Protein 1JJR (pdb70)

Organism: Homo sapiens (NCBI:txid9606)

Sequence (54 aa):
KVEYSEEELKTHISKGTLGKFTVPMLKEACRAYGLKSGLKKQELLEALTKHFQDKVEYSEEELKTHISKGTLGKFTVPMLKEACRAYGLKSGLKKQELLEALTKHFQDKVEYSEEELKTHISKGTLGKFTVPMLKEACRAYGLKSGLKKQELLEALTKHFQDKVEYSEEELKTHISKGTLGKFTVPMLKEACRAYGLKSGLKKQELLEALTKHFQDKVEYSEEELKTHISKGTLGKFTVPMLKEACRAYGLKSGLKKQELLEALTKHFQDKVEYSEEELKTHISKGTLGKFTVPMLKEACRAYGLKSGLKKQELLEALTKHFQDKVEYSEEELKTHISKGTLGKFTVPMLKEACRAYGLKSGLKKQELLEALTKHFQDKVEYSEEELKTHISKGTLGKFTVPMLKEACRAYGLKSGLKKQELLEALTKHFQDKVEYSEEELKTHISKGTLGKFTVPMLKEACRAYGLKSGLKKQELLEALTKHFQDKVEYSEEELKTHISKGTLGKFTVPMLKEACRAYGLKSGLKKQELLEALTKHFQDKVEYSEEELKTHISKGTLGKFTVPMLKEACRAYGLKSGLKKQELLEALTKHFQDKVEYSEEELKTHISKGTLGKFTVPMLKEACRAYGLKSGLKKQELLEALTKHFQDKVEYSEEELKTHISKGTLGKFTVPMLKEACRAYGLKSGLKKQELLEALTKHFQDKVEYSEEELKTHISKGTLGKFTVPMLKEACRAYGLKSGLKKQELLEALTKHFQDKVEYSEEELKTHISKGTLGKFTVPMLKEACRAYGLKSGLKKQELLEALTKHFQDKVEYSEEELKTHISKGTLGKFTVPMLKEACRAYGLKSGLKKQELLEALTKHFQDKVEYSEEELKTHISKGTLGKFTVPMLKEACRAYGLKSGLKKQELLEALTKHFQDKVEYSEEELKTHISKGTLGKFTVPMLKEACRAYGLKSGLKKQELLEALTKHFQDKVEYSEEELKTHISKGTLGKFTVPMLKEACRAYGLKSGLKKQELLEALTKHFQDKVEYSEEELKTHISKGTLGKFTVPMLKEACRAYGLKSGLKKQELLEALTKHFQD

Foldseek 3Di:
DPQQPQVVLVVCLVPPCLQVDFAVNLVSNCVVVVHDADPPGCSSNCSNCVVVVD

Structure (mmCIF, N/CA/C/O backbone):
data_1JJR
#
_entry.id   1JJR
#
_cell.length_a   ?
_cell.length_b   ?
_cell.length_c   ?
_cell.angle_alpha   ?
_cell.angle_beta   ?
_cell.angle_gamma   ?
#
loop_
_atom_site.group_PDB
_atom_site.id
_atom_site.type_symbol
_atom_site.label_atom_id
_atom_site.label_alt_id
_atom_site.label_comp_id
_atom_site.label_asym_id
_atom_site.label_entity_id
_atom_site.label_seq_id
_atom_site.pdbx_PDB_ins_code
_atom_site.Cartn_x
_atom_site.Cartn_y
_atom_site.Cartn_z
_atom_site.occupancy
_atom_site.B_iso_or_equiv
_atom_site.auth_seq_id
_atom_site.auth_comp_id
_atom_site.auth_asym_id
_atom_site.auth_atom_id
_atom_site.pdbx_PDB_model_num
ATOM 1 N N . LYS A 1 98 ? -11.189 8.010 7.703 1.00 0.00 44 LYS A N 1
ATOM 2 C CA . LYS A 1 98 ? -9.817 8.498 8.003 1.00 0.00 44 LYS A CA 1
ATOM 3 C C . LYS A 1 98 ? -8.844 8.127 6.889 1.00 0.00 44 LYS A C 1
ATOM 4 O O . LYS A 1 98 ? -7.878 8.846 6.633 1.00 0.00 44 LYS A O 1
ATOM 23 N N . VAL A 1 99 ? -9.108 7.000 6.229 1.00 0.00 45 VAL A N 1
ATOM 24 C CA . VAL A 1 99 ? -8.261 6.521 5.137 1.00 0.00 45 VAL A CA 1
ATOM 25 C C . VAL A 1 99 ? -6.775 6.699 5.454 1.00 0.00 45 VAL A C 1
ATOM 26 O O . VAL A 1 99 ? -5.977 7.037 4.580 1.00 0.00 45 VAL A O 1
ATOM 39 N N . GLU A 1 100 ? -6.415 6.467 6.713 1.00 0.00 46 GLU A N 1
ATOM 40 C CA . GLU A 1 100 ? -5.029 6.599 7.152 1.00 0.00 46 GLU A CA 1
ATOM 41 C C . GLU A 1 100 ? -4.183 5.394 6.735 1.00 0.00 46 GLU A C 1
ATOM 42 O O . GLU A 1 100 ? -3.005 5.308 7.082 1.00 0.00 46 GLU A O 1
ATOM 54 N N . TYR A 1 101 ? -4.783 4.462 5.994 1.00 0.00 47 TYR A N 1
ATOM 55 C CA . TYR A 1 101 ? -4.077 3.267 5.540 1.00 0.00 47 TYR A CA 1
ATOM 56 C C . TYR A 1 101 ? -3.803 2.325 6.705 1.00 0.00 47 TYR A C 1
ATOM 57 O O . TYR A 1 101 ? -2.706 1.781 6.836 1.00 0.00 47 TYR A O 1
ATOM 75 N N . SER A 1 102 ? -4.812 2.131 7.544 1.00 0.00 48 SER A N 1
ATOM 76 C CA . SER A 1 102 ? -4.688 1.246 8.694 1.00 0.00 48 SER A CA 1
ATOM 77 C C . SER A 1 102 ? -4.650 -0.206 8.242 1.00 0.00 48 SER A C 1
ATOM 78 O O . SER A 1 102 ? -3.863 -1.006 8.746 1.00 0.00 48 SER A O 1
ATOM 86 N N . GLU A 1 103 ? -5.511 -0.531 7.280 1.00 0.00 49 GLU A N 1
ATOM 87 C CA . GLU A 1 103 ? -5.600 -1.883 6.731 1.00 0.00 49 GLU A CA 1
ATOM 88 C C . GLU A 1 103 ? -6.910 -2.063 5.975 1.00 0.00 49 GLU A C 1
ATOM 89 O O . GLU A 1 103 ? -6.938 -2.645 4.892 1.00 0.00 49 GLU A O 1
ATOM 101 N N . GLU A 1 104 ? -7.993 -1.561 6.556 1.00 0.00 50 GLU A N 1
ATOM 102 C CA . GLU A 1 104 ? -9.313 -1.665 5.942 1.00 0.00 50 GLU A CA 1
ATOM 103 C C . GLU A 1 104 ? -9.315 -1.088 4.534 1.00 0.00 50 GLU A C 1
ATOM 104 O O . GLU A 1 104 ? -9.622 -1.790 3.570 1.00 0.00 50 GLU A O 1
ATOM 116 N N . GLU A 1 105 ? -8.963 0.187 4.410 1.00 0.00 51 GLU A N 1
ATOM 117 C CA . GLU A 1 105 ? -8.923 0.827 3.105 1.00 0.00 51 GLU A CA 1
ATOM 118 C C . GLU A 1 105 ? -7.953 0.079 2.207 1.00 0.00 51 GLU A C 1
ATOM 119 O O . GLU A 1 105 ? -8.213 -0.124 1.022 1.00 0.00 51 GLU A O 1
ATOM 131 N N . LEU A 1 106 ? -6.842 -0.353 2.793 1.00 0.00 52 LEU A N 1
ATOM 132 C CA . LEU A 1 106 ? -5.839 -1.104 2.058 1.00 0.00 52 LEU A CA 1
ATOM 133 C C . LEU A 1 106 ? -6.442 -2.387 1.507 1.00 0.00 52 LEU A C 1
ATOM 134 O O . LEU A 1 106 ? -6.360 -2.659 0.309 1.00 0.00 52 LEU A O 1
ATOM 150 N N . LYS A 1 107 ? -7.068 -3.170 2.387 1.00 0.00 53 LYS A N 1
ATOM 151 C CA . LYS A 1 107 ? -7.701 -4.416 1.976 1.00 0.00 53 LYS A CA 1
ATOM 152 C C . LYS A 1 107 ? -8.668 -4.154 0.830 1.00 0.00 53 LYS A C 1
ATOM 153 O O . LYS A 1 107 ? -8.643 -4.841 -0.191 1.00 0.00 53 LYS A O 1
ATOM 172 N N . THR A 1 108 ? -9.507 -3.138 1.005 1.00 0.00 54 THR A N 1
ATOM 173 C CA . THR A 1 108 ? -10.471 -2.764 -0.020 1.00 0.00 54 THR A CA 1
ATOM 174 C C . THR A 1 108 ? -9.746 -2.402 -1.307 1.00 0.00 54 THR A C 1
ATOM 175 O O . THR A 1 108 ? -10.122 -2.840 -2.394 1.00 0.00 54 THR A O 1
ATOM 186 N N . HIS A 1 109 ? -8.691 -1.606 -1.169 1.00 0.00 55 HIS A N 1
ATOM 187 C CA . HIS A 1 109 ? -7.892 -1.190 -2.311 1.00 0.00 55 HIS A CA 1
ATOM 188 C C . HIS A 1 109 ? -7.307 -2.407 -3.017 1.00 0.00 55 HIS A C 1
ATOM 189 O O . HIS A 1 109 ? -7.410 -2.540 -4.236 1.00 0.00 55 HIS A O 1
ATOM 204 N N . ILE A 1 110 ? -6.699 -3.298 -2.237 1.00 0.00 56 ILE A N 1
ATOM 205 C CA . ILE A 1 110 ? -6.105 -4.512 -2.785 1.00 0.00 56 ILE A CA 1
ATOM 206 C C . ILE A 1 110 ? -7.132 -5.308 -3.588 1.00 0.00 56 ILE A C 1
ATOM 207 O O . ILE A 1 110 ? -6.821 -5.849 -4.649 1.00 0.00 56 ILE A O 1
ATOM 223 N N . SER A 1 111 ? -8.358 -5.375 -3.073 1.00 0.00 57 SER A N 1
ATOM 224 C CA . SER A 1 111 ? -9.433 -6.104 -3.739 1.00 0.00 57 SER A CA 1
ATOM 225 C C . SER A 1 111 ? -9.599 -5.649 -5.188 1.00 0.00 57 SER A C 1
ATOM 226 O O . SER A 1 111 ? -9.178 -6.338 -6.117 1.00 0.00 57 SER A O 1
ATOM 234 N N . LYS A 1 112 ? -10.223 -4.489 -5.372 1.00 0.00 58 LYS A N 1
ATOM 235 C CA . LYS A 1 112 ? -10.452 -3.947 -6.709 1.00 0.00 58 LYS A CA 1
ATOM 236 C C . LYS A 1 112 ? -9.135 -3.693 -7.437 1.00 0.00 58 LYS A C 1
ATOM 237 O O . LYS A 1 112 ? -8.963 -4.104 -8.584 1.00 0.00 58 LYS A O 1
ATOM 256 N N . GLY A 1 113 ? -8.208 -3.016 -6.766 1.00 0.00 59 GLY A N 1
ATOM 257 C CA . GLY A 1 113 ? -6.921 -2.725 -7.373 1.00 0.00 59 GLY A CA 1
ATOM 258 C C . GLY A 1 113 ? -6.657 -1.237 -7.503 1.00 0.00 59 GLY A C 1
ATOM 259 O O . GLY A 1 113 ? -5.983 -0.800 -8.435 1.00 0.00 59 GLY A O 1
ATOM 263 N N . THR A 1 114 ? -7.184 -0.457 -6.564 1.00 0.00 60 THR A N 1
ATOM 264 C CA . THR A 1 114 ? -6.996 0.990 -6.577 1.00 0.00 60 THR A CA 1
ATOM 265 C C . THR A 1 114 ? -5.869 1.406 -5.636 1.00 0.00 60 THR A C 1
ATOM 266 O O . THR A 1 114 ? -5.479 2.571 -5.604 1.00 0.00 60 THR A O 1
ATOM 277 N N . LEU A 1 115 ? -5.336 0.453 -4.877 1.00 0.00 61 LEU A N 1
ATOM 278 C CA . LEU A 1 115 ? -4.246 0.747 -3.957 1.00 0.00 61 LEU A CA 1
ATOM 279 C C . LEU A 1 115 ? -3.041 1.291 -4.719 1.00 0.00 61 LEU A C 1
ATOM 280 O O . LEU A 1 115 ? -2.192 1.978 -4.151 1.00 0.00 61 LEU A O 1
ATOM 296 N N . GLY A 1 116 ? -2.979 0.982 -6.014 1.00 0.00 62 GLY A N 1
ATOM 297 C CA . GLY A 1 116 ? -1.881 1.446 -6.839 1.00 0.00 62 GLY A CA 1
ATOM 298 C C . GLY A 1 116 ? -2.164 2.781 -7.499 1.00 0.00 62 GLY A C 1
ATOM 299 O O . GLY A 1 116 ? -1.550 3.121 -8.511 1.00 0.00 62 GLY A O 1
ATOM 303 N N . LYS A 1 117 ? -3.087 3.548 -6.924 1.00 0.00 63 LYS A N 1
ATOM 304 C CA . LYS A 1 117 ? -3.430 4.855 -7.467 1.00 0.00 63 LYS A CA 1
ATOM 305 C C . LYS A 1 117 ? -2.549 5.928 -6.838 1.00 0.00 63 LYS A C 1
ATOM 306 O O . LYS A 1 117 ? -1.878 6.689 -7.535 1.00 0.00 63 LYS A O 1
ATOM 325 N N . PHE A 1 118 ? -2.559 5.974 -5.508 1.00 0.00 64 PHE A N 1
ATOM 326 C CA . PHE A 1 118 ? -1.764 6.942 -4.759 1.00 0.00 64 PHE A CA 1
ATOM 327 C C . PHE A 1 118 ? -0.313 6.963 -5.233 1.00 0.00 64 PHE A C 1
ATOM 328 O O . PHE A 1 118 ? 0.175 5.999 -5.822 1.00 0.00 64 PHE A O 1
ATOM 345 N N . THR A 1 119 ? 0.371 8.069 -4.961 1.00 0.00 65 THR A N 1
ATOM 346 C CA . THR A 1 119 ? 1.769 8.225 -5.344 1.00 0.00 65 THR A CA 1
ATOM 347 C C . THR A 1 119 ? 2.670 7.384 -4.444 1.00 0.00 65 THR A C 1
ATOM 348 O O . THR A 1 119 ? 2.192 6.538 -3.688 1.00 0.00 65 THR A O 1
ATOM 359 N N . VAL A 1 120 ? 3.974 7.624 -4.525 1.00 0.00 66 VAL A N 1
ATOM 360 C CA . VAL A 1 120 ? 4.937 6.892 -3.713 1.00 0.00 66 VAL A CA 1
ATOM 361 C C . VAL A 1 120 ? 4.945 7.421 -2.277 1.00 0.00 66 VAL A C 1
ATOM 362 O O . VAL A 1 120 ? 4.888 6.642 -1.326 1.00 0.00 66 VAL A O 1
ATOM 375 N N . PRO A 1 121 ? 5.005 8.756 -2.094 1.00 0.00 67 PRO A N 1
ATOM 376 C CA . PRO A 1 121 ? 5.006 9.362 -0.759 1.00 0.00 67 PRO A CA 1
ATOM 377 C C . PRO A 1 121 ? 3.846 8.861 0.093 1.00 0.00 67 PRO A C 1
ATOM 378 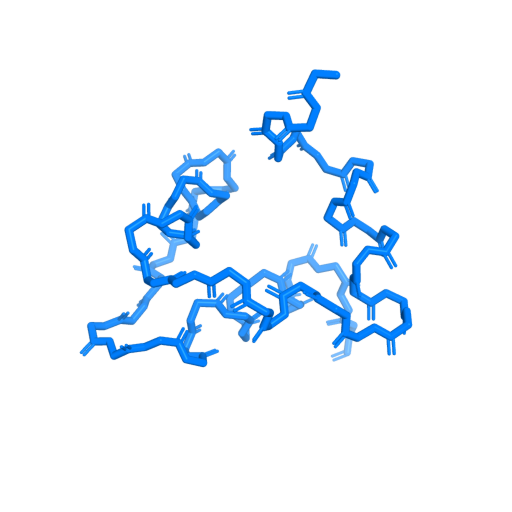O O . PRO A 1 121 ? 3.971 8.710 1.309 1.00 0.00 67 PRO A O 1
ATOM 389 N N . MET A 1 122 ? 2.717 8.600 -0.558 1.00 0.00 68 MET A N 1
ATOM 390 C CA . MET A 1 122 ? 1.529 8.109 0.131 1.00 0.00 68 MET A CA 1
ATOM 391 C C . MET A 1 122 ? 1.643 6.611 0.390 1.00 0.00 68 MET A C 1
ATOM 392 O O . MET A 1 122 ? 1.276 6.124 1.460 1.00 0.00 68 MET A O 1
ATOM 406 N N . LEU A 1 123 ? 2.165 5.888 -0.595 1.00 0.00 69 LEU A N 1
ATOM 407 C CA . LEU A 1 123 ? 2.342 4.446 -0.479 1.00 0.00 69 LEU A CA 1
ATOM 408 C C . LEU A 1 123 ? 3.267 4.114 0.686 1.00 0.00 69 LEU A C 1
ATOM 409 O O . LEU A 1 123 ? 3.013 3.181 1.447 1.00 0.00 69 LEU A O 1
ATOM 425 N N . LYS A 1 124 ? 4.334 4.896 0.828 1.00 0.00 70 LYS A N 1
ATOM 426 C CA . LYS A 1 124 ? 5.288 4.697 1.913 1.00 0.00 70 LYS A CA 1
ATOM 427 C C . LYS A 1 124 ? 4.572 4.662 3.261 1.00 0.00 70 LYS A C 1
ATOM 428 O O . LYS A 1 124 ? 4.965 3.929 4.168 1.00 0.00 70 LYS A O 1
ATOM 447 N N . GLU A 1 125 ? 3.515 5.462 3.378 1.00 0.00 71 GLU A N 1
ATOM 448 C CA . GLU A 1 125 ? 2.734 5.531 4.609 1.00 0.00 71 GLU A CA 1
ATOM 449 C C . GLU A 1 125 ? 2.221 4.151 5.008 1.00 0.00 71 GLU A C 1
ATOM 450 O O . GLU A 1 125 ? 2.462 3.687 6.122 1.00 0.00 71 GLU A O 1
ATOM 462 N N . ALA A 1 126 ? 1.518 3.496 4.088 1.00 0.00 72 ALA A N 1
ATOM 463 C CA . ALA A 1 126 ? 0.980 2.166 4.346 1.00 0.00 72 ALA A CA 1
ATOM 464 C C . ALA A 1 126 ? 2.093 1.202 4.735 1.00 0.00 72 ALA A C 1
ATOM 465 O O . ALA A 1 126 ? 1.952 0.419 5.674 1.00 0.00 72 ALA A O 1
ATOM 472 N N . CYS A 1 127 ? 3.206 1.273 4.012 1.00 0.00 73 CYS A N 1
ATOM 473 C CA . CYS A 1 127 ? 4.351 0.415 4.287 1.00 0.00 73 CYS A CA 1
ATOM 474 C C . CYS A 1 127 ? 4.867 0.653 5.701 1.00 0.00 73 CYS A C 1
ATOM 475 O O . CYS A 1 127 ? 5.213 -0.289 6.413 1.00 0.00 73 CYS A O 1
ATOM 483 N N . ARG A 1 128 ? 4.910 1.919 6.104 1.00 0.00 74 ARG A N 1
ATOM 484 C CA . ARG A 1 128 ? 5.376 2.282 7.436 1.00 0.00 74 ARG A CA 1
ATOM 485 C C . ARG A 1 128 ? 4.478 1.665 8.504 1.00 0.00 74 ARG A C 1
ATOM 486 O O . ARG A 1 128 ? 4.948 1.258 9.566 1.00 0.00 74 ARG A O 1
ATOM 507 N N . ALA A 1 129 ? 3.184 1.596 8.209 1.00 0.00 75 ALA A N 1
ATOM 508 C CA . ALA A 1 129 ? 2.217 1.025 9.138 1.00 0.00 75 ALA A CA 1
ATOM 509 C C . ALA A 1 129 ? 2.272 -0.498 9.109 1.00 0.00 75 ALA A C 1
ATOM 510 O O . ALA A 1 129 ? 2.002 -1.159 10.111 1.00 0.00 75 ALA A O 1
ATOM 517 N N . TYR A 1 130 ? 2.624 -1.048 7.951 1.00 0.00 76 TYR A N 1
ATOM 518 C CA . TYR A 1 130 ? 2.717 -2.495 7.788 1.00 0.00 76 TYR A CA 1
ATOM 519 C C . TYR A 1 130 ? 4.074 -3.012 8.256 1.00 0.00 76 TYR A C 1
ATOM 520 O O . TYR A 1 130 ? 4.193 -4.154 8.702 1.00 0.00 76 TYR A O 1
ATOM 538 N N . GLY A 1 131 ? 5.095 -2.168 8.150 1.00 0.00 77 GLY A N 1
ATOM 539 C CA . GLY A 1 131 ? 6.429 -2.560 8.564 1.00 0.00 77 GLY A CA 1
ATOM 540 C C . GLY A 1 131 ? 7.179 -3.307 7.479 1.00 0.00 77 GLY A C 1
ATOM 541 O O . GLY A 1 131 ? 8.098 -4.074 7.766 1.00 0.00 77 GLY A O 1
ATOM 545 N N . LEU A 1 132 ? 6.787 -3.083 6.228 1.00 0.00 78 LEU A N 1
ATOM 546 C CA . LEU A 1 132 ? 7.428 -3.741 5.095 1.00 0.00 78 LEU A CA 1
ATOM 547 C C . LEU A 1 132 ? 8.721 -3.026 4.712 1.00 0.00 78 LEU A C 1
ATOM 548 O O . LEU A 1 132 ? 9.188 -2.141 5.429 1.00 0.00 78 LEU A O 1
ATOM 564 N N . LYS A 1 133 ? 9.295 -3.417 3.579 1.00 0.00 79 LYS A N 1
ATOM 565 C CA . LYS A 1 133 ? 10.534 -2.813 3.102 1.00 0.00 79 LYS A CA 1
ATOM 566 C C . LYS A 1 133 ? 10.247 -1.722 2.076 1.00 0.00 79 LYS A C 1
ATOM 567 O O . LYS A 1 133 ? 10.919 -0.692 2.046 1.00 0.00 79 LYS A O 1
ATOM 586 N N . SER A 1 134 ? 9.244 -1.958 1.237 1.00 0.00 80 SER A N 1
ATOM 587 C CA . SER A 1 134 ? 8.862 -0.998 0.207 1.00 0.00 80 SER A CA 1
ATOM 588 C C . SER A 1 134 ? 9.946 -0.887 -0.861 1.00 0.00 80 SER A C 1
ATOM 589 O O . SER A 1 134 ? 11.002 -1.510 -0.754 1.00 0.00 80 SER A O 1
ATOM 597 N N . GLY A 1 135 ? 9.676 -0.091 -1.891 1.00 0.00 81 GLY A N 1
ATOM 598 C CA . GLY A 1 135 ? 10.639 0.087 -2.962 1.00 0.00 81 GLY A CA 1
ATOM 599 C C . GLY A 1 135 ? 10.757 1.533 -3.401 1.00 0.00 81 GLY A C 1
ATOM 600 O O . GLY A 1 135 ? 9.776 2.276 -3.382 1.00 0.00 81 GLY A O 1
ATOM 604 N N . LEU A 1 136 ? 11.961 1.933 -3.797 1.00 0.00 82 LEU A N 1
ATOM 605 C CA . LEU A 1 136 ? 12.204 3.300 -4.241 1.00 0.00 82 LEU A CA 1
ATOM 606 C C . LEU A 1 136 ? 11.765 3.491 -5.691 1.00 0.00 82 LEU A C 1
ATOM 607 O O . LEU A 1 136 ? 12.589 3.733 -6.573 1.00 0.00 82 LEU A O 1
ATOM 623 N N . LYS A 1 137 ? 10.462 3.380 -5.931 1.00 0.00 83 LYS A N 1
ATOM 624 C CA . LYS A 1 137 ? 9.917 3.542 -7.273 1.00 0.00 83 LYS A CA 1
ATOM 625 C C . LYS A 1 137 ? 8.439 3.921 -7.222 1.00 0.00 83 LYS A C 1
ATOM 626 O O . LYS A 1 137 ? 8.077 5.067 -7.485 1.00 0.00 83 LYS A O 1
ATOM 645 N N . LYS A 1 138 ? 7.590 2.952 -6.879 1.00 0.00 84 LYS A N 1
ATOM 646 C CA . LYS A 1 138 ? 6.147 3.177 -6.788 1.00 0.00 84 LYS A CA 1
ATOM 647 C C . LYS A 1 138 ? 5.404 1.849 -6.648 1.00 0.00 84 LYS A C 1
ATOM 648 O O . LYS A 1 138 ? 5.078 1.425 -5.539 1.00 0.00 84 LYS A O 1
ATOM 667 N N . GLN A 1 139 ? 5.142 1.194 -7.778 1.00 0.00 85 GLN A N 1
ATOM 668 C CA . GLN A 1 139 ? 4.440 -0.087 -7.781 1.00 0.00 85 GLN A CA 1
ATOM 669 C C . GLN A 1 139 ? 5.029 -1.040 -6.746 1.00 0.00 85 GLN A C 1
ATOM 670 O O . GLN A 1 139 ? 4.319 -1.867 -6.174 1.00 0.00 85 GLN A O 1
ATOM 684 N N . GLU A 1 140 ? 6.331 -0.918 -6.509 1.00 0.00 86 GLU A N 1
ATOM 685 C CA . GLU A 1 140 ? 7.015 -1.768 -5.540 1.00 0.00 86 GLU A CA 1
ATOM 686 C C . GLU A 1 140 ? 6.298 -1.736 -4.194 1.00 0.00 86 GLU A C 1
ATOM 687 O O . GLU A 1 140 ? 6.204 -2.752 -3.505 1.00 0.00 86 GLU A O 1
ATOM 699 N N . LEU A 1 141 ? 5.779 -0.567 -3.835 1.00 0.00 87 LEU A N 1
ATOM 700 C CA . LEU A 1 141 ? 5.054 -0.408 -2.582 1.00 0.00 87 LEU A CA 1
ATOM 701 C C . LEU A 1 141 ? 3.817 -1.292 -2.588 1.00 0.00 87 LEU A C 1
ATOM 702 O O . LEU A 1 141 ? 3.556 -2.022 -1.632 1.00 0.00 87 LEU A O 1
ATOM 718 N N . LEU A 1 142 ? 3.070 -1.236 -3.685 1.00 0.00 88 LEU A N 1
ATOM 719 C CA . LEU A 1 142 ? 1.871 -2.048 -3.832 1.00 0.00 88 LEU A CA 1
ATOM 720 C C . LEU A 1 142 ? 2.180 -3.507 -3.529 1.00 0.00 88 LEU A C 1
ATOM 721 O O . LEU A 1 142 ? 1.501 -4.143 -2.725 1.00 0.00 88 LEU A O 1
ATOM 737 N N . GLU A 1 143 ? 3.219 -4.030 -4.175 1.00 0.00 89 GLU A N 1
ATOM 738 C CA . GLU A 1 143 ? 3.629 -5.414 -3.970 1.00 0.00 89 GLU A CA 1
ATOM 739 C C . GLU A 1 143 ? 3.796 -5.715 -2.486 1.00 0.00 89 GLU A C 1
ATOM 740 O O . GLU A 1 143 ? 3.205 -6.663 -1.967 1.00 0.00 89 GLU A O 1
ATOM 752 N N . ALA A 1 144 ? 4.592 -4.897 -1.799 1.00 0.00 90 ALA A N 1
ATOM 753 C CA . ALA A 1 144 ? 4.813 -5.083 -0.371 1.00 0.00 90 ALA A CA 1
ATOM 754 C C . ALA A 1 144 ? 3.479 -5.159 0.360 1.00 0.00 90 ALA A C 1
ATOM 755 O O . ALA A 1 144 ? 3.272 -6.017 1.219 1.00 0.00 90 ALA A O 1
ATOM 762 N N . LEU A 1 145 ? 2.574 -4.260 -0.006 1.00 0.00 91 LEU A N 1
ATOM 763 C CA . LEU A 1 145 ? 1.247 -4.218 0.592 1.00 0.00 91 LEU A CA 1
ATOM 764 C C . LEU A 1 145 ? 0.457 -5.467 0.235 1.00 0.00 91 LEU A C 1
ATOM 765 O O . LEU A 1 145 ? 0.000 -6.200 1.111 1.00 0.00 91 LEU A O 1
ATOM 781 N N . THR A 1 146 ? 0.304 -5.702 -1.064 1.00 0.00 92 THR A N 1
ATOM 782 C CA . THR A 1 146 ? -0.427 -6.861 -1.552 1.00 0.00 92 THR A CA 1
ATOM 783 C C . THR A 1 146 ? 0.068 -8.130 -0.863 1.00 0.00 92 THR A C 1
ATOM 784 O O . THR A 1 146 ? -0.710 -8.861 -0.253 1.00 0.00 92 THR A O 1
ATOM 795 N N . LYS A 1 147 ? 1.370 -8.379 -0.960 1.00 0.00 93 LYS A N 1
ATOM 796 C CA . LYS A 1 147 ? 1.976 -9.551 -0.337 1.00 0.00 93 LYS A CA 1
ATOM 797 C C . LYS A 1 147 ? 1.537 -9.692 1.120 1.00 0.00 93 LYS A C 1
ATOM 798 O O . LYS A 1 147 ? 1.373 -10.804 1.622 1.00 0.00 93 LYS A O 1
ATOM 817 N N . HIS A 1 148 ? 1.360 -8.559 1.797 1.00 0.00 94 HIS A N 1
ATOM 818 C CA . HIS A 1 148 ? 0.952 -8.564 3.199 1.00 0.00 94 HIS A CA 1
ATOM 819 C C . HIS A 1 148 ? -0.549 -8.809 3.353 1.00 0.00 94 HIS A C 1
ATOM 820 O O . HIS A 1 148 ? -1.053 -8.908 4.472 1.00 0.00 94 HIS A O 1
ATOM 835 N N . PHE A 1 149 ? -1.262 -8.909 2.234 1.00 0.00 95 PHE A N 1
ATOM 836 C CA . PHE A 1 149 ? -2.702 -9.144 2.271 1.00 0.00 95 PHE A CA 1
ATOM 837 C C . PHE A 1 149 ? -3.154 -9.955 1.059 1.00 0.00 95 PHE A C 1
ATOM 838 O O . PHE A 1 149 ? -4.299 -9.843 0.620 1.00 0.00 95 PHE A O 1
ATOM 855 N N . GLN A 1 150 ? -2.251 -10.770 0.522 1.00 0.00 96 GLN A N 1
ATOM 856 C CA . GLN A 1 150 ? -2.564 -11.594 -0.639 1.00 0.00 96 GLN A CA 1
ATOM 857 C C . GLN A 1 150 ? -1.490 -12.654 -0.862 1.00 0.00 96 GLN A C 1
ATOM 858 O O . GLN A 1 150 ? -0.305 -12.338 -0.966 1.00 0.00 96 GLN A O 1
ATOM 872 N N . ASP A 1 151 ? -1.913 -13.912 -0.933 1.00 0.00 97 ASP A N 1
ATOM 873 C CA . ASP A 1 151 ? -0.988 -15.019 -1.142 1.00 0.00 97 ASP A CA 1
ATOM 874 C C . ASP A 1 151 ? -0.625 -15.154 -2.618 1.00 0.00 97 ASP A C 1
ATOM 875 O O . ASP A 1 151 ? 0.521 -14.813 -2.978 1.00 0.00 97 ASP A O 1
ATOM 885 N N . LYS A 1 98 ? -11.062 5.763 8.824 1.00 0.00 44 LYS A N 2
ATOM 886 C CA . LYS A 1 98 ? -9.744 6.451 8.817 1.00 0.00 44 LYS A CA 2
ATOM 887 C C . LYS A 1 98 ? -8.891 5.996 7.638 1.00 0.00 44 LYS A C 2
ATOM 888 O O . LYS A 1 98 ? -8.388 4.872 7.620 1.00 0.00 44 LYS A O 2
ATOM 907 N N . VAL A 1 99 ? -8.730 6.876 6.653 1.00 0.00 45 VAL A N 2
ATOM 908 C CA . VAL A 1 99 ? -7.936 6.569 5.467 1.00 0.00 45 VAL A CA 2
ATOM 909 C C . VAL A 1 99 ? -6.432 6.688 5.737 1.00 0.00 45 VAL A C 2
ATOM 910 O O . VAL A 1 99 ? -5.668 7.092 4.861 1.00 0.00 45 VAL A O 2
ATOM 923 N N . GLU A 1 100 ? -6.010 6.335 6.950 1.00 0.00 46 GLU A N 2
ATOM 924 C CA . GLU A 1 100 ? -4.599 6.405 7.319 1.00 0.00 46 GLU A CA 2
ATOM 925 C C . GLU A 1 100 ? -3.809 5.219 6.761 1.00 0.00 46 GLU A C 2
ATOM 926 O O . GLU A 1 100 ? -2.614 5.087 7.025 1.00 0.00 46 GLU A O 2
ATOM 938 N N . TYR A 1 101 ? -4.477 4.356 5.996 1.00 0.00 47 TYR A N 2
ATOM 939 C CA . TYR A 1 101 ? -3.828 3.184 5.414 1.00 0.00 47 TYR A CA 2
ATOM 940 C C . TYR A 1 101 ? -3.496 2.161 6.493 1.00 0.00 47 TYR A C 2
ATOM 941 O O . TYR A 1 101 ? -2.366 1.681 6.586 1.00 0.00 47 TYR A O 2
ATOM 959 N N . SER A 1 102 ? -4.494 1.827 7.303 1.00 0.00 48 SER A N 2
ATOM 960 C CA . SER A 1 102 ? -4.317 0.855 8.373 1.00 0.00 48 SER A CA 2
ATOM 961 C C . SER A 1 102 ? -4.173 -0.545 7.796 1.00 0.00 48 SER A C 2
ATOM 962 O O . SER A 1 102 ? -3.267 -1.289 8.165 1.00 0.00 48 SER A O 2
ATOM 970 N N . GLU A 1 103 ? -5.077 -0.885 6.881 1.00 0.00 49 GLU A N 2
ATOM 971 C CA . GLU A 1 103 ? -5.081 -2.184 6.225 1.00 0.00 49 GLU A CA 2
ATOM 972 C C . GLU A 1 103 ? -6.390 -2.398 5.473 1.00 0.00 49 GLU A C 2
ATOM 973 O O . GLU A 1 103 ? -6.397 -2.901 4.352 1.00 0.00 49 GLU A O 2
ATOM 985 N N . GLU A 1 104 ? -7.498 -2.014 6.100 1.00 0.00 50 GLU A N 2
ATOM 986 C CA . GLU A 1 104 ? -8.818 -2.164 5.490 1.00 0.00 50 GLU A CA 2
ATOM 987 C C . GLU A 1 104 ? -8.880 -1.477 4.133 1.00 0.00 50 GLU A C 2
ATOM 988 O O . GLU A 1 104 ? -9.194 -2.110 3.125 1.00 0.00 50 GLU A O 2
ATOM 1000 N N . GLU A 1 105 ? -8.569 -0.186 4.104 1.00 0.00 51 GLU A N 2
ATOM 1001 C CA . GLU A 1 105 ? -8.585 0.558 2.855 1.00 0.00 51 GLU A CA 2
ATOM 1002 C C . GLU A 1 105 ? -7.598 -0.066 1.883 1.00 0.00 51 GLU A C 2
ATOM 1003 O O . GLU A 1 105 ? -7.881 -0.210 0.695 1.00 0.00 51 GLU A O 2
ATOM 1015 N N . LEU A 1 106 ? -6.443 -0.457 2.411 1.00 0.00 52 LEU A N 2
ATOM 1016 C CA . LEU A 1 106 ? -5.413 -1.092 1.605 1.00 0.00 52 LEU A CA 2
ATOM 1017 C C . LEU A 1 106 ? -5.947 -2.377 0.986 1.00 0.00 52 LEU A C 2
ATOM 1018 O O . LEU A 1 106 ? -5.852 -2.579 -0.224 1.00 0.00 52 LEU A O 2
ATOM 1034 N N . LYS A 1 107 ? -6.533 -3.238 1.820 1.00 0.00 53 LYS A N 2
ATOM 1035 C CA . LYS A 1 107 ? -7.104 -4.489 1.338 1.00 0.00 53 LYS A CA 2
ATOM 1036 C C . LYS A 1 107 ? -8.070 -4.204 0.201 1.00 0.00 53 LYS A C 2
ATOM 1037 O O . LYS A 1 107 ? -7.996 -4.816 -0.864 1.00 0.00 53 LYS A O 2
ATOM 1056 N N . THR A 1 108 ? -8.964 -3.244 0.430 1.00 0.00 54 THR A N 2
ATOM 1057 C CA . THR A 1 108 ? -9.929 -2.852 -0.588 1.00 0.00 54 THR A CA 2
ATOM 1058 C C . THR A 1 108 ? -9.190 -2.470 -1.861 1.00 0.00 54 THR A C 2
ATOM 1059 O O . THR A 1 108 ? -9.574 -2.863 -2.963 1.00 0.00 54 THR A O 2
ATOM 1070 N N . HIS A 1 109 ? -8.105 -1.722 -1.689 1.00 0.00 55 HIS A N 2
ATOM 1071 C CA . HIS A 1 109 ? -7.276 -1.305 -2.807 1.00 0.00 55 HIS A CA 2
ATOM 1072 C C . HIS A 1 109 ? -6.715 -2.531 -3.515 1.00 0.00 55 HIS A C 2
ATOM 1073 O O . HIS A 1 109 ? -6.813 -2.661 -4.735 1.00 0.00 55 HIS A O 2
ATOM 1088 N N . ILE A 1 110 ? -6.136 -3.438 -2.729 1.00 0.00 56 ILE A N 2
ATOM 1089 C CA . ILE A 1 110 ? -5.569 -4.669 -3.267 1.00 0.00 56 ILE A CA 2
ATOM 1090 C C . ILE A 1 110 ? -6.613 -5.447 -4.063 1.00 0.00 56 ILE A C 2
ATOM 1091 O O . ILE A 1 110 ? -6.348 -5.905 -5.175 1.00 0.00 56 ILE A O 2
ATOM 1107 N N . SER A 1 111 ? -7.804 -5.589 -3.485 1.00 0.00 57 SER A N 2
ATOM 1108 C CA . SER A 1 111 ? -8.895 -6.308 -4.137 1.00 0.00 57 SER A CA 2
ATOM 1109 C C . SER A 1 111 ? -9.165 -5.756 -5.534 1.00 0.00 57 SER A C 2
ATOM 1110 O O . SER A 1 111 ? -8.823 -6.382 -6.538 1.00 0.00 57 SER A O 2
ATOM 1118 N N . LYS A 1 112 ? -9.788 -4.583 -5.589 1.00 0.00 58 LYS A N 2
ATOM 1119 C CA . LYS A 1 112 ? -10.113 -3.945 -6.861 1.00 0.00 58 LYS A CA 2
ATOM 1120 C C . LYS A 1 112 ? -8.850 -3.632 -7.658 1.00 0.00 58 LYS A C 2
ATOM 1121 O O . LYS A 1 112 ? -8.539 -4.310 -8.637 1.00 0.00 58 LYS A O 2
ATOM 1140 N N . GLY A 1 113 ? -8.127 -2.601 -7.234 1.00 0.00 59 GLY A N 2
ATOM 1141 C CA . GLY A 1 113 ? -6.907 -2.219 -7.922 1.00 0.00 59 GLY A CA 2
ATOM 1142 C C . GLY A 1 113 ? -6.671 -0.720 -7.915 1.00 0.00 59 GLY A C 2
ATOM 1143 O O . GLY A 1 113 ? -6.182 -0.158 -8.895 1.00 0.00 59 GLY A O 2
ATOM 1147 N N . THR A 1 114 ? -7.011 -0.071 -6.805 1.00 0.00 60 THR A N 2
ATOM 1148 C CA . THR A 1 114 ? -6.825 1.370 -6.672 1.00 0.00 60 THR A CA 2
ATOM 1149 C C . THR A 1 114 ? -5.569 1.688 -5.866 1.00 0.00 60 THR A C 2
ATOM 1150 O O . THR A 1 114 ? -5.142 2.840 -5.797 1.00 0.00 60 THR A O 2
ATOM 1161 N N . LEU A 1 115 ? -4.973 0.661 -5.262 1.00 0.00 61 LEU A N 2
ATOM 1162 C CA . LEU A 1 115 ? -3.762 0.844 -4.472 1.00 0.00 61 LEU A CA 2
ATOM 1163 C C . LEU A 1 115 ? -2.654 1.447 -5.330 1.00 0.00 61 LEU A C 2
ATOM 1164 O O . LEU A 1 115 ? -1.746 2.102 -4.819 1.00 0.00 61 LEU A O 2
ATOM 1180 N N . GLY A 1 116 ? -2.747 1.230 -6.640 1.00 0.00 62 GLY A N 2
ATOM 1181 C CA . GLY A 1 116 ? -1.757 1.765 -7.555 1.00 0.00 62 GLY A CA 2
ATOM 1182 C C . GLY A 1 116 ? -2.095 3.166 -8.024 1.00 0.00 62 GLY A C 2
ATOM 1183 O O . GLY A 1 116 ? -1.533 3.650 -9.007 1.00 0.00 62 GLY A O 2
ATOM 1187 N N . LYS A 1 117 ? -3.010 3.825 -7.318 1.00 0.00 63 LYS A N 2
ATOM 1188 C CA . LYS A 1 117 ? -3.409 5.178 -7.666 1.00 0.00 63 LYS A CA 2
ATOM 1189 C C . LYS A 1 117 ? -2.547 6.187 -6.919 1.00 0.00 63 LYS A C 2
ATOM 1190 O O . LYS A 1 117 ? -1.877 7.022 -7.525 1.00 0.00 63 LYS A O 2
ATOM 1209 N N . PHE A 1 118 ? -2.568 6.093 -5.592 1.00 0.00 64 PHE A N 2
ATOM 1210 C CA . PHE A 1 118 ? -1.788 6.985 -4.742 1.00 0.00 64 PHE A CA 2
ATOM 1211 C C . PHE A 1 118 ? -0.333 7.055 -5.197 1.00 0.00 64 PHE A C 2
ATOM 1212 O O . PHE A 1 118 ? 0.176 6.133 -5.835 1.00 0.00 64 PHE A O 2
ATOM 1229 N N . THR A 1 119 ? 0.332 8.153 -4.856 1.00 0.00 65 THR A N 2
ATOM 1230 C CA . THR A 1 119 ? 1.731 8.348 -5.216 1.00 0.00 65 THR A CA 2
ATOM 1231 C C . THR A 1 119 ? 2.637 7.480 -4.349 1.00 0.00 65 THR A C 2
ATOM 1232 O O . THR A 1 119 ? 2.163 6.610 -3.618 1.00 0.00 65 THR A O 2
ATOM 1243 N N . VAL A 1 120 ? 3.939 7.724 -4.430 1.00 0.00 66 VAL A N 2
ATOM 1244 C CA . VAL A 1 120 ? 4.907 6.968 -3.647 1.00 0.00 66 VAL A CA 2
ATOM 1245 C C . VAL A 1 120 ? 4.936 7.461 -2.198 1.00 0.00 66 VAL A C 2
ATOM 1246 O O . VAL A 1 120 ? 4.900 6.657 -1.267 1.00 0.00 66 VAL A O 2
ATOM 1259 N N . PRO A 1 121 ? 4.989 8.791 -1.982 1.00 0.00 67 PRO A N 2
ATOM 1260 C CA . PRO A 1 121 ? 5.009 9.363 -0.632 1.00 0.00 67 PRO A CA 2
ATOM 1261 C C . PRO A 1 121 ? 3.870 8.827 0.228 1.00 0.00 67 PRO A C 2
ATOM 1262 O O . PRO A 1 121 ? 4.023 8.636 1.434 1.00 0.00 67 PRO A O 2
ATOM 1273 N N . MET A 1 122 ? 2.731 8.582 -0.409 1.00 0.00 68 MET A N 2
ATOM 1274 C CA . MET A 1 122 ? 1.560 8.060 0.287 1.00 0.00 68 MET A CA 2
ATOM 1275 C C . MET A 1 122 ? 1.687 6.554 0.485 1.00 0.00 68 MET A C 2
ATOM 1276 O O . MET A 1 122 ? 1.325 6.021 1.534 1.00 0.00 68 MET A O 2
ATOM 1290 N N . LEU A 1 123 ? 2.214 5.875 -0.530 1.00 0.00 69 LEU A N 2
ATOM 1291 C CA . LEU A 1 123 ? 2.403 4.431 -0.472 1.00 0.00 69 LEU A CA 2
ATOM 1292 C C . LEU A 1 123 ? 3.342 4.064 0.670 1.00 0.00 69 LEU A C 2
ATOM 1293 O O . LEU A 1 123 ? 3.056 3.160 1.456 1.00 0.00 69 LEU A O 2
ATOM 1309 N N . LYS A 1 124 ? 4.459 4.779 0.764 1.00 0.00 70 LYS A N 2
ATOM 1310 C CA . LYS A 1 124 ? 5.434 4.539 1.822 1.00 0.00 70 LYS A CA 2
ATOM 1311 C C . LYS A 1 124 ? 4.757 4.551 3.190 1.00 0.00 70 LYS A C 2
ATOM 1312 O O . LYS A 1 124 ? 5.160 3.829 4.102 1.00 0.00 70 LYS A O 2
ATOM 1331 N N . GLU A 1 125 ? 3.723 5.378 3.321 1.00 0.00 71 GLU A N 2
ATOM 1332 C CA . GLU A 1 125 ? 2.982 5.487 4.574 1.00 0.00 71 GLU A CA 2
ATOM 1333 C C . GLU A 1 125 ? 2.437 4.130 5.002 1.00 0.00 71 GLU A C 2
ATOM 1334 O O . GLU A 1 125 ? 2.680 3.679 6.120 1.00 0.00 71 GLU A O 2
ATOM 1346 N N . ALA A 1 126 ? 1.705 3.477 4.106 1.00 0.00 72 ALA A N 2
ATOM 1347 C CA . ALA A 1 126 ? 1.140 2.167 4.402 1.00 0.00 72 ALA A CA 2
ATOM 1348 C C . ALA A 1 126 ? 2.244 1.185 4.776 1.00 0.00 72 ALA A C 2
ATOM 1349 O O . ALA A 1 126 ? 2.050 0.299 5.608 1.00 0.00 72 ALA A O 2
ATOM 1356 N N . CYS A 1 127 ? 3.406 1.357 4.154 1.00 0.00 73 CYS A N 2
ATOM 1357 C CA . CYS A 1 127 ? 4.550 0.496 4.417 1.00 0.00 73 CYS A CA 2
ATOM 1358 C C . CYS A 1 127 ? 4.984 0.593 5.877 1.00 0.00 73 CYS A C 2
ATOM 1359 O O . CYS A 1 127 ? 5.206 -0.423 6.535 1.00 0.00 73 CYS A O 2
ATOM 1367 N N . ARG A 1 128 ? 5.106 1.820 6.380 1.00 0.00 74 ARG A N 2
ATOM 1368 C CA . ARG A 1 128 ? 5.518 2.035 7.764 1.00 0.00 74 ARG A CA 2
ATOM 1369 C C . ARG A 1 128 ? 4.510 1.424 8.734 1.00 0.00 74 ARG A C 2
ATOM 1370 O O . ARG A 1 128 ? 4.866 1.023 9.842 1.00 0.00 74 ARG A O 2
ATOM 1391 N N . ALA A 1 129 ? 3.252 1.352 8.309 1.00 0.00 75 ALA A N 2
ATOM 1392 C CA . ALA A 1 129 ? 2.198 0.783 9.139 1.00 0.00 75 ALA A CA 2
ATOM 1393 C C . ALA A 1 129 ? 2.227 -0.738 9.079 1.00 0.00 75 ALA A C 2
ATOM 1394 O O . ALA A 1 129 ? 1.932 -1.417 10.063 1.00 0.00 75 ALA A O 2
ATOM 1401 N N . TYR A 1 130 ? 2.588 -1.267 7.915 1.00 0.00 76 TYR A N 2
ATOM 1402 C CA . TYR A 1 130 ? 2.662 -2.711 7.718 1.00 0.00 76 TYR A CA 2
ATOM 1403 C C . TYR A 1 130 ? 4.009 -3.259 8.181 1.00 0.00 76 TYR A C 2
ATOM 1404 O O . TYR A 1 130 ? 4.122 -4.430 8.542 1.00 0.00 76 TYR A O 2
ATOM 1422 N N . GLY A 1 131 ? 5.029 -2.407 8.166 1.00 0.00 77 GLY A N 2
ATOM 1423 C CA . GLY A 1 131 ? 6.353 -2.828 8.585 1.00 0.00 77 GLY A CA 2
ATOM 1424 C C . GLY A 1 131 ? 7.170 -3.395 7.440 1.00 0.00 77 GLY A C 2
ATOM 1425 O O . GLY A 1 131 ? 8.090 -4.184 7.656 1.00 0.00 77 GLY A O 2
ATOM 1429 N N . LEU A 1 132 ? 6.834 -2.991 6.219 1.00 0.00 78 LEU A N 2
ATOM 1430 C CA . LEU A 1 132 ? 7.541 -3.463 5.035 1.00 0.00 78 LEU A CA 2
ATOM 1431 C C . LEU A 1 132 ? 8.837 -2.683 4.830 1.00 0.00 78 LEU A C 2
ATOM 1432 O O . LEU A 1 132 ? 9.309 -1.996 5.737 1.00 0.00 78 LEU A O 2
ATOM 1448 N N . LYS A 1 133 ? 9.410 -2.793 3.635 1.00 0.00 79 LYS A N 2
ATOM 1449 C CA . LYS A 1 133 ? 10.651 -2.097 3.316 1.00 0.00 79 LYS A CA 2
ATOM 1450 C C . LYS A 1 133 ? 10.633 -1.576 1.881 1.00 0.00 79 LYS A C 2
ATOM 1451 O O . LYS A 1 133 ? 11.684 -1.368 1.274 1.00 0.00 79 LYS A O 2
ATOM 1470 N N . SER A 1 134 ? 9.435 -1.364 1.345 1.00 0.00 80 SER A N 2
ATOM 1471 C CA . SER A 1 134 ? 9.284 -0.865 -0.016 1.00 0.00 80 SER A CA 2
ATOM 1472 C C . SER A 1 134 ? 9.545 0.638 -0.074 1.00 0.00 80 SER A C 2
ATOM 1473 O O . SER A 1 134 ? 10.063 1.224 0.876 1.00 0.00 80 SER A O 2
ATOM 1481 N N . GLY A 1 135 ? 9.181 1.255 -1.194 1.00 0.00 81 GLY A N 2
ATOM 1482 C CA . GLY A 1 135 ? 9.382 2.684 -1.350 1.00 0.00 81 GLY A CA 2
ATOM 1483 C C . GLY A 1 135 ? 10.483 3.014 -2.340 1.00 0.00 81 GLY A C 2
ATOM 1484 O O . GLY A 1 135 ? 11.642 3.175 -1.958 1.00 0.00 81 GLY A O 2
ATOM 1488 N N . LEU A 1 136 ? 10.118 3.118 -3.613 1.00 0.00 82 LEU A N 2
ATOM 1489 C CA . LEU A 1 136 ? 11.079 3.436 -4.663 1.00 0.00 82 LEU A CA 2
ATOM 1490 C C . LEU A 1 136 ? 10.368 3.999 -5.892 1.00 0.00 82 LEU A C 2
ATOM 1491 O O . LEU A 1 136 ? 10.235 5.214 -6.039 1.00 0.00 82 LEU A O 2
ATOM 1507 N N . LYS A 1 137 ? 9.908 3.112 -6.769 1.00 0.00 83 LYS A N 2
ATOM 1508 C CA . LYS A 1 137 ? 9.205 3.527 -7.977 1.00 0.00 83 LYS A CA 2
ATOM 1509 C C . LYS A 1 137 ? 7.740 3.818 -7.673 1.00 0.00 83 LYS A C 2
ATOM 1510 O O . LYS A 1 137 ? 7.290 4.959 -7.771 1.00 0.00 83 LYS A O 2
ATOM 1529 N N . LYS A 1 138 ? 7.007 2.771 -7.302 1.00 0.00 84 LYS A N 2
ATOM 1530 C CA . LYS A 1 138 ? 5.588 2.884 -6.975 1.00 0.00 84 LYS A CA 2
ATOM 1531 C C . LYS A 1 138 ? 4.968 1.495 -6.852 1.00 0.00 84 LYS A C 2
ATOM 1532 O O . LYS A 1 138 ? 4.543 1.085 -5.771 1.00 0.00 84 LYS A O 2
ATOM 1551 N N . GLN A 1 139 ? 4.925 0.775 -7.970 1.00 0.00 85 GLN A N 2
ATOM 1552 C CA . GLN A 1 139 ? 4.364 -0.573 -7.999 1.00 0.00 85 GLN A CA 2
ATOM 1553 C C . GLN A 1 139 ? 4.944 -1.438 -6.882 1.00 0.00 85 GLN A C 2
ATOM 1554 O O . GLN A 1 139 ? 4.241 -2.256 -6.289 1.00 0.00 85 GLN A O 2
ATOM 1568 N N . GLU A 1 140 ? 6.232 -1.255 -6.605 1.00 0.00 86 GLU A N 2
ATOM 1569 C CA . GLU A 1 140 ? 6.909 -2.021 -5.564 1.00 0.00 86 GLU A CA 2
ATOM 1570 C C . GLU A 1 140 ? 6.183 -1.894 -4.231 1.00 0.00 86 GLU A C 2
ATOM 1571 O O . GLU A 1 140 ? 6.044 -2.870 -3.494 1.00 0.00 86 GLU A O 2
ATOM 1583 N N . LEU A 1 141 ? 5.708 -0.690 -3.929 1.00 0.00 87 LEU A N 2
ATOM 1584 C CA . LEU A 1 141 ? 4.985 -0.453 -2.688 1.00 0.00 87 LEU A CA 2
ATOM 1585 C C . LEU A 1 141 ? 3.728 -1.307 -2.656 1.00 0.00 87 LEU A C 2
ATOM 1586 O O . LEU A 1 141 ? 3.448 -1.984 -1.667 1.00 0.00 87 LEU A O 2
ATOM 1602 N N . LEU A 1 142 ? 2.987 -1.291 -3.758 1.00 0.00 88 LEU A N 2
ATOM 1603 C CA . LEU A 1 142 ? 1.773 -2.086 -3.872 1.00 0.00 88 LEU A CA 2
ATOM 1604 C C . LEU A 1 142 ? 2.056 -3.535 -3.501 1.00 0.00 88 LEU A C 2
ATOM 1605 O O . LEU A 1 142 ? 1.384 -4.113 -2.649 1.00 0.00 88 LEU A O 2
ATOM 1621 N N . GLU A 1 143 ? 3.066 -4.114 -4.148 1.00 0.00 89 GLU A N 2
ATOM 1622 C CA . GLU A 1 143 ? 3.450 -5.495 -3.887 1.00 0.00 89 GLU A CA 2
ATOM 1623 C C . GLU A 1 143 ? 3.643 -5.732 -2.395 1.00 0.00 89 GLU A C 2
ATOM 1624 O O . GLU A 1 143 ? 3.050 -6.648 -1.823 1.00 0.00 89 GLU A O 2
ATOM 1636 N N . ALA A 1 144 ? 4.464 -4.897 -1.761 1.00 0.00 90 ALA A N 2
ATOM 1637 C CA . ALA A 1 144 ? 4.710 -5.024 -0.331 1.00 0.00 90 ALA A CA 2
ATOM 1638 C C . ALA A 1 144 ? 3.390 -5.048 0.427 1.00 0.00 90 ALA A C 2
ATOM 1639 O O . ALA A 1 144 ? 3.194 -5.853 1.337 1.00 0.00 90 ALA A O 2
ATOM 1646 N N . LEU A 1 145 ? 2.485 -4.164 0.027 1.00 0.00 91 LEU A N 2
ATOM 1647 C CA . LEU A 1 145 ? 1.170 -4.079 0.644 1.00 0.00 91 LEU A CA 2
ATOM 1648 C C . LEU A 1 145 ? 0.359 -5.329 0.353 1.00 0.00 91 LEU A C 2
ATOM 1649 O O . LEU A 1 145 ? -0.076 -6.031 1.265 1.00 0.00 91 LEU A O 2
ATOM 1665 N N . THR A 1 146 ? 0.160 -5.601 -0.932 1.00 0.00 92 THR A N 2
ATOM 1666 C CA . THR A 1 146 ? -0.596 -6.766 -1.356 1.00 0.00 92 THR A CA 2
ATOM 1667 C C . THR A 1 146 ? -0.092 -8.014 -0.636 1.00 0.00 92 THR A C 2
ATOM 1668 O O . THR A 1 146 ? -0.859 -8.712 0.023 1.00 0.00 92 THR A O 2
ATOM 1679 N N . LYS A 1 147 ? 1.207 -8.277 -0.757 1.00 0.00 93 LYS A N 2
ATOM 1680 C CA . LYS A 1 147 ? 1.820 -9.431 -0.107 1.00 0.00 93 LYS A CA 2
ATOM 1681 C C . LYS A 1 147 ? 1.370 -9.544 1.348 1.00 0.00 93 LYS A C 2
ATOM 1682 O O . LYS A 1 147 ? 1.221 -10.646 1.876 1.00 0.00 93 LYS A O 2
ATOM 1701 N N . HIS A 1 148 ? 1.158 -8.399 1.991 1.00 0.00 94 HIS A N 2
ATOM 1702 C CA . HIS A 1 148 ? 0.729 -8.379 3.383 1.00 0.00 94 HIS A CA 2
ATOM 1703 C C . HIS A 1 148 ? -0.673 -8.960 3.535 1.00 0.00 94 HIS A C 2
ATOM 1704 O O . HIS A 1 148 ? -0.888 -9.891 4.312 1.00 0.00 94 HIS A O 2
ATOM 1719 N N . PHE A 1 149 ? -1.628 -8.402 2.796 1.00 0.00 95 PHE A N 2
ATOM 1720 C CA . PHE A 1 149 ? -3.009 -8.866 2.861 1.00 0.00 95 PHE A CA 2
ATOM 1721 C C . PHE A 1 149 ? -3.292 -9.934 1.803 1.00 0.00 95 PHE A C 2
ATOM 1722 O O . PHE A 1 149 ? -4.448 -10.256 1.533 1.00 0.00 95 PHE A O 2
ATOM 1739 N N . GLN A 1 150 ? -2.233 -10.483 1.210 1.00 0.00 96 GLN A N 2
ATOM 1740 C CA . GLN A 1 150 ? -2.381 -11.516 0.191 1.00 0.00 96 GLN A CA 2
ATOM 1741 C C . GLN A 1 150 ? -2.794 -12.844 0.819 1.00 0.00 96 GLN A C 2
ATOM 1742 O O . GLN A 1 150 ? -1.983 -13.519 1.454 1.00 0.00 96 GLN A O 2
ATOM 1756 N N . ASP A 1 151 ? -4.057 -13.213 0.639 1.00 0.00 97 ASP A N 2
ATOM 1757 C CA . ASP A 1 151 ? -4.573 -14.461 1.190 1.00 0.00 97 ASP A CA 2
ATOM 1758 C C . ASP A 1 151 ? -4.195 -15.645 0.305 1.00 0.00 97 ASP A C 2
ATOM 1759 O O . ASP A 1 151 ? -3.671 -16.642 0.844 1.00 0.00 97 ASP A O 2
ATOM 1769 N N . LYS A 1 98 ? -11.112 5.710 6.405 1.00 0.00 44 LYS A N 3
ATOM 1770 C CA . LYS A 1 98 ? -9.873 6.037 7.158 1.00 0.00 44 LYS A CA 3
ATOM 1771 C C . LYS A 1 98 ? -8.677 6.174 6.221 1.00 0.00 44 LYS A C 3
ATOM 1772 O O . LYS A 1 98 ? -8.136 5.179 5.739 1.00 0.00 44 LYS A O 3
ATOM 1791 N N . VAL A 1 99 ? -8.271 7.414 5.967 1.00 0.00 45 VAL A N 3
ATOM 1792 C CA . VAL A 1 99 ? -7.139 7.688 5.087 1.00 0.00 45 VAL A CA 3
ATOM 1793 C C . VAL A 1 99 ? -5.799 7.404 5.771 1.00 0.00 45 VAL A C 3
ATOM 1794 O O . VAL A 1 99 ? -4.740 7.628 5.185 1.00 0.00 45 VAL A O 3
ATOM 1807 N N . GLU A 1 100 ? -5.845 6.916 7.009 1.00 0.00 46 GLU A N 3
ATOM 1808 C CA . GLU A 1 100 ? -4.627 6.615 7.754 1.00 0.00 46 GLU A CA 3
ATOM 1809 C C . GLU A 1 100 ? -3.946 5.355 7.221 1.00 0.00 46 GLU A C 3
ATOM 1810 O O . GLU A 1 100 ? -2.774 5.109 7.504 1.00 0.00 46 GLU A O 3
ATOM 1822 N N . TYR A 1 101 ? -4.683 4.559 6.449 1.00 0.00 47 TYR A N 3
ATOM 1823 C CA . TYR A 1 101 ? -4.139 3.330 5.881 1.00 0.00 47 TYR A CA 3
ATOM 1824 C C . TYR A 1 101 ? -3.798 2.328 6.978 1.00 0.00 47 TYR A C 3
ATOM 1825 O O . TYR A 1 101 ? -2.670 1.843 7.065 1.00 0.00 47 TYR A O 3
ATOM 1843 N N . SER A 1 102 ? -4.785 2.019 7.811 1.00 0.00 48 SER A N 3
ATOM 1844 C CA . SER A 1 102 ? -4.595 1.070 8.900 1.00 0.00 48 SER A CA 3
ATOM 1845 C C . SER A 1 102 ? -4.476 -0.347 8.358 1.00 0.00 48 SER A C 3
ATOM 1846 O O . SER A 1 102 ? -3.579 -1.098 8.741 1.00 0.00 48 SER A O 3
ATOM 1854 N N . GLU A 1 103 ? -5.389 -0.697 7.456 1.00 0.00 49 GLU A N 3
ATOM 1855 C CA . GLU A 1 103 ? -5.411 -2.021 6.837 1.00 0.00 49 GLU A CA 3
ATOM 1856 C C . GLU A 1 103 ? -6.716 -2.235 6.078 1.00 0.00 49 GLU A C 3
ATOM 1857 O O . GLU A 1 103 ? -6.719 -2.754 4.964 1.00 0.00 49 GLU A O 3
ATOM 1869 N N . GLU A 1 104 ? -7.824 -1.836 6.693 1.00 0.00 50 GLU A N 3
ATOM 1870 C CA . GLU A 1 104 ? -9.139 -1.987 6.078 1.00 0.00 50 GLU A CA 3
ATOM 1871 C C . GLU A 1 104 ? -9.182 -1.349 4.697 1.00 0.00 50 GLU A C 3
ATOM 1872 O O . GLU A 1 104 ? -9.457 -2.023 3.705 1.00 0.00 50 GLU A O 3
ATOM 1884 N N . GLU A 1 105 ? -8.901 -0.053 4.629 1.00 0.00 51 GLU A N 3
ATOM 1885 C CA . GLU A 1 105 ? -8.904 0.646 3.354 1.00 0.00 51 GLU A CA 3
ATOM 1886 C C . GLU A 1 105 ? -7.896 -0.004 2.419 1.00 0.00 51 GLU A C 3
ATOM 1887 O O . GLU A 1 105 ? -8.150 -0.166 1.225 1.00 0.00 51 GLU A O 3
ATOM 1899 N N . LEU A 1 106 ? -6.758 -0.394 2.981 1.00 0.00 52 LEU A N 3
ATOM 1900 C CA . LEU A 1 106 ? -5.715 -1.050 2.211 1.00 0.00 52 LEU A CA 3
ATOM 1901 C C . LEU A 1 106 ? -6.240 -2.345 1.606 1.00 0.00 52 LEU A C 3
ATOM 1902 O O . LEU A 1 106 ? -6.135 -2.565 0.400 1.00 0.00 52 LEU A O 3
ATOM 1918 N N . LYS A 1 107 ? -6.823 -3.197 2.451 1.00 0.00 53 LYS A N 3
ATOM 1919 C CA . LYS A 1 107 ? -7.381 -4.461 1.990 1.00 0.00 53 LYS A CA 3
ATOM 1920 C C . LYS A 1 107 ? -8.382 -4.211 0.871 1.00 0.00 53 LYS A C 3
ATOM 1921 O O . LYS A 1 107 ? -8.341 -4.858 -0.175 1.00 0.00 53 LYS A O 3
ATOM 1940 N N . THR A 1 108 ? -9.272 -3.249 1.097 1.00 0.00 54 THR A N 3
ATOM 1941 C CA . THR A 1 108 ? -10.277 -2.887 0.106 1.00 0.00 54 THR A CA 3
ATOM 1942 C C . THR A 1 108 ? -9.599 -2.445 -1.181 1.00 0.00 54 THR A C 3
ATOM 1943 O O . THR A 1 108 ? -9.991 -2.844 -2.277 1.00 0.00 54 THR A O 3
ATOM 1954 N N . HIS A 1 109 ? -8.561 -1.629 -1.030 1.00 0.00 55 HIS A N 3
ATOM 1955 C CA . HIS A 1 109 ? -7.800 -1.138 -2.168 1.00 0.00 55 HIS A CA 3
ATOM 1956 C C . HIS A 1 109 ? -7.225 -2.310 -2.951 1.00 0.00 55 HIS A C 3
ATOM 1957 O O . HIS A 1 109 ? -7.374 -2.394 -4.170 1.00 0.00 55 HIS A O 3
ATOM 1972 N N . ILE A 1 110 ? -6.578 -3.222 -2.232 1.00 0.00 56 ILE A N 3
ATOM 1973 C CA . ILE A 1 110 ? -5.989 -4.406 -2.845 1.00 0.00 56 ILE A CA 3
ATOM 1974 C C . ILE A 1 110 ? -7.044 -5.218 -3.592 1.00 0.00 56 ILE A C 3
ATOM 1975 O O . ILE A 1 110 ? -6.841 -5.616 -4.739 1.00 0.00 56 ILE A O 3
ATOM 1991 N N . SER A 1 111 ? -8.170 -5.464 -2.926 1.00 0.00 57 SER A N 3
ATOM 1992 C CA . SER A 1 111 ? -9.263 -6.234 -3.513 1.00 0.00 57 SER A CA 3
ATOM 1993 C C . SER A 1 111 ? -9.682 -5.673 -4.869 1.00 0.00 57 SER A C 3
ATOM 1994 O O . SER A 1 111 ? -9.526 -6.330 -5.899 1.00 0.00 57 SER A O 3
ATOM 2002 N N . LYS A 1 112 ? -10.223 -4.459 -4.861 1.00 0.00 58 LYS A N 3
ATOM 2003 C CA . LYS A 1 112 ? -10.675 -3.814 -6.090 1.00 0.00 58 LYS A CA 3
ATOM 2004 C C . LYS A 1 112 ? -9.521 -3.626 -7.070 1.00 0.00 58 LYS A C 3
ATOM 2005 O O . LYS A 1 112 ? -9.687 -3.794 -8.278 1.00 0.00 58 LYS A O 3
ATOM 2024 N N . GLY A 1 113 ? -8.353 -3.276 -6.543 1.00 0.00 59 GLY A N 3
ATOM 2025 C CA . GLY A 1 113 ? -7.192 -3.070 -7.389 1.00 0.00 59 GLY A CA 3
ATOM 2026 C C . GLY A 1 113 ? -6.767 -1.616 -7.448 1.00 0.00 59 GLY A C 3
ATOM 2027 O O . GLY A 1 113 ? -6.118 -1.190 -8.404 1.00 0.00 59 GLY A O 3
ATOM 2031 N N . THR A 1 114 ? -7.133 -0.853 -6.424 1.00 0.00 60 THR A N 3
ATOM 2032 C CA . THR A 1 114 ? -6.784 0.562 -6.360 1.00 0.00 60 THR A CA 3
ATOM 2033 C C . THR A 1 114 ? -5.544 0.781 -5.498 1.00 0.00 60 THR A C 3
ATOM 2034 O O . THR A 1 114 ? -4.945 1.856 -5.524 1.00 0.00 60 THR A O 3
ATOM 2045 N N . LEU A 1 115 ? -5.157 -0.241 -4.738 1.00 0.00 61 LEU A N 3
ATOM 2046 C CA . LEU A 1 115 ? -3.983 -0.145 -3.881 1.00 0.00 61 LEU A CA 3
ATOM 2047 C C . LEU A 1 115 ? -2.742 0.164 -4.710 1.00 0.00 61 LEU A C 3
ATOM 2048 O O . LEU A 1 115 ? -1.801 0.787 -4.224 1.00 0.00 61 LEU A O 3
ATOM 2064 N N . GLY A 1 116 ? -2.755 -0.271 -5.969 1.00 0.00 62 GLY A N 3
ATOM 2065 C CA . GLY A 1 116 ? -1.630 -0.027 -6.853 1.00 0.00 62 GLY A CA 3
ATOM 2066 C C . GLY A 1 116 ? -1.723 1.316 -7.560 1.00 0.00 62 GLY A C 3
ATOM 2067 O O . GLY A 1 116 ? -0.995 1.569 -8.520 1.00 0.00 62 GLY A O 3
ATOM 2071 N N . LYS A 1 117 ? -2.626 2.176 -7.093 1.00 0.00 63 LYS A N 3
ATOM 2072 C CA . LYS A 1 117 ? -2.809 3.492 -7.693 1.00 0.00 63 LYS A CA 3
ATOM 2073 C C . LYS A 1 117 ? -2.016 4.560 -6.940 1.00 0.00 63 LYS A C 3
ATOM 2074 O O . LYS A 1 117 ? -1.352 5.399 -7.549 1.00 0.00 63 LYS A O 3
ATOM 2093 N N . PHE A 1 118 ? -2.102 4.528 -5.612 1.00 0.00 64 PHE A N 3
ATOM 2094 C CA . PHE A 1 118 ? -1.407 5.497 -4.763 1.00 0.00 64 PHE A CA 3
ATOM 2095 C C . PHE A 1 118 ? 0.038 5.711 -5.206 1.00 0.00 64 PHE A C 3
ATOM 2096 O O . PHE A 1 118 ? 0.709 4.781 -5.654 1.00 0.00 64 PHE A O 3
ATOM 2113 N N . THR A 1 119 ? 0.509 6.946 -5.065 1.00 0.00 65 THR A N 3
ATOM 2114 C CA . THR A 1 119 ? 1.874 7.298 -5.436 1.00 0.00 65 THR A CA 3
ATOM 2115 C C . THR A 1 119 ? 2.869 6.755 -4.418 1.00 0.00 65 THR A C 3
ATOM 2116 O O . THR A 1 119 ? 2.520 5.938 -3.567 1.00 0.00 65 THR A O 3
ATOM 2127 N N . VAL A 1 120 ? 4.109 7.215 -4.517 1.00 0.00 66 VAL A N 3
ATOM 2128 C CA . VAL A 1 120 ? 5.166 6.780 -3.615 1.00 0.00 66 VAL A CA 3
ATOM 2129 C C . VAL A 1 120 ? 5.040 7.440 -2.237 1.00 0.00 66 VAL A C 3
ATOM 2130 O O . VAL A 1 120 ? 4.952 6.745 -1.224 1.00 0.00 66 VAL A O 3
ATOM 2143 N N . PRO A 1 121 ? 5.031 8.787 -2.167 1.00 0.00 67 PRO A N 3
ATOM 2144 C CA . PRO A 1 121 ? 4.917 9.506 -0.894 1.00 0.00 67 PRO A CA 3
ATOM 2145 C C . PRO A 1 121 ? 3.755 9.004 -0.045 1.00 0.00 67 PRO A C 3
ATOM 2146 O O . PRO A 1 121 ? 3.841 8.963 1.182 1.00 0.00 67 PRO A O 3
ATOM 2157 N N . MET A 1 122 ? 2.671 8.616 -0.706 1.00 0.00 68 MET A N 3
ATOM 2158 C CA . MET A 1 122 ? 1.493 8.108 -0.010 1.00 0.00 68 MET A CA 3
ATOM 2159 C C . MET A 1 122 ? 1.692 6.648 0.380 1.00 0.00 68 MET A C 3
ATOM 2160 O O . MET A 1 122 ? 1.212 6.198 1.420 1.00 0.00 68 MET A O 3
ATOM 2174 N N . LEU A 1 123 ? 2.409 5.916 -0.465 1.00 0.00 69 LEU A N 3
ATOM 2175 C CA . LEU A 1 123 ? 2.689 4.506 -0.222 1.00 0.00 69 LEU A CA 3
ATOM 2176 C C . LEU A 1 123 ? 3.485 4.323 1.065 1.00 0.00 69 LEU A C 3
ATOM 2177 O O . LEU A 1 123 ? 3.217 3.411 1.847 1.00 0.00 69 LEU A O 3
ATOM 2193 N N . LYS A 1 124 ? 4.461 5.198 1.283 1.00 0.00 70 LYS A N 3
ATOM 2194 C CA . LYS A 1 124 ? 5.293 5.136 2.481 1.00 0.00 70 LYS A CA 3
ATOM 2195 C C . LYS A 1 124 ? 4.430 5.052 3.738 1.00 0.00 70 LYS A C 3
ATOM 2196 O O . LYS A 1 124 ? 4.769 4.353 4.692 1.00 0.00 70 LYS A O 3
ATOM 2215 N N . GLU A 1 125 ? 3.311 5.772 3.729 1.00 0.00 71 GLU A N 3
ATOM 2216 C CA . GLU A 1 125 ? 2.395 5.781 4.865 1.00 0.00 71 GLU A CA 3
ATOM 2217 C C . GLU A 1 125 ? 1.934 4.368 5.206 1.00 0.00 71 GLU A C 3
ATOM 2218 O O . GLU A 1 125 ? 2.128 3.896 6.326 1.00 0.00 71 GLU A O 3
ATOM 2230 N N . ALA A 1 126 ? 1.328 3.692 4.233 1.00 0.00 72 ALA A N 3
ATOM 2231 C CA . ALA A 1 126 ? 0.849 2.330 4.439 1.00 0.00 72 ALA A CA 3
ATOM 2232 C C . ALA A 1 126 ? 1.992 1.421 4.870 1.00 0.00 72 ALA A C 3
ATOM 2233 O O . ALA A 1 126 ? 1.849 0.622 5.795 1.00 0.00 72 ALA A O 3
ATOM 2240 N N . CYS A 1 127 ? 3.130 1.557 4.198 1.00 0.00 73 CYS A N 3
ATOM 2241 C CA . CYS A 1 127 ? 4.303 0.756 4.518 1.00 0.00 73 CYS A CA 3
ATOM 2242 C C . CYS A 1 127 ? 4.742 1.006 5.956 1.00 0.00 73 CYS A C 3
ATOM 2243 O O . CYS A 1 127 ? 5.174 0.089 6.652 1.00 0.00 73 CYS A O 3
ATOM 2251 N N . ARG A 1 128 ? 4.624 2.256 6.396 1.00 0.00 74 ARG A N 3
ATOM 2252 C CA . ARG A 1 128 ? 5.002 2.625 7.754 1.00 0.00 74 ARG A CA 3
ATOM 2253 C C . ARG A 1 128 ? 4.140 1.887 8.771 1.00 0.00 74 ARG A C 3
ATOM 2254 O O . ARG A 1 128 ? 4.617 1.487 9.833 1.00 0.00 74 ARG A O 3
ATOM 2275 N N . ALA A 1 129 ? 2.866 1.708 8.436 1.00 0.00 75 ALA A N 3
ATOM 2276 C CA . ALA A 1 129 ? 1.932 1.016 9.315 1.00 0.00 75 ALA A CA 3
ATOM 2277 C C . ALA A 1 129 ? 2.113 -0.494 9.224 1.00 0.00 75 ALA A C 3
ATOM 2278 O O . ALA A 1 129 ? 1.911 -1.214 10.202 1.00 0.00 75 ALA A O 3
ATOM 2285 N N . TYR A 1 130 ? 2.496 -0.968 8.043 1.00 0.00 76 TYR A N 3
ATOM 2286 C CA . TYR A 1 130 ? 2.706 -2.396 7.825 1.00 0.00 76 TYR A CA 3
ATOM 2287 C C . TYR A 1 130 ? 4.102 -2.823 8.272 1.00 0.00 76 TYR A C 3
ATOM 2288 O O . TYR A 1 130 ? 4.323 -3.983 8.620 1.00 0.00 76 TYR A O 3
ATOM 2306 N N . GLY A 1 131 ? 5.040 -1.882 8.260 1.00 0.00 77 GLY A N 3
ATOM 2307 C CA . GLY A 1 131 ? 6.399 -2.185 8.668 1.00 0.00 77 GLY A CA 3
ATOM 2308 C C . GLY A 1 131 ? 7.210 -2.832 7.561 1.00 0.00 77 GLY A C 3
ATOM 2309 O O . GLY A 1 131 ? 8.181 -3.540 7.829 1.00 0.00 77 GLY A O 3
ATOM 2313 N N . LEU A 1 132 ? 6.815 -2.588 6.316 1.00 0.00 78 LEU A N 3
ATOM 2314 C CA . LEU A 1 132 ? 7.515 -3.152 5.168 1.00 0.00 78 LEU A CA 3
ATOM 2315 C C . LEU A 1 132 ? 8.756 -2.331 4.832 1.00 0.00 78 LEU A C 3
ATOM 2316 O O . LEU A 1 132 ? 9.010 -1.293 5.443 1.00 0.00 78 LEU A O 3
ATOM 2332 N N . LYS A 1 133 ? 9.526 -2.803 3.857 1.00 0.00 79 LYS A N 3
ATOM 2333 C CA . LYS A 1 133 ? 10.740 -2.111 3.441 1.00 0.00 79 LYS A CA 3
ATOM 2334 C C . LYS A 1 133 ? 10.475 -1.238 2.221 1.00 0.00 79 LYS A C 3
ATOM 2335 O O . LYS A 1 133 ? 10.762 -0.041 2.224 1.00 0.00 79 LYS A O 3
ATOM 2354 N N . SER A 1 134 ? 9.922 -1.851 1.180 1.00 0.00 80 SER A N 3
ATOM 2355 C CA . SER A 1 134 ? 9.607 -1.143 -0.059 1.00 0.00 80 SER A CA 3
ATOM 2356 C C . SER A 1 134 ? 10.764 -0.244 -0.496 1.00 0.00 80 SER A C 3
ATOM 2357 O O . SER A 1 134 ? 11.877 -0.356 0.020 1.00 0.00 80 SER A O 3
ATOM 2365 N N . GLY A 1 135 ? 10.495 0.644 -1.448 1.00 0.00 81 GLY A N 3
ATOM 2366 C CA . GLY A 1 135 ? 11.526 1.544 -1.934 1.00 0.00 81 GLY A CA 3
ATOM 2367 C C . GLY A 1 135 ? 10.967 2.885 -2.369 1.00 0.00 81 GLY A C 3
ATOM 2368 O O . GLY A 1 135 ? 10.489 3.662 -1.543 1.00 0.00 81 GLY A O 3
ATOM 2372 N N . LEU A 1 136 ? 11.024 3.153 -3.671 1.00 0.00 82 LEU A N 3
ATOM 2373 C CA . LEU A 1 136 ? 10.520 4.411 -4.216 1.00 0.00 82 LEU A CA 3
ATOM 2374 C C . LEU A 1 136 ? 10.085 4.253 -5.674 1.00 0.00 82 LEU A C 3
ATOM 2375 O O . LEU A 1 136 ? 9.852 5.242 -6.369 1.00 0.00 82 LEU A O 3
ATOM 2391 N N . LYS A 1 137 ? 9.966 3.008 -6.133 1.00 0.00 83 LYS A N 3
ATOM 2392 C CA . LYS A 1 137 ? 9.547 2.733 -7.504 1.00 0.00 83 LYS A CA 3
ATOM 2393 C C . LYS A 1 137 ? 8.023 2.726 -7.628 1.00 0.00 83 LYS A C 3
ATOM 2394 O O . LYS A 1 137 ? 7.483 2.358 -8.671 1.00 0.00 83 LYS A O 3
ATOM 2413 N N . LYS A 1 138 ? 7.336 3.123 -6.558 1.00 0.00 84 LYS A N 3
ATOM 2414 C CA . LYS A 1 138 ? 5.876 3.153 -6.542 1.00 0.00 84 LYS A CA 3
ATOM 2415 C C . LYS A 1 138 ? 5.311 1.736 -6.506 1.00 0.00 84 LYS A C 3
ATOM 2416 O O . LYS A 1 138 ? 4.916 1.246 -5.449 1.00 0.00 84 LYS A O 3
ATOM 2435 N N . GLN A 1 139 ? 5.281 1.076 -7.662 1.00 0.00 85 GLN A N 3
ATOM 2436 C CA . GLN A 1 139 ? 4.771 -0.290 -7.753 1.00 0.00 85 GLN A CA 3
ATOM 2437 C C . GLN A 1 139 ? 5.356 -1.168 -6.654 1.00 0.00 85 GLN A C 3
ATOM 2438 O O . GLN A 1 139 ? 4.657 -1.989 -6.063 1.00 0.00 85 GLN A O 3
ATOM 2452 N N . GLU A 1 140 ? 6.643 -0.985 -6.385 1.00 0.00 86 GLU A N 3
ATOM 2453 C CA . GLU A 1 140 ? 7.325 -1.759 -5.352 1.00 0.00 86 GLU A CA 3
ATOM 2454 C C . GLU A 1 140 ? 6.575 -1.668 -4.027 1.00 0.00 86 GLU A C 3
ATOM 2455 O O . GLU A 1 140 ? 6.283 -2.686 -3.400 1.00 0.00 86 GLU A O 3
ATOM 2467 N N . LEU A 1 141 ? 6.246 -0.448 -3.616 1.00 0.00 87 LEU A N 3
ATOM 2468 C CA . LEU A 1 141 ? 5.507 -0.244 -2.377 1.00 0.00 87 LEU A CA 3
ATOM 2469 C C . LEU A 1 141 ? 4.159 -0.936 -2.482 1.00 0.00 87 LEU A C 3
ATOM 2470 O O . LEU A 1 141 ? 3.768 -1.704 -1.604 1.00 0.00 87 LEU A O 3
ATOM 2486 N N . LEU A 1 142 ? 3.464 -0.672 -3.583 1.00 0.00 88 LEU A N 3
ATOM 2487 C CA . LEU A 1 142 ? 2.168 -1.283 -3.835 1.00 0.00 88 LEU A CA 3
ATOM 2488 C C . LEU A 1 142 ? 2.273 -2.798 -3.703 1.00 0.00 88 LEU A C 3
ATOM 2489 O O . LEU A 1 142 ? 1.493 -3.426 -2.987 1.00 0.00 88 LEU A O 3
ATOM 2505 N N . GLU A 1 143 ? 3.259 -3.377 -4.388 1.00 0.00 89 GLU A N 3
ATOM 2506 C CA . GLU A 1 143 ? 3.484 -4.816 -4.336 1.00 0.00 89 GLU A CA 3
ATOM 2507 C C . GLU A 1 143 ? 3.639 -5.282 -2.895 1.00 0.00 89 GLU A C 3
ATOM 2508 O O . GLU A 1 143 ? 2.952 -6.203 -2.453 1.00 0.00 89 GLU A O 3
ATOM 2520 N N . ALA A 1 144 ? 4.541 -4.633 -2.159 1.00 0.00 90 ALA A N 3
ATOM 2521 C CA . ALA A 1 144 ? 4.771 -4.980 -0.763 1.00 0.00 90 ALA A CA 3
ATOM 2522 C C . ALA A 1 144 ? 3.451 -5.010 -0.007 1.00 0.00 90 ALA A C 3
ATOM 2523 O O . ALA A 1 144 ? 3.203 -5.902 0.804 1.00 0.00 90 ALA A O 3
ATOM 2530 N N . LEU A 1 145 ? 2.601 -4.033 -0.298 1.00 0.00 91 LEU A N 3
ATOM 2531 C CA . LEU A 1 145 ? 1.292 -3.946 0.333 1.00 0.00 91 LEU A CA 3
ATOM 2532 C C . LEU A 1 145 ? 0.429 -5.123 -0.081 1.00 0.00 91 LEU A C 3
ATOM 2533 O O . LEU A 1 145 ? 0.012 -5.929 0.751 1.00 0.00 91 LEU A O 3
ATOM 2549 N N . THR A 1 146 ? 0.170 -5.217 -1.379 1.00 0.00 92 THR A N 3
ATOM 2550 C CA . THR A 1 146 ? -0.637 -6.298 -1.919 1.00 0.00 92 THR A CA 3
ATOM 2551 C C . THR A 1 146 ? -0.125 -7.641 -1.406 1.00 0.00 92 THR A C 3
ATOM 2552 O O . THR A 1 146 ? -0.864 -8.405 -0.789 1.00 0.00 92 THR A O 3
ATOM 2563 N N . LYS A 1 147 ? 1.153 -7.910 -1.655 1.00 0.00 93 LYS A N 3
ATOM 2564 C CA . LYS A 1 147 ? 1.780 -9.148 -1.205 1.00 0.00 93 LYS A CA 3
ATOM 2565 C C . LYS A 1 147 ? 1.475 -9.415 0.268 1.00 0.00 93 LYS A C 3
ATOM 2566 O O . LYS A 1 147 ? 1.354 -10.566 0.689 1.00 0.00 93 LYS A O 3
ATOM 2585 N N . HIS A 1 148 ? 1.360 -8.342 1.050 1.00 0.00 94 HIS A N 3
ATOM 2586 C CA . HIS A 1 148 ? 1.080 -8.461 2.478 1.00 0.00 94 HIS A CA 3
ATOM 2587 C C . HIS A 1 148 ? -0.358 -8.909 2.736 1.00 0.00 94 HIS A C 3
ATOM 2588 O O . HIS A 1 148 ? -0.693 -9.332 3.842 1.00 0.00 94 HIS A O 3
ATOM 2603 N N . PHE A 1 149 ? -1.207 -8.815 1.716 1.00 0.00 95 PHE A N 3
ATOM 2604 C CA . PHE A 1 149 ? -2.605 -9.212 1.851 1.00 0.00 95 PHE A CA 3
ATOM 2605 C C . PHE A 1 149 ? -3.139 -9.780 0.539 1.00 0.00 95 PHE A C 3
ATOM 2606 O O . PHE A 1 149 ? -4.307 -9.592 0.199 1.00 0.00 95 PHE A O 3
ATOM 2623 N N . GLN A 1 150 ? -2.276 -10.477 -0.194 1.00 0.00 96 GLN A N 3
ATOM 2624 C CA . GLN A 1 150 ? -2.660 -11.072 -1.468 1.00 0.00 96 GLN A CA 3
ATOM 2625 C C . GLN A 1 150 ? -3.573 -12.275 -1.253 1.00 0.00 96 GLN A C 3
ATOM 2626 O O . GLN A 1 150 ? -3.924 -12.606 -0.121 1.00 0.00 96 GLN A O 3
ATOM 2640 N N . ASP A 1 151 ? -3.952 -12.927 -2.348 1.00 0.00 97 ASP A N 3
ATOM 2641 C CA . ASP A 1 151 ? -4.824 -14.094 -2.280 1.00 0.00 97 ASP A CA 3
ATOM 2642 C C . ASP A 1 151 ? -4.700 -14.940 -3.543 1.00 0.00 97 ASP A C 3
ATOM 2643 O O . ASP A 1 151 ? -4.912 -14.390 -4.644 1.00 0.00 97 ASP A O 3
ATOM 2653 N N . LYS A 1 98 ? -10.402 5.671 7.527 1.00 0.00 44 LYS A N 4
ATOM 2654 C CA . LYS A 1 98 ? -10.443 5.708 9.013 1.00 0.00 44 LYS A CA 4
ATOM 2655 C C . LYS A 1 98 ? -9.408 6.681 9.567 1.00 0.00 44 LYS A C 4
ATOM 2656 O O . LYS A 1 98 ? -9.630 7.315 10.598 1.00 0.00 44 LYS A O 4
ATOM 2675 N N . VAL A 1 99 ? -8.279 6.793 8.872 1.00 0.00 45 VAL A N 4
ATOM 2676 C CA . VAL A 1 99 ? -7.200 7.684 9.287 1.00 0.00 45 VAL A CA 4
ATOM 2677 C C . VAL A 1 99 ? -6.269 7.986 8.118 1.00 0.00 45 VAL A C 4
ATOM 2678 O O . VAL A 1 99 ? -6.015 9.146 7.795 1.00 0.00 45 VAL A O 4
ATOM 2691 N N . GLU A 1 100 ? -5.764 6.931 7.493 1.00 0.00 46 GLU A N 4
ATOM 2692 C CA . GLU A 1 100 ? -4.856 7.071 6.359 1.00 0.00 46 GLU A CA 4
ATOM 2693 C C . GLU A 1 100 ? -4.735 5.757 5.596 1.00 0.00 46 GLU A C 4
ATOM 2694 O O . GLU A 1 100 ? -5.225 5.627 4.475 1.00 0.00 46 GLU A O 4
ATOM 2706 N N . TYR A 1 101 ? -4.078 4.788 6.219 1.00 0.00 47 TYR A N 4
ATOM 2707 C CA . TYR A 1 101 ? -3.880 3.475 5.615 1.00 0.00 47 TYR A CA 4
ATOM 2708 C C . TYR A 1 101 ? -3.649 2.422 6.692 1.00 0.00 47 TYR A C 4
ATOM 2709 O O . TYR A 1 101 ? -2.524 1.972 6.908 1.00 0.00 47 TYR A O 4
ATOM 2727 N N . SER A 1 102 ? -4.726 2.037 7.364 1.00 0.00 48 SER A N 4
ATOM 2728 C CA . SER A 1 102 ? -4.655 1.037 8.423 1.00 0.00 48 SER A CA 4
ATOM 2729 C C . SER A 1 102 ? -4.454 -0.351 7.836 1.00 0.00 48 SER A C 4
ATOM 2730 O O . SER A 1 102 ? -3.506 -1.053 8.183 1.00 0.00 48 SER A O 4
ATOM 2738 N N . GLU A 1 103 ? -5.358 -0.726 6.939 1.00 0.00 49 GLU A N 4
ATOM 2739 C CA . GLU A 1 103 ? -5.321 -2.018 6.272 1.00 0.00 49 GLU A CA 4
ATOM 2740 C C . GLU A 1 103 ? -6.626 -2.260 5.524 1.00 0.00 49 GLU A C 4
ATOM 2741 O O . GLU A 1 103 ? -6.629 -2.827 4.436 1.00 0.00 49 GLU A O 4
ATOM 2753 N N . GLU A 1 104 ? -7.734 -1.822 6.115 1.00 0.00 50 GLU A N 4
ATOM 2754 C CA . GLU A 1 104 ? -9.045 -1.988 5.496 1.00 0.00 50 GLU A CA 4
ATOM 2755 C C . GLU A 1 104 ? -9.075 -1.348 4.117 1.00 0.00 50 GLU A C 4
ATOM 2756 O O . GLU A 1 104 ? -9.392 -2.006 3.126 1.00 0.00 50 GLU A O 4
ATOM 2768 N N . GLU A 1 105 ? -8.726 -0.068 4.049 1.00 0.00 51 GLU A N 4
ATOM 2769 C CA . GLU A 1 105 ? -8.700 0.634 2.777 1.00 0.00 51 GLU A CA 4
ATOM 2770 C C . GLU A 1 105 ? -7.697 -0.039 1.857 1.00 0.00 51 GLU A C 4
ATOM 2771 O O . GLU A 1 105 ? -7.966 -0.260 0.677 1.00 0.00 51 GLU A O 4
ATOM 2783 N N . LEU A 1 106 ? -6.545 -0.387 2.421 1.00 0.00 52 LEU A N 4
ATOM 2784 C CA . LEU A 1 106 ? -5.500 -1.063 1.671 1.00 0.00 52 LEU A CA 4
ATOM 2785 C C . LEU A 1 106 ? -6.029 -2.374 1.102 1.00 0.00 52 LEU A C 4
ATOM 2786 O O . LEU A 1 106 ? -5.907 -2.639 -0.093 1.00 0.00 52 LEU A O 4
ATOM 2802 N N . LYS A 1 107 ? -6.637 -3.184 1.969 1.00 0.00 53 LYS A N 4
ATOM 2803 C CA . LYS A 1 107 ? -7.207 -4.459 1.555 1.00 0.00 53 LYS A CA 4
ATOM 2804 C C . LYS A 1 107 ? -8.141 -4.248 0.373 1.00 0.00 53 LYS A C 4
ATOM 2805 O O . LYS A 1 107 ? -8.044 -4.935 -0.644 1.00 0.00 53 LYS A O 4
ATOM 2824 N N . THR A 1 108 ? -9.032 -3.272 0.511 1.00 0.00 54 THR A N 4
ATOM 2825 C CA . THR A 1 108 ? -9.972 -2.944 -0.553 1.00 0.00 54 THR A CA 4
ATOM 2826 C C . THR A 1 108 ? -9.208 -2.597 -1.821 1.00 0.00 54 THR A C 4
ATOM 2827 O O . THR A 1 108 ? -9.566 -3.028 -2.918 1.00 0.00 54 THR A O 4
ATOM 2838 N N . HIS A 1 109 ? -8.136 -1.830 -1.653 1.00 0.00 55 HIS A N 4
ATOM 2839 C CA . HIS A 1 109 ? -7.294 -1.437 -2.771 1.00 0.00 55 HIS A CA 4
ATOM 2840 C C . HIS A 1 109 ? -6.718 -2.675 -3.445 1.00 0.00 55 HIS A C 4
ATOM 2841 O O . HIS A 1 109 ? -6.785 -2.821 -4.666 1.00 0.00 55 HIS A O 4
ATOM 2856 N N . ILE A 1 110 ? -6.161 -3.571 -2.634 1.00 0.00 56 ILE A N 4
ATOM 2857 C CA . ILE A 1 110 ? -5.583 -4.809 -3.145 1.00 0.00 56 ILE A CA 4
ATOM 2858 C C . ILE A 1 110 ? -6.614 -5.600 -3.947 1.00 0.00 56 ILE A C 4
ATOM 2859 O O . ILE A 1 110 ? -6.335 -6.059 -5.055 1.00 0.00 56 ILE A O 4
ATOM 2875 N N . SER A 1 111 ? -7.805 -5.756 -3.375 1.00 0.00 57 SER A N 4
ATOM 2876 C CA . SER A 1 111 ? -8.883 -6.493 -4.030 1.00 0.00 57 SER A CA 4
ATOM 2877 C C . SER A 1 111 ? -9.171 -5.942 -5.425 1.00 0.00 57 SER A C 4
ATOM 2878 O O . SER A 1 111 ? -8.849 -6.573 -6.431 1.00 0.00 57 SER A O 4
ATOM 2886 N N . LYS A 1 112 ? -9.790 -4.766 -5.474 1.00 0.00 58 LYS A N 4
ATOM 2887 C CA . LYS A 1 112 ? -10.135 -4.133 -6.744 1.00 0.00 58 LYS A CA 4
ATOM 2888 C C . LYS A 1 112 ? -8.888 -3.834 -7.571 1.00 0.00 58 LYS A C 4
ATOM 2889 O O . LYS A 1 112 ? -8.609 -4.518 -8.556 1.00 0.00 58 LYS A O 4
ATOM 2908 N N . GLY A 1 113 ? -8.141 -2.812 -7.168 1.00 0.00 59 GLY A N 4
ATOM 2909 C CA . GLY A 1 113 ? -6.935 -2.448 -7.890 1.00 0.00 59 GLY A CA 4
ATOM 2910 C C . GLY A 1 113 ? -6.678 -0.951 -7.897 1.00 0.00 59 GLY A C 4
ATOM 2911 O O . GLY A 1 113 ? -6.170 -0.408 -8.878 1.00 0.00 59 GLY A O 4
ATOM 2915 N N . THR A 1 114 ? -7.020 -0.285 -6.798 1.00 0.00 60 THR A N 4
ATOM 2916 C CA . THR A 1 114 ? -6.815 1.155 -6.680 1.00 0.00 60 THR A CA 4
ATOM 2917 C C . THR A 1 114 ? -5.554 1.460 -5.877 1.00 0.00 60 THR A C 4
ATOM 2918 O O . THR A 1 114 ? -5.108 2.605 -5.821 1.00 0.00 60 THR A O 4
ATOM 2929 N N . LEU A 1 115 ? -4.975 0.433 -5.262 1.00 0.00 61 LEU A N 4
ATOM 2930 C CA . LEU A 1 115 ? -3.762 0.609 -4.477 1.00 0.00 61 LEU A CA 4
ATOM 2931 C C . LEU A 1 115 ? -2.641 1.170 -5.349 1.00 0.00 61 LEU A C 4
ATOM 2932 O O . LEU A 1 115 ? -1.686 1.763 -4.847 1.00 0.00 61 LEU A O 4
ATOM 2948 N N . GLY A 1 116 ? -2.774 0.985 -6.662 1.00 0.00 62 GLY A N 4
ATOM 2949 C CA . GLY A 1 116 ? -1.778 1.483 -7.589 1.00 0.00 62 GLY A CA 4
ATOM 2950 C C . GLY A 1 116 ? -2.085 2.887 -8.073 1.00 0.00 62 GLY A C 4
ATOM 2951 O O . GLY A 1 116 ? -1.503 3.351 -9.053 1.00 0.00 62 GLY A O 4
ATOM 2955 N N . LYS A 1 117 ? -2.995 3.571 -7.383 1.00 0.00 63 LYS A N 4
ATOM 2956 C CA . LYS A 1 117 ? -3.362 4.930 -7.753 1.00 0.00 63 LYS A CA 4
ATOM 2957 C C . LYS A 1 117 ? -2.478 5.927 -7.015 1.00 0.00 63 LYS A C 4
ATOM 2958 O O . LYS A 1 117 ? -1.814 6.762 -7.629 1.00 0.00 63 LYS A O 4
ATOM 2977 N N . PHE A 1 118 ? -2.475 5.825 -5.689 1.00 0.00 64 PHE A N 4
ATOM 2978 C CA . PHE A 1 118 ? -1.672 6.707 -4.848 1.00 0.00 64 PHE A CA 4
ATOM 2979 C C . PHE A 1 118 ? -0.226 6.769 -5.334 1.00 0.00 64 PHE A C 4
ATOM 2980 O O . PHE A 1 118 ? 0.282 5.818 -5.926 1.00 0.00 64 PHE A O 4
ATOM 2997 N N . THR A 1 119 ? 0.430 7.893 -5.073 1.00 0.00 65 THR A N 4
ATOM 2998 C CA . THR A 1 119 ? 1.819 8.080 -5.475 1.00 0.00 65 THR A CA 4
ATOM 2999 C C . THR A 1 119 ? 2.754 7.265 -4.586 1.00 0.00 65 THR A C 4
ATOM 3000 O O . THR A 1 119 ? 2.317 6.374 -3.857 1.00 0.00 65 THR A O 4
ATOM 3011 N N . VAL A 1 120 ? 4.042 7.577 -4.654 1.00 0.00 66 VAL A N 4
ATOM 3012 C CA . VAL A 1 120 ? 5.046 6.880 -3.861 1.00 0.00 66 VAL A CA 4
ATOM 3013 C C . VAL A 1 120 ? 5.022 7.347 -2.402 1.00 0.00 66 VAL A C 4
ATOM 3014 O O . VAL A 1 120 ? 4.838 6.535 -1.494 1.00 0.00 66 VAL A O 4
ATOM 3027 N N . PRO A 1 121 ? 5.205 8.658 -2.146 1.00 0.00 67 PRO A N 4
ATOM 3028 C CA . PRO A 1 121 ? 5.197 9.198 -0.783 1.00 0.00 67 PRO A CA 4
ATOM 3029 C C . PRO A 1 121 ? 3.966 8.758 0.001 1.00 0.00 67 PRO A C 4
ATOM 3030 O O . PRO A 1 121 ? 4.010 8.627 1.224 1.00 0.00 67 PRO A O 4
ATOM 3041 N N . MET A 1 122 ? 2.871 8.518 -0.713 1.00 0.00 68 MET A N 4
ATOM 3042 C CA . MET A 1 122 ? 1.631 8.078 -0.084 1.00 0.00 68 MET A CA 4
ATOM 3043 C C . MET A 1 122 ? 1.692 6.584 0.208 1.00 0.00 68 MET A C 4
ATOM 3044 O O . MET A 1 122 ? 1.237 6.123 1.255 1.00 0.00 68 MET A O 4
ATOM 3058 N N . LEU A 1 123 ? 2.272 5.837 -0.725 1.00 0.00 69 LEU A N 4
ATOM 3059 C CA . LEU A 1 123 ? 2.417 4.394 -0.578 1.00 0.00 69 LEU A CA 4
ATOM 3060 C C . LEU A 1 123 ? 3.267 4.064 0.644 1.00 0.00 69 LEU A C 4
ATOM 3061 O O . LEU A 1 123 ? 2.942 3.161 1.413 1.00 0.00 69 LEU A O 4
ATOM 3077 N N . LYS A 1 124 ? 4.354 4.810 0.819 1.00 0.00 70 LYS A N 4
ATOM 3078 C CA . LYS A 1 124 ? 5.250 4.606 1.953 1.00 0.00 70 LYS A CA 4
ATOM 3079 C C . LYS A 1 124 ? 4.473 4.606 3.266 1.00 0.00 70 LYS A C 4
ATOM 3080 O O . LYS A 1 124 ? 4.826 3.899 4.210 1.00 0.00 70 LYS A O 4
ATOM 3099 N N . GLU A 1 125 ? 3.411 5.406 3.316 1.00 0.00 71 GLU A N 4
ATOM 3100 C CA . GLU A 1 125 ? 2.578 5.503 4.509 1.00 0.00 71 GLU A CA 4
ATOM 3101 C C . GLU A 1 125 ? 2.051 4.133 4.922 1.00 0.00 71 GLU A C 4
ATOM 3102 O O . GLU A 1 125 ? 2.208 3.719 6.071 1.00 0.00 71 GLU A O 4
ATOM 3114 N N . ALA A 1 126 ? 1.431 3.429 3.979 1.00 0.00 72 ALA A N 4
ATOM 3115 C CA . ALA A 1 126 ? 0.890 2.103 4.255 1.00 0.00 72 ALA A CA 4
ATOM 3116 C C . ALA A 1 126 ? 1.983 1.170 4.756 1.00 0.00 72 ALA A C 4
ATOM 3117 O O . ALA A 1 126 ? 1.851 0.553 5.812 1.00 0.00 72 ALA A O 4
ATOM 3124 N N . CYS A 1 127 ? 3.069 1.080 3.996 1.00 0.00 73 CYS A N 4
ATOM 3125 C CA . CYS A 1 127 ? 4.189 0.230 4.373 1.00 0.00 73 CYS A CA 4
ATOM 3126 C C . CYS A 1 127 ? 4.757 0.667 5.718 1.00 0.00 73 CYS A C 4
ATOM 3127 O O . CYS A 1 127 ? 5.212 -0.158 6.508 1.00 0.00 73 CYS A O 4
ATOM 3135 N N . ARG A 1 128 ? 4.713 1.970 5.978 1.00 0.00 74 ARG A N 4
ATOM 3136 C CA . ARG A 1 128 ? 5.208 2.511 7.237 1.00 0.00 74 ARG A CA 4
ATOM 3137 C C . ARG A 1 128 ? 4.393 1.959 8.400 1.00 0.00 74 ARG A C 4
ATOM 3138 O O . ARG A 1 128 ? 4.930 1.667 9.469 1.00 0.00 74 ARG A O 4
ATOM 3159 N N . ALA A 1 129 ? 3.090 1.812 8.176 1.00 0.00 75 ALA A N 4
ATOM 3160 C CA . ALA A 1 129 ? 2.190 1.285 9.194 1.00 0.00 75 ALA A CA 4
ATOM 3161 C C . ALA A 1 129 ? 2.225 -0.239 9.208 1.00 0.00 75 ALA A C 4
ATOM 3162 O O . ALA A 1 129 ? 1.963 -0.867 10.234 1.00 0.00 75 ALA A O 4
ATOM 3169 N N . TYR A 1 130 ? 2.551 -0.828 8.060 1.00 0.00 76 TYR A N 4
ATOM 3170 C CA . TYR A 1 130 ? 2.623 -2.280 7.939 1.00 0.00 76 TYR A CA 4
ATOM 3171 C C . TYR A 1 130 ? 3.971 -2.799 8.431 1.00 0.00 76 TYR A C 4
ATOM 3172 O O . TYR A 1 130 ? 4.069 -3.914 8.945 1.00 0.00 76 TYR A O 4
ATOM 3190 N N . GLY A 1 131 ? 5.008 -1.983 8.271 1.00 0.00 77 GLY A N 4
ATOM 3191 C CA . GLY A 1 131 ? 6.338 -2.374 8.705 1.00 0.00 77 GLY A CA 4
ATOM 3192 C C . GLY A 1 131 ? 7.123 -3.093 7.622 1.00 0.00 77 GLY A C 4
ATOM 3193 O O . GLY A 1 131 ? 8.144 -3.719 7.903 1.00 0.00 77 GLY A O 4
ATOM 3197 N N . LEU A 1 132 ? 6.647 -3.006 6.383 1.00 0.00 78 LEU A N 4
ATOM 3198 C CA . LEU A 1 132 ? 7.315 -3.657 5.261 1.00 0.00 78 LEU A CA 4
ATOM 3199 C C . LEU A 1 132 ? 8.476 -2.810 4.746 1.00 0.00 78 LEU A C 4
ATOM 3200 O O . LEU A 1 132 ? 8.607 -1.637 5.095 1.00 0.00 78 LEU A O 4
ATOM 3216 N N . LYS A 1 133 ? 9.313 -3.416 3.909 1.00 0.00 79 LYS A N 4
ATOM 3217 C CA . LYS A 1 133 ? 10.462 -2.725 3.337 1.00 0.00 79 LYS A CA 4
ATOM 3218 C C . LYS A 1 133 ? 10.162 -2.270 1.913 1.00 0.00 79 LYS A C 4
ATOM 3219 O O . LYS A 1 133 ? 10.630 -2.870 0.945 1.00 0.00 79 LYS A O 4
ATOM 3238 N N . SER A 1 134 ? 9.373 -1.209 1.794 1.00 0.00 80 SER A N 4
ATOM 3239 C CA . SER A 1 134 ? 9.001 -0.673 0.489 1.00 0.00 80 SER A CA 4
ATOM 3240 C C . SER A 1 134 ? 10.155 0.106 -0.134 1.00 0.00 80 SER A C 4
ATOM 3241 O O . SER A 1 134 ? 11.286 0.054 0.351 1.00 0.00 80 SER A O 4
ATOM 3249 N N . GLY A 1 135 ? 9.862 0.826 -1.214 1.00 0.00 81 GLY A N 4
ATOM 3250 C CA . GLY A 1 135 ? 10.888 1.604 -1.884 1.00 0.00 81 GLY A CA 4
ATOM 3251 C C . GLY A 1 135 ? 10.375 2.946 -2.366 1.00 0.00 81 GLY A C 4
ATOM 3252 O O . GLY A 1 135 ? 9.916 3.765 -1.570 1.00 0.00 81 GLY A O 4
ATOM 3256 N N . LEU A 1 136 ? 10.455 3.174 -3.673 1.00 0.00 82 LEU A N 4
ATOM 3257 C CA . LEU A 1 136 ? 9.996 4.432 -4.255 1.00 0.00 82 LEU A CA 4
ATOM 3258 C C . LEU A 1 136 ? 9.616 4.274 -5.729 1.00 0.00 82 LEU A C 4
ATOM 3259 O O . LEU A 1 136 ? 9.394 5.264 -6.426 1.00 0.00 82 LEU A O 4
ATOM 3275 N N . LYS A 1 137 ? 9.527 3.030 -6.201 1.00 0.00 83 LYS A N 4
ATOM 3276 C CA . LYS A 1 137 ? 9.157 2.766 -7.587 1.00 0.00 83 LYS A CA 4
ATOM 3277 C C . LYS A 1 137 ? 7.638 2.732 -7.754 1.00 0.00 83 LYS A C 4
ATOM 3278 O O . LYS A 1 137 ? 7.132 2.385 -8.822 1.00 0.00 83 LYS A O 4
ATOM 3297 N N . LYS A 1 138 ? 6.914 3.082 -6.691 1.00 0.00 84 LYS A N 4
ATOM 3298 C CA . LYS A 1 138 ? 5.455 3.081 -6.716 1.00 0.00 84 LYS A CA 4
ATOM 3299 C C . LYS A 1 138 ? 4.922 1.653 -6.788 1.00 0.00 84 LYS A C 4
ATOM 3300 O O . LYS A 1 138 ? 4.466 1.101 -5.787 1.00 0.00 84 LYS A O 4
ATOM 3319 N N . GLN A 1 139 ? 4.989 1.054 -7.974 1.00 0.00 85 GLN A N 4
ATOM 3320 C CA . GLN A 1 139 ? 4.521 -0.314 -8.170 1.00 0.00 85 GLN A CA 4
ATOM 3321 C C . GLN A 1 139 ? 5.114 -1.255 -7.123 1.00 0.00 85 GLN A C 4
ATOM 3322 O O . GLN A 1 139 ? 4.453 -2.186 -6.664 1.00 0.00 85 GLN A O 4
ATOM 3336 N N . GLU A 1 140 ? 6.367 -1.006 -6.754 1.00 0.00 86 GLU A N 4
ATOM 3337 C CA . GLU A 1 140 ? 7.052 -1.833 -5.766 1.00 0.00 86 GLU A CA 4
ATOM 3338 C C . GLU A 1 140 ? 6.346 -1.773 -4.418 1.00 0.00 86 GLU A C 4
ATOM 3339 O O . GLU A 1 140 ? 6.242 -2.780 -3.718 1.00 0.00 86 GLU A O 4
ATOM 3351 N N . LEU A 1 141 ? 5.852 -0.592 -4.060 1.00 0.00 87 LEU A N 4
ATOM 3352 C CA . LEU A 1 141 ? 5.148 -0.420 -2.796 1.00 0.00 87 LEU A CA 4
ATOM 3353 C C . LEU A 1 141 ? 3.911 -1.304 -2.770 1.00 0.00 87 LEU A C 4
ATOM 3354 O O . LEU A 1 141 ? 3.622 -1.957 -1.767 1.00 0.00 87 LEU A O 4
ATOM 3370 N N . LEU A 1 142 ? 3.197 -1.341 -3.890 1.00 0.00 88 LEU A N 4
ATOM 3371 C CA . LEU A 1 142 ? 2.006 -2.171 -4.006 1.00 0.00 88 LEU A CA 4
ATOM 3372 C C . LEU A 1 142 ? 2.318 -3.605 -3.597 1.00 0.00 88 LEU A C 4
ATOM 3373 O O . LEU A 1 142 ? 1.660 -4.171 -2.725 1.00 0.00 88 LEU A O 4
ATOM 3389 N N . GLU A 1 143 ? 3.334 -4.186 -4.233 1.00 0.00 89 GLU A N 4
ATOM 3390 C CA . GLU A 1 143 ? 3.743 -5.554 -3.935 1.00 0.00 89 GLU A CA 4
ATOM 3391 C C . GLU A 1 143 ? 3.930 -5.749 -2.436 1.00 0.00 89 GLU A C 4
ATOM 3392 O O . GLU A 1 143 ? 3.353 -6.661 -1.846 1.00 0.00 89 GLU A O 4
ATOM 3404 N N . ALA A 1 144 ? 4.727 -4.879 -1.819 1.00 0.00 90 ALA A N 4
ATOM 3405 C CA . ALA A 1 144 ? 4.963 -4.962 -0.383 1.00 0.00 90 ALA A CA 4
ATOM 3406 C C . ALA A 1 144 ? 3.634 -5.031 0.355 1.00 0.00 90 ALA A C 4
ATOM 3407 O O . ALA A 1 144 ? 3.453 -5.836 1.269 1.00 0.00 90 ALA A O 4
ATOM 3414 N N . LEU A 1 145 ? 2.701 -4.186 -0.069 1.00 0.00 91 LEU A N 4
ATOM 3415 C CA . LEU A 1 145 ? 1.371 -4.147 0.523 1.00 0.00 91 LEU A CA 4
ATOM 3416 C C . LEU A 1 145 ? 0.617 -5.432 0.231 1.00 0.00 91 LEU A C 4
ATOM 3417 O O . LEU A 1 145 ? 0.233 -6.165 1.142 1.00 0.00 91 LEU A O 4
ATOM 3433 N N . THR A 1 146 ? 0.409 -5.696 -1.054 1.00 0.00 92 THR A N 4
ATOM 3434 C CA . THR A 1 146 ? -0.298 -6.890 -1.486 1.00 0.00 92 THR A CA 4
ATOM 3435 C C . THR A 1 146 ? 0.266 -8.123 -0.787 1.00 0.00 92 THR A C 4
ATOM 3436 O O . THR A 1 146 ? -0.472 -8.899 -0.184 1.00 0.00 92 THR A O 4
ATOM 3447 N N . LYS A 1 147 ? 1.582 -8.285 -0.864 1.00 0.00 93 LYS A N 4
ATOM 3448 C CA . LYS A 1 147 ? 2.257 -9.409 -0.227 1.00 0.00 93 LYS A CA 4
ATOM 3449 C C . LYS A 1 147 ? 1.805 -9.574 1.224 1.00 0.00 93 LYS A C 4
ATOM 3450 O O . LYS A 1 147 ? 1.720 -10.691 1.733 1.00 0.00 93 LYS A O 4
ATOM 3469 N N . HIS A 1 148 ? 1.528 -8.452 1.889 1.00 0.00 94 HIS A N 4
ATOM 3470 C CA . HIS A 1 148 ? 1.099 -8.480 3.284 1.00 0.00 94 HIS A CA 4
ATOM 3471 C C . HIS A 1 148 ? -0.376 -8.857 3.420 1.00 0.00 94 HIS A C 4
ATOM 3472 O O . HIS A 1 148 ? -0.876 -9.027 4.532 1.00 0.00 94 HIS A O 4
ATOM 3487 N N . PHE A 1 149 ? -1.072 -8.988 2.294 1.00 0.00 95 PHE A N 4
ATOM 3488 C CA . PHE A 1 149 ? -2.486 -9.345 2.318 1.00 0.00 95 PHE A CA 4
ATOM 3489 C C . PHE A 1 149 ? -2.860 -10.178 1.095 1.00 0.00 95 PHE A C 4
ATOM 3490 O O . PHE A 1 149 ? -4.006 -10.158 0.645 1.00 0.00 95 PHE A O 4
ATOM 3507 N N . GLN A 1 150 ? -1.887 -10.911 0.562 1.00 0.00 96 GLN A N 4
ATOM 3508 C CA . GLN A 1 150 ? -2.117 -11.751 -0.607 1.00 0.00 96 GLN A CA 4
ATOM 3509 C C . GLN A 1 150 ? -2.945 -12.979 -0.240 1.00 0.00 96 GLN A C 4
ATOM 3510 O O . GLN A 1 150 ? -2.415 -13.969 0.264 1.00 0.00 96 GLN A O 4
ATOM 3524 N N . ASP A 1 151 ? -4.247 -12.907 -0.494 1.00 0.00 97 ASP A N 4
ATOM 3525 C CA . ASP A 1 151 ? -5.147 -14.013 -0.190 1.00 0.00 97 ASP A CA 4
ATOM 3526 C C . ASP A 1 151 ? -5.156 -14.310 1.306 1.00 0.00 97 ASP A C 4
ATOM 3527 O O . ASP A 1 151 ? -4.275 -15.069 1.763 1.00 0.00 97 ASP A O 4
ATOM 3537 N N . LYS A 1 98 ? -9.582 4.934 6.838 1.00 0.00 44 LYS A N 5
ATOM 3538 C CA . LYS A 1 98 ? -8.272 5.246 7.468 1.00 0.00 44 LYS A CA 5
ATOM 3539 C C . LYS A 1 98 ? -7.328 5.915 6.475 1.00 0.00 44 LYS A C 5
ATOM 3540 O O . LYS A 1 98 ? -6.953 5.323 5.463 1.00 0.00 44 LYS A O 5
ATOM 3559 N N . VAL A 1 99 ? -6.946 7.153 6.773 1.00 0.00 45 VAL A N 5
ATOM 3560 C CA . VAL A 1 99 ? -6.044 7.903 5.907 1.00 0.00 45 VAL A CA 5
ATOM 3561 C C . VAL A 1 99 ? -4.616 7.376 6.015 1.00 0.00 45 VAL A C 5
ATOM 3562 O O . VAL A 1 99 ? -3.863 7.390 5.042 1.00 0.00 45 VAL A O 5
ATOM 3575 N N . GLU A 1 100 ? -4.253 6.911 7.207 1.00 0.00 46 GLU A N 5
ATOM 3576 C CA . GLU A 1 100 ? -2.917 6.376 7.447 1.00 0.00 46 GLU A CA 5
ATOM 3577 C C . GLU A 1 100 ? -2.761 4.967 6.872 1.00 0.00 46 GLU A C 5
ATOM 3578 O O . GLU A 1 100 ? -1.694 4.363 6.981 1.00 0.00 46 GLU A O 5
ATOM 3590 N N . TYR A 1 101 ? -3.826 4.443 6.265 1.00 0.00 47 TYR A N 5
ATOM 3591 C CA . TYR A 1 101 ? -3.792 3.104 5.684 1.00 0.00 47 TYR A CA 5
ATOM 3592 C C . TYR A 1 101 ? -3.588 2.052 6.765 1.00 0.00 47 TYR A C 5
ATOM 3593 O O . TYR A 1 101 ? -2.469 1.598 7.004 1.00 0.00 47 TYR A O 5
ATOM 3611 N N . SER A 1 102 ? -4.681 1.667 7.412 1.00 0.00 48 SER A N 5
ATOM 3612 C CA . SER A 1 102 ? -4.631 0.663 8.466 1.00 0.00 48 SER A CA 5
ATOM 3613 C C . SER A 1 102 ? -4.390 -0.715 7.872 1.00 0.00 48 SER A C 5
ATOM 3614 O O . SER A 1 102 ? -3.469 -1.424 8.273 1.00 0.00 48 SER A O 5
ATOM 3622 N N . GLU A 1 103 ? -5.230 -1.074 6.907 1.00 0.00 49 GLU A N 5
ATOM 3623 C CA . GLU A 1 103 ? -5.148 -2.355 6.221 1.00 0.00 49 GLU A CA 5
ATOM 3624 C C . GLU A 1 103 ? -6.441 -2.621 5.456 1.00 0.00 49 GLU A C 5
ATOM 3625 O O . GLU A 1 103 ? -6.421 -3.136 4.338 1.00 0.00 49 GLU A O 5
ATOM 3637 N N . GLU A 1 104 ? -7.564 -2.262 6.071 1.00 0.00 50 GLU A N 5
ATOM 3638 C CA . GLU A 1 104 ? -8.876 -2.453 5.461 1.00 0.00 50 GLU A CA 5
ATOM 3639 C C . GLU A 1 104 ? -8.962 -1.775 4.100 1.00 0.00 50 GLU A C 5
ATOM 3640 O O . GLU A 1 104 ? -9.223 -2.429 3.090 1.00 0.00 50 GLU A O 5
ATOM 3652 N N . GLU A 1 105 ? -8.735 -0.465 4.068 1.00 0.00 51 GLU A N 5
ATOM 3653 C CA . GLU A 1 105 ? -8.785 0.274 2.816 1.00 0.00 51 GLU A CA 5
ATOM 3654 C C . GLU A 1 105 ? -7.769 -0.305 1.847 1.00 0.00 51 GLU A C 5
ATOM 3655 O O . GLU A 1 105 ? -8.022 -0.410 0.647 1.00 0.00 51 GLU A O 5
ATOM 3667 N N . LEU A 1 106 ? -6.624 -0.700 2.389 1.00 0.00 52 LEU A N 5
ATOM 3668 C CA . LEU A 1 106 ? -5.569 -1.296 1.589 1.00 0.00 52 LEU A CA 5
ATOM 3669 C C . LEU A 1 106 ? -6.066 -2.578 0.933 1.00 0.00 52 LEU A C 5
ATOM 3670 O O . LEU A 1 106 ? -5.987 -2.732 -0.286 1.00 0.00 52 LEU A O 5
ATOM 3686 N N . LYS A 1 107 ? -6.600 -3.492 1.746 1.00 0.00 53 LYS A N 5
ATOM 3687 C CA . LYS A 1 107 ? -7.129 -4.748 1.226 1.00 0.00 53 LYS A CA 5
ATOM 3688 C C . LYS A 1 107 ? -8.161 -4.472 0.143 1.00 0.00 53 LYS A C 5
ATOM 3689 O O . LYS A 1 107 ? -8.123 -5.064 -0.935 1.00 0.00 53 LYS A O 5
ATOM 3708 N N . THR A 1 108 ? -9.073 -3.548 0.437 1.00 0.00 54 THR A N 5
ATOM 3709 C CA . THR A 1 108 ? -10.106 -3.168 -0.517 1.00 0.00 54 THR A CA 5
ATOM 3710 C C . THR A 1 108 ? -9.456 -2.694 -1.806 1.00 0.00 54 THR A C 5
ATOM 3711 O O . THR A 1 108 ? -9.854 -3.083 -2.904 1.00 0.00 54 THR A O 5
ATOM 3722 N N . HIS A 1 109 ? -8.428 -1.867 -1.651 1.00 0.00 55 HIS A N 5
ATOM 3723 C CA . HIS A 1 109 ? -7.684 -1.349 -2.785 1.00 0.00 55 HIS A CA 5
ATOM 3724 C C . HIS A 1 109 ? -7.064 -2.501 -3.566 1.00 0.00 55 HIS A C 5
ATOM 3725 O O . HIS A 1 109 ? -7.232 -2.607 -4.781 1.00 0.00 55 HIS A O 5
ATOM 3740 N N . ILE A 1 110 ? -6.355 -3.369 -2.849 1.00 0.00 56 ILE A N 5
ATOM 3741 C CA . ILE A 1 110 ? -5.716 -4.529 -3.460 1.00 0.00 56 ILE A CA 5
ATOM 3742 C C . ILE A 1 110 ? -6.739 -5.397 -4.190 1.00 0.00 56 ILE A C 5
ATOM 3743 O O . ILE A 1 110 ? -6.486 -5.882 -5.292 1.00 0.00 56 ILE A O 5
ATOM 3759 N N . SER A 1 111 ? -7.894 -5.592 -3.558 1.00 0.00 57 SER A N 5
ATOM 3760 C CA . SER A 1 111 ? -8.963 -6.406 -4.133 1.00 0.00 57 SER A CA 5
ATOM 3761 C C . SER A 1 111 ? -9.318 -5.952 -5.548 1.00 0.00 57 SER A C 5
ATOM 3762 O O . SER A 1 111 ? -8.951 -6.601 -6.528 1.00 0.00 57 SER A O 5
ATOM 3770 N N . LYS A 1 112 ? -10.044 -4.842 -5.646 1.00 0.00 58 LYS A N 5
ATOM 3771 C CA . LYS A 1 112 ? -10.461 -4.312 -6.940 1.00 0.00 58 LYS A CA 5
ATOM 3772 C C . LYS A 1 112 ? -9.258 -3.956 -7.809 1.00 0.00 58 LYS A C 5
ATOM 3773 O O . LYS A 1 112 ? -9.169 -4.381 -8.961 1.00 0.00 58 LYS A O 5
ATOM 3792 N N . GLY A 1 113 ? -8.333 -3.177 -7.256 1.00 0.00 59 GLY A N 5
ATOM 3793 C CA . GLY A 1 113 ? -7.152 -2.786 -8.006 1.00 0.00 59 GLY A CA 5
ATOM 3794 C C . GLY A 1 113 ? -6.976 -1.282 -8.083 1.00 0.00 59 GLY A C 5
ATOM 3795 O O . GLY A 1 113 ? -6.810 -0.725 -9.169 1.00 0.00 59 GLY A O 5
ATOM 3799 N N . THR A 1 114 ? -7.007 -0.623 -6.930 1.00 0.00 60 THR A N 5
ATOM 3800 C CA . THR A 1 114 ? -6.845 0.827 -6.870 1.00 0.00 60 THR A CA 5
ATOM 3801 C C . THR A 1 114 ? -5.694 1.214 -5.942 1.00 0.00 60 THR A C 5
ATOM 3802 O O . THR A 1 114 ? -5.351 2.391 -5.829 1.00 0.00 60 THR A O 5
ATOM 3813 N N . LEU A 1 115 ? -5.093 0.223 -5.286 1.00 0.00 61 LEU A N 5
ATOM 3814 C CA . LEU A 1 115 ? -3.977 0.477 -4.384 1.00 0.00 61 LEU A CA 5
ATOM 3815 C C . LEU A 1 115 ? -2.818 1.126 -5.135 1.00 0.00 61 LEU A C 5
ATOM 3816 O O . LEU A 1 115 ? -1.958 1.769 -4.534 1.00 0.00 61 LEU A O 5
ATOM 3832 N N . GLY A 1 116 ? -2.809 0.960 -6.456 1.00 0.00 62 GLY A N 5
ATOM 3833 C CA . GLY A 1 116 ? -1.760 1.542 -7.270 1.00 0.00 62 GLY A CA 5
ATOM 3834 C C . GLY A 1 116 ? -2.140 2.908 -7.805 1.00 0.00 62 GLY A C 5
ATOM 3835 O O . GLY A 1 116 ? -1.590 3.362 -8.809 1.00 0.00 62 GLY A O 5
ATOM 3839 N N . LYS A 1 117 ? -3.077 3.568 -7.132 1.00 0.00 63 LYS A N 5
ATOM 3840 C CA . LYS A 1 117 ? -3.520 4.889 -7.544 1.00 0.00 63 LYS A CA 5
ATOM 3841 C C . LYS A 1 117 ? -2.693 5.959 -6.845 1.00 0.00 63 LYS A C 5
ATOM 3842 O O . LYS A 1 117 ? -2.053 6.789 -7.491 1.00 0.00 63 LYS A O 5
ATOM 3861 N N . PHE A 1 118 ? -2.707 5.924 -5.515 1.00 0.00 64 PHE A N 5
ATOM 3862 C CA . PHE A 1 118 ? -1.955 6.880 -4.711 1.00 0.00 64 PHE A CA 5
ATOM 3863 C C . PHE A 1 118 ? -0.505 6.978 -5.180 1.00 0.00 64 PHE A C 5
ATOM 3864 O O . PHE A 1 118 ? 0.018 6.056 -5.807 1.00 0.00 64 PHE A O 5
ATOM 3881 N N . THR A 1 119 ? 0.137 8.098 -4.870 1.00 0.00 65 THR A N 5
ATOM 3882 C CA . THR A 1 119 ? 1.526 8.316 -5.255 1.00 0.00 65 THR A CA 5
ATOM 3883 C C . THR A 1 119 ? 2.470 7.479 -4.397 1.00 0.00 65 THR A C 5
ATOM 3884 O O . THR A 1 119 ? 2.037 6.600 -3.652 1.00 0.00 65 THR A O 5
ATOM 3895 N N . VAL A 1 120 ? 3.761 7.762 -4.513 1.00 0.00 66 VAL A N 5
ATOM 3896 C CA . VAL A 1 120 ? 4.779 7.046 -3.759 1.00 0.00 66 VAL A CA 5
ATOM 3897 C C . VAL A 1 120 ? 4.826 7.516 -2.301 1.00 0.00 66 VAL A C 5
ATOM 3898 O O . VAL A 1 120 ? 4.686 6.706 -1.385 1.00 0.00 66 VAL A O 5
ATOM 3911 N N . PRO A 1 121 ? 5.022 8.828 -2.056 1.00 0.00 67 PRO A N 5
ATOM 3912 C CA . PRO A 1 121 ? 5.080 9.367 -0.694 1.00 0.00 67 PRO A CA 5
ATOM 3913 C C . PRO A 1 121 ? 3.870 8.953 0.137 1.00 0.00 67 PRO A C 5
ATOM 3914 O O . PRO A 1 121 ? 3.961 8.809 1.356 1.00 0.00 67 PRO A O 5
ATOM 3925 N N . MET A 1 122 ? 2.740 8.751 -0.533 1.00 0.00 68 MET A N 5
ATOM 3926 C CA . MET A 1 122 ? 1.516 8.339 0.143 1.00 0.00 68 MET A CA 5
ATOM 3927 C C . MET A 1 122 ? 1.549 6.841 0.425 1.00 0.00 68 MET A C 5
ATOM 3928 O O . MET A 1 122 ? 1.160 6.390 1.502 1.00 0.00 68 MET A O 5
ATOM 3942 N N . LEU A 1 123 ? 2.029 6.079 -0.551 1.00 0.00 69 LEU A N 5
ATOM 3943 C CA . LEU A 1 123 ? 2.134 4.632 -0.417 1.00 0.00 69 LEU A CA 5
ATOM 3944 C C . LEU A 1 123 ? 3.068 4.268 0.732 1.00 0.00 69 LEU A C 5
ATOM 3945 O O . LEU A 1 123 ? 2.853 3.278 1.432 1.00 0.00 69 LEU A O 5
ATOM 3961 N N . LYS A 1 124 ? 4.103 5.081 0.924 1.00 0.00 70 LYS A N 5
ATOM 3962 C CA . LYS A 1 124 ? 5.072 4.856 1.993 1.00 0.00 70 LYS A CA 5
ATOM 3963 C C . LYS A 1 124 ? 4.376 4.711 3.344 1.00 0.00 70 LYS A C 5
ATOM 3964 O O . LYS A 1 124 ? 4.780 3.901 4.177 1.00 0.00 70 LYS A O 5
ATOM 3983 N N . GLU A 1 125 ? 3.329 5.505 3.553 1.00 0.00 71 GLU A N 5
ATOM 3984 C CA . GLU A 1 125 ? 2.577 5.469 4.804 1.00 0.00 71 GLU A CA 5
ATOM 3985 C C . GLU A 1 125 ? 2.086 4.057 5.105 1.00 0.00 71 GLU A C 5
ATOM 3986 O O . GLU A 1 125 ? 2.276 3.546 6.209 1.00 0.00 71 GLU A O 5
ATOM 3998 N N . ALA A 1 126 ? 1.460 3.429 4.115 1.00 0.00 72 ALA A N 5
ATOM 3999 C CA . ALA A 1 126 ? 0.949 2.073 4.274 1.00 0.00 72 ALA A CA 5
ATOM 4000 C C . ALA A 1 126 ? 2.068 1.118 4.674 1.00 0.00 72 ALA A C 5
ATOM 4001 O O . ALA A 1 126 ? 1.931 0.348 5.624 1.00 0.00 72 ALA A O 5
ATOM 4008 N N . CYS A 1 127 ? 3.179 1.182 3.947 1.00 0.00 73 CYS A N 5
ATOM 4009 C CA . CYS A 1 127 ? 4.327 0.330 4.231 1.00 0.00 73 CYS A CA 5
ATOM 4010 C C . CYS A 1 127 ? 4.838 0.580 5.646 1.00 0.00 73 CYS A C 5
ATOM 4011 O O . CYS A 1 127 ? 5.206 -0.354 6.358 1.00 0.00 73 CYS A O 5
ATOM 4019 N N . ARG A 1 128 ? 4.850 1.847 6.047 1.00 0.00 74 ARG A N 5
ATOM 4020 C CA . ARG A 1 128 ? 5.307 2.224 7.378 1.00 0.00 74 ARG A CA 5
ATOM 4021 C C . ARG A 1 128 ? 4.436 1.571 8.446 1.00 0.00 74 ARG A C 5
ATOM 4022 O O . ARG A 1 128 ? 4.927 1.160 9.497 1.00 0.00 74 ARG A O 5
ATOM 4043 N N . ALA A 1 129 ? 3.141 1.475 8.163 1.00 0.00 75 ALA A N 5
ATOM 4044 C CA . ALA A 1 129 ? 2.199 0.865 9.092 1.00 0.00 75 ALA A CA 5
ATOM 4045 C C . ALA A 1 129 ? 2.275 -0.655 9.017 1.00 0.00 75 ALA A C 5
ATOM 4046 O O . ALA A 1 129 ? 2.039 -1.350 10.004 1.00 0.00 75 ALA A O 5
ATOM 4053 N N . TYR A 1 130 ? 2.612 -1.163 7.835 1.00 0.00 76 TYR A N 5
ATOM 4054 C CA . TYR A 1 130 ? 2.727 -2.602 7.624 1.00 0.00 76 TYR A CA 5
ATOM 4055 C C . TYR A 1 130 ? 4.113 -3.115 8.017 1.00 0.00 76 TYR A C 5
ATOM 4056 O O . TYR A 1 130 ? 4.428 -4.287 7.813 1.00 0.00 76 TYR A O 5
ATOM 4074 N N . GLY A 1 131 ? 4.940 -2.235 8.578 1.00 0.00 77 GLY A N 5
ATOM 4075 C CA . GLY A 1 131 ? 6.276 -2.629 8.982 1.00 0.00 77 GLY A CA 5
ATOM 4076 C C . GLY A 1 131 ? 7.143 -3.048 7.809 1.00 0.00 77 GLY A C 5
ATOM 4077 O O . GLY A 1 131 ? 8.181 -3.683 7.993 1.00 0.00 77 GLY A O 5
ATOM 4081 N N . LEU A 1 132 ? 6.717 -2.694 6.600 1.00 0.00 78 LEU A N 5
ATOM 4082 C CA . LEU A 1 132 ? 7.464 -3.039 5.396 1.00 0.00 78 LEU A CA 5
ATOM 4083 C C . LEU A 1 132 ? 8.613 -2.062 5.171 1.00 0.00 78 LEU A C 5
ATOM 4084 O O . LEU A 1 132 ? 8.797 -1.116 5.937 1.00 0.00 78 LEU A O 5
ATOM 4100 N N . LYS A 1 133 ? 9.381 -2.296 4.112 1.00 0.00 79 LYS A N 5
ATOM 4101 C CA . LYS A 1 133 ? 10.511 -1.435 3.783 1.00 0.00 79 LYS A CA 5
ATOM 4102 C C . LYS A 1 133 ? 10.117 -0.409 2.726 1.00 0.00 79 LYS A C 5
ATOM 4103 O O . LYS A 1 133 ? 10.631 0.710 2.711 1.00 0.00 79 LYS A O 5
ATOM 4122 N N . SER A 1 134 ? 9.200 -0.798 1.845 1.00 0.00 80 SER A N 5
ATOM 4123 C CA . SER A 1 134 ? 8.732 0.086 0.782 1.00 0.00 80 SER A CA 5
ATOM 4124 C C . SER A 1 134 ? 9.854 0.397 -0.203 1.00 0.00 80 SER A C 5
ATOM 4125 O O . SER A 1 134 ? 11.019 0.089 0.049 1.00 0.00 80 SER A O 5
ATOM 4133 N N . GLY A 1 135 ? 9.495 1.009 -1.327 1.00 0.00 81 GLY A N 5
ATOM 4134 C CA . GLY A 1 135 ? 10.483 1.352 -2.333 1.00 0.00 81 GLY A CA 5
ATOM 4135 C C . GLY A 1 135 ? 10.092 2.575 -3.139 1.00 0.00 81 GLY A C 5
ATOM 4136 O O . GLY A 1 135 ? 8.907 2.852 -3.324 1.00 0.00 81 GLY A O 5
ATOM 4140 N N . LEU A 1 136 ? 11.091 3.307 -3.621 1.00 0.00 82 LEU A N 5
ATOM 4141 C CA . LEU A 1 136 ? 10.847 4.507 -4.413 1.00 0.00 82 LEU A CA 5
ATOM 4142 C C . LEU A 1 136 ? 10.527 4.147 -5.860 1.00 0.00 82 LEU A C 5
ATOM 4143 O O . LEU A 1 136 ? 11.303 4.438 -6.771 1.00 0.00 82 LEU A O 5
ATOM 4159 N N . LYS A 1 137 ? 9.383 3.503 -6.064 1.00 0.00 83 LYS A N 5
ATOM 4160 C CA . LYS A 1 137 ? 8.964 3.093 -7.400 1.00 0.00 83 LYS A CA 5
ATOM 4161 C C . LYS A 1 137 ? 7.446 2.926 -7.497 1.00 0.00 83 LYS A C 5
ATOM 4162 O O . LYS A 1 137 ? 6.935 2.437 -8.504 1.00 0.00 83 LYS A O 5
ATOM 4181 N N . LYS A 1 138 ? 6.731 3.330 -6.451 1.00 0.00 84 LYS A N 5
ATOM 4182 C CA . LYS A 1 138 ? 5.275 3.221 -6.425 1.00 0.00 84 LYS A CA 5
ATOM 4183 C C . LYS A 1 138 ? 4.835 1.759 -6.420 1.00 0.00 84 LYS A C 5
ATOM 4184 O O . LYS A 1 138 ? 4.436 1.226 -5.385 1.00 0.00 84 LYS A O 5
ATOM 4203 N N . GLN A 1 139 ? 4.911 1.116 -7.582 1.00 0.00 85 GLN A N 5
ATOM 4204 C CA . GLN A 1 139 ? 4.521 -0.286 -7.713 1.00 0.00 85 GLN A CA 5
ATOM 4205 C C . GLN A 1 139 ? 5.136 -1.139 -6.607 1.00 0.00 85 GLN A C 5
ATOM 4206 O O . GLN A 1 139 ? 4.529 -2.105 -6.144 1.00 0.00 85 GLN A O 5
ATOM 4220 N N . GLU A 1 140 ? 6.345 -0.779 -6.189 1.00 0.00 86 GLU A N 5
ATOM 4221 C CA . GLU A 1 140 ? 7.039 -1.516 -5.138 1.00 0.00 86 GLU A CA 5
ATOM 4222 C C . GLU A 1 140 ? 6.231 -1.512 -3.846 1.00 0.00 86 GLU A C 5
ATOM 4223 O O . GLU A 1 140 ? 6.114 -2.536 -3.174 1.00 0.00 86 GLU A O 5
ATOM 4235 N N . LEU A 1 141 ? 5.664 -0.358 -3.508 1.00 0.00 87 LEU A N 5
ATOM 4236 C CA . LEU A 1 141 ? 4.856 -0.238 -2.301 1.00 0.00 87 LEU A CA 5
ATOM 4237 C C . LEU A 1 141 ? 3.662 -1.174 -2.389 1.00 0.00 87 LEU A C 5
ATOM 4238 O O . LEU A 1 141 ? 3.338 -1.880 -1.434 1.00 0.00 87 LEU A O 5
ATOM 4254 N N . LEU A 1 142 ? 3.025 -1.196 -3.556 1.00 0.00 88 LEU A N 5
ATOM 4255 C CA . LEU A 1 142 ? 1.884 -2.071 -3.785 1.00 0.00 88 LEU A CA 5
ATOM 4256 C C . LEU A 1 142 ? 2.231 -3.502 -3.399 1.00 0.00 88 LEU A C 5
ATOM 4257 O O . LEU A 1 142 ? 1.532 -4.132 -2.607 1.00 0.00 88 LEU A O 5
ATOM 4273 N N . GLU A 1 143 ? 3.325 -4.008 -3.966 1.00 0.00 89 GLU A N 5
ATOM 4274 C CA . GLU A 1 143 ? 3.775 -5.365 -3.683 1.00 0.00 89 GLU A CA 5
ATOM 4275 C C . GLU A 1 143 ? 3.848 -5.613 -2.183 1.00 0.00 89 GLU A C 5
ATOM 4276 O O . GLU A 1 143 ? 3.261 -6.568 -1.676 1.00 0.00 89 GLU A O 5
ATOM 4288 N N . ALA A 1 144 ? 4.559 -4.743 -1.470 1.00 0.00 90 ALA A N 5
ATOM 4289 C CA . ALA A 1 144 ? 4.684 -4.879 -0.026 1.00 0.00 90 ALA A CA 5
ATOM 4290 C C . ALA A 1 144 ? 3.307 -5.008 0.609 1.00 0.00 90 ALA A C 5
ATOM 4291 O O . ALA A 1 144 ? 3.084 -5.853 1.476 1.00 0.00 90 ALA A O 5
ATOM 4298 N N . LEU A 1 145 ? 2.382 -4.172 0.153 1.00 0.00 91 LEU A N 5
ATOM 4299 C CA . LEU A 1 145 ? 1.017 -4.197 0.656 1.00 0.00 91 LEU A CA 5
ATOM 4300 C C . LEU A 1 145 ? 0.333 -5.496 0.268 1.00 0.00 91 LEU A C 5
ATOM 4301 O O . LEU A 1 145 ? -0.123 -6.255 1.123 1.00 0.00 91 LEU A O 5
ATOM 4317 N N . THR A 1 146 ? 0.269 -5.742 -1.034 1.00 0.00 92 THR A N 5
ATOM 4318 C CA . THR A 1 146 ? -0.353 -6.945 -1.555 1.00 0.00 92 THR A CA 5
ATOM 4319 C C . THR A 1 146 ? 0.194 -8.179 -0.842 1.00 0.00 92 THR A C 5
ATOM 4320 O O . THR A 1 146 ? -0.559 -8.949 -0.249 1.00 0.00 92 THR A O 5
ATOM 4331 N N . LYS A 1 147 ? 1.510 -8.353 -0.898 1.00 0.00 93 LYS A N 5
ATOM 4332 C CA . LYS A 1 147 ? 2.161 -9.485 -0.247 1.00 0.00 93 LYS A CA 5
ATOM 4333 C C . LYS A 1 147 ? 1.703 -9.629 1.203 1.00 0.00 93 LYS A C 5
ATOM 4334 O O . LYS A 1 147 ? 1.644 -10.737 1.736 1.00 0.00 93 LYS A O 5
ATOM 4353 N N . HIS A 1 148 ? 1.391 -8.502 1.842 1.00 0.00 94 HIS A N 5
ATOM 4354 C CA . HIS A 1 148 ? 0.955 -8.515 3.234 1.00 0.00 94 HIS A CA 5
ATOM 4355 C C . HIS A 1 148 ? -0.548 -8.765 3.360 1.00 0.00 94 HIS A C 5
ATOM 4356 O O . HIS A 1 148 ? -1.081 -8.803 4.469 1.00 0.00 94 HIS A O 5
ATOM 4371 N N . PHE A 1 149 ? -1.231 -8.941 2.231 1.00 0.00 95 PHE A N 5
ATOM 4372 C CA . PHE A 1 149 ? -2.669 -9.192 2.255 1.00 0.00 95 PHE A CA 5
ATOM 4373 C C . PHE A 1 149 ? -3.087 -10.099 1.098 1.00 0.00 95 PHE A C 5
ATOM 4374 O O . PHE A 1 149 ? -4.260 -10.140 0.725 1.00 0.00 95 PHE A O 5
ATOM 4391 N N . GLN A 1 150 ? -2.124 -10.826 0.532 1.00 0.00 96 GLN A N 5
ATOM 4392 C CA . GLN A 1 150 ? -2.403 -11.727 -0.579 1.00 0.00 96 GLN A CA 5
ATOM 4393 C C . GLN A 1 150 ? -3.164 -12.961 -0.102 1.00 0.00 96 GLN A C 5
ATOM 4394 O O . GLN A 1 150 ? -2.572 -14.013 0.137 1.00 0.00 96 GLN A O 5
ATOM 4408 N N . ASP A 1 151 ? -4.479 -12.823 0.033 1.00 0.00 97 ASP A N 5
ATOM 4409 C CA . ASP A 1 151 ? -5.320 -13.927 0.481 1.00 0.00 97 ASP A CA 5
ATOM 4410 C C . ASP A 1 151 ? -6.773 -13.703 0.076 1.00 0.00 97 ASP A C 5
ATOM 4411 O O . ASP A 1 151 ? -7.664 -14.301 0.717 1.00 0.00 97 ASP A O 5
ATOM 4421 N N . LYS A 1 98 ? -8.945 10.626 9.475 1.00 0.00 44 LYS A N 6
ATOM 4422 C CA . LYS A 1 98 ? -8.320 9.854 8.368 1.00 0.00 44 LYS A CA 6
ATOM 4423 C C . LYS A 1 98 ? -8.080 8.404 8.774 1.00 0.00 44 LYS A C 6
ATOM 4424 O O . LYS A 1 98 ? -7.881 8.103 9.951 1.00 0.00 44 LYS A O 6
ATOM 4443 N N . VAL A 1 99 ? -8.100 7.509 7.792 1.00 0.00 45 VAL A N 6
ATOM 4444 C CA . VAL A 1 99 ? -7.882 6.091 8.049 1.00 0.00 45 VAL A CA 6
ATOM 4445 C C . VAL A 1 99 ? -6.417 5.808 8.351 1.00 0.00 45 VAL A C 6
ATOM 4446 O O . VAL A 1 99 ? -6.093 5.082 9.290 1.00 0.00 45 VAL A O 6
ATOM 4459 N N . GLU A 1 100 ? -5.534 6.392 7.547 1.00 0.00 46 GLU A N 6
ATOM 4460 C CA . GLU A 1 100 ? -4.094 6.216 7.718 1.00 0.00 46 GLU A CA 6
ATOM 4461 C C . GLU A 1 100 ? -3.645 4.848 7.211 1.00 0.00 46 GLU A C 6
ATOM 4462 O O . GLU A 1 100 ? -2.665 4.286 7.700 1.00 0.00 46 GLU A O 6
ATOM 4474 N N . TYR A 1 101 ? -4.366 4.317 6.227 1.00 0.00 47 TYR A N 6
ATOM 4475 C CA . TYR A 1 101 ? -4.040 3.014 5.653 1.00 0.00 47 TYR A CA 6
ATOM 4476 C C . TYR A 1 101 ? -3.901 1.956 6.744 1.00 0.00 47 TYR A C 6
ATOM 4477 O O . TYR A 1 101 ? -2.808 1.455 7.006 1.00 0.00 47 TYR A O 6
ATOM 4495 N N . SER A 1 102 ? -5.022 1.619 7.371 1.00 0.00 48 SER A N 6
ATOM 4496 C CA . SER A 1 102 ? -5.033 0.617 8.429 1.00 0.00 48 SER A CA 6
ATOM 4497 C C . SER A 1 102 ? -4.859 -0.775 7.842 1.00 0.00 48 SER A C 6
ATOM 4498 O O . SER A 1 102 ? -3.976 -1.528 8.250 1.00 0.00 48 SER A O 6
ATOM 4506 N N . GLU A 1 103 ? -5.712 -1.097 6.876 1.00 0.00 49 GLU A N 6
ATOM 4507 C CA . GLU A 1 103 ? -5.687 -2.385 6.202 1.00 0.00 49 GLU A CA 6
ATOM 4508 C C . GLU A 1 103 ? -6.947 -2.565 5.363 1.00 0.00 49 GLU A C 6
ATOM 4509 O O . GLU A 1 103 ? -6.895 -3.092 4.255 1.00 0.00 49 GLU A O 6
ATOM 4521 N N . GLU A 1 104 ? -8.078 -2.122 5.902 1.00 0.00 50 GLU A N 6
ATOM 4522 C CA . GLU A 1 104 ? -9.355 -2.230 5.204 1.00 0.00 50 GLU A CA 6
ATOM 4523 C C . GLU A 1 104 ? -9.291 -1.557 3.841 1.00 0.00 50 GLU A C 6
ATOM 4524 O O . GLU A 1 104 ? -9.563 -2.185 2.818 1.00 0.00 50 GLU A O 6
ATOM 4536 N N . GLU A 1 105 ? -8.918 -0.282 3.823 1.00 0.00 51 GLU A N 6
ATOM 4537 C CA . GLU A 1 105 ? -8.811 0.449 2.572 1.00 0.00 51 GLU A CA 6
ATOM 4538 C C . GLU A 1 105 ? -7.790 -0.233 1.676 1.00 0.00 51 GLU A C 6
ATOM 4539 O O . GLU A 1 105 ? -8.017 -0.415 0.481 1.00 0.00 51 GLU A O 6
ATOM 4551 N N . LEU A 1 106 ? -6.675 -0.632 2.277 1.00 0.00 52 LEU A N 6
ATOM 4552 C CA . LEU A 1 106 ? -5.621 -1.321 1.551 1.00 0.00 52 LEU A CA 6
ATOM 4553 C C . LEU A 1 106 ? -6.166 -2.601 0.928 1.00 0.00 52 LEU A C 6
ATOM 4554 O O . LEU A 1 106 ? -6.000 -2.842 -0.267 1.00 0.00 52 LEU A O 6
ATOM 4570 N N . LYS A 1 107 ? -6.838 -3.411 1.748 1.00 0.00 53 LYS A N 6
ATOM 4571 C CA . LYS A 1 107 ? -7.430 -4.656 1.275 1.00 0.00 53 LYS A CA 6
ATOM 4572 C C . LYS A 1 107 ? -8.306 -4.384 0.063 1.00 0.00 53 LYS A C 6
ATOM 4573 O O . LYS A 1 107 ? -8.188 -5.046 -0.969 1.00 0.00 53 LYS A O 6
ATOM 4592 N N . THR A 1 108 ? -9.174 -3.385 0.192 1.00 0.00 54 THR A N 6
ATOM 4593 C CA . THR A 1 108 ? -10.058 -3.001 -0.899 1.00 0.00 54 THR A CA 6
ATOM 4594 C C . THR A 1 108 ? -9.233 -2.630 -2.122 1.00 0.00 54 THR A C 6
ATOM 4595 O O . THR A 1 108 ? -9.542 -3.033 -3.244 1.00 0.00 54 THR A O 6
ATOM 4606 N N . HIS A 1 109 ? -8.165 -1.874 -1.887 1.00 0.00 55 HIS A N 6
ATOM 4607 C CA . HIS A 1 109 ? -7.271 -1.461 -2.956 1.00 0.00 55 HIS A CA 6
ATOM 4608 C C . HIS A 1 109 ? -6.679 -2.688 -3.638 1.00 0.00 55 HIS A C 6
ATOM 4609 O O . HIS A 1 109 ? -6.701 -2.805 -4.863 1.00 0.00 55 HIS A O 6
ATOM 4624 N N . ILE A 1 110 ? -6.161 -3.605 -2.826 1.00 0.00 56 ILE A N 6
ATOM 4625 C CA . ILE A 1 110 ? -5.571 -4.837 -3.336 1.00 0.00 56 ILE A CA 6
ATOM 4626 C C . ILE A 1 110 ? -6.569 -5.605 -4.198 1.00 0.00 56 ILE A C 6
ATOM 4627 O O . ILE A 1 110 ? -6.243 -6.049 -5.299 1.00 0.00 56 ILE A O 6
ATOM 4643 N N . SER A 1 111 ? -7.788 -5.761 -3.686 1.00 0.00 57 SER A N 6
ATOM 4644 C CA . SER A 1 111 ? -8.838 -6.479 -4.403 1.00 0.00 57 SER A CA 6
ATOM 4645 C C . SER A 1 111 ? -9.036 -5.916 -5.809 1.00 0.00 57 SER A C 6
ATOM 4646 O O . SER A 1 111 ? -8.614 -6.519 -6.795 1.00 0.00 57 SER A O 6
ATOM 4654 N N . LYS A 1 112 ? -9.686 -4.759 -5.891 1.00 0.00 58 LYS A N 6
ATOM 4655 C CA . LYS A 1 112 ? -9.947 -4.118 -7.175 1.00 0.00 58 LYS A CA 6
ATOM 4656 C C . LYS A 1 112 ? -8.645 -3.765 -7.889 1.00 0.00 58 LYS A C 6
ATOM 4657 O O . LYS A 1 112 ? -8.278 -4.398 -8.879 1.00 0.00 58 LYS A O 6
ATOM 4676 N N . GLY A 1 113 ? -7.952 -2.752 -7.381 1.00 0.00 59 GLY A N 6
ATOM 4677 C CA . GLY A 1 113 ? -6.700 -2.334 -7.985 1.00 0.00 59 GLY A CA 6
ATOM 4678 C C . GLY A 1 113 ? -6.507 -0.830 -7.944 1.00 0.00 59 GLY A C 6
ATOM 4679 O O . GLY A 1 113 ? -6.009 -0.236 -8.901 1.00 0.00 59 GLY A O 6
ATOM 4683 N N . THR A 1 114 ? -6.897 -0.214 -6.833 1.00 0.00 60 THR A N 6
ATOM 4684 C CA . THR A 1 114 ? -6.759 1.229 -6.668 1.00 0.00 60 THR A CA 6
ATOM 4685 C C . THR A 1 114 ? -5.523 1.571 -5.839 1.00 0.00 60 THR A C 6
ATOM 4686 O O . THR A 1 114 ? -5.133 2.734 -5.743 1.00 0.00 60 THR A O 6
ATOM 4697 N N . LEU A 1 115 ? -4.909 0.553 -5.242 1.00 0.00 61 LEU A N 6
ATOM 4698 C CA . LEU A 1 115 ? -3.718 0.754 -4.426 1.00 0.00 61 LEU A CA 6
ATOM 4699 C C . LEU A 1 115 ? -2.597 1.380 -5.254 1.00 0.00 61 LEU A C 6
ATOM 4700 O O . LEU A 1 115 ? -1.676 1.990 -4.711 1.00 0.00 61 LEU A O 6
ATOM 4716 N N . GLY A 1 116 ? -2.687 1.230 -6.575 1.00 0.00 62 GLY A N 6
ATOM 4717 C CA . GLY A 1 116 ? -1.681 1.790 -7.458 1.00 0.00 62 GLY A CA 6
ATOM 4718 C C . GLY A 1 116 ? -2.070 3.155 -7.989 1.00 0.00 62 GLY A C 6
ATOM 4719 O O . GLY A 1 116 ? -1.499 3.632 -8.970 1.00 0.00 62 GLY A O 6
ATOM 4723 N N . LYS A 1 117 ? -3.041 3.790 -7.338 1.00 0.00 63 LYS A N 6
ATOM 4724 C CA . LYS A 1 117 ? -3.497 5.109 -7.749 1.00 0.00 63 LYS A CA 6
ATOM 4725 C C . LYS A 1 117 ? -2.741 6.190 -6.987 1.00 0.00 63 LYS A C 6
ATOM 4726 O O . LYS A 1 117 ? -2.096 7.052 -7.583 1.00 0.00 63 LYS A O 6
ATOM 4745 N N . PHE A 1 118 ? -2.823 6.130 -5.661 1.00 0.00 64 PHE A N 6
ATOM 4746 C CA . PHE A 1 118 ? -2.146 7.096 -4.803 1.00 0.00 64 PHE A CA 6
ATOM 4747 C C . PHE A 1 118 ? -0.687 7.271 -5.214 1.00 0.00 64 PHE A C 6
ATOM 4748 O O . PHE A 1 118 ? -0.123 6.432 -5.917 1.00 0.00 64 PHE A O 6
ATOM 4765 N N . THR A 1 119 ? -0.081 8.365 -4.768 1.00 0.00 65 THR A N 6
ATOM 4766 C CA . THR A 1 119 ? 1.312 8.651 -5.083 1.00 0.00 65 THR A CA 6
ATOM 4767 C C . THR A 1 119 ? 2.244 7.736 -4.297 1.00 0.00 65 THR A C 6
ATOM 4768 O O . THR A 1 119 ? 1.796 6.828 -3.597 1.00 0.00 65 THR A O 6
ATOM 4779 N N . VAL A 1 120 ? 3.542 7.981 -4.421 1.00 0.00 66 VAL A N 6
ATOM 4780 C CA . VAL A 1 120 ? 4.542 7.182 -3.727 1.00 0.00 66 VAL A CA 6
ATOM 4781 C C . VAL A 1 120 ? 4.610 7.547 -2.242 1.00 0.00 66 VAL A C 6
ATOM 4782 O O . VAL A 1 120 ? 4.444 6.681 -1.383 1.00 0.00 66 VAL A O 6
ATOM 4795 N N . PRO A 1 121 ? 4.849 8.832 -1.906 1.00 0.00 67 PRO A N 6
ATOM 4796 C CA . PRO A 1 121 ? 4.925 9.273 -0.511 1.00 0.00 67 PRO A CA 6
ATOM 4797 C C . PRO A 1 121 ? 3.727 8.794 0.303 1.00 0.00 67 PRO A C 6
ATOM 4798 O O . PRO A 1 121 ? 3.828 8.586 1.511 1.00 0.00 67 PRO A O 6
ATOM 4809 N N . MET A 1 122 ? 2.596 8.610 -0.373 1.00 0.00 68 MET A N 6
ATOM 4810 C CA . MET A 1 122 ? 1.382 8.142 0.284 1.00 0.00 68 MET A CA 6
ATOM 4811 C C . MET A 1 122 ? 1.447 6.633 0.487 1.00 0.00 68 MET A C 6
ATOM 4812 O O . MET A 1 122 ? 1.089 6.120 1.548 1.00 0.00 68 MET A O 6
ATOM 4826 N N . LEU A 1 123 ? 1.923 5.930 -0.536 1.00 0.00 69 LEU A N 6
ATOM 4827 C CA . LEU A 1 123 ? 2.058 4.481 -0.475 1.00 0.00 69 LEU A CA 6
ATOM 4828 C C . LEU A 1 123 ? 3.011 4.092 0.647 1.00 0.00 69 LEU A C 6
ATOM 4829 O O . LEU A 1 123 ? 2.744 3.164 1.410 1.00 0.00 69 LEU A O 6
ATOM 4845 N N . LYS A 1 124 ? 4.113 4.827 0.759 1.00 0.00 70 LYS A N 6
ATOM 4846 C CA . LYS A 1 124 ? 5.096 4.581 1.808 1.00 0.00 70 LYS A CA 6
ATOM 4847 C C . LYS A 1 124 ? 4.423 4.593 3.177 1.00 0.00 70 LYS A C 6
ATOM 4848 O O . LYS A 1 124 ? 4.818 3.862 4.086 1.00 0.00 70 LYS A O 6
ATOM 4867 N N . GLU A 1 125 ? 3.400 5.434 3.311 1.00 0.00 71 GLU A N 6
ATOM 4868 C CA . GLU A 1 125 ? 2.657 5.555 4.561 1.00 0.00 71 GLU A CA 6
ATOM 4869 C C . GLU A 1 125 ? 2.125 4.200 5.011 1.00 0.00 71 GLU A C 6
ATOM 4870 O O . GLU A 1 125 ? 2.399 3.754 6.126 1.00 0.00 71 GLU A O 6
ATOM 4882 N N . ALA A 1 126 ? 1.371 3.541 4.135 1.00 0.00 72 ALA A N 6
ATOM 4883 C CA . ALA A 1 126 ? 0.814 2.231 4.449 1.00 0.00 72 ALA A CA 6
ATOM 4884 C C . ALA A 1 126 ? 1.925 1.256 4.813 1.00 0.00 72 ALA A C 6
ATOM 4885 O O . ALA A 1 126 ? 1.823 0.514 5.790 1.00 0.00 72 ALA A O 6
ATOM 4892 N N . CYS A 1 127 ? 2.994 1.277 4.025 1.00 0.00 73 CYS A N 6
ATOM 4893 C CA . CYS A 1 127 ? 4.138 0.410 4.266 1.00 0.00 73 CYS A CA 6
ATOM 4894 C C . CYS A 1 127 ? 4.750 0.704 5.630 1.00 0.00 73 CYS A C 6
ATOM 4895 O O . CYS A 1 127 ? 5.090 -0.209 6.381 1.00 0.00 73 CYS A O 6
ATOM 4903 N N . ARG A 1 128 ? 4.878 1.990 5.946 1.00 0.00 74 ARG A N 6
ATOM 4904 C CA . ARG A 1 128 ? 5.439 2.411 7.224 1.00 0.00 74 ARG A CA 6
ATOM 4905 C C . ARG A 1 128 ? 4.582 1.901 8.376 1.00 0.00 74 ARG A C 6
ATOM 4906 O O . ARG A 1 128 ? 5.095 1.539 9.435 1.00 0.00 74 ARG A O 6
ATOM 4927 N N . ALA A 1 129 ? 3.270 1.870 8.157 1.00 0.00 75 ALA A N 6
ATOM 4928 C CA . ALA A 1 129 ? 2.337 1.398 9.172 1.00 0.00 75 ALA A CA 6
ATOM 4929 C C . ALA A 1 129 ? 2.376 -0.122 9.271 1.00 0.00 75 ALA A C 6
ATOM 4930 O O . ALA A 1 129 ? 2.170 -0.692 10.343 1.00 0.00 75 ALA A O 6
ATOM 4937 N N . TYR A 1 130 ? 2.648 -0.771 8.144 1.00 0.00 76 TYR A N 6
ATOM 4938 C CA . TYR A 1 130 ? 2.723 -2.227 8.096 1.00 0.00 76 TYR A CA 6
ATOM 4939 C C . TYR A 1 130 ? 4.106 -2.717 8.517 1.00 0.00 76 TYR A C 6
ATOM 4940 O O . TYR A 1 130 ? 4.265 -3.857 8.953 1.00 0.00 76 TYR A O 6
ATOM 4958 N N . GLY A 1 131 ? 5.105 -1.850 8.383 1.00 0.00 77 GLY A N 6
ATOM 4959 C CA . GLY A 1 131 ? 6.459 -2.216 8.751 1.00 0.00 77 GLY A CA 6
ATOM 4960 C C . GLY A 1 131 ? 7.250 -2.772 7.582 1.00 0.00 77 GLY A C 6
ATOM 4961 O O . GLY A 1 131 ? 8.301 -3.385 7.772 1.00 0.00 77 GLY A O 6
ATOM 4965 N N . LEU A 1 132 ? 6.746 -2.559 6.370 1.00 0.00 78 LEU A N 6
ATOM 4966 C CA . LEU A 1 132 ? 7.416 -3.044 5.170 1.00 0.00 78 LEU A CA 6
ATOM 4967 C C . LEU A 1 132 ? 8.543 -2.102 4.759 1.00 0.00 78 LEU A C 6
ATOM 4968 O O . LEU A 1 132 ? 8.702 -1.023 5.331 1.00 0.00 78 LEU A O 6
ATOM 4984 N N . LYS A 1 133 ? 9.320 -2.514 3.762 1.00 0.00 79 LYS A N 6
ATOM 4985 C CA . LYS A 1 133 ? 10.428 -1.702 3.272 1.00 0.00 79 LYS A CA 6
ATOM 4986 C C . LYS A 1 133 ? 10.013 -0.918 2.033 1.00 0.00 79 LYS A C 6
ATOM 4987 O O . LYS A 1 133 ? 10.212 0.294 1.954 1.00 0.00 79 LYS A O 6
ATOM 5006 N N . SER A 1 134 ? 9.428 -1.623 1.072 1.00 0.00 80 SER A N 6
ATOM 5007 C CA . SER A 1 134 ? 8.967 -1.010 -0.171 1.00 0.00 80 SER A CA 6
ATOM 5008 C C . SER A 1 134 ? 10.014 -0.061 -0.752 1.00 0.00 80 SER A C 6
ATOM 5009 O O . SER A 1 134 ? 11.174 -0.072 -0.339 1.00 0.00 80 SER A O 6
ATOM 5017 N N . GLY A 1 135 ? 9.595 0.758 -1.713 1.00 0.00 81 GLY A N 6
ATOM 5018 C CA . GLY A 1 135 ? 10.505 1.701 -2.337 1.00 0.00 81 GLY A CA 6
ATOM 5019 C C . GLY A 1 135 ? 10.795 1.352 -3.783 1.00 0.00 81 GLY A C 6
ATOM 5020 O O . GLY A 1 135 ? 10.518 0.238 -4.225 1.00 0.00 81 GLY A O 6
ATOM 5024 N N . LEU A 1 136 ? 11.356 2.306 -4.522 1.00 0.00 82 LEU A N 6
ATOM 5025 C CA . LEU A 1 136 ? 11.687 2.101 -5.929 1.00 0.00 82 LEU A CA 6
ATOM 5026 C C . LEU A 1 136 ? 10.438 2.172 -6.801 1.00 0.00 82 LEU A C 6
ATOM 5027 O O . LEU A 1 136 ? 9.515 1.371 -6.655 1.00 0.00 82 LEU A O 6
ATOM 5043 N N . LYS A 1 137 ? 10.427 3.137 -7.714 1.00 0.00 83 LYS A N 6
ATOM 5044 C CA . LYS A 1 137 ? 9.308 3.328 -8.627 1.00 0.00 83 LYS A CA 6
ATOM 5045 C C . LYS A 1 137 ? 8.021 3.672 -7.877 1.00 0.00 83 LYS A C 6
ATOM 5046 O O . LYS A 1 137 ? 7.631 4.837 -7.811 1.00 0.00 83 LYS A O 6
ATOM 5065 N N . LYS A 1 138 ? 7.367 2.654 -7.315 1.00 0.00 84 LYS A N 6
ATOM 5066 C CA . LYS A 1 138 ? 6.121 2.837 -6.569 1.00 0.00 84 LYS A CA 6
ATOM 5067 C C . LYS A 1 138 ? 5.410 1.501 -6.400 1.00 0.00 84 LYS A C 6
ATOM 5068 O O . LYS A 1 138 ? 4.962 1.156 -5.306 1.00 0.00 84 LYS A O 6
ATOM 5087 N N . GLN A 1 139 ? 5.314 0.750 -7.495 1.00 0.00 85 GLN A N 6
ATOM 5088 C CA . GLN A 1 139 ? 4.663 -0.556 -7.481 1.00 0.00 85 GLN A CA 6
ATOM 5089 C C . GLN A 1 139 ? 5.147 -1.392 -6.303 1.00 0.00 85 GLN A C 6
ATOM 5090 O O . GLN A 1 139 ? 4.363 -2.090 -5.660 1.00 0.00 85 GLN A O 6
ATOM 5104 N N . GLU A 1 140 ? 6.446 -1.311 -6.021 1.00 0.00 86 GLU A N 6
ATOM 5105 C CA . GLU A 1 140 ? 7.034 -2.057 -4.912 1.00 0.00 86 GLU A CA 6
ATOM 5106 C C . GLU A 1 140 ? 6.212 -1.866 -3.643 1.00 0.00 86 GLU A C 6
ATOM 5107 O O . GLU A 1 140 ? 6.043 -2.794 -2.853 1.00 0.00 86 GLU A O 6
ATOM 5119 N N . LEU A 1 141 ? 5.684 -0.658 -3.467 1.00 0.00 87 LEU A N 6
ATOM 5120 C CA . LEU A 1 141 ? 4.859 -0.351 -2.307 1.00 0.00 87 LEU A CA 6
ATOM 5121 C C . LEU A 1 141 ? 3.616 -1.225 -2.327 1.00 0.00 87 LEU A C 6
ATOM 5122 O O . LEU A 1 141 ? 3.312 -1.915 -1.353 1.00 0.00 87 LEU A O 6
ATOM 5138 N N . LEU A 1 142 ? 2.919 -1.221 -3.459 1.00 0.00 88 LEU A N 6
ATOM 5139 C CA . LEU A 1 142 ? 1.729 -2.044 -3.623 1.00 0.00 88 LEU A CA 6
ATOM 5140 C C . LEU A 1 142 ? 2.047 -3.490 -3.265 1.00 0.00 88 LEU A C 6
ATOM 5141 O O . LEU A 1 142 ? 1.385 -4.095 -2.422 1.00 0.00 88 LEU A O 6
ATOM 5157 N N . GLU A 1 143 ? 3.078 -4.033 -3.912 1.00 0.00 89 GLU A N 6
ATOM 5158 C CA . GLU A 1 143 ? 3.503 -5.404 -3.664 1.00 0.00 89 GLU A CA 6
ATOM 5159 C C . GLU A 1 143 ? 3.703 -5.643 -2.175 1.00 0.00 89 GLU A C 6
ATOM 5160 O O . GLU A 1 143 ? 3.188 -6.611 -1.620 1.00 0.00 89 GLU A O 6
ATOM 5172 N N . ALA A 1 144 ? 4.441 -4.747 -1.523 1.00 0.00 90 ALA A N 6
ATOM 5173 C CA . ALA A 1 144 ? 4.681 -4.869 -0.092 1.00 0.00 90 ALA A CA 6
ATOM 5174 C C . ALA A 1 144 ? 3.358 -5.028 0.643 1.00 0.00 90 ALA A C 6
ATOM 5175 O O . ALA A 1 144 ? 3.212 -5.886 1.513 1.00 0.00 90 ALA A O 6
ATOM 5182 N N . LEU A 1 145 ? 2.391 -4.199 0.266 1.00 0.00 91 LEU A N 6
ATOM 5183 C CA . LEU A 1 145 ? 1.065 -4.246 0.864 1.00 0.00 91 LEU A CA 6
ATOM 5184 C C . LEU A 1 145 ? 0.364 -5.546 0.506 1.00 0.00 91 LEU A C 6
ATOM 5185 O O . LEU A 1 145 ? 0.007 -6.336 1.380 1.00 0.00 91 LEU A O 6
ATOM 5201 N N . THR A 1 146 ? 0.172 -5.760 -0.791 1.00 0.00 92 THR A N 6
ATOM 5202 C CA . THR A 1 146 ? -0.483 -6.962 -1.279 1.00 0.00 92 THR A CA 6
ATOM 5203 C C . THR A 1 146 ? 0.152 -8.202 -0.658 1.00 0.00 92 THR A C 6
ATOM 5204 O O . THR A 1 146 ? -0.536 -9.038 -0.077 1.00 0.00 92 THR A O 6
ATOM 5215 N N . LYS A 1 147 ? 1.471 -8.306 -0.775 1.00 0.00 93 LYS A N 6
ATOM 5216 C CA . LYS A 1 147 ? 2.202 -9.432 -0.209 1.00 0.00 93 LYS A CA 6
ATOM 5217 C C . LYS A 1 147 ? 1.795 -9.670 1.243 1.00 0.00 93 LYS A C 6
ATOM 5218 O O . LYS A 1 147 ? 1.801 -10.805 1.722 1.00 0.00 93 LYS A O 6
ATOM 5237 N N . HIS A 1 148 ? 1.448 -8.590 1.942 1.00 0.00 94 HIS A N 6
ATOM 5238 C CA . HIS A 1 148 ? 1.046 -8.686 3.341 1.00 0.00 94 HIS A CA 6
ATOM 5239 C C . HIS A 1 148 ? -0.470 -8.822 3.481 1.00 0.00 94 HIS A C 6
ATOM 5240 O O . HIS A 1 148 ? -1.013 -8.661 4.574 1.00 0.00 94 HIS A O 6
ATOM 5255 N N . PHE A 1 149 ? -1.151 -9.117 2.377 1.00 0.00 95 PHE A N 6
ATOM 5256 C CA . PHE A 1 149 ? -2.603 -9.267 2.403 1.00 0.00 95 PHE A CA 6
ATOM 5257 C C . PHE A 1 149 ? -3.081 -10.344 1.422 1.00 0.00 95 PHE A C 6
ATOM 5258 O O . PHE A 1 149 ? -4.264 -10.681 1.396 1.00 0.00 95 PHE A O 6
ATOM 5275 N N . GLN A 1 150 ? -2.164 -10.884 0.619 1.00 0.00 96 GLN A N 6
ATOM 5276 C CA . GLN A 1 150 ? -2.515 -11.917 -0.348 1.00 0.00 96 GLN A CA 6
ATOM 5277 C C . GLN A 1 150 ? -2.784 -13.247 0.350 1.00 0.00 96 GLN A C 6
ATOM 5278 O O . GLN A 1 150 ? -1.927 -13.770 1.063 1.00 0.00 96 GLN A O 6
ATOM 5292 N N . ASP A 1 151 ? -3.980 -13.788 0.142 1.00 0.00 97 ASP A N 6
ATOM 5293 C CA . ASP A 1 151 ? -4.360 -15.056 0.753 1.00 0.00 97 ASP A CA 6
ATOM 5294 C C . ASP A 1 151 ? -3.789 -16.232 -0.034 1.00 0.00 97 ASP A C 6
ATOM 5295 O O . ASP A 1 151 ? -3.958 -17.384 0.419 1.00 0.00 97 ASP A O 6
ATOM 5305 N N . LYS A 1 98 ? -8.895 10.649 7.145 1.00 0.00 44 LYS A N 7
ATOM 5306 C CA . LYS A 1 98 ? -7.740 9.862 6.639 1.00 0.00 44 LYS A CA 7
ATOM 5307 C C . LYS A 1 98 ? -7.612 8.533 7.376 1.00 0.00 44 LYS A C 7
ATOM 5308 O O . LYS A 1 98 ? -7.457 8.502 8.597 1.00 0.00 44 LYS A O 7
ATOM 5327 N N . VAL A 1 99 ? -7.679 7.437 6.627 1.00 0.00 45 VAL A N 7
ATOM 5328 C CA . VAL A 1 99 ? -7.570 6.106 7.211 1.00 0.00 45 VAL A CA 7
ATOM 5329 C C . VAL A 1 99 ? -6.132 5.804 7.622 1.00 0.00 45 VAL A C 7
ATOM 5330 O O . VAL A 1 99 ? -5.891 5.062 8.574 1.00 0.00 45 VAL A O 7
ATOM 5343 N N . GLU A 1 100 ? -5.178 6.386 6.898 1.00 0.00 46 GLU A N 7
ATOM 5344 C CA . GLU A 1 100 ? -3.760 6.185 7.186 1.00 0.00 46 GLU A CA 7
ATOM 5345 C C . GLU A 1 100 ? -3.294 4.805 6.730 1.00 0.00 46 GLU A C 7
ATOM 5346 O O . GLU A 1 100 ? -2.284 4.292 7.210 1.00 0.00 46 GLU A O 7
ATOM 5358 N N . TYR A 1 101 ? -4.034 4.207 5.798 1.00 0.00 47 TYR A N 7
ATOM 5359 C CA . TYR A 1 101 ? -3.692 2.885 5.277 1.00 0.00 47 TYR A CA 7
ATOM 5360 C C . TYR A 1 101 ? -3.450 1.897 6.413 1.00 0.00 47 TYR A C 7
ATOM 5361 O O . TYR A 1 101 ? -2.374 1.309 6.525 1.00 0.00 47 TYR A O 7
ATOM 5379 N N . SER A 1 102 ? -4.463 1.720 7.252 1.00 0.00 48 SER A N 7
ATOM 5380 C CA . SER A 1 102 ? -4.372 0.804 8.381 1.00 0.00 48 SER A CA 7
ATOM 5381 C C . SER A 1 102 ? -4.413 -0.641 7.906 1.00 0.00 48 SER A C 7
ATOM 5382 O O . SER A 1 102 ? -3.638 -1.478 8.365 1.00 0.00 48 SER A O 7
ATOM 5390 N N . GLU A 1 103 ? -5.329 -0.917 6.981 1.00 0.00 49 GLU A N 7
ATOM 5391 C CA . GLU A 1 103 ? -5.502 -2.256 6.420 1.00 0.00 49 GLU A CA 7
ATOM 5392 C C . GLU A 1 103 ? -6.831 -2.349 5.678 1.00 0.00 49 GLU A C 7
ATOM 5393 O O . GLU A 1 103 ? -6.898 -2.868 4.565 1.00 0.00 49 GLU A O 7
ATOM 5405 N N . GLU A 1 104 ? -7.887 -1.845 6.308 1.00 0.00 50 GLU A N 7
ATOM 5406 C CA . GLU A 1 104 ? -9.220 -1.869 5.714 1.00 0.00 50 GLU A CA 7
ATOM 5407 C C . GLU A 1 104 ? -9.218 -1.235 4.330 1.00 0.00 50 GLU A C 7
ATOM 5408 O O . GLU A 1 104 ? -9.603 -1.871 3.349 1.00 0.00 50 GLU A O 7
ATOM 5420 N N . GLU A 1 105 ? -8.772 0.013 4.247 1.00 0.00 51 GLU A N 7
ATOM 5421 C CA . GLU A 1 105 ? -8.716 0.701 2.967 1.00 0.00 51 GLU A CA 7
ATOM 5422 C C . GLU A 1 105 ? -7.825 -0.079 2.015 1.00 0.00 51 GLU A C 7
ATOM 5423 O O . GLU A 1 105 ? -8.138 -0.233 0.836 1.00 0.00 51 GLU A O 7
ATOM 5435 N N . LEU A 1 106 ? -6.723 -0.593 2.551 1.00 0.00 52 LEU A N 7
ATOM 5436 C CA . LEU A 1 106 ? -5.791 -1.385 1.765 1.00 0.00 52 LEU A CA 7
ATOM 5437 C C . LEU A 1 106 ? -6.495 -2.602 1.180 1.00 0.00 52 LEU A C 7
ATOM 5438 O O . LEU A 1 106 ? -6.465 -2.825 -0.030 1.00 0.00 52 LEU A O 7
ATOM 5454 N N . LYS A 1 107 ? -7.145 -3.382 2.045 1.00 0.00 53 LYS A N 7
ATOM 5455 C CA . LYS A 1 107 ? -7.871 -4.564 1.598 1.00 0.00 53 LYS A CA 7
ATOM 5456 C C . LYS A 1 107 ? -8.854 -4.185 0.501 1.00 0.00 53 LYS A C 7
ATOM 5457 O O . LYS A 1 107 ? -8.917 -4.829 -0.545 1.00 0.00 53 LYS A O 7
ATOM 5476 N N . THR A 1 108 ? -9.607 -3.117 0.741 1.00 0.00 54 THR A N 7
ATOM 5477 C CA . THR A 1 108 ? -10.569 -2.634 -0.239 1.00 0.00 54 THR A CA 7
ATOM 5478 C C . THR A 1 108 ? -9.854 -2.308 -1.542 1.00 0.00 54 THR A C 7
ATOM 5479 O O . THR A 1 108 ? -10.331 -2.634 -2.628 1.00 0.00 54 THR A O 7
ATOM 5490 N N . HIS A 1 109 ? -8.692 -1.676 -1.415 1.00 0.00 55 HIS A N 7
ATOM 5491 C CA . HIS A 1 109 ? -7.886 -1.318 -2.571 1.00 0.00 55 HIS A CA 7
ATOM 5492 C C . HIS A 1 109 ? -7.489 -2.570 -3.343 1.00 0.00 55 HIS A C 7
ATOM 5493 O O . HIS A 1 109 ? -7.627 -2.629 -4.565 1.00 0.00 55 HIS A O 7
ATOM 5508 N N . ILE A 1 110 ? -7.000 -3.575 -2.618 1.00 0.00 56 ILE A N 7
ATOM 5509 C CA . ILE A 1 110 ? -6.590 -4.832 -3.234 1.00 0.00 56 ILE A CA 7
ATOM 5510 C C . ILE A 1 110 ? -7.732 -5.441 -4.047 1.00 0.00 56 ILE A C 7
ATOM 5511 O O . ILE A 1 110 ? -7.531 -5.906 -5.169 1.00 0.00 56 ILE A O 7
ATOM 5527 N N . SER A 1 111 ? -8.932 -5.435 -3.469 1.00 0.00 57 SER A N 7
ATOM 5528 C CA . SER A 1 111 ? -10.108 -5.988 -4.135 1.00 0.00 57 SER A CA 7
ATOM 5529 C C . SER A 1 111 ? -10.290 -5.389 -5.527 1.00 0.00 57 SER A C 7
ATOM 5530 O O . SER A 1 111 ? -10.049 -6.053 -6.535 1.00 0.00 57 SER A O 7
ATOM 5538 N N . LYS A 1 112 ? -10.719 -4.133 -5.573 1.00 0.00 58 LYS A N 7
ATOM 5539 C CA . LYS A 1 112 ? -10.938 -3.444 -6.839 1.00 0.00 58 LYS A CA 7
ATOM 5540 C C . LYS A 1 112 ? -9.638 -3.324 -7.628 1.00 0.00 58 LYS A C 7
ATOM 5541 O O . LYS A 1 112 ? -9.571 -3.708 -8.795 1.00 0.00 58 LYS A O 7
ATOM 5560 N N . GLY A 1 113 ? -8.608 -2.787 -6.982 1.00 0.00 59 GLY A N 7
ATOM 5561 C CA . GLY A 1 113 ? -7.324 -2.626 -7.639 1.00 0.00 59 GLY A CA 7
ATOM 5562 C C . GLY A 1 113 ? -6.907 -1.172 -7.750 1.00 0.00 59 GLY A C 7
ATOM 5563 O O . GLY A 1 113 ? -6.244 -0.781 -8.711 1.00 0.00 59 GLY A O 7
ATOM 5567 N N . THR A 1 114 ? -7.295 -0.370 -6.764 1.00 0.00 60 THR A N 7
ATOM 5568 C CA . THR A 1 114 ? -6.955 1.049 -6.753 1.00 0.00 60 THR A CA 7
ATOM 5569 C C . THR A 1 114 ? -5.755 1.325 -5.849 1.00 0.00 60 THR A C 7
ATOM 5570 O O . THR A 1 114 ? -5.286 2.459 -5.759 1.00 0.00 60 THR A O 7
ATOM 5581 N N . LEU A 1 115 ? -5.258 0.288 -5.180 1.00 0.00 61 LEU A N 7
ATOM 5582 C CA . LEU A 1 115 ? -4.113 0.435 -4.291 1.00 0.00 61 LEU A CA 7
ATOM 5583 C C . LEU A 1 115 ? -2.890 0.939 -5.057 1.00 0.00 61 LEU A C 7
ATOM 5584 O O . LEU A 1 115 ? -1.976 1.519 -4.471 1.00 0.00 61 LEU A O 7
ATOM 5600 N N . GLY A 1 116 ? -2.881 0.713 -6.369 1.00 0.00 62 GLY A N 7
ATOM 5601 C CA . GLY A 1 116 ? -1.766 1.150 -7.190 1.00 0.00 62 GLY A CA 7
ATOM 5602 C C . GLY A 1 116 ? -2.021 2.483 -7.867 1.00 0.00 62 GLY A C 7
ATOM 5603 O O . GLY A 1 116 ? -1.372 2.814 -8.859 1.00 0.00 62 GLY A O 7
ATOM 5607 N N . LYS A 1 117 ? -2.960 3.254 -7.329 1.00 0.00 63 LYS A N 7
ATOM 5608 C CA . LYS A 1 117 ? -3.284 4.558 -7.891 1.00 0.00 63 LYS A CA 7
ATOM 5609 C C . LYS A 1 117 ? -2.468 5.647 -7.206 1.00 0.00 63 LYS A C 7
ATOM 5610 O O . LYS A 1 117 ? -1.742 6.398 -7.857 1.00 0.00 63 LYS A O 7
ATOM 5629 N N . PHE A 1 118 ? -2.593 5.722 -5.885 1.00 0.00 64 PHE A N 7
ATOM 5630 C CA . PHE A 1 118 ? -1.868 6.713 -5.098 1.00 0.00 64 PHE A CA 7
ATOM 5631 C C . PHE A 1 118 ? -0.387 6.744 -5.471 1.00 0.00 64 PHE A C 7
ATOM 5632 O O . PHE A 1 118 ? 0.166 5.751 -5.943 1.00 0.00 64 PHE A O 7
ATOM 5649 N N . THR A 1 119 ? 0.246 7.890 -5.251 1.00 0.00 65 THR A N 7
ATOM 5650 C CA . THR A 1 119 ? 1.662 8.057 -5.556 1.00 0.00 65 THR 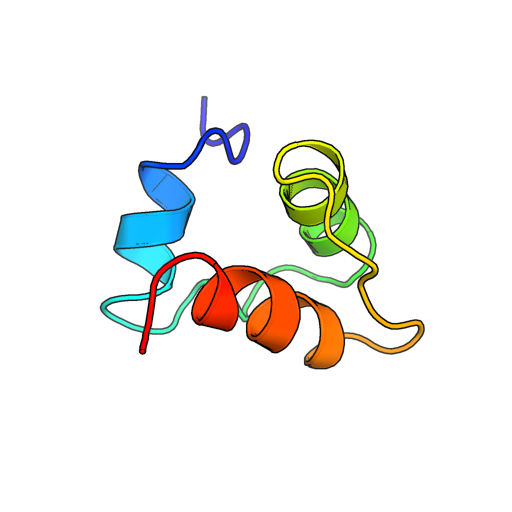A CA 7
ATOM 5651 C C . THR A 1 119 ? 2.523 7.306 -4.542 1.00 0.00 65 THR A C 7
ATOM 5652 O O . THR A 1 119 ? 2.030 6.437 -3.823 1.00 0.00 65 THR A O 7
ATOM 5663 N N . VAL A 1 120 ? 3.808 7.645 -4.484 1.00 0.00 66 VAL A N 7
ATOM 5664 C CA . VAL A 1 120 ? 4.724 6.999 -3.553 1.00 0.00 66 VAL A CA 7
ATOM 5665 C C . VAL A 1 120 ? 4.529 7.550 -2.140 1.00 0.00 66 VAL A C 7
ATOM 5666 O O . VAL A 1 120 ? 4.345 6.787 -1.194 1.00 0.00 66 VAL A O 7
ATOM 5679 N N . PRO A 1 121 ? 4.556 8.886 -1.973 1.00 0.00 67 PRO A N 7
ATOM 5680 C CA . PRO A 1 121 ? 4.368 9.515 -0.662 1.00 0.00 67 PRO A CA 7
ATOM 5681 C C . PRO A 1 121 ? 3.182 8.921 0.091 1.00 0.00 67 PRO A C 7
ATOM 5682 O O . PRO A 1 121 ? 3.195 8.823 1.318 1.00 0.00 67 PRO A O 7
ATOM 5693 N N . MET A 1 122 ? 2.162 8.521 -0.659 1.00 0.00 68 MET A N 7
ATOM 5694 C CA . MET A 1 122 ? 0.963 7.929 -0.077 1.00 0.00 68 MET A CA 7
ATOM 5695 C C . MET A 1 122 ? 1.198 6.458 0.253 1.00 0.00 68 MET A C 7
ATOM 5696 O O . MET A 1 122 ? 0.943 6.012 1.371 1.00 0.00 68 MET A O 7
ATOM 5710 N N . LEU A 1 123 ? 1.693 5.715 -0.730 1.00 0.00 69 LEU A N 7
ATOM 5711 C CA . LEU A 1 123 ? 1.975 4.295 -0.556 1.00 0.00 69 LEU A CA 7
ATOM 5712 C C . LEU A 1 123 ? 3.005 4.085 0.546 1.00 0.00 69 LEU A C 7
ATOM 5713 O O . LEU A 1 123 ? 2.897 3.153 1.343 1.00 0.00 69 LEU A O 7
ATOM 5729 N N . LYS A 1 124 ? 3.998 4.965 0.590 1.00 0.00 70 LYS A N 7
ATOM 5730 C CA . LYS A 1 124 ? 5.047 4.893 1.601 1.00 0.00 70 LYS A CA 7
ATOM 5731 C C . LYS A 1 124 ? 4.445 4.812 2.999 1.00 0.00 70 LYS A C 7
ATOM 5732 O O . LYS A 1 124 ? 4.912 4.051 3.845 1.00 0.00 70 LYS A O 7
ATOM 5751 N N . GLU A 1 125 ? 3.405 5.608 3.232 1.00 0.00 71 GLU A N 7
ATOM 5752 C CA . GLU A 1 125 ? 2.732 5.639 4.527 1.00 0.00 71 GLU A CA 7
ATOM 5753 C C . GLU A 1 125 ? 2.297 4.241 4.957 1.00 0.00 71 GLU A C 7
ATOM 5754 O O . GLU A 1 125 ? 2.655 3.778 6.040 1.00 0.00 71 GLU A O 7
ATOM 5766 N N . ALA A 1 126 ? 1.531 3.568 4.103 1.00 0.00 72 ALA A N 7
ATOM 5767 C CA . ALA A 1 126 ? 1.063 2.220 4.408 1.00 0.00 72 ALA A CA 7
ATOM 5768 C C . ALA A 1 126 ? 2.242 1.294 4.676 1.00 0.00 72 ALA A C 7
ATOM 5769 O O . ALA A 1 126 ? 2.260 0.562 5.665 1.00 0.00 72 ALA A O 7
ATOM 5776 N N . CYS A 1 127 ? 3.229 1.342 3.791 1.00 0.00 73 CYS A N 7
ATOM 5777 C CA . CYS A 1 127 ? 4.420 0.518 3.932 1.00 0.00 73 CYS A CA 7
ATOM 5778 C C . CYS A 1 127 ? 5.158 0.856 5.223 1.00 0.00 73 CYS A C 7
ATOM 5779 O O . CYS A 1 127 ? 5.652 -0.032 5.915 1.00 0.00 73 CYS A O 7
ATOM 5787 N N . ARG A 1 128 ? 5.224 2.145 5.546 1.00 0.00 74 ARG A N 7
ATOM 5788 C CA . ARG A 1 128 ? 5.896 2.593 6.761 1.00 0.00 74 ARG A CA 7
ATOM 5789 C C . ARG A 1 128 ? 5.187 2.048 7.996 1.00 0.00 74 ARG A C 7
ATOM 5790 O O . ARG A 1 128 ? 5.823 1.718 8.997 1.00 0.00 74 ARG A O 7
ATOM 5811 N N . ALA A 1 129 ? 3.863 1.955 7.914 1.00 0.00 75 ALA A N 7
ATOM 5812 C CA . ALA A 1 129 ? 3.061 1.450 9.021 1.00 0.00 75 ALA A CA 7
ATOM 5813 C C . ALA A 1 129 ? 3.276 -0.047 9.208 1.00 0.00 75 ALA A C 7
ATOM 5814 O O . ALA A 1 129 ? 3.416 -0.529 10.332 1.00 0.00 75 ALA A O 7
ATOM 5821 N N . TYR A 1 130 ? 3.301 -0.777 8.099 1.00 0.00 76 TYR A N 7
ATOM 5822 C CA . TYR A 1 130 ? 3.500 -2.222 8.140 1.00 0.00 76 TYR A CA 7
ATOM 5823 C C . TYR A 1 130 ? 4.985 -2.580 8.189 1.00 0.00 76 TYR A C 7
ATOM 5824 O O . TYR A 1 130 ? 5.348 -3.706 8.527 1.00 0.00 76 TYR A O 7
ATOM 5842 N N . GLY A 1 131 ? 5.839 -1.619 7.850 1.00 0.00 77 GLY A N 7
ATOM 5843 C CA . GLY A 1 131 ? 7.270 -1.859 7.864 1.00 0.00 77 GLY A CA 7
ATOM 5844 C C . GLY A 1 131 ? 7.680 -2.986 6.937 1.00 0.00 77 GLY A C 7
ATOM 5845 O O . GLY A 1 131 ? 8.460 -3.859 7.318 1.00 0.00 77 GLY A O 7
ATOM 5849 N N . LEU A 1 132 ? 7.154 -2.969 5.714 1.00 0.00 78 LEU A N 7
ATOM 5850 C CA . LEU A 1 132 ? 7.471 -4.000 4.729 1.00 0.00 78 LEU A CA 7
ATOM 5851 C C . LEU A 1 132 ? 8.763 -3.689 3.975 1.00 0.00 78 LEU A C 7
ATOM 5852 O O . LEU A 1 132 ? 9.051 -4.297 2.944 1.00 0.00 78 LEU A O 7
ATOM 5868 N N . LYS A 1 133 ? 9.536 -2.746 4.497 1.00 0.00 79 LYS A N 7
ATOM 5869 C CA . LYS A 1 133 ? 10.802 -2.354 3.880 1.00 0.00 79 LYS A CA 7
ATOM 5870 C C . LYS A 1 133 ? 10.602 -1.782 2.473 1.00 0.00 79 LYS A C 7
ATOM 5871 O O . LYS A 1 133 ? 11.572 -1.536 1.756 1.00 0.00 79 LYS A O 7
ATOM 5890 N N . SER A 1 134 ? 9.350 -1.565 2.081 1.00 0.00 80 SER A N 7
ATOM 5891 C CA . SER A 1 134 ? 9.052 -1.020 0.762 1.00 0.00 80 SER A CA 7
ATOM 5892 C C . SER A 1 134 ? 9.223 0.496 0.748 1.00 0.00 80 SER A C 7
ATOM 5893 O O . SER A 1 134 ? 9.759 1.079 1.689 1.00 0.00 80 SER A O 7
ATOM 5901 N N . GLY A 1 135 ? 8.759 1.128 -0.326 1.00 0.00 81 GLY A N 7
ATOM 5902 C CA . GLY A 1 135 ? 8.866 2.571 -0.439 1.00 0.00 81 GLY A CA 7
ATOM 5903 C C . GLY A 1 135 ? 10.113 3.007 -1.183 1.00 0.00 81 GLY A C 7
ATOM 5904 O O . GLY A 1 135 ? 11.155 3.247 -0.574 1.00 0.00 81 GLY A O 7
ATOM 5908 N N . LEU A 1 136 ? 10.006 3.111 -2.504 1.00 0.00 82 LEU A N 7
ATOM 5909 C CA . LEU A 1 136 ? 11.134 3.523 -3.331 1.00 0.00 82 LEU A CA 7
ATOM 5910 C C . LEU A 1 136 ? 10.657 4.039 -4.686 1.00 0.00 82 LEU A C 7
ATOM 5911 O O . LEU A 1 136 ? 10.564 5.247 -4.903 1.00 0.00 82 LEU A O 7
ATOM 5927 N N . LYS A 1 137 ? 10.356 3.117 -5.591 1.00 0.00 83 LYS A N 7
ATOM 5928 C CA . LYS A 1 137 ? 9.887 3.477 -6.924 1.00 0.00 83 LYS A CA 7
ATOM 5929 C C . LYS A 1 137 ? 8.401 3.818 -6.902 1.00 0.00 83 LYS A C 7
ATOM 5930 O O . LYS A 1 137 ? 8.018 4.973 -7.082 1.00 0.00 83 LYS A O 7
ATOM 5949 N N . LYS A 1 138 ? 7.569 2.803 -6.678 1.00 0.00 84 LYS A N 7
ATOM 5950 C CA . LYS A 1 138 ? 6.121 2.986 -6.627 1.00 0.00 84 LYS A CA 7
ATOM 5951 C C . LYS A 1 138 ? 5.416 1.636 -6.505 1.00 0.00 84 LYS A C 7
ATOM 5952 O O . LYS A 1 138 ? 5.031 1.223 -5.411 1.00 0.00 84 LYS A O 7
ATOM 5971 N N . GLN A 1 139 ? 5.253 0.951 -7.635 1.00 0.00 85 GLN A N 7
ATOM 5972 C CA . GLN A 1 139 ? 4.598 -0.355 -7.658 1.00 0.00 85 GLN A CA 7
ATOM 5973 C C . GLN A 1 139 ? 5.154 -1.270 -6.570 1.00 0.00 85 GLN A C 7
ATOM 5974 O O . GLN A 1 139 ? 4.450 -2.137 -6.056 1.00 0.00 85 GLN A O 7
ATOM 5988 N N . GLU A 1 140 ? 6.422 -1.071 -6.225 1.00 0.00 86 GLU A N 7
ATOM 5989 C CA . GLU A 1 140 ? 7.069 -1.880 -5.196 1.00 0.00 86 GLU A CA 7
ATOM 5990 C C . GLU A 1 140 ? 6.258 -1.863 -3.905 1.00 0.00 86 GLU A C 7
ATOM 5991 O O . GLU A 1 140 ? 6.169 -2.870 -3.203 1.00 0.00 86 GLU A O 7
ATOM 6003 N N . LEU A 1 141 ? 5.657 -0.717 -3.604 1.00 0.00 87 LEU A N 7
ATOM 6004 C CA . LEU A 1 141 ? 4.841 -0.579 -2.406 1.00 0.00 87 LEU A CA 7
ATOM 6005 C C . LEU A 1 141 ? 3.655 -1.529 -2.479 1.00 0.00 87 LEU A C 7
ATOM 6006 O O . LEU A 1 141 ? 3.343 -2.226 -1.513 1.00 0.00 87 LEU A O 7
ATOM 6022 N N . LEU A 1 142 ? 3.010 -1.569 -3.641 1.00 0.00 88 LEU A N 7
ATOM 6023 C CA . LEU A 1 142 ? 1.872 -2.455 -3.850 1.00 0.00 88 LEU A CA 7
ATOM 6024 C C . LEU A 1 142 ? 2.223 -3.876 -3.435 1.00 0.00 88 LEU A C 7
ATOM 6025 O O . LEU A 1 142 ? 1.515 -4.493 -2.643 1.00 0.00 88 LEU A O 7
ATOM 6041 N N . GLU A 1 143 ? 3.325 -4.390 -3.975 1.00 0.00 89 GLU A N 7
ATOM 6042 C CA . GLU A 1 143 ? 3.772 -5.741 -3.655 1.00 0.00 89 GLU A CA 7
ATOM 6043 C C . GLU A 1 143 ? 3.804 -5.959 -2.148 1.00 0.00 89 GLU A C 7
ATOM 6044 O O . GLU A 1 143 ? 3.227 -6.920 -1.639 1.00 0.00 89 GLU A O 7
ATOM 6056 N N . ALA A 1 144 ? 4.474 -5.057 -1.434 1.00 0.00 90 ALA A N 7
ATOM 6057 C CA . ALA A 1 144 ? 4.567 -5.155 0.016 1.00 0.00 90 ALA A CA 7
ATOM 6058 C C . ALA A 1 144 ? 3.181 -5.268 0.637 1.00 0.00 90 ALA A C 7
ATOM 6059 O O . ALA A 1 144 ? 2.931 -6.136 1.473 1.00 0.00 90 ALA A O 7
ATOM 6066 N N . LEU A 1 145 ? 2.278 -4.390 0.216 1.00 0.00 91 LEU A N 7
ATOM 6067 C CA . LEU A 1 145 ? 0.914 -4.403 0.726 1.00 0.00 91 LEU A CA 7
ATOM 6068 C C . LEU A 1 145 ? 0.188 -5.664 0.282 1.00 0.00 91 LEU A C 7
ATOM 6069 O O . LEU A 1 145 ? -0.428 -6.358 1.091 1.00 0.00 91 LEU A O 7
ATOM 6085 N N . THR A 1 146 ? 0.268 -5.957 -1.011 1.00 0.00 92 THR A N 7
ATOM 6086 C CA . THR A 1 146 ? -0.375 -7.135 -1.572 1.00 0.00 92 THR A CA 7
ATOM 6087 C C . THR A 1 146 ? 0.019 -8.386 -0.790 1.00 0.00 92 THR A C 7
ATOM 6088 O O . THR A 1 146 ? -0.836 -9.081 -0.245 1.00 0.00 92 THR A O 7
ATOM 6099 N N . LYS A 1 147 ? 1.319 -8.664 -0.734 1.00 0.00 93 LYS A N 7
ATOM 6100 C CA . LYS A 1 147 ? 1.821 -9.828 -0.010 1.00 0.00 93 LYS A CA 7
ATOM 6101 C C . LYS A 1 147 ? 1.205 -9.921 1.384 1.00 0.00 93 LYS A C 7
ATOM 6102 O O . LYS A 1 147 ? 1.033 -11.014 1.924 1.00 0.00 93 LYS A O 7
ATOM 6121 N N . HIS A 1 148 ? 0.878 -8.769 1.966 1.00 0.00 94 HIS A N 7
ATOM 6122 C CA . HIS A 1 148 ? 0.286 -8.731 3.299 1.00 0.00 94 HIS A CA 7
ATOM 6123 C C . HIS A 1 148 ? -1.168 -9.199 3.277 1.00 0.00 94 HIS A C 7
ATOM 6124 O O . HIS A 1 148 ? -1.711 -9.610 4.302 1.00 0.00 94 HIS A O 7
ATOM 6139 N N . PHE A 1 149 ? -1.795 -9.134 2.106 1.00 0.00 95 PHE A N 7
ATOM 6140 C CA . PHE A 1 149 ? -3.185 -9.551 1.962 1.00 0.00 95 PHE A CA 7
ATOM 6141 C C . PHE A 1 149 ? -3.440 -10.141 0.577 1.00 0.00 95 PHE A C 7
ATOM 6142 O O . PHE A 1 149 ? -4.456 -9.854 -0.056 1.00 0.00 95 PHE A O 7
ATOM 6159 N N . GLN A 1 150 ? -2.510 -10.973 0.116 1.00 0.00 96 GLN A N 7
ATOM 6160 C CA . GLN A 1 150 ? -2.632 -11.609 -1.191 1.00 0.00 96 GLN A CA 7
ATOM 6161 C C . GLN A 1 150 ? -1.604 -12.725 -1.349 1.00 0.00 96 GLN A C 7
ATOM 6162 O O . GLN A 1 150 ? -0.400 -12.491 -1.255 1.00 0.00 96 GLN A O 7
ATOM 6176 N N . ASP A 1 151 ? -2.089 -13.940 -1.589 1.00 0.00 97 ASP A N 7
ATOM 6177 C CA . ASP A 1 151 ? -1.212 -15.093 -1.759 1.00 0.00 97 ASP A CA 7
ATOM 6178 C C . ASP A 1 151 ? -0.426 -15.373 -0.482 1.00 0.00 97 ASP A C 7
ATOM 6179 O O . ASP A 1 151 ? -0.266 -14.438 0.330 1.00 0.00 97 ASP A O 7
ATOM 6189 N N . LYS A 1 98 ? -10.550 9.344 8.485 1.00 0.00 44 LYS A N 8
ATOM 6190 C CA . LYS A 1 98 ? -9.139 9.148 8.060 1.00 0.00 44 LYS A CA 8
ATOM 6191 C C . LYS A 1 98 ? -8.631 7.765 8.456 1.00 0.00 44 LYS A C 8
ATOM 6192 O O . LYS A 1 98 ? -8.306 7.521 9.618 1.00 0.00 44 LYS A O 8
ATOM 6211 N N . VAL A 1 99 ? -8.568 6.862 7.482 1.00 0.00 45 VAL A N 8
ATOM 6212 C CA . VAL A 1 99 ? -8.102 5.502 7.729 1.00 0.00 45 VAL A CA 8
ATOM 6213 C C . VAL A 1 99 ? -6.591 5.467 7.926 1.00 0.00 45 VAL A C 8
ATOM 6214 O O . VAL A 1 99 ? -6.080 4.727 8.766 1.00 0.00 45 VAL A O 8
ATOM 6227 N N . GLU A 1 100 ? -5.881 6.274 7.144 1.00 0.00 46 GLU A N 8
ATOM 6228 C CA . GLU A 1 100 ? -4.426 6.343 7.228 1.00 0.00 46 GLU A CA 8
ATOM 6229 C C . GLU A 1 100 ? -3.790 5.022 6.800 1.00 0.00 46 GLU A C 8
ATOM 6230 O O . GLU A 1 100 ? -2.722 4.651 7.287 1.00 0.00 46 GLU A O 8
ATOM 6242 N N . TYR A 1 101 ? -4.451 4.319 5.887 1.00 0.00 47 TYR A N 8
ATOM 6243 C CA . TYR A 1 101 ? -3.949 3.040 5.393 1.00 0.00 47 TYR A CA 8
ATOM 6244 C C . TYR A 1 101 ? -3.760 2.050 6.537 1.00 0.00 47 TYR A C 8
ATOM 6245 O O . TYR A 1 101 ? -2.665 1.528 6.750 1.00 0.00 47 TYR A O 8
ATOM 6263 N N . SER A 1 102 ? -4.839 1.791 7.264 1.00 0.00 48 SER A N 8
ATOM 6264 C CA . SER A 1 102 ? -4.802 0.856 8.381 1.00 0.00 48 SER A CA 8
ATOM 6265 C C . SER A 1 102 ? -4.709 -0.573 7.869 1.00 0.00 48 SER A C 8
ATOM 6266 O O . SER A 1 102 ? -3.886 -1.360 8.331 1.00 0.00 48 SER A O 8
ATOM 6274 N N . GLU A 1 103 ? -5.566 -0.887 6.903 1.00 0.00 49 GLU A N 8
ATOM 6275 C CA . GLU A 1 103 ? -5.620 -2.204 6.289 1.00 0.00 49 GLU A CA 8
ATOM 6276 C C . GLU A 1 103 ? -6.903 -2.347 5.481 1.00 0.00 49 GLU A C 8
ATOM 6277 O O . GLU A 1 103 ? -6.896 -2.885 4.376 1.00 0.00 49 GLU A O 8
ATOM 6289 N N . GLU A 1 104 ? -8.002 -1.857 6.044 1.00 0.00 50 GLU A N 8
ATOM 6290 C CA . GLU A 1 104 ? -9.300 -1.920 5.381 1.00 0.00 50 GLU A CA 8
ATOM 6291 C C . GLU A 1 104 ? -9.244 -1.262 4.010 1.00 0.00 50 GLU A C 8
ATOM 6292 O O . GLU A 1 104 ? -9.583 -1.881 3.002 1.00 0.00 50 GLU A O 8
ATOM 6304 N N . GLU A 1 105 ? -8.804 -0.009 3.972 1.00 0.00 51 GLU A N 8
ATOM 6305 C CA . GLU A 1 105 ? -8.695 0.710 2.714 1.00 0.00 51 GLU A CA 8
ATOM 6306 C C . GLU A 1 105 ? -7.746 -0.036 1.789 1.00 0.00 51 GLU A C 8
ATOM 6307 O O . GLU A 1 105 ? -8.021 -0.210 0.605 1.00 0.00 51 GLU A O 8
ATOM 6319 N N . LEU A 1 106 ? -6.637 -0.497 2.356 1.00 0.00 52 LEU A N 8
ATOM 6320 C CA . LEU A 1 106 ? -5.649 -1.252 1.600 1.00 0.00 52 LEU A CA 8
ATOM 6321 C C . LEU A 1 106 ? -6.285 -2.504 1.006 1.00 0.00 52 LEU A C 8
ATOM 6322 O O . LEU A 1 106 ? -6.183 -2.757 -0.194 1.00 0.00 52 LEU A O 8
ATOM 6338 N N . LYS A 1 107 ? -6.957 -3.279 1.859 1.00 0.00 53 LYS A N 8
ATOM 6339 C CA . LYS A 1 107 ? -7.628 -4.498 1.423 1.00 0.00 53 LYS A CA 8
ATOM 6340 C C . LYS A 1 107 ? -8.579 -4.193 0.272 1.00 0.00 53 LYS A C 8
ATOM 6341 O O . LYS A 1 107 ? -8.610 -4.899 -0.735 1.00 0.00 53 LYS A O 8
ATOM 6360 N N . THR A 1 108 ? -9.343 -3.121 0.423 1.00 0.00 54 THR A N 8
ATOM 6361 C CA . THR A 1 108 ? -10.277 -2.705 -0.613 1.00 0.00 54 THR A CA 8
ATOM 6362 C C . THR A 1 108 ? -9.505 -2.386 -1.886 1.00 0.00 54 THR A C 8
ATOM 6363 O O . THR A 1 108 ? -9.916 -2.745 -2.990 1.00 0.00 54 THR A O 8
ATOM 6374 N N . HIS A 1 109 ? -8.370 -1.718 -1.710 1.00 0.00 55 HIS A N 8
ATOM 6375 C CA . HIS A 1 109 ? -7.513 -1.354 -2.825 1.00 0.00 55 HIS A CA 8
ATOM 6376 C C . HIS A 1 109 ? -7.031 -2.601 -3.553 1.00 0.00 55 HIS A C 8
ATOM 6377 O O . HIS A 1 109 ? -7.147 -2.700 -4.775 1.00 0.00 55 HIS A O 8
ATOM 6392 N N . ILE A 1 110 ? -6.494 -3.557 -2.796 1.00 0.00 56 ILE A N 8
ATOM 6393 C CA . ILE A 1 110 ? -6.005 -4.798 -3.390 1.00 0.00 56 ILE A CA 8
ATOM 6394 C C . ILE A 1 110 ? -7.122 -5.510 -4.145 1.00 0.00 56 ILE A C 8
ATOM 6395 O O . ILE A 1 110 ? -6.918 -6.024 -5.245 1.00 0.00 56 ILE A O 8
ATOM 6411 N N . SER A 1 111 ? -8.305 -5.531 -3.539 1.00 0.00 57 SER A N 8
ATOM 6412 C CA . SER A 1 111 ? -9.469 -6.172 -4.142 1.00 0.00 57 SER A CA 8
ATOM 6413 C C . SER A 1 111 ? -9.732 -5.630 -5.545 1.00 0.00 57 SER A C 8
ATOM 6414 O O . SER A 1 111 ? -9.429 -6.286 -6.542 1.00 0.00 57 SER A O 8
ATOM 6422 N N . LYS A 1 112 ? -10.301 -4.430 -5.613 1.00 0.00 58 LYS A N 8
ATOM 6423 C CA . LYS A 1 112 ? -10.609 -3.798 -6.891 1.00 0.00 58 LYS A CA 8
ATOM 6424 C C . LYS A 1 112 ? -9.338 -3.543 -7.696 1.00 0.00 58 LYS A C 8
ATOM 6425 O O . LYS A 1 112 ? -9.109 -4.174 -8.728 1.00 0.00 58 LYS A O 8
ATOM 6444 N N . GLY A 1 113 ? -8.516 -2.615 -7.218 1.00 0.00 59 GLY A N 8
ATOM 6445 C CA . GLY A 1 113 ? -7.278 -2.295 -7.906 1.00 0.00 59 GLY A CA 8
ATOM 6446 C C . GLY A 1 113 ? -6.966 -0.811 -7.891 1.00 0.00 59 GLY A C 8
ATOM 6447 O O . GLY A 1 113 ? -6.490 -0.261 -8.885 1.00 0.00 59 GLY A O 8
ATOM 6451 N N . THR A 1 114 ? -7.229 -0.161 -6.762 1.00 0.00 60 THR A N 8
ATOM 6452 C CA . THR A 1 114 ? -6.968 1.267 -6.620 1.00 0.00 60 THR A CA 8
ATOM 6453 C C . THR A 1 114 ? -5.676 1.517 -5.845 1.00 0.00 60 THR A C 8
ATOM 6454 O O . THR A 1 114 ? -5.186 2.645 -5.788 1.00 0.00 60 THR A O 8
ATOM 6465 N N . LEU A 1 115 ? -5.125 0.461 -5.250 1.00 0.00 61 LEU A N 8
ATOM 6466 C CA . LEU A 1 115 ? -3.890 0.577 -4.483 1.00 0.00 61 LEU A CA 8
ATOM 6467 C C . LEU A 1 115 ? -2.760 1.107 -5.362 1.00 0.00 61 LEU A C 8
ATOM 6468 O O . LEU A 1 115 ? -1.796 1.691 -4.866 1.00 0.00 61 LEU A O 8
ATOM 6484 N N . GLY A 1 116 ? -2.892 0.908 -6.671 1.00 0.00 62 GLY A N 8
ATOM 6485 C CA . GLY A 1 116 ? -1.883 1.381 -7.599 1.00 0.00 62 GLY A CA 8
ATOM 6486 C C . GLY A 1 116 ? -2.168 2.785 -8.097 1.00 0.00 62 GLY A C 8
ATOM 6487 O O . GLY A 1 116 ? -1.539 3.254 -9.046 1.00 0.00 62 GLY A O 8
ATOM 6491 N N . LYS A 1 117 ? -3.117 3.461 -7.454 1.00 0.00 63 LYS A N 8
ATOM 6492 C CA . LYS A 1 117 ? -3.480 4.818 -7.835 1.00 0.00 63 LYS A CA 8
ATOM 6493 C C . LYS A 1 117 ? -2.672 5.831 -7.033 1.00 0.00 63 LYS A C 8
ATOM 6494 O O . LYS A 1 117 ? -2.009 6.702 -7.598 1.00 0.00 63 LYS A O 8
ATOM 6513 N N . PHE A 1 118 ? -2.730 5.706 -5.710 1.00 0.00 64 PHE A N 8
ATOM 6514 C CA . PHE A 1 118 ? -2.004 6.603 -4.817 1.00 0.00 64 PHE A CA 8
ATOM 6515 C C . PHE A 1 118 ? -0.551 6.765 -5.256 1.00 0.00 64 PHE A C 8
ATOM 6516 O O . PHE A 1 118 ? 0.027 5.867 -5.869 1.00 0.00 64 PHE A O 8
ATOM 6533 N N . THR A 1 119 ? 0.034 7.913 -4.932 1.00 0.00 65 THR A N 8
ATOM 6534 C CA . THR A 1 119 ? 1.420 8.193 -5.287 1.00 0.00 65 THR A CA 8
ATOM 6535 C C . THR A 1 119 ? 2.377 7.391 -4.412 1.00 0.00 65 THR A C 8
ATOM 6536 O O . THR A 1 119 ? 1.971 6.456 -3.721 1.00 0.00 65 THR A O 8
ATOM 6547 N N . VAL A 1 120 ? 3.649 7.763 -4.453 1.00 0.00 66 VAL A N 8
ATOM 6548 C CA . VAL A 1 120 ? 4.675 7.084 -3.674 1.00 0.00 66 VAL A CA 8
ATOM 6549 C C . VAL A 1 120 ? 4.625 7.499 -2.199 1.00 0.00 66 VAL A C 8
ATOM 6550 O O . VAL A 1 120 ? 4.464 6.649 -1.323 1.00 0.00 66 VAL A O 8
ATOM 6563 N N . PRO A 1 121 ? 4.758 8.806 -1.894 1.00 0.00 67 PRO A N 8
ATOM 6564 C CA . PRO A 1 121 ? 4.721 9.295 -0.513 1.00 0.00 67 PRO A CA 8
ATOM 6565 C C . PRO A 1 121 ? 3.536 8.731 0.264 1.00 0.00 67 PRO A C 8
ATOM 6566 O O . PRO A 1 121 ? 3.608 8.545 1.478 1.00 0.00 67 PRO A O 8
ATOM 6577 N N . MET A 1 122 ? 2.450 8.450 -0.449 1.00 0.00 68 MET A N 8
ATOM 6578 C CA . MET A 1 122 ? 1.253 7.893 0.170 1.00 0.00 68 MET A CA 8
ATOM 6579 C C . MET A 1 122 ? 1.417 6.392 0.380 1.00 0.00 68 MET A C 8
ATOM 6580 O O . MET A 1 122 ? 1.042 5.852 1.421 1.00 0.00 68 MET A O 8
ATOM 6594 N N . LEU A 1 123 ? 1.991 5.727 -0.617 1.00 0.00 69 LEU A N 8
ATOM 6595 C CA . LEU A 1 123 ? 2.225 4.289 -0.552 1.00 0.00 69 LEU A CA 8
ATOM 6596 C C . LEU A 1 123 ? 3.151 3.950 0.608 1.00 0.00 69 LEU A C 8
ATOM 6597 O O . LEU A 1 123 ? 2.850 3.074 1.419 1.00 0.00 69 LEU A O 8
ATOM 6613 N N . LYS A 1 124 ? 4.275 4.657 0.691 1.00 0.00 70 LYS A N 8
ATOM 6614 C CA . LYS A 1 124 ? 5.238 4.438 1.764 1.00 0.00 70 LYS A CA 8
ATOM 6615 C C . LYS A 1 124 ? 4.544 4.478 3.123 1.00 0.00 70 LYS A C 8
ATOM 6616 O O . LYS A 1 124 ? 4.954 3.797 4.064 1.00 0.00 70 LYS A O 8
ATOM 6635 N N . GLU A 1 125 ? 3.486 5.280 3.214 1.00 0.00 71 GLU A N 8
ATOM 6636 C CA . GLU A 1 125 ? 2.726 5.410 4.452 1.00 0.00 71 GLU A CA 8
ATOM 6637 C C . GLU A 1 125 ? 2.218 4.052 4.920 1.00 0.00 71 GLU A C 8
ATOM 6638 O O . GLU A 1 125 ? 2.457 3.648 6.058 1.00 0.00 71 GLU A O 8
ATOM 6650 N N . ALA A 1 126 ? 1.522 3.346 4.033 1.00 0.00 72 ALA A N 8
ATOM 6651 C CA . ALA A 1 126 ? 0.992 2.028 4.360 1.00 0.00 72 ALA A CA 8
ATOM 6652 C C . ALA A 1 126 ? 2.116 1.089 4.781 1.00 0.00 72 ALA A C 8
ATOM 6653 O O . ALA A 1 126 ? 2.011 0.387 5.787 1.00 0.00 72 ALA A O 8
ATOM 6660 N N . CYS A 1 127 ? 3.196 1.091 4.006 1.00 0.00 73 CYS A N 8
ATOM 6661 C CA . CYS A 1 127 ? 4.349 0.250 4.301 1.00 0.00 73 CYS A CA 8
ATOM 6662 C C . CYS A 1 127 ? 4.930 0.598 5.666 1.00 0.00 73 CYS A C 8
ATOM 6663 O O . CYS A 1 127 ? 5.313 -0.285 6.434 1.00 0.00 73 CYS A O 8
ATOM 6671 N N . ARG A 1 128 ? 4.985 1.893 5.965 1.00 0.00 74 ARG A N 8
ATOM 6672 C CA . ARG A 1 128 ? 5.512 2.360 7.241 1.00 0.00 74 ARG A CA 8
ATOM 6673 C C . ARG A 1 128 ? 4.678 1.815 8.395 1.00 0.00 74 ARG A C 8
ATOM 6674 O O . ARG A 1 128 ? 5.207 1.483 9.456 1.00 0.00 74 ARG A O 8
ATOM 6695 N N . ALA A 1 129 ? 3.370 1.721 8.176 1.00 0.00 75 ALA A N 8
ATOM 6696 C CA . ALA A 1 129 ? 2.460 1.210 9.193 1.00 0.00 75 ALA A CA 8
ATOM 6697 C C . ALA A 1 129 ? 2.576 -0.305 9.307 1.00 0.00 75 ALA A C 8
ATOM 6698 O O . ALA A 1 129 ? 2.483 -0.866 10.399 1.00 0.00 75 ALA A O 8
ATOM 6705 N N . TYR A 1 130 ? 2.785 -0.962 8.170 1.00 0.00 76 TYR A N 8
ATOM 6706 C CA . TYR A 1 130 ? 2.921 -2.415 8.139 1.00 0.00 76 TYR A CA 8
ATOM 6707 C C . TYR A 1 130 ? 4.360 -2.849 8.422 1.00 0.00 76 TYR A C 8
ATOM 6708 O O . TYR A 1 130 ? 4.686 -4.032 8.330 1.00 0.00 76 TYR A O 8
ATOM 6726 N N . GLY A 1 131 ? 5.218 -1.891 8.767 1.00 0.00 77 GLY A N 8
ATOM 6727 C CA . GLY A 1 131 ? 6.605 -2.207 9.056 1.00 0.00 77 GLY A CA 8
ATOM 6728 C C . GLY A 1 131 ? 7.294 -2.909 7.902 1.00 0.00 77 GLY A C 8
ATOM 6729 O O . GLY A 1 131 ? 8.161 -3.757 8.111 1.00 0.00 77 GLY A O 8
ATOM 6733 N N . LEU A 1 132 ? 6.906 -2.555 6.681 1.00 0.00 78 LEU A N 8
ATOM 6734 C CA . LEU A 1 132 ? 7.491 -3.156 5.489 1.00 0.00 78 LEU A CA 8
ATOM 6735 C C . LEU A 1 132 ? 8.831 -2.508 5.155 1.00 0.00 78 LEU A C 8
ATOM 6736 O O . LEU A 1 132 ? 9.371 -1.734 5.945 1.00 0.00 78 LEU A O 8
ATOM 6752 N N . LYS A 1 133 ? 9.363 -2.830 3.980 1.00 0.00 79 LYS A N 8
ATOM 6753 C CA . LYS A 1 133 ? 10.640 -2.279 3.543 1.00 0.00 79 LYS A CA 8
ATOM 6754 C C . LYS A 1 133 ? 10.616 -1.971 2.049 1.00 0.00 79 LYS A C 8
ATOM 6755 O O . LYS A 1 133 ? 11.620 -2.130 1.355 1.00 0.00 79 LYS A O 8
ATOM 6774 N N . SER A 1 134 ? 9.462 -1.528 1.561 1.00 0.00 80 SER A N 8
ATOM 6775 C CA . SER A 1 134 ? 9.306 -1.195 0.151 1.00 0.00 80 SER A CA 8
ATOM 6776 C C . SER A 1 134 ? 9.940 0.159 -0.158 1.00 0.00 80 SER A C 8
ATOM 6777 O O . SER A 1 134 ? 10.751 0.664 0.617 1.00 0.00 80 SER A O 8
ATOM 6785 N N . GLY A 1 135 ? 9.567 0.744 -1.294 1.00 0.00 81 GLY A N 8
ATOM 6786 C CA . GLY A 1 135 ? 10.115 2.032 -1.676 1.00 0.00 81 GLY A CA 8
ATOM 6787 C C . GLY A 1 135 ? 11.214 1.910 -2.714 1.00 0.00 81 GLY A C 8
ATOM 6788 O O . GLY A 1 135 ? 12.335 1.511 -2.397 1.00 0.00 81 GLY A O 8
ATOM 6792 N N . LEU A 1 136 ? 10.891 2.253 -3.956 1.00 0.00 82 LEU A N 8
ATOM 6793 C CA . LEU A 1 136 ? 11.858 2.181 -5.046 1.00 0.00 82 LEU A CA 8
ATOM 6794 C C . LEU A 1 136 ? 11.424 3.055 -6.220 1.00 0.00 82 LEU A C 8
ATOM 6795 O O . LEU A 1 136 ? 12.248 3.709 -6.859 1.00 0.00 82 LEU A O 8
ATOM 6811 N N . LYS A 1 137 ? 10.125 3.059 -6.497 1.00 0.00 83 LYS A N 8
ATOM 6812 C CA . LYS A 1 137 ? 9.579 3.849 -7.593 1.00 0.00 83 LYS A CA 8
ATOM 6813 C C . LYS A 1 137 ? 8.094 4.123 -7.375 1.00 0.00 83 LYS A C 8
ATOM 6814 O O . LYS A 1 137 ? 7.654 5.271 -7.411 1.00 0.00 83 LYS A O 8
ATOM 6833 N N . LYS A 1 138 ? 7.331 3.058 -7.143 1.00 0.00 84 LYS A N 8
ATOM 6834 C CA . LYS A 1 138 ? 5.893 3.170 -6.912 1.00 0.00 84 LYS A CA 8
ATOM 6835 C C . LYS A 1 138 ? 5.262 1.785 -6.792 1.00 0.00 84 LYS A C 8
ATOM 6836 O O . LYS A 1 138 ? 4.948 1.327 -5.694 1.00 0.00 84 LYS A O 8
ATOM 6855 N N . GLN A 1 139 ? 5.081 1.122 -7.932 1.00 0.00 85 GLN A N 8
ATOM 6856 C CA . GLN A 1 139 ? 4.490 -0.213 -7.963 1.00 0.00 85 GLN A CA 8
ATOM 6857 C C . GLN A 1 139 ? 5.137 -1.130 -6.928 1.00 0.00 85 GLN A C 8
ATOM 6858 O O . GLN A 1 139 ? 4.497 -2.043 -6.407 1.00 0.00 85 GLN A O 8
ATOM 6872 N N . GLU A 1 140 ? 6.411 -0.881 -6.635 1.00 0.00 86 GLU A N 8
ATOM 6873 C CA . GLU A 1 140 ? 7.143 -1.686 -5.663 1.00 0.00 86 GLU A CA 8
ATOM 6874 C C . GLU A 1 140 ? 6.444 -1.668 -4.309 1.00 0.00 86 GLU A C 8
ATOM 6875 O O . GLU A 1 140 ? 6.380 -2.686 -3.619 1.00 0.00 86 GLU A O 8
ATOM 6887 N N . LEU A 1 141 ? 5.910 -0.510 -3.939 1.00 0.00 87 LEU A N 8
ATOM 6888 C CA . LEU A 1 141 ? 5.205 -0.369 -2.672 1.00 0.00 87 LEU A CA 8
ATOM 6889 C C . LEU A 1 141 ? 3.989 -1.282 -2.654 1.00 0.00 87 LEU A C 8
ATOM 6890 O O . LEU A 1 141 ? 3.751 -1.998 -1.681 1.00 0.00 87 LEU A O 8
ATOM 6906 N N . LEU A 1 142 ? 3.233 -1.270 -3.747 1.00 0.00 88 LEU A N 8
ATOM 6907 C CA . LEU A 1 142 ? 2.055 -2.118 -3.867 1.00 0.00 88 LEU A CA 8
ATOM 6908 C C . LEU A 1 142 ? 2.406 -3.560 -3.520 1.00 0.00 88 LEU A C 8
ATOM 6909 O O . LEU A 1 142 ? 1.744 -4.192 -2.699 1.00 0.00 88 LEU A O 8
ATOM 6925 N N . GLU A 1 143 ? 3.463 -4.071 -4.151 1.00 0.00 89 GLU A N 8
ATOM 6926 C CA . GLU A 1 143 ? 3.913 -5.436 -3.907 1.00 0.00 89 GLU A CA 8
ATOM 6927 C C . GLU A 1 143 ? 4.083 -5.692 -2.414 1.00 0.00 89 GLU A C 8
ATOM 6928 O O . GLU A 1 143 ? 3.491 -6.621 -1.864 1.00 0.00 89 GLU A O 8
ATOM 6940 N N . ALA A 1 144 ? 4.884 -4.855 -1.756 1.00 0.00 90 ALA A N 8
ATOM 6941 C CA . ALA A 1 144 ? 5.108 -4.995 -0.322 1.00 0.00 90 ALA A CA 8
ATOM 6942 C C . ALA A 1 144 ? 3.774 -5.071 0.409 1.00 0.00 90 ALA A C 8
ATOM 6943 O O . ALA A 1 144 ? 3.590 -5.884 1.315 1.00 0.00 90 ALA A O 8
ATOM 6950 N N . LEU A 1 145 ? 2.843 -4.223 -0.012 1.00 0.00 91 LEU A N 8
ATOM 6951 C CA . LEU A 1 145 ? 1.511 -4.188 0.575 1.00 0.00 91 LEU A CA 8
ATOM 6952 C C . LEU A 1 145 ? 0.764 -5.478 0.285 1.00 0.00 91 LEU A C 8
ATOM 6953 O O . LEU A 1 145 ? 0.354 -6.196 1.197 1.00 0.00 91 LEU A O 8
ATOM 6969 N N . THR A 1 146 ? 0.590 -5.763 -1.000 1.00 0.00 92 THR A N 8
ATOM 6970 C CA . THR A 1 146 ? -0.107 -6.963 -1.433 1.00 0.00 92 THR A CA 8
ATOM 6971 C C . THR A 1 146 ? 0.427 -8.185 -0.692 1.00 0.00 92 THR A C 8
ATOM 6972 O O . THR A 1 146 ? -0.331 -8.917 -0.059 1.00 0.00 92 THR A O 8
ATOM 6983 N N . LYS A 1 147 ? 1.737 -8.392 -0.768 1.00 0.00 93 LYS A N 8
ATOM 6984 C CA . LYS A 1 147 ? 2.377 -9.516 -0.092 1.00 0.00 93 LYS A CA 8
ATOM 6985 C C . LYS A 1 147 ? 1.930 -9.610 1.365 1.00 0.00 93 LYS A C 8
ATOM 6986 O O . LYS A 1 147 ? 1.780 -10.704 1.908 1.00 0.00 93 LYS A O 8
ATOM 7005 N N . HIS A 1 148 ? 1.724 -8.454 1.997 1.00 0.00 94 HIS A N 8
ATOM 7006 C CA . HIS A 1 148 ? 1.301 -8.416 3.394 1.00 0.00 94 HIS A CA 8
ATOM 7007 C C . HIS A 1 148 ? -0.217 -8.545 3.526 1.00 0.00 94 HIS A C 8
ATOM 7008 O O . HIS A 1 148 ? -0.761 -8.429 4.624 1.00 0.00 94 HIS A O 8
ATOM 7023 N N . PHE A 1 149 ? -0.897 -8.785 2.408 1.00 0.00 95 PHE A N 8
ATOM 7024 C CA . PHE A 1 149 ? -2.349 -8.928 2.417 1.00 0.00 95 PHE A CA 8
ATOM 7025 C C . PHE A 1 149 ? -2.813 -9.919 1.348 1.00 0.00 95 PHE A C 8
ATOM 7026 O O . PHE A 1 149 ? -3.989 -9.943 0.985 1.00 0.00 95 PHE A O 8
ATOM 7043 N N . GLN A 1 150 ? -1.887 -10.737 0.848 1.00 0.00 96 GLN A N 8
ATOM 7044 C CA . GLN A 1 150 ? -2.215 -11.724 -0.174 1.00 0.00 96 GLN A CA 8
ATOM 7045 C C . GLN A 1 150 ? -3.023 -12.873 0.420 1.00 0.00 96 GLN A C 8
ATOM 7046 O O . GLN A 1 150 ? -3.209 -12.951 1.634 1.00 0.00 96 GLN A O 8
ATOM 7060 N N . ASP A 1 151 ? -3.500 -13.764 -0.443 1.00 0.00 97 ASP A N 8
ATOM 7061 C CA . ASP A 1 151 ? -4.287 -14.910 -0.003 1.00 0.00 97 ASP A CA 8
ATOM 7062 C C . ASP A 1 151 ? -5.549 -14.456 0.723 1.00 0.00 97 ASP A C 8
ATOM 7063 O O . ASP A 1 151 ? -5.964 -13.295 0.518 1.00 0.00 97 ASP A O 8
ATOM 7073 N N . LYS A 1 98 ? -4.800 7.872 12.395 1.00 0.00 44 LYS A N 9
ATOM 7074 C CA . LYS A 1 98 ? -4.143 7.742 11.068 1.00 0.00 44 LYS A CA 9
ATOM 7075 C C . LYS A 1 98 ? -4.810 6.658 10.226 1.00 0.00 44 LYS A C 9
ATOM 7076 O O . LYS A 1 98 ? -4.161 5.705 9.793 1.00 0.00 44 LYS A O 9
ATOM 7095 N N . VAL A 1 99 ? -6.111 6.811 9.995 1.00 0.00 45 VAL A N 9
ATOM 7096 C CA . VAL A 1 99 ? -6.872 5.848 9.202 1.00 0.00 45 VAL A CA 9
ATOM 7097 C C . VAL A 1 99 ? -6.649 6.040 7.700 1.00 0.00 45 VAL A C 9
ATOM 7098 O O . VAL A 1 99 ? -7.568 5.850 6.902 1.00 0.00 45 VAL A O 9
ATOM 7111 N N . GLU A 1 100 ? -5.432 6.415 7.315 1.00 0.00 46 GLU A N 9
ATOM 7112 C CA . GLU A 1 100 ? -5.109 6.626 5.909 1.00 0.00 46 GLU A CA 9
ATOM 7113 C C . GLU A 1 100 ? -4.935 5.295 5.185 1.00 0.00 46 GLU A C 9
ATOM 7114 O O . GLU A 1 100 ? -5.354 5.140 4.039 1.00 0.00 46 GLU A O 9
ATOM 7126 N N . TYR A 1 101 ? -4.316 4.339 5.868 1.00 0.00 47 TYR A N 9
ATOM 7127 C CA . TYR A 1 101 ? -4.080 3.015 5.302 1.00 0.00 47 TYR A CA 9
ATOM 7128 C C . TYR A 1 101 ? -3.900 1.984 6.411 1.00 0.00 47 TYR A C 9
ATOM 7129 O O . TYR A 1 101 ? -2.816 1.429 6.594 1.00 0.00 47 TYR A O 9
ATOM 7147 N N . SER A 1 102 ? -4.975 1.738 7.151 1.00 0.00 48 SER A N 9
ATOM 7148 C CA . SER A 1 102 ? -4.952 0.779 8.249 1.00 0.00 48 SER A CA 9
ATOM 7149 C C . SER A 1 102 ? -4.912 -0.650 7.725 1.00 0.00 48 SER A C 9
ATOM 7150 O O . SER A 1 102 ? -4.138 -1.478 8.204 1.00 0.00 48 SER A O 9
ATOM 7158 N N . GLU A 1 103 ? -5.761 -0.927 6.741 1.00 0.00 49 GLU A N 9
ATOM 7159 C CA . GLU A 1 103 ? -5.849 -2.251 6.137 1.00 0.00 49 GLU A CA 9
ATOM 7160 C C . GLU A 1 103 ? -7.114 -2.369 5.297 1.00 0.00 49 GLU A C 9
ATOM 7161 O O . GLU A 1 103 ? -7.076 -2.854 4.170 1.00 0.00 49 GLU A O 9
ATOM 7173 N N . GLU A 1 104 ? -8.235 -1.925 5.854 1.00 0.00 50 GLU A N 9
ATOM 7174 C CA . GLU A 1 104 ? -9.516 -1.986 5.154 1.00 0.00 50 GLU A CA 9
ATOM 7175 C C . GLU A 1 104 ? -9.422 -1.363 3.769 1.00 0.00 50 GLU A C 9
ATOM 7176 O O . GLU A 1 104 ? -9.675 -2.030 2.766 1.00 0.00 50 GLU A O 9
ATOM 7188 N N . GLU A 1 105 ? -9.047 -0.090 3.707 1.00 0.00 51 GLU A N 9
ATOM 7189 C CA . GLU A 1 105 ? -8.916 0.584 2.424 1.00 0.00 51 GLU A CA 9
ATOM 7190 C C . GLU A 1 105 ? -7.901 -0.156 1.570 1.00 0.00 51 GLU A C 9
ATOM 7191 O O . GLU A 1 105 ? -8.088 -0.330 0.367 1.00 0.00 51 GLU A O 9
ATOM 7203 N N . LEU A 1 106 ? -6.834 -0.610 2.216 1.00 0.00 52 LEU A N 9
ATOM 7204 C CA . LEU A 1 106 ? -5.791 -1.357 1.535 1.00 0.00 52 LEU A CA 9
ATOM 7205 C C . LEU A 1 106 ? -6.369 -2.614 0.902 1.00 0.00 52 LEU A C 9
ATOM 7206 O O . LEU A 1 106 ? -6.199 -2.853 -0.291 1.00 0.00 52 LEU A O 9
ATOM 7222 N N . LYS A 1 107 ? -7.058 -3.417 1.712 1.00 0.00 53 LYS A N 9
ATOM 7223 C CA . LYS A 1 107 ? -7.663 -4.649 1.227 1.00 0.00 53 LYS A CA 9
ATOM 7224 C C . LYS A 1 107 ? -8.576 -4.363 0.048 1.00 0.00 53 LYS A C 9
ATOM 7225 O O . LYS A 1 107 ? -8.516 -5.043 -0.975 1.00 0.00 53 LYS A O 9
ATOM 7244 N N . THR A 1 108 ? -9.407 -3.336 0.186 1.00 0.00 54 THR A N 9
ATOM 7245 C CA . THR A 1 108 ? -10.307 -2.951 -0.890 1.00 0.00 54 THR A CA 9
ATOM 7246 C C . THR A 1 108 ? -9.489 -2.624 -2.127 1.00 0.00 54 THR A C 9
ATOM 7247 O O . THR A 1 108 ? -9.799 -3.062 -3.235 1.00 0.00 54 THR A O 9
ATOM 7258 N N . HIS A 1 109 ? -8.419 -1.869 -1.910 1.00 0.00 55 HIS A N 9
ATOM 7259 C CA . HIS A 1 109 ? -7.514 -1.493 -2.980 1.00 0.00 55 HIS A CA 9
ATOM 7260 C C . HIS A 1 109 ? -6.887 -2.744 -3.588 1.00 0.00 55 HIS A C 9
ATOM 7261 O O . HIS A 1 109 ? -6.955 -2.962 -4.798 1.00 0.00 55 HIS A O 9
ATOM 7276 N N . ILE A 1 110 ? -6.289 -3.571 -2.731 1.00 0.00 56 ILE A N 9
ATOM 7277 C CA . ILE A 1 110 ? -5.665 -4.812 -3.174 1.00 0.00 56 ILE A CA 9
ATOM 7278 C C . ILE A 1 110 ? -6.675 -5.695 -3.902 1.00 0.00 56 ILE A C 9
ATOM 7279 O O . ILE A 1 110 ? -6.361 -6.303 -4.925 1.00 0.00 56 ILE A O 9
ATOM 7295 N N . SER A 1 111 ? -7.893 -5.756 -3.366 1.00 0.00 57 SER A N 9
ATOM 7296 C CA . SER A 1 111 ? -8.955 -6.558 -3.963 1.00 0.00 57 SER A CA 9
ATOM 7297 C C . SER A 1 111 ? -9.178 -6.180 -5.425 1.00 0.00 57 SER A C 9
ATOM 7298 O O . SER A 1 111 ? -8.784 -6.911 -6.334 1.00 0.00 57 SER A O 9
ATOM 7306 N N . LYS A 1 112 ? -9.815 -5.033 -5.641 1.00 0.00 58 LYS A N 9
ATOM 7307 C CA . LYS A 1 112 ? -10.098 -4.554 -6.990 1.00 0.00 58 LYS A CA 9
ATOM 7308 C C . LYS A 1 112 ? -8.807 -4.291 -7.759 1.00 0.00 58 LYS A C 9
ATOM 7309 O O . LYS A 1 112 ? -8.479 -5.010 -8.704 1.00 0.00 58 LYS A O 9
ATOM 7328 N N . GLY A 1 113 ? -8.078 -3.258 -7.350 1.00 0.00 59 GLY A N 9
ATOM 7329 C CA . GLY A 1 113 ? -6.831 -2.921 -8.013 1.00 0.00 59 GLY A CA 9
ATOM 7330 C C . GLY A 1 113 ? -6.574 -1.426 -8.052 1.00 0.00 59 GLY A C 9
ATOM 7331 O O . GLY A 1 113 ? -6.053 -0.906 -9.039 1.00 0.00 59 GLY A O 9
ATOM 7335 N N . THR A 1 114 ? -6.933 -0.734 -6.976 1.00 0.00 60 THR A N 9
ATOM 7336 C CA . THR A 1 114 ? -6.732 0.708 -6.889 1.00 0.00 60 THR A CA 9
ATOM 7337 C C . THR A 1 114 ? -5.497 1.040 -6.054 1.00 0.00 60 THR A C 9
ATOM 7338 O O . THR A 1 114 ? -5.051 2.187 -6.022 1.00 0.00 60 THR A O 9
ATOM 7349 N N . LEU A 1 115 ? -4.946 0.032 -5.382 1.00 0.00 61 LEU A N 9
ATOM 7350 C CA . LEU A 1 115 ? -3.762 0.223 -4.554 1.00 0.00 61 LEU A CA 9
ATOM 7351 C C . LEU A 1 115 ? -2.605 0.773 -5.387 1.00 0.00 61 LEU A C 9
ATOM 7352 O O . LEU A 1 115 ? -1.680 1.386 -4.855 1.00 0.00 61 LEU A O 9
ATOM 7368 N N . GLY A 1 116 ? -2.669 0.554 -6.699 1.00 0.00 62 GLY A N 9
ATOM 7369 C CA . GLY A 1 116 ? -1.627 1.038 -7.584 1.00 0.00 62 GLY A CA 9
ATOM 7370 C C . GLY A 1 116 ? -1.954 2.392 -8.184 1.00 0.00 62 GLY A C 9
ATOM 7371 O O . GLY A 1 116 ? -1.327 2.813 -9.156 1.00 0.00 62 GLY A O 9
ATOM 7375 N N . LYS A 1 117 ? -2.935 3.077 -7.604 1.00 0.00 63 LYS A N 9
ATOM 7376 C CA . LYS A 1 117 ? -3.335 4.390 -8.088 1.00 0.00 63 LYS A CA 9
ATOM 7377 C C . LYS A 1 117 ? -2.591 5.486 -7.335 1.00 0.00 63 LYS A C 9
ATOM 7378 O O . LYS A 1 117 ? -1.916 6.322 -7.937 1.00 0.00 63 LYS A O 9
ATOM 7397 N N . PHE A 1 118 ? -2.718 5.471 -6.011 1.00 0.00 64 PHE A N 9
ATOM 7398 C CA . PHE A 1 118 ? -2.059 6.458 -5.162 1.00 0.00 64 PHE A CA 9
ATOM 7399 C C . PHE A 1 118 ? -0.583 6.607 -5.524 1.00 0.00 64 PHE A C 9
ATOM 7400 O O . PHE A 1 118 ? 0.033 5.685 -6.059 1.00 0.00 64 PHE A O 9
ATOM 7417 N N . THR A 1 119 ? -0.023 7.773 -5.220 1.00 0.00 65 THR A N 9
ATOM 7418 C CA . THR A 1 119 ? 1.381 8.048 -5.503 1.00 0.00 65 THR A CA 9
ATOM 7419 C C . THR A 1 119 ? 2.282 7.288 -4.535 1.00 0.00 65 THR A C 9
ATOM 7420 O O . THR A 1 119 ? 1.816 6.437 -3.778 1.00 0.00 65 THR A O 9
ATOM 7431 N N . VAL A 1 120 ? 3.571 7.603 -4.561 1.00 0.00 66 VAL A N 9
ATOM 7432 C CA . VAL A 1 120 ? 4.533 6.952 -3.683 1.00 0.00 66 VAL A CA 9
ATOM 7433 C C . VAL A 1 120 ? 4.452 7.525 -2.267 1.00 0.00 66 VAL A C 9
ATOM 7434 O O . VAL A 1 120 ? 4.405 6.773 -1.293 1.00 0.00 66 VAL A O 9
ATOM 7447 N N . PRO A 1 121 ? 4.422 8.866 -2.125 1.00 0.00 67 PRO A N 9
ATOM 7448 C CA . PRO A 1 121 ? 4.333 9.510 -0.811 1.00 0.00 67 PRO A CA 9
ATOM 7449 C C . PRO A 1 121 ? 3.194 8.941 0.027 1.00 0.00 67 PRO A C 9
ATOM 7450 O O . PRO A 1 121 ? 3.304 8.819 1.247 1.00 0.00 67 PRO A O 9
ATOM 7461 N N . MET A 1 122 ? 2.102 8.589 -0.643 1.00 0.00 68 MET A N 9
ATOM 7462 C CA . MET A 1 122 ? 0.939 8.023 0.030 1.00 0.00 68 MET A CA 9
ATOM 7463 C C . MET A 1 122 ? 1.157 6.541 0.316 1.00 0.00 68 MET A C 9
ATOM 7464 O O . MET A 1 122 ? 0.801 6.044 1.384 1.00 0.00 68 MET A O 9
ATOM 7478 N N . LEU A 1 123 ? 1.754 5.846 -0.646 1.00 0.00 69 LEU A N 9
ATOM 7479 C CA . LEU A 1 123 ? 2.035 4.422 -0.504 1.00 0.00 69 LEU A CA 9
ATOM 7480 C C . LEU A 1 123 ? 2.956 4.176 0.684 1.00 0.00 69 LEU A C 9
ATOM 7481 O O . LEU A 1 123 ? 2.725 3.270 1.485 1.00 0.00 69 LEU A O 9
ATOM 7497 N N . LYS A 1 124 ? 3.998 4.995 0.798 1.00 0.00 70 LYS A N 9
ATOM 7498 C CA . LYS A 1 124 ? 4.951 4.875 1.895 1.00 0.00 70 LYS A CA 9
ATOM 7499 C C . LYS A 1 124 ? 4.226 4.849 3.238 1.00 0.00 70 LYS A C 9
ATOM 7500 O O . LYS A 1 124 ? 4.656 4.177 4.175 1.00 0.00 70 LYS A O 9
ATOM 7519 N N . GLU A 1 125 ? 3.123 5.587 3.320 1.00 0.00 71 GLU A N 9
ATOM 7520 C CA . GLU A 1 125 ? 2.332 5.653 4.545 1.00 0.00 71 GLU A CA 9
ATOM 7521 C C . GLU A 1 125 ? 1.883 4.262 4.978 1.00 0.00 71 GLU A C 9
ATOM 7522 O O . GLU A 1 125 ? 2.134 3.844 6.109 1.00 0.00 71 GLU A O 9
ATOM 7534 N N . ALA A 1 126 ? 1.223 3.545 4.072 1.00 0.00 72 ALA A N 9
ATOM 7535 C CA . ALA A 1 126 ? 0.750 2.199 4.368 1.00 0.00 72 ALA A CA 9
ATOM 7536 C C . ALA A 1 126 ? 1.908 1.310 4.800 1.00 0.00 72 ALA A C 9
ATOM 7537 O O . ALA A 1 126 ? 1.843 0.641 5.831 1.00 0.00 72 ALA A O 9
ATOM 7544 N N . CYS A 1 127 ? 2.974 1.318 4.006 1.00 0.00 73 CYS A N 9
ATOM 7545 C CA . CYS A 1 127 ? 4.156 0.523 4.309 1.00 0.00 73 CYS A CA 9
ATOM 7546 C C . CYS A 1 127 ? 4.758 0.948 5.645 1.00 0.00 73 CYS A C 9
ATOM 7547 O O . CYS A 1 127 ? 5.198 0.112 6.433 1.00 0.00 73 CYS A O 9
ATOM 7555 N N . ARG A 1 128 ? 4.771 2.255 5.893 1.00 0.00 74 ARG A N 9
ATOM 7556 C CA . ARG A 1 128 ? 5.315 2.792 7.135 1.00 0.00 74 ARG A CA 9
ATOM 7557 C C . ARG A 1 128 ? 4.522 2.286 8.335 1.00 0.00 74 ARG A C 9
ATOM 7558 O O . ARG A 1 128 ? 5.084 2.030 9.400 1.00 0.00 74 ARG A O 9
ATOM 7579 N N . ALA A 1 129 ? 3.214 2.142 8.152 1.00 0.00 75 ALA A N 9
ATOM 7580 C CA . ALA A 1 129 ? 2.342 1.664 9.217 1.00 0.00 75 ALA A CA 9
ATOM 7581 C C . ALA A 1 129 ? 2.420 0.147 9.344 1.00 0.00 75 ALA A C 9
ATOM 7582 O O . ALA A 1 129 ? 2.242 -0.406 10.429 1.00 0.00 75 ALA A O 9
ATOM 7589 N N . TYR A 1 130 ? 2.688 -0.520 8.226 1.00 0.00 76 TYR A N 9
ATOM 7590 C CA . TYR A 1 130 ? 2.790 -1.974 8.209 1.00 0.00 76 TYR A CA 9
ATOM 7591 C C . TYR A 1 130 ? 4.191 -2.430 8.610 1.00 0.00 76 TYR A C 9
ATOM 7592 O O . TYR A 1 130 ? 4.370 -3.532 9.129 1.00 0.00 76 TYR A O 9
ATOM 7610 N N . GLY A 1 131 ? 5.181 -1.576 8.368 1.00 0.00 77 GLY A N 9
ATOM 7611 C CA . GLY A 1 131 ? 6.550 -1.911 8.712 1.00 0.00 77 GLY A CA 9
ATOM 7612 C C . GLY A 1 131 ? 7.295 -2.572 7.568 1.00 0.00 77 GLY A C 9
ATOM 7613 O O . GLY A 1 131 ? 8.254 -3.312 7.789 1.00 0.00 77 GLY A O 9
ATOM 7617 N N . LEU A 1 132 ? 6.855 -2.304 6.343 1.00 0.00 78 LEU A N 9
ATOM 7618 C CA . LEU A 1 132 ? 7.488 -2.879 5.161 1.00 0.00 78 LEU A CA 9
ATOM 7619 C C . LEU A 1 132 ? 8.738 -2.093 4.776 1.00 0.00 78 LEU A C 9
ATOM 7620 O O . LEU A 1 132 ? 9.139 -1.163 5.476 1.00 0.00 78 LEU A O 9
ATOM 7636 N N . LYS A 1 133 ? 9.348 -2.474 3.658 1.00 0.00 79 LYS A N 9
ATOM 7637 C CA . LYS A 1 133 ? 10.553 -1.806 3.178 1.00 0.00 79 LYS A CA 9
ATOM 7638 C C . LYS A 1 133 ? 10.214 -0.760 2.119 1.00 0.00 79 LYS A C 9
ATOM 7639 O O . LYS A 1 133 ? 10.963 0.196 1.916 1.00 0.00 79 LYS A O 9
ATOM 7658 N N . SER A 1 134 ? 9.081 -0.946 1.446 1.00 0.00 80 SER A N 9
ATOM 7659 C CA . SER A 1 134 ? 8.640 -0.019 0.406 1.00 0.00 80 SER A CA 9
ATOM 7660 C C . SER A 1 134 ? 9.757 0.261 -0.596 1.00 0.00 80 SER A C 9
ATOM 7661 O O . SER A 1 134 ? 10.841 -0.314 -0.511 1.00 0.00 80 SER A O 9
ATOM 7669 N N . GLY A 1 135 ? 9.482 1.149 -1.547 1.00 0.00 81 GLY A N 9
ATOM 7670 C CA . GLY A 1 135 ? 10.471 1.490 -2.552 1.00 0.00 81 GLY A CA 9
ATOM 7671 C C . GLY A 1 135 ? 10.105 2.742 -3.326 1.00 0.00 81 GLY A C 9
ATOM 7672 O O . GLY A 1 135 ? 8.947 3.159 -3.333 1.00 0.00 81 GLY A O 9
ATOM 7676 N N . LEU A 1 136 ? 11.095 3.342 -3.978 1.00 0.00 82 LEU A N 9
ATOM 7677 C CA . LEU A 1 136 ? 10.873 4.555 -4.758 1.00 0.00 82 LEU A CA 9
ATOM 7678 C C . LEU A 1 136 ? 10.283 4.235 -6.132 1.00 0.00 82 LEU A C 9
ATOM 7679 O O . LEU A 1 136 ? 9.953 5.140 -6.898 1.00 0.00 82 LEU A O 9
ATOM 7695 N N . LYS A 1 137 ? 10.152 2.946 -6.441 1.00 0.00 83 LYS A N 9
ATOM 7696 C CA . LYS A 1 137 ? 9.601 2.521 -7.724 1.00 0.00 83 LYS A CA 9
ATOM 7697 C C . LYS A 1 137 ? 8.072 2.566 -7.722 1.00 0.00 83 LYS A C 9
ATOM 7698 O O . LYS A 1 137 ? 7.435 2.199 -8.709 1.00 0.00 83 LYS A O 9
ATOM 7717 N N . LYS A 1 138 ? 7.487 3.014 -6.611 1.00 0.00 84 LYS A N 9
ATOM 7718 C CA . LYS A 1 138 ? 6.035 3.101 -6.488 1.00 0.00 84 LYS A CA 9
ATOM 7719 C C . LYS A 1 138 ? 5.403 1.712 -6.487 1.00 0.00 84 LYS A C 9
ATOM 7720 O O . LYS A 1 138 ? 4.966 1.222 -5.446 1.00 0.00 84 LYS A O 9
ATOM 7739 N N . GLN A 1 139 ? 5.362 1.080 -7.657 1.00 0.00 85 GLN A N 9
ATOM 7740 C CA . GLN A 1 139 ? 4.787 -0.256 -7.789 1.00 0.00 85 GLN A CA 9
ATOM 7741 C C . GLN A 1 139 ? 5.315 -1.192 -6.706 1.00 0.00 85 GLN A C 9
ATOM 7742 O O . GLN A 1 139 ? 4.622 -2.113 -6.276 1.00 0.00 85 GLN A O 9
ATOM 7756 N N . GLU A 1 140 ? 6.546 -0.950 -6.270 1.00 0.00 86 GLU A N 9
ATOM 7757 C CA . GLU A 1 140 ? 7.164 -1.772 -5.236 1.00 0.00 86 GLU A CA 9
ATOM 7758 C C . GLU A 1 140 ? 6.352 -1.721 -3.947 1.00 0.00 86 GLU A C 9
ATOM 7759 O O . GLU A 1 140 ? 6.242 -2.716 -3.232 1.00 0.00 86 GLU A O 9
ATOM 7771 N N . LEU A 1 141 ? 5.774 -0.559 -3.661 1.00 0.00 87 LEU A N 9
ATOM 7772 C CA . LEU A 1 141 ? 4.961 -0.390 -2.464 1.00 0.00 87 LEU A CA 9
ATOM 7773 C C . LEU A 1 141 ? 3.763 -1.326 -2.518 1.00 0.00 87 LEU A C 9
ATOM 7774 O O . LEU A 1 141 ? 3.410 -1.963 -1.526 1.00 0.00 87 LEU A O 9
ATOM 7790 N N . LEU A 1 142 ? 3.153 -1.415 -3.695 1.00 0.00 88 LEU A N 9
ATOM 7791 C CA . LEU A 1 142 ? 2.004 -2.289 -3.897 1.00 0.00 88 LEU A CA 9
ATOM 7792 C C . LEU A 1 142 ? 2.322 -3.699 -3.421 1.00 0.00 88 LEU A C 9
ATOM 7793 O O . LEU A 1 142 ? 1.616 -4.257 -2.583 1.00 0.00 88 LEU A O 9
ATOM 7809 N N . GLU A 1 143 ? 3.397 -4.268 -3.962 1.00 0.00 89 GLU A N 9
ATOM 7810 C CA . GLU A 1 143 ? 3.816 -5.614 -3.591 1.00 0.00 89 GLU A CA 9
ATOM 7811 C C . GLU A 1 143 ? 3.899 -5.759 -2.077 1.00 0.00 89 GLU A C 9
ATOM 7812 O O . GLU A 1 143 ? 3.326 -6.683 -1.503 1.00 0.00 89 GLU A O 9
ATOM 7824 N N . ALA A 1 144 ? 4.605 -4.835 -1.430 1.00 0.00 90 ALA A N 9
ATOM 7825 C CA . ALA A 1 144 ? 4.739 -4.870 0.020 1.00 0.00 90 ALA A CA 9
ATOM 7826 C C . ALA A 1 144 ? 3.366 -4.956 0.672 1.00 0.00 90 ALA A C 9
ATOM 7827 O O . ALA A 1 144 ? 3.146 -5.752 1.585 1.00 0.00 90 ALA A O 9
ATOM 7834 N N . LEU A 1 145 ? 2.442 -4.139 0.181 1.00 0.00 91 LEU A N 9
ATOM 7835 C CA . LEU A 1 145 ? 1.082 -4.126 0.695 1.00 0.00 91 LEU A CA 9
ATOM 7836 C C . LEU A 1 145 ? 0.373 -5.427 0.363 1.00 0.00 91 LEU A C 9
ATOM 7837 O O . LEU A 1 145 ? -0.095 -6.139 1.251 1.00 0.00 91 LEU A O 9
ATOM 7853 N N . THR A 1 146 ? 0.303 -5.731 -0.927 1.00 0.00 92 THR A N 9
ATOM 7854 C CA . THR A 1 146 ? -0.341 -6.947 -1.391 1.00 0.00 92 THR A CA 9
ATOM 7855 C C . THR A 1 146 ? 0.193 -8.153 -0.623 1.00 0.00 92 THR A C 9
ATOM 7856 O O . THR A 1 146 ? -0.571 -8.905 -0.021 1.00 0.00 92 THR A O 9
ATOM 7867 N N . LYS A 1 147 ? 1.511 -8.322 -0.640 1.00 0.00 93 LYS A N 9
ATOM 7868 C CA . LYS A 1 147 ? 2.153 -9.425 0.066 1.00 0.00 93 LYS A CA 9
ATOM 7869 C C . LYS A 1 147 ? 1.632 -9.539 1.498 1.00 0.00 93 LYS A C 9
ATOM 7870 O O . LYS A 1 147 ? 1.595 -10.629 2.070 1.00 0.00 93 LYS A O 9
ATOM 7889 N N . HIS A 1 148 ? 1.245 -8.404 2.077 1.00 0.00 94 HIS A N 9
ATOM 7890 C CA . HIS A 1 148 ? 0.744 -8.381 3.448 1.00 0.00 94 HIS A CA 9
ATOM 7891 C C . HIS A 1 148 ? -0.696 -8.882 3.539 1.00 0.00 94 HIS A C 9
ATOM 7892 O O . HIS A 1 148 ? -1.176 -9.201 4.627 1.00 0.00 94 HIS A O 9
ATOM 7907 N N . PHE A 1 149 ? -1.389 -8.949 2.405 1.00 0.00 95 PHE A N 9
ATOM 7908 C CA . PHE A 1 149 ? -2.772 -9.412 2.398 1.00 0.00 95 PHE A CA 9
ATOM 7909 C C . PHE A 1 149 ? -3.102 -10.154 1.107 1.00 0.00 95 PHE A C 9
ATOM 7910 O O . PHE A 1 149 ? -4.231 -10.098 0.619 1.00 0.00 95 PHE A O 9
ATOM 7927 N N . GLN A 1 150 ? -2.111 -10.849 0.560 1.00 0.00 96 GLN A N 9
ATOM 7928 C CA . GLN A 1 150 ? -2.297 -11.604 -0.674 1.00 0.00 96 GLN A CA 9
ATOM 7929 C C . GLN A 1 150 ? -3.139 -12.851 -0.426 1.00 0.00 96 GLN A C 9
ATOM 7930 O O . GLN A 1 150 ? -2.750 -13.732 0.341 1.00 0.00 96 GLN A O 9
ATOM 7944 N N . ASP A 1 151 ? -4.293 -12.921 -1.080 1.00 0.00 97 ASP A N 9
ATOM 7945 C CA . ASP A 1 151 ? -5.190 -14.061 -0.930 1.00 0.00 97 ASP A CA 9
ATOM 7946 C C . ASP A 1 151 ? -5.666 -14.193 0.513 1.00 0.00 97 ASP A C 9
ATOM 7947 O O . ASP A 1 151 ? -6.375 -15.177 0.814 1.00 0.00 97 ASP A O 9
ATOM 7957 N N . LYS A 1 98 ? -7.833 11.913 8.688 1.00 0.00 44 LYS A N 10
ATOM 7958 C CA . LYS A 1 98 ? -6.725 11.075 8.158 1.00 0.00 44 LYS A CA 10
ATOM 7959 C C . LYS A 1 98 ? -7.264 9.873 7.388 1.00 0.00 44 LYS A C 10
ATOM 7960 O O . LYS A 1 98 ? -8.425 9.496 7.541 1.00 0.00 44 LYS A O 10
ATOM 7979 N N . VAL A 1 99 ? -6.412 9.276 6.561 1.00 0.00 45 VAL A N 10
ATOM 7980 C CA . VAL A 1 99 ? -6.803 8.117 5.767 1.00 0.00 45 VAL A CA 10
ATOM 7981 C C . VAL A 1 99 ? -6.916 6.871 6.636 1.00 0.00 45 VAL A C 10
ATOM 7982 O O . VAL A 1 99 ? -7.922 6.163 6.598 1.00 0.00 45 VAL A O 10
ATOM 7995 N N . GLU A 1 100 ? -5.875 6.614 7.419 1.00 0.00 46 GLU A N 10
ATOM 7996 C CA . GLU A 1 100 ? -5.840 5.455 8.309 1.00 0.00 46 GLU A CA 10
ATOM 7997 C C . GLU A 1 100 ? -5.554 4.174 7.531 1.00 0.00 46 GLU A C 10
ATOM 7998 O O . GLU A 1 100 ? -6.422 3.312 7.392 1.00 0.00 46 GLU A O 10
ATOM 8010 N N . TYR A 1 101 ? -4.329 4.055 7.027 1.00 0.00 47 TYR A N 10
ATOM 8011 C CA . TYR A 1 101 ? -3.928 2.877 6.267 1.00 0.00 47 TYR A CA 10
ATOM 8012 C C . TYR A 1 101 ? -3.537 1.738 7.203 1.00 0.00 47 TYR A C 10
ATOM 8013 O O . TYR A 1 101 ? -2.373 1.342 7.268 1.00 0.00 47 TYR A O 10
ATOM 8031 N N . SER A 1 102 ? -4.521 1.214 7.923 1.00 0.00 48 SER A N 10
ATOM 8032 C CA . SER A 1 102 ? -4.287 0.118 8.856 1.00 0.00 48 SER A CA 10
ATOM 8033 C C . SER A 1 102 ? -4.034 -1.178 8.100 1.00 0.00 48 SER A C 10
ATOM 8034 O O . SER A 1 102 ? -3.018 -1.842 8.301 1.00 0.00 48 SER A O 10
ATOM 8042 N N . GLU A 1 103 ? -4.974 -1.519 7.226 1.00 0.00 49 GLU A N 10
ATOM 8043 C CA . GLU A 1 103 ? -4.896 -2.723 6.414 1.00 0.00 49 GLU A CA 10
ATOM 8044 C C . GLU A 1 103 ? -6.235 -2.988 5.740 1.00 0.00 49 GLU A C 10
ATOM 8045 O O . GLU A 1 103 ? -6.287 -3.468 4.611 1.00 0.00 49 GLU A O 10
ATOM 8057 N N . GLU A 1 104 ? -7.319 -2.667 6.440 1.00 0.00 50 GLU A N 10
ATOM 8058 C CA . GLU A 1 104 ? -8.662 -2.864 5.903 1.00 0.00 50 GLU A CA 10
ATOM 8059 C C . GLU A 1 104 ? -8.834 -2.124 4.584 1.00 0.00 50 GLU A C 10
ATOM 8060 O O . GLU A 1 104 ? -9.111 -2.736 3.553 1.00 0.00 50 GLU A O 10
ATOM 8072 N N . GLU A 1 105 ? -8.656 -0.807 4.613 1.00 0.00 51 GLU A N 10
ATOM 8073 C CA . GLU A 1 105 ? -8.780 -0.007 3.405 1.00 0.00 51 GLU A CA 10
ATOM 8074 C C . GLU A 1 105 ? -7.764 -0.483 2.379 1.00 0.00 51 GLU A C 10
ATOM 8075 O O . GLU A 1 105 ? -8.051 -0.552 1.184 1.00 0.00 51 GLU A O 10
ATOM 8087 N N . LEU A 1 106 ? -6.578 -0.832 2.866 1.00 0.00 52 LEU A N 10
ATOM 8088 C CA . LEU A 1 106 ? -5.517 -1.329 2.007 1.00 0.00 52 LEU A CA 10
ATOM 8089 C C . LEU A 1 106 ? -5.959 -2.614 1.318 1.00 0.00 52 LEU A C 10
ATOM 8090 O O . LEU A 1 106 ? -5.877 -2.737 0.096 1.00 0.00 52 LEU A O 10
ATOM 8106 N N . LYS A 1 107 ? -6.448 -3.565 2.112 1.00 0.00 53 LYS A N 10
ATOM 8107 C CA . LYS A 1 107 ? -6.926 -4.834 1.580 1.00 0.00 53 LYS A CA 10
ATOM 8108 C C . LYS A 1 107 ? -7.984 -4.586 0.515 1.00 0.00 53 LYS A C 10
ATOM 8109 O O . LYS A 1 107 ? -7.930 -5.149 -0.579 1.00 0.00 53 LYS A O 10
ATOM 8128 N N . THR A 1 108 ? -8.940 -3.721 0.844 1.00 0.00 54 THR A N 10
ATOM 8129 C CA . THR A 1 108 ? -10.009 -3.372 -0.084 1.00 0.00 54 THR A CA 10
ATOM 8130 C C . THR A 1 108 ? -9.416 -2.809 -1.367 1.00 0.00 54 THR A C 10
ATOM 8131 O O . THR A 1 108 ? -9.847 -3.147 -2.470 1.00 0.00 54 THR A O 10
ATOM 8142 N N . HIS A 1 109 ? -8.408 -1.959 -1.207 1.00 0.00 55 HIS A N 10
ATOM 8143 C CA . HIS A 1 109 ? -7.726 -1.355 -2.341 1.00 0.00 55 HIS A CA 10
ATOM 8144 C C . HIS A 1 109 ? -7.121 -2.443 -3.219 1.00 0.00 55 HIS A C 10
ATOM 8145 O O . HIS A 1 109 ? -7.300 -2.449 -4.437 1.00 0.00 55 HIS A O 10
ATOM 8160 N N . ILE A 1 110 ? -6.417 -3.373 -2.581 1.00 0.00 56 ILE A N 10
ATOM 8161 C CA . ILE A 1 110 ? -5.794 -4.485 -3.288 1.00 0.00 56 ILE A CA 10
ATOM 8162 C C . ILE A 1 110 ? -6.833 -5.288 -4.068 1.00 0.00 56 ILE A C 10
ATOM 8163 O O . ILE A 1 110 ? -6.647 -5.587 -5.247 1.00 0.00 56 ILE A O 10
ATOM 8179 N N . SER A 1 111 ? -7.923 -5.640 -3.392 1.00 0.00 57 SER A N 10
ATOM 8180 C CA . SER A 1 111 ? -8.997 -6.418 -4.005 1.00 0.00 57 SER A CA 10
ATOM 8181 C C . SER A 1 111 ? -9.497 -5.772 -5.296 1.00 0.00 57 SER A C 10
ATOM 8182 O O . SER A 1 111 ? -9.395 -6.359 -6.373 1.00 0.00 57 SER A O 10
ATOM 8190 N N . LYS A 1 112 ? -10.046 -4.568 -5.178 1.00 0.00 58 LYS A N 10
ATOM 8191 C CA . LYS A 1 112 ? -10.572 -3.850 -6.334 1.00 0.00 58 LYS A CA 10
ATOM 8192 C C . LYS A 1 112 ? -9.479 -3.584 -7.364 1.00 0.00 58 LYS A C 10
ATOM 8193 O O . LYS A 1 112 ? -9.733 -3.595 -8.568 1.00 0.00 58 LYS A O 10
ATOM 8212 N N . GLY A 1 113 ? -8.265 -3.343 -6.884 1.00 0.00 59 GLY A N 10
ATOM 8213 C CA . GLY A 1 113 ? -7.155 -3.075 -7.780 1.00 0.00 59 GLY A CA 10
ATOM 8214 C C . GLY A 1 113 ? -6.713 -1.625 -7.741 1.00 0.00 59 GLY A C 10
ATOM 8215 O O . GLY A 1 113 ? -6.057 -1.144 -8.665 1.00 0.00 59 GLY A O 10
ATOM 8219 N N . THR A 1 114 ? -7.070 -0.927 -6.667 1.00 0.00 60 THR A N 10
ATOM 8220 C CA . THR A 1 114 ? -6.703 0.475 -6.509 1.00 0.00 60 THR A CA 10
ATOM 8221 C C . THR A 1 114 ? -5.468 0.617 -5.631 1.00 0.00 60 THR A C 10
ATOM 8222 O O . THR A 1 114 ? -4.799 1.650 -5.657 1.00 0.00 60 THR A O 10
ATOM 8233 N N . LEU A 1 115 ? -5.149 -0.426 -4.864 1.00 0.00 61 LEU A N 10
ATOM 8234 C CA . LEU A 1 115 ? -3.972 -0.388 -4.009 1.00 0.00 61 LEU A CA 10
ATOM 8235 C C . LEU A 1 115 ? -2.745 -0.113 -4.862 1.00 0.00 61 LEU A C 10
ATOM 8236 O O . LEU A 1 115 ? -1.841 0.615 -4.459 1.00 0.00 61 LEU A O 10
ATOM 8252 N N . GLY A 1 116 ? -2.747 -0.683 -6.064 1.00 0.00 62 GLY A N 10
ATOM 8253 C CA . GLY A 1 116 ? -1.655 -0.475 -6.991 1.00 0.00 62 GLY A CA 10
ATOM 8254 C C . GLY A 1 116 ? -1.912 0.728 -7.873 1.00 0.00 62 GLY A C 10
ATOM 8255 O O . GLY A 1 116 ? -1.838 0.641 -9.099 1.00 0.00 62 GLY A O 10
ATOM 8259 N N . LYS A 1 117 ? -2.229 1.854 -7.240 1.00 0.00 63 LYS A N 10
ATOM 8260 C CA . LYS A 1 117 ? -2.518 3.086 -7.960 1.00 0.00 63 LYS A CA 10
ATOM 8261 C C . LYS A 1 117 ? -1.901 4.288 -7.249 1.00 0.00 63 LYS A C 10
ATOM 8262 O O . LYS A 1 117 ? -1.276 5.142 -7.878 1.00 0.00 63 LYS A O 10
ATOM 8281 N N . PHE A 1 118 ? -2.083 4.346 -5.931 1.00 0.00 64 PHE A N 10
ATOM 8282 C CA . PHE A 1 118 ? -1.549 5.441 -5.121 1.00 0.00 64 PHE A CA 10
ATOM 8283 C C . PHE A 1 118 ? -0.088 5.728 -5.460 1.00 0.00 64 PHE A C 10
ATOM 8284 O O . PHE A 1 118 ? 0.645 4.843 -5.903 1.00 0.00 64 PHE A O 10
ATOM 8301 N N . THR A 1 119 ? 0.327 6.972 -5.243 1.00 0.00 65 THR A N 10
ATOM 8302 C CA . THR A 1 119 ? 1.699 7.386 -5.517 1.00 0.00 65 THR A CA 10
ATOM 8303 C C . THR A 1 119 ? 2.656 6.838 -4.463 1.00 0.00 65 THR A C 10
ATOM 8304 O O . THR A 1 119 ? 2.285 5.994 -3.649 1.00 0.00 65 THR A O 10
ATOM 8315 N N . VAL A 1 120 ? 3.890 7.327 -4.491 1.00 0.00 66 VAL A N 10
ATOM 8316 C CA . VAL A 1 120 ? 4.913 6.895 -3.548 1.00 0.00 66 VAL A CA 10
ATOM 8317 C C . VAL A 1 120 ? 4.703 7.523 -2.166 1.00 0.00 66 VAL A C 10
ATOM 8318 O O . VAL A 1 120 ? 4.571 6.806 -1.174 1.00 0.00 66 VAL A O 10
ATOM 8331 N N . PRO A 1 121 ? 4.669 8.869 -2.069 1.00 0.00 67 PRO A N 10
ATOM 8332 C CA . PRO A 1 121 ? 4.476 9.561 -0.792 1.00 0.00 67 PRO A CA 10
ATOM 8333 C C . PRO A 1 121 ? 3.321 8.976 0.014 1.00 0.00 67 PRO A C 10
ATOM 8334 O O . PRO A 1 121 ? 3.368 8.929 1.243 1.00 0.00 67 PRO A O 10
ATOM 8345 N N . MET A 1 122 ? 2.290 8.522 -0.688 1.00 0.00 68 MET A N 10
ATOM 8346 C CA . MET A 1 122 ? 1.126 7.928 -0.041 1.00 0.00 68 MET A CA 10
ATOM 8347 C C . MET A 1 122 ? 1.413 6.480 0.340 1.00 0.00 68 MET A C 10
ATOM 8348 O O . MET A 1 122 ? 0.995 6.007 1.396 1.00 0.00 68 MET A O 10
ATOM 8362 N N . LEU A 1 123 ? 2.137 5.786 -0.532 1.00 0.00 69 LEU A N 10
ATOM 8363 C CA . LEU A 1 123 ? 2.497 4.393 -0.300 1.00 0.00 69 LEU A CA 10
ATOM 8364 C C . LEU A 1 123 ? 3.344 4.254 0.961 1.00 0.00 69 LEU A C 10
ATOM 8365 O O . LEU A 1 123 ? 3.174 3.313 1.735 1.00 0.00 69 LEU A O 10
ATOM 8381 N N . LYS A 1 124 ? 4.257 5.201 1.160 1.00 0.00 70 LYS A N 10
ATOM 8382 C CA . LYS A 1 124 ? 5.135 5.192 2.326 1.00 0.00 70 LYS A CA 10
ATOM 8383 C C . LYS A 1 124 ? 4.338 5.017 3.617 1.00 0.00 70 LYS A C 10
ATOM 8384 O O . LYS A 1 124 ? 4.704 4.222 4.482 1.00 0.00 70 LYS A O 10
ATOM 8403 N N . GLU A 1 125 ? 3.246 5.767 3.739 1.00 0.00 71 GLU A N 10
ATOM 8404 C CA . GLU A 1 125 ? 2.397 5.697 4.925 1.00 0.00 71 GLU A CA 10
ATOM 8405 C C . GLU A 1 125 ? 1.930 4.268 5.180 1.00 0.00 71 GLU A C 10
ATOM 8406 O O . GLU A 1 125 ? 2.086 3.742 6.282 1.00 0.00 71 GLU A O 10
ATOM 8418 N N . ALA A 1 126 ? 1.359 3.644 4.155 1.00 0.00 72 ALA A N 10
ATOM 8419 C CA . ALA A 1 126 ? 0.875 2.274 4.271 1.00 0.00 72 ALA A CA 10
ATOM 8420 C C . ALA A 1 126 ? 1.997 1.336 4.697 1.00 0.00 72 ALA A C 10
ATOM 8421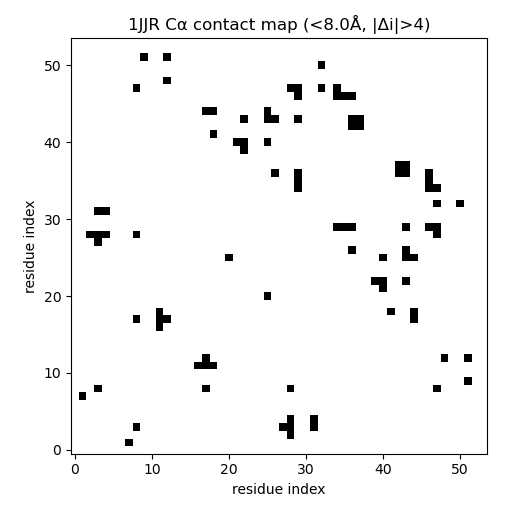 O O . ALA A 1 126 ? 1.814 0.487 5.569 1.00 0.00 72 ALA A O 10
ATOM 8428 N N . CYS A 1 127 ? 3.163 1.501 4.080 1.00 0.00 73 CYS A N 10
ATOM 8429 C CA . CYS A 1 127 ? 4.318 0.674 4.403 1.00 0.00 73 CYS A CA 10
ATOM 8430 C C . CYS A 1 127 ? 4.695 0.833 5.872 1.00 0.00 73 CYS A C 10
ATOM 8431 O O . CYS A 1 127 ? 5.019 -0.142 6.550 1.00 0.00 73 CYS A O 10
ATOM 8439 N N . ARG A 1 128 ? 4.643 2.070 6.359 1.00 0.00 74 ARG A N 10
ATOM 8440 C CA . ARG A 1 128 ? 4.972 2.357 7.750 1.00 0.00 74 ARG A CA 10
ATOM 8441 C C . ARG A 1 128 ? 4.015 1.631 8.689 1.00 0.00 74 ARG A C 10
ATOM 8442 O O . ARG A 1 128 ? 4.408 1.168 9.759 1.00 0.00 74 ARG A O 10
ATOM 8463 N N . ALA A 1 129 ? 2.755 1.533 8.275 1.00 0.00 75 ALA A N 10
ATOM 8464 C CA . ALA A 1 129 ? 1.738 0.859 9.073 1.00 0.00 75 ALA A CA 10
ATOM 8465 C C . ALA A 1 129 ? 1.869 -0.654 8.950 1.00 0.00 75 ALA A C 10
ATOM 8466 O O . ALA A 1 129 ? 1.551 -1.394 9.881 1.00 0.00 75 ALA A O 10
ATOM 8473 N N . TYR A 1 130 ? 2.343 -1.106 7.794 1.00 0.00 76 TYR A N 10
ATOM 8474 C CA . TYR A 1 130 ? 2.522 -2.531 7.544 1.00 0.00 76 TYR A CA 10
ATOM 8475 C C . TYR A 1 130 ? 3.862 -3.018 8.088 1.00 0.00 76 TYR A C 10
ATOM 8476 O O . TYR A 1 130 ? 4.041 -4.207 8.350 1.00 0.00 76 TYR A O 10
ATOM 8494 N N . GLY A 1 131 ? 4.803 -2.092 8.256 1.00 0.00 77 GLY A N 10
ATOM 8495 C CA . GLY A 1 131 ? 6.113 -2.450 8.767 1.00 0.00 77 GLY A CA 10
ATOM 8496 C C . GLY A 1 131 ? 7.094 -2.804 7.664 1.00 0.00 77 GLY A C 10
ATOM 8497 O O . GLY A 1 131 ? 8.168 -3.342 7.932 1.00 0.00 77 GLY A O 10
ATOM 8501 N N . LEU A 1 132 ? 6.726 -2.501 6.422 1.00 0.00 78 LEU A N 10
ATOM 8502 C CA . LEU A 1 132 ? 7.584 -2.792 5.281 1.00 0.00 78 LEU A CA 10
ATOM 8503 C C . LEU A 1 132 ? 8.658 -1.720 5.121 1.00 0.00 78 LEU A C 10
ATOM 8504 O O . LEU A 1 132 ? 8.762 -0.806 5.939 1.00 0.00 78 LEU A O 10
ATOM 8520 N N . LYS A 1 133 ? 9.452 -1.836 4.062 1.00 0.00 79 LYS A N 10
ATOM 8521 C CA . LYS A 1 133 ? 10.516 -0.875 3.795 1.00 0.00 79 LYS A CA 10
ATOM 8522 C C . LYS A 1 133 ? 10.653 -0.618 2.297 1.00 0.00 79 LYS A C 10
ATOM 8523 O O . LYS A 1 133 ? 11.760 -0.473 1.780 1.00 0.00 79 LYS A O 10
ATOM 8542 N N . SER A 1 134 ? 9.519 -0.563 1.606 1.00 0.00 80 SER A N 10
ATOM 8543 C CA . SER A 1 134 ? 9.511 -0.323 0.168 1.00 0.00 80 SER A CA 10
ATOM 8544 C C . SER A 1 134 ? 9.744 1.153 -0.137 1.00 0.00 80 SER A C 10
ATOM 8545 O O . SER A 1 134 ? 10.030 1.944 0.761 1.00 0.00 80 SER A O 10
ATOM 8553 N N . GLY A 1 135 ? 9.617 1.518 -1.409 1.00 0.00 81 GLY A N 10
ATOM 8554 C CA . GLY A 1 135 ? 9.815 2.900 -1.807 1.00 0.00 81 GLY A CA 10
ATOM 8555 C C . GLY A 1 135 ? 10.825 3.048 -2.928 1.00 0.00 81 GLY A C 10
ATOM 8556 O O . GLY A 1 135 ? 11.618 2.142 -3.184 1.00 0.00 81 GLY A O 10
ATOM 8560 N N . LEU A 1 136 ? 10.797 4.200 -3.595 1.00 0.00 82 LEU A N 10
ATOM 8561 C CA . LEU A 1 136 ? 11.716 4.479 -4.695 1.00 0.00 82 LEU A CA 10
ATOM 8562 C C . LEU A 1 136 ? 11.425 3.592 -5.903 1.00 0.00 82 LEU A C 10
ATOM 8563 O O . LEU A 1 136 ? 12.316 3.308 -6.703 1.00 0.00 82 LEU A O 10
ATOM 8579 N N . LYS A 1 137 ? 10.175 3.155 -6.032 1.00 0.00 83 LYS A N 10
ATOM 8580 C CA . LYS A 1 137 ? 9.782 2.299 -7.150 1.00 0.00 83 LYS A CA 10
ATOM 8581 C C . LYS A 1 137 ? 8.273 2.343 -7.411 1.00 0.00 83 LYS A C 10
ATOM 8582 O O . LYS A 1 137 ? 7.794 1.762 -8.385 1.00 0.00 83 LYS A O 10
ATOM 8601 N N . LYS A 1 138 ? 7.525 3.023 -6.545 1.00 0.00 84 LYS A N 10
ATOM 8602 C CA . LYS A 1 138 ? 6.078 3.124 -6.700 1.00 0.00 84 LYS A CA 10
ATOM 8603 C C . LYS A 1 138 ? 5.429 1.743 -6.627 1.00 0.00 84 LYS A C 10
ATOM 8604 O O . LYS A 1 138 ? 4.982 1.316 -5.562 1.00 0.00 84 LYS A O 10
ATOM 8623 N N . GLN A 1 139 ? 5.382 1.045 -7.761 1.00 0.00 85 GLN A N 10
ATOM 8624 C CA . GLN A 1 139 ? 4.792 -0.289 -7.816 1.00 0.00 85 GLN A CA 10
ATOM 8625 C C . GLN A 1 139 ? 5.317 -1.164 -6.685 1.00 0.00 85 GLN A C 10
ATOM 8626 O O . GLN A 1 139 ? 4.558 -1.886 -6.039 1.00 0.00 85 GLN A O 10
ATOM 8640 N N . GLU A 1 140 ? 6.623 -1.092 -6.452 1.00 0.00 86 GLU A N 10
ATOM 8641 C CA . GLU A 1 140 ? 7.258 -1.875 -5.397 1.00 0.00 86 GLU A CA 10
ATOM 8642 C C . GLU A 1 140 ? 6.481 -1.754 -4.091 1.00 0.00 86 GLU A C 10
ATOM 8643 O O . GLU A 1 140 ? 6.196 -2.756 -3.435 1.00 0.00 86 GLU A O 10
ATOM 8655 N N . LEU A 1 141 ? 6.117 -0.527 -3.729 1.00 0.00 87 LEU A N 10
ATOM 8656 C CA . LEU A 1 141 ? 5.346 -0.301 -2.514 1.00 0.00 87 LEU A CA 10
ATOM 8657 C C . LEU A 1 141 ? 4.013 -1.017 -2.632 1.00 0.00 87 LEU A C 10
ATOM 8658 O O . LEU A 1 141 ? 3.616 -1.777 -1.749 1.00 0.00 87 LEU A O 10
ATOM 8674 N N . LEU A 1 142 ? 3.338 -0.783 -3.752 1.00 0.00 88 LEU A N 10
ATOM 8675 C CA . LEU A 1 142 ? 2.058 -1.418 -4.023 1.00 0.00 88 LEU A CA 10
ATOM 8676 C C . LEU A 1 142 ? 2.175 -2.926 -3.844 1.00 0.00 88 LEU A C 10
ATOM 8677 O O . LEU A 1 142 ? 1.404 -3.537 -3.104 1.00 0.00 88 LEU A O 10
ATOM 8693 N N . GLU A 1 143 ? 3.158 -3.520 -4.520 1.00 0.00 89 GLU A N 10
ATOM 8694 C CA . GLU A 1 143 ? 3.390 -4.955 -4.425 1.00 0.00 89 GLU A CA 10
ATOM 8695 C C . GLU A 1 143 ? 3.532 -5.381 -2.970 1.00 0.00 89 GLU A C 10
ATOM 8696 O O . GLU A 1 143 ? 2.868 -6.313 -2.518 1.00 0.00 89 GLU A O 10
ATOM 8708 N N . ALA A 1 144 ? 4.400 -4.685 -2.237 1.00 0.00 90 ALA A N 10
ATOM 8709 C CA . ALA A 1 144 ? 4.621 -4.988 -0.829 1.00 0.00 90 ALA A CA 10
ATOM 8710 C C . ALA A 1 144 ? 3.300 -5.021 -0.074 1.00 0.00 90 ALA A C 10
ATOM 8711 O O . ALA A 1 144 ? 3.059 -5.908 0.744 1.00 0.00 90 ALA A O 10
ATOM 8718 N N . LEU A 1 145 ? 2.441 -4.051 -0.368 1.00 0.00 91 LEU A N 10
ATOM 8719 C CA . LEU A 1 145 ? 1.135 -3.971 0.269 1.00 0.00 91 LEU A CA 10
ATOM 8720 C C . LEU A 1 145 ? 0.281 -5.163 -0.120 1.00 0.00 91 LEU A C 10
ATOM 8721 O O . LEU A 1 145 ? -0.197 -5.909 0.735 1.00 0.00 91 LEU A O 10
ATOM 8737 N N . THR A 1 146 ? 0.098 -5.336 -1.422 1.00 0.00 92 THR A N 10
ATOM 8738 C CA . THR A 1 146 ? -0.694 -6.436 -1.943 1.00 0.00 92 THR A CA 10
ATOM 8739 C C . THR A 1 146 ? -0.260 -7.756 -1.307 1.00 0.00 92 THR A C 10
ATOM 8740 O O . THR A 1 146 ? -1.051 -8.425 -0.643 1.00 0.00 92 THR A O 10
ATOM 8751 N N . LYS A 1 147 ? 1.006 -8.120 -1.503 1.00 0.00 93 LYS A N 10
ATOM 8752 C CA . LYS A 1 147 ? 1.543 -9.352 -0.934 1.00 0.00 93 LYS A CA 10
ATOM 8753 C C . LYS A 1 147 ? 1.199 -9.468 0.550 1.00 0.00 93 LYS A C 10
ATOM 8754 O O . LYS A 1 147 ? 1.067 -10.571 1.082 1.00 0.00 93 LYS A O 10
ATOM 8773 N N . HIS A 1 148 ? 1.066 -8.322 1.216 1.00 0.00 94 HIS A N 10
ATOM 8774 C CA . HIS A 1 148 ? 0.750 -8.296 2.640 1.00 0.00 94 HIS A CA 10
ATOM 8775 C C . HIS A 1 148 ? -0.677 -8.771 2.907 1.00 0.00 94 HIS A C 10
ATOM 8776 O O . HIS A 1 148 ? -1.010 -9.149 4.030 1.00 0.00 94 HIS A O 10
ATOM 8791 N N . PHE A 1 149 ? -1.519 -8.749 1.877 1.00 0.00 95 PHE A N 10
ATOM 8792 C CA . PHE A 1 149 ? -2.905 -9.177 2.024 1.00 0.00 95 PHE A CA 10
ATOM 8793 C C . PHE A 1 149 ? -3.408 -9.843 0.745 1.00 0.00 95 PHE A C 10
ATOM 8794 O O . PHE A 1 149 ? -4.562 -9.670 0.354 1.00 0.00 95 PHE A O 10
ATOM 8811 N N . GLN A 1 150 ? -2.534 -10.610 0.101 1.00 0.00 96 GLN A N 10
ATOM 8812 C CA . GLN A 1 150 ? -2.888 -11.306 -1.130 1.00 0.00 96 GLN A CA 10
ATOM 8813 C C . GLN A 1 150 ? -3.824 -12.476 -0.841 1.00 0.00 96 GLN A C 10
ATOM 8814 O O . GLN A 1 150 ? -3.456 -13.421 -0.143 1.00 0.00 96 GLN A O 10
ATOM 8828 N N . ASP A 1 151 ? -5.036 -12.408 -1.383 1.00 0.00 97 ASP A N 10
ATOM 8829 C CA . ASP A 1 151 ? -6.023 -13.462 -1.182 1.00 0.00 97 ASP A CA 10
ATOM 8830 C C . ASP A 1 151 ? -5.769 -14.633 -2.127 1.00 0.00 97 ASP A C 10
ATOM 8831 O O . ASP A 1 151 ? -5.988 -15.788 -1.707 1.00 0.00 97 ASP A O 10
ATOM 8841 N N . LYS A 1 98 ? -9.639 7.991 5.405 1.00 0.00 44 LYS A N 11
ATOM 8842 C CA . LYS A 1 98 ? -8.195 7.732 5.161 1.00 0.00 44 LYS A CA 11
ATOM 8843 C C . LYS A 1 98 ? -7.581 6.904 6.284 1.00 0.00 44 LYS A C 11
ATOM 8844 O O . LYS A 1 98 ? -6.808 5.978 6.034 1.00 0.00 44 LYS A O 11
ATOM 8863 N N . VAL A 1 99 ? -7.932 7.244 7.521 1.00 0.00 45 VAL A N 11
ATOM 8864 C CA . VAL A 1 99 ? -7.424 6.541 8.697 1.00 0.00 45 VAL A CA 11
ATOM 8865 C C . VAL A 1 99 ? -5.932 6.233 8.569 1.00 0.00 45 VAL A C 11
ATOM 8866 O O . VAL A 1 99 ? -5.450 5.215 9.066 1.00 0.00 45 VAL A O 11
ATOM 8879 N N . GLU A 1 100 ? -5.208 7.127 7.902 1.00 0.00 46 GLU A N 11
ATOM 8880 C CA . GLU A 1 100 ? -3.770 6.968 7.706 1.00 0.00 46 GLU A CA 11
ATOM 8881 C C . GLU A 1 100 ? -3.418 5.563 7.217 1.00 0.00 46 GLU A C 11
ATOM 8882 O O . GLU A 1 100 ? -2.408 4.989 7.623 1.00 0.00 46 GLU A O 11
ATOM 8894 N N . TYR A 1 101 ? -4.254 5.018 6.337 1.00 0.00 47 TYR A N 11
ATOM 8895 C CA . TYR A 1 101 ? -4.028 3.684 5.784 1.00 0.00 47 TYR A CA 11
ATOM 8896 C C . TYR A 1 101 ? -3.760 2.661 6.885 1.00 0.00 47 TYR A C 11
ATOM 8897 O O . TYR A 1 101 ? -2.621 2.240 7.093 1.00 0.00 47 TYR A O 11
ATOM 8915 N N . SER A 1 102 ? -4.817 2.257 7.578 1.00 0.00 48 SER A N 11
ATOM 8916 C CA . SER A 1 102 ? -4.698 1.273 8.648 1.00 0.00 48 SER A CA 11
ATOM 8917 C C . SER A 1 102 ? -4.475 -0.115 8.067 1.00 0.00 48 SER A C 11
ATOM 8918 O O . SER A 1 102 ? -3.503 -0.792 8.398 1.00 0.00 48 SER A O 11
ATOM 8926 N N . GLU A 1 103 ? -5.391 -0.517 7.193 1.00 0.00 49 GLU A N 11
ATOM 8927 C CA . GLU A 1 103 ? -5.341 -1.811 6.531 1.00 0.00 49 GLU A CA 11
ATOM 8928 C C . GLU A 1 103 ? -6.668 -2.097 5.841 1.00 0.00 49 GLU A C 11
ATOM 8929 O O . GLU A 1 103 ? -6.703 -2.688 4.765 1.00 0.00 49 GLU A O 11
ATOM 8941 N N . GLU A 1 104 ? -7.760 -1.671 6.469 1.00 0.00 50 GLU A N 11
ATOM 8942 C CA . GLU A 1 104 ? -9.093 -1.877 5.912 1.00 0.00 50 GLU A CA 11
ATOM 8943 C C . GLU A 1 104 ? -9.203 -1.267 4.522 1.00 0.00 50 GLU A C 11
ATOM 8944 O O . GLU A 1 104 ? -9.525 -1.960 3.557 1.00 0.00 50 GLU A O 11
ATOM 8956 N N . GLU A 1 105 ? -8.921 0.028 4.417 1.00 0.00 51 GLU A N 11
ATOM 8957 C CA . GLU A 1 105 ? -8.980 0.705 3.131 1.00 0.00 51 GLU A CA 11
ATOM 8958 C C . GLU A 1 105 ? -7.990 0.060 2.177 1.00 0.00 51 GLU A C 11
ATOM 8959 O O . GLU A 1 105 ? -8.290 -0.162 1.003 1.00 0.00 51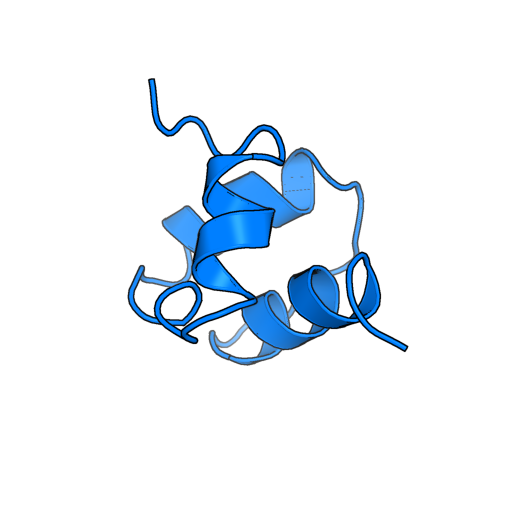 GLU A O 11
ATOM 8971 N N . LEU A 1 106 ? -6.813 -0.263 2.702 1.00 0.00 52 LEU A N 11
ATOM 8972 C CA . LEU A 1 106 ? -5.780 -0.910 1.913 1.00 0.00 52 LEU A CA 11
ATOM 8973 C C . LEU A 1 106 ? -6.286 -2.245 1.383 1.00 0.00 52 LEU A C 11
ATOM 8974 O O . LEU A 1 106 ? -6.202 -2.525 0.187 1.00 0.00 52 LEU A O 11
ATOM 8990 N N . LYS A 1 107 ? -6.830 -3.059 2.286 1.00 0.00 53 LYS A N 11
ATOM 8991 C CA . LYS A 1 107 ? -7.374 -4.359 1.918 1.00 0.00 53 LYS A CA 11
ATOM 8992 C C . LYS A 1 107 ? -8.389 -4.203 0.794 1.00 0.00 53 LYS A C 11
ATOM 8993 O O . LYS A 1 107 ? -8.333 -4.904 -0.216 1.00 0.00 53 LYS A O 11
ATOM 9012 N N . THR A 1 108 ? -9.309 -3.261 0.978 1.00 0.00 54 THR A N 11
ATOM 9013 C CA . THR A 1 108 ? -10.334 -2.987 -0.021 1.00 0.00 54 THR A CA 11
ATOM 9014 C C . THR A 1 108 ? -9.686 -2.585 -1.336 1.00 0.00 54 THR A C 11
ATOM 9015 O O . THR A 1 108 ? -10.086 -3.039 -2.408 1.00 0.00 54 THR A O 11
ATOM 9026 N N . HIS A 1 109 ? -8.667 -1.739 -1.238 1.00 0.00 55 HIS A N 11
ATOM 9027 C CA . HIS A 1 109 ? -7.938 -1.279 -2.409 1.00 0.00 55 HIS A CA 11
ATOM 9028 C C . HIS A 1 109 ? -7.328 -2.466 -3.141 1.00 0.00 55 HIS A C 11
ATOM 9029 O O . HIS A 1 109 ? -7.473 -2.605 -4.355 1.00 0.00 55 HIS A O 11
ATOM 9044 N N . ILE A 1 110 ? -6.656 -3.329 -2.385 1.00 0.00 56 ILE A N 11
ATOM 9045 C CA . ILE A 1 110 ? -6.034 -4.518 -2.951 1.00 0.00 56 ILE A CA 11
ATOM 9046 C C . ILE A 1 110 ? -7.063 -5.374 -3.685 1.00 0.00 56 ILE A C 11
ATOM 9047 O O . ILE A 1 110 ? -6.837 -5.803 -4.817 1.00 0.00 56 ILE A O 11
ATOM 9063 N N . SER A 1 111 ? -8.195 -5.620 -3.028 1.00 0.00 57 SER A N 11
ATOM 9064 C CA . SER A 1 111 ? -9.264 -6.428 -3.610 1.00 0.00 57 SER A CA 11
ATOM 9065 C C . SER A 1 111 ? -9.696 -5.885 -4.970 1.00 0.00 57 SER A C 11
ATOM 9066 O O . SER A 1 111 ? -9.560 -6.559 -5.991 1.00 0.00 57 SER A O 11
ATOM 9074 N N . LYS A 1 112 ? -10.226 -4.666 -4.972 1.00 0.00 58 LYS A N 11
ATOM 9075 C CA . LYS A 1 112 ? -10.691 -4.033 -6.202 1.00 0.00 58 LYS A CA 11
ATOM 9076 C C . LYS A 1 112 ? -9.550 -3.860 -7.200 1.00 0.00 58 LYS A C 11
ATOM 9077 O O . LYS A 1 112 ? -9.699 -4.161 -8.384 1.00 0.00 58 LYS A O 11
ATOM 9096 N N . GLY A 1 113 ? -8.414 -3.373 -6.716 1.00 0.00 59 GLY A N 11
ATOM 9097 C CA . GLY A 1 113 ? -7.267 -3.169 -7.582 1.00 0.00 59 GLY A CA 11
ATOM 9098 C C . GLY A 1 113 ? -6.841 -1.714 -7.657 1.00 0.00 59 GLY A C 11
ATOM 9099 O O . GLY A 1 113 ? -6.155 -1.310 -8.596 1.00 0.00 59 GLY A O 11
ATOM 9103 N N . THR A 1 114 ? -7.243 -0.926 -6.665 1.00 0.00 60 THR A N 11
ATOM 9104 C CA . THR A 1 114 ? -6.893 0.489 -6.621 1.00 0.00 60 THR A CA 11
ATOM 9105 C C . THR A 1 114 ? -5.685 0.727 -5.721 1.00 0.00 60 THR A C 11
ATOM 9106 O O . THR A 1 114 ? -5.120 1.820 -5.708 1.00 0.00 60 THR A O 11
ATOM 9117 N N . LEU A 1 115 ? -5.281 -0.301 -4.976 1.00 0.00 61 LEU A N 11
ATOM 9118 C CA . LEU A 1 115 ? -4.129 -0.182 -4.092 1.00 0.00 61 LEU A CA 11
ATOM 9119 C C . LEU A 1 115 ? -2.890 0.203 -4.892 1.00 0.00 61 LEU A C 11
ATOM 9120 O O . LEU A 1 115 ? -1.950 0.787 -4.355 1.00 0.00 61 LEU A O 11
ATOM 9136 N N . GLY A 1 116 ? -2.906 -0.118 -6.185 1.00 0.00 62 GLY A N 11
ATOM 9137 C CA . GLY A 1 116 ? -1.789 0.210 -7.048 1.00 0.00 62 GLY A CA 11
ATOM 9138 C C . GLY A 1 116 ? -1.909 1.604 -7.641 1.00 0.00 62 GLY A C 11
ATOM 9139 O O . GLY A 1 116 ? -1.234 1.930 -8.618 1.00 0.00 62 GLY A O 11
ATOM 9143 N N . LYS A 1 117 ? -2.776 2.427 -7.054 1.00 0.00 63 LYS A N 11
ATOM 9144 C CA . LYS A 1 117 ? -2.984 3.787 -7.534 1.00 0.00 63 LYS A CA 11
ATOM 9145 C C . LYS A 1 117 ? -2.128 4.785 -6.755 1.00 0.00 63 LYS A C 11
ATOM 9146 O O . LYS A 1 117 ? -1.491 5.662 -7.339 1.00 0.00 63 LYS A O 11
ATOM 9165 N N . PHE A 1 118 ? -2.132 4.650 -5.430 1.00 0.00 64 PHE A N 11
ATOM 9166 C CA . PHE A 1 118 ? -1.373 5.542 -4.553 1.00 0.00 64 PHE A CA 11
ATOM 9167 C C . PHE A 1 118 ? 0.049 5.778 -5.058 1.00 0.00 64 PHE A C 11
ATOM 9168 O O . PHE A 1 118 ? 0.690 4.876 -5.598 1.00 0.00 64 PHE A O 11
ATOM 9185 N N . THR A 1 119 ? 0.533 7.001 -4.862 1.00 0.00 65 THR A N 11
ATOM 9186 C CA . THR A 1 119 ? 1.880 7.379 -5.275 1.00 0.00 65 THR A CA 11
ATOM 9187 C C . THR A 1 119 ? 2.921 6.786 -4.331 1.00 0.00 65 THR A C 11
ATOM 9188 O O . THR A 1 119 ? 2.595 5.983 -3.458 1.00 0.00 65 THR A O 11
ATOM 9199 N N . VAL A 1 120 ? 4.172 7.189 -4.513 1.00 0.00 66 VAL A N 11
ATOM 9200 C CA . VAL A 1 120 ? 5.267 6.701 -3.682 1.00 0.00 66 VAL A CA 11
ATOM 9201 C C . VAL A 1 120 ? 5.251 7.362 -2.300 1.00 0.00 66 VAL A C 11
ATOM 9202 O O . VAL A 1 120 ? 5.418 6.684 -1.286 1.00 0.00 66 VAL A O 11
ATOM 9215 N N . PRO A 1 121 ? 5.047 8.693 -2.232 1.00 0.00 67 PRO A N 11
ATOM 9216 C CA . PRO A 1 121 ? 5.011 9.416 -0.955 1.00 0.00 67 PRO A CA 11
ATOM 9217 C C . PRO A 1 121 ? 3.893 8.920 -0.045 1.00 0.00 67 PRO A C 11
ATOM 9218 O O . PRO A 1 121 ? 4.063 8.820 1.170 1.00 0.00 67 PRO A O 11
ATOM 9229 N N . MET A 1 122 ? 2.751 8.610 -0.645 1.00 0.00 68 MET A N 11
ATOM 9230 C CA . MET A 1 122 ? 1.598 8.120 0.104 1.00 0.00 68 MET A CA 11
ATOM 9231 C C . MET A 1 122 ? 1.748 6.636 0.419 1.00 0.00 68 MET A C 11
ATOM 9232 O O . MET A 1 122 ? 1.269 6.155 1.445 1.00 0.00 68 MET A O 11
ATOM 9246 N N . LEU A 1 123 ? 2.418 5.917 -0.474 1.00 0.00 69 LEU A N 11
ATOM 9247 C CA . LEU A 1 123 ? 2.639 4.487 -0.301 1.00 0.00 69 LEU A CA 11
ATOM 9248 C C . LEU A 1 123 ? 3.438 4.207 0.967 1.00 0.00 69 LEU A C 11
ATOM 9249 O O . LEU A 1 123 ? 3.115 3.294 1.727 1.00 0.00 69 LEU A O 11
ATOM 9265 N N . LYS A 1 124 ? 4.482 4.999 1.191 1.00 0.00 70 LYS A N 11
ATOM 9266 C CA . LYS A 1 124 ? 5.328 4.839 2.370 1.00 0.00 70 LYS A CA 11
ATOM 9267 C C . LYS A 1 124 ? 4.489 4.781 3.645 1.00 0.00 70 LYS A C 11
ATOM 9268 O O . LYS A 1 124 ? 4.781 4.007 4.557 1.00 0.00 70 LYS A O 11
ATOM 9287 N N . GLU A 1 125 ? 3.448 5.607 3.702 1.00 0.00 71 GLU A N 11
ATOM 9288 C CA . GLU A 1 125 ? 2.567 5.653 4.865 1.00 0.00 71 GLU A CA 11
ATOM 9289 C C . GLU A 1 125 ? 1.983 4.276 5.168 1.00 0.00 71 GLU A C 11
ATOM 9290 O O . GLU A 1 125 ? 2.077 3.786 6.293 1.00 0.00 71 GLU A O 11
ATOM 9302 N N . ALA A 1 126 ? 1.381 3.654 4.158 1.00 0.00 72 ALA A N 11
ATOM 9303 C CA . ALA A 1 126 ? 0.786 2.332 4.323 1.00 0.00 72 ALA A CA 11
ATOM 9304 C C . ALA A 1 126 ? 1.820 1.330 4.819 1.00 0.00 72 ALA A C 11
ATOM 9305 O O . ALA A 1 126 ? 1.583 0.605 5.786 1.00 0.00 72 ALA A O 11
ATOM 9312 N N . CYS A 1 127 ? 2.971 1.299 4.156 1.00 0.00 73 CYS A N 11
ATOM 9313 C CA . CYS A 1 127 ? 4.044 0.391 4.537 1.00 0.00 73 CYS A CA 11
ATOM 9314 C C . CYS A 1 127 ? 4.491 0.663 5.969 1.00 0.00 73 CYS A C 11
ATOM 9315 O O . CYS A 1 127 ? 4.828 -0.259 6.711 1.00 0.00 73 CYS A O 11
ATOM 9323 N N . ARG A 1 128 ? 4.485 1.937 6.352 1.00 0.00 74 ARG A N 11
ATOM 9324 C CA . ARG A 1 128 ? 4.882 2.331 7.699 1.00 0.00 74 ARG A CA 11
ATOM 9325 C C . ARG A 1 128 ? 3.949 1.713 8.734 1.00 0.00 74 ARG A C 11
ATOM 9326 O O . ARG A 1 128 ? 4.383 1.305 9.812 1.00 0.00 74 ARG A O 11
ATOM 9347 N N . ALA A 1 129 ? 2.665 1.645 8.396 1.00 0.00 75 ALA A N 11
ATOM 9348 C CA . ALA A 1 129 ? 1.667 1.073 9.291 1.00 0.00 75 ALA A CA 11
ATOM 9349 C C . ALA A 1 129 ? 1.672 -0.450 9.209 1.00 0.00 75 ALA A C 11
ATOM 9350 O O . ALA A 1 129 ? 1.364 -1.135 10.184 1.00 0.00 75 ALA A O 11
ATOM 9357 N N . TYR A 1 130 ? 2.027 -0.972 8.039 1.00 0.00 76 TYR A N 11
ATOM 9358 C CA . TYR A 1 130 ? 2.076 -2.415 7.829 1.00 0.00 76 TYR A CA 11
ATOM 9359 C C . TYR A 1 130 ? 3.402 -2.995 8.317 1.00 0.00 76 TYR A C 11
ATOM 9360 O O . TYR A 1 130 ? 3.497 -4.188 8.607 1.00 0.00 76 TYR A O 11
ATOM 9378 N N . GLY A 1 131 ? 4.423 -2.148 8.403 1.00 0.00 77 GLY A N 11
ATOM 9379 C CA . GLY A 1 131 ? 5.727 -2.599 8.853 1.00 0.00 77 GLY A CA 11
ATOM 9380 C C . GLY A 1 131 ? 6.570 -3.159 7.723 1.00 0.00 77 GLY A C 11
ATOM 9381 O O . GLY A 1 131 ? 7.510 -3.919 7.958 1.00 0.00 77 GLY A O 11
ATOM 9385 N N . LEU A 1 132 ? 6.233 -2.784 6.493 1.00 0.00 78 LEU A N 11
ATOM 9386 C CA . LEU A 1 132 ? 6.962 -3.253 5.320 1.00 0.00 78 LEU A CA 11
ATOM 9387 C C . LEU A 1 132 ? 8.232 -2.437 5.103 1.00 0.00 78 LEU A C 11
ATOM 9388 O O . LEU A 1 132 ? 8.437 -1.406 5.744 1.00 0.00 78 LEU A O 11
ATOM 9404 N N . LYS A 1 133 ? 9.079 -2.904 4.191 1.00 0.00 79 LYS A N 11
ATOM 9405 C CA . LYS A 1 133 ? 10.328 -2.217 3.882 1.00 0.00 79 LYS A CA 11
ATOM 9406 C C . LYS A 1 133 ? 10.165 -1.336 2.649 1.00 0.00 79 LYS A C 11
ATOM 9407 O O . LYS A 1 133 ? 10.708 -0.233 2.582 1.00 0.00 79 LYS A O 11
ATOM 9426 N N . SER A 1 134 ? 9.407 -1.832 1.675 1.00 0.00 80 SER A N 11
ATOM 9427 C CA . SER A 1 134 ? 9.157 -1.099 0.437 1.00 0.00 80 SER A CA 11
ATOM 9428 C C . SER A 1 134 ? 10.445 -0.510 -0.132 1.00 0.00 80 SER A C 11
ATOM 9429 O O . SER A 1 134 ? 11.544 -0.870 0.291 1.00 0.00 80 SER A O 11
ATOM 9437 N N . GLY A 1 135 ? 10.302 0.396 -1.096 1.00 0.00 81 GLY A N 11
ATOM 9438 C CA . GLY A 1 135 ? 11.465 1.015 -1.704 1.00 0.00 81 GLY A CA 11
ATOM 9439 C C . GLY A 1 135 ? 11.177 2.403 -2.240 1.00 0.00 81 GLY A C 11
ATOM 9440 O O . GLY A 1 135 ? 10.815 3.305 -1.485 1.00 0.00 81 GLY A O 11
ATOM 9444 N N . LEU A 1 136 ? 11.340 2.573 -3.548 1.00 0.00 82 LEU A N 11
ATOM 9445 C CA . LEU A 1 136 ? 11.098 3.862 -4.188 1.00 0.00 82 LEU A CA 11
ATOM 9446 C C . LEU A 1 136 ? 10.855 3.687 -5.684 1.00 0.00 82 LEU A C 11
ATOM 9447 O O . LEU A 1 136 ? 11.710 4.016 -6.507 1.00 0.00 82 LEU A O 11
ATOM 9463 N N . LYS A 1 137 ? 9.686 3.158 -6.026 1.00 0.00 83 LYS A N 11
ATOM 9464 C CA . LYS A 1 137 ? 9.327 2.926 -7.421 1.00 0.00 83 LYS A CA 11
ATOM 9465 C C . LYS A 1 137 ? 7.811 2.884 -7.615 1.00 0.00 83 LYS A C 11
ATOM 9466 O O . LYS A 1 137 ? 7.326 2.486 -8.674 1.00 0.00 83 LYS A O 11
ATOM 9485 N N . LYS A 1 138 ? 7.070 3.287 -6.588 1.00 0.00 84 LYS A N 11
ATOM 9486 C CA . LYS A 1 138 ? 5.612 3.290 -6.639 1.00 0.00 84 LYS A CA 11
ATOM 9487 C C . LYS A 1 138 ? 5.069 1.865 -6.700 1.00 0.00 84 LYS A C 11
ATOM 9488 O O . LYS A 1 138 ? 4.710 1.289 -5.674 1.00 0.00 84 LYS A O 11
ATOM 9507 N N . GLN A 1 139 ? 5.016 1.295 -7.904 1.00 0.00 85 GLN A N 11
ATOM 9508 C CA . GLN A 1 139 ? 4.520 -0.067 -8.089 1.00 0.00 85 GLN A CA 11
ATOM 9509 C C . GLN A 1 139 ? 5.107 -1.011 -7.047 1.00 0.00 85 GLN A C 11
ATOM 9510 O O . GLN A 1 139 ? 4.408 -1.871 -6.511 1.00 0.00 85 GLN A O 11
ATOM 9524 N N . GLU A 1 140 ? 6.393 -0.842 -6.763 1.00 0.00 86 GLU A N 11
ATOM 9525 C CA . GLU A 1 140 ? 7.072 -1.678 -5.780 1.00 0.00 86 GLU A CA 11
ATOM 9526 C C . GLU A 1 140 ? 6.382 -1.583 -4.426 1.00 0.00 86 GLU A C 11
ATOM 9527 O O . GLU A 1 140 ? 6.107 -2.597 -3.787 1.00 0.00 86 GLU A O 11
ATOM 9539 N N . LEU A 1 141 ? 6.079 -0.362 -4.000 1.00 0.00 87 LEU A N 11
ATOM 9540 C CA . LEU A 1 141 ? 5.391 -0.164 -2.734 1.00 0.00 87 LEU A CA 11
ATOM 9541 C C . LEU A 1 141 ? 4.022 -0.815 -2.813 1.00 0.00 87 LEU A C 11
ATOM 9542 O O . LEU A 1 141 ? 3.609 -1.549 -1.915 1.00 0.00 87 LEU A O 11
ATOM 9558 N N . LEU A 1 142 ? 3.333 -0.549 -3.917 1.00 0.00 88 LEU A N 11
ATOM 9559 C CA . LEU A 1 142 ? 2.015 -1.111 -4.155 1.00 0.00 88 LEU A CA 11
ATOM 9560 C C . LEU A 1 142 ? 2.048 -2.629 -4.015 1.00 0.00 88 LEU A C 11
ATOM 9561 O O . LEU A 1 142 ? 1.313 -3.199 -3.208 1.00 0.00 88 LEU A O 11
ATOM 9577 N N . GLU A 1 143 ? 2.912 -3.286 -4.791 1.00 0.00 89 GLU A N 11
ATOM 9578 C CA . GLU A 1 143 ? 3.029 -4.737 -4.719 1.00 0.00 89 GLU A CA 11
ATOM 9579 C C . GLU A 1 143 ? 3.337 -5.174 -3.293 1.00 0.00 89 GLU A C 11
ATOM 9580 O O . GLU A 1 143 ? 2.739 -6.119 -2.780 1.00 0.00 89 GLU A O 11
ATOM 9592 N N . ALA A 1 144 ? 4.267 -4.469 -2.648 1.00 0.00 90 ALA A N 11
ATOM 9593 C CA . ALA A 1 144 ? 4.639 -4.779 -1.273 1.00 0.00 90 ALA A CA 11
ATOM 9594 C C . ALA A 1 144 ? 3.398 -4.838 -0.392 1.00 0.00 90 ALA A C 11
ATOM 9595 O O . ALA A 1 144 ? 3.258 -5.726 0.448 1.00 0.00 90 ALA A O 11
ATOM 9602 N N . LEU A 1 145 ? 2.494 -3.888 -0.606 1.00 0.00 91 LEU A N 11
ATOM 9603 C CA . LEU A 1 145 ? 1.251 -3.827 0.152 1.00 0.00 91 LEU A CA 11
ATOM 9604 C C . LEU A 1 145 ? 0.386 -5.039 -0.140 1.00 0.00 91 LEU A C 11
ATOM 9605 O O . LEU A 1 145 ? 0.097 -5.843 0.746 1.00 0.00 91 LEU A O 11
ATOM 9621 N N . THR A 1 146 ? -0.025 -5.158 -1.396 1.00 0.00 92 THR A N 11
ATOM 9622 C CA . THR A 1 146 ? -0.861 -6.266 -1.826 1.00 0.00 92 THR A CA 11
ATOM 9623 C C . THR A 1 146 ? -0.299 -7.589 -1.314 1.00 0.00 92 THR A C 11
ATOM 9624 O O . THR A 1 146 ? -1.001 -8.360 -0.661 1.00 0.00 92 THR A O 11
ATOM 9635 N N . LYS A 1 147 ? 0.975 -7.835 -1.601 1.00 0.00 93 LYS A N 11
ATOM 9636 C CA . LYS A 1 147 ? 1.641 -9.053 -1.152 1.00 0.00 93 LYS A CA 11
ATOM 9637 C C . LYS A 1 147 ? 1.395 -9.294 0.338 1.00 0.00 93 LYS A C 11
ATOM 9638 O O . LYS A 1 147 ? 1.253 -10.435 0.777 1.00 0.00 93 LYS A O 11
ATOM 9657 N N . HIS A 1 148 ? 1.355 -8.208 1.110 1.00 0.00 94 HIS A N 11
ATOM 9658 C CA . HIS A 1 148 ? 1.135 -8.300 2.551 1.00 0.00 94 HIS A CA 11
ATOM 9659 C C . HIS A 1 148 ? -0.316 -8.651 2.881 1.00 0.00 94 HIS A C 11
ATOM 9660 O O . HIS A 1 148 ? -0.648 -8.917 4.037 1.00 0.00 94 HIS A O 11
ATOM 9675 N N . PHE A 1 149 ? -1.178 -8.650 1.868 1.00 0.00 95 PHE A N 11
ATOM 9676 C CA . PHE A 1 149 ? -2.587 -8.968 2.068 1.00 0.00 95 PHE A CA 11
ATOM 9677 C C . PHE A 1 149 ? -3.164 -9.669 0.841 1.00 0.00 95 PHE A C 11
ATOM 9678 O O . PHE A 1 149 ? -4.335 -9.493 0.507 1.00 0.00 95 PHE A O 11
ATOM 9695 N N . GLN A 1 150 ? -2.332 -10.463 0.174 1.00 0.00 96 GLN A N 11
ATOM 9696 C CA . GLN A 1 150 ? -2.760 -11.190 -1.015 1.00 0.00 96 GLN A CA 11
ATOM 9697 C C . GLN A 1 150 ? -1.734 -12.250 -1.403 1.00 0.00 96 GLN A C 11
ATOM 9698 O O . GLN A 1 150 ? -0.620 -11.928 -1.818 1.00 0.00 96 GLN A O 11
ATOM 9712 N N . ASP A 1 151 ? -2.117 -13.515 -1.266 1.00 0.00 97 ASP A N 11
ATOM 9713 C CA . ASP A 1 151 ? -1.230 -14.623 -1.602 1.00 0.00 97 ASP A CA 11
ATOM 9714 C C . ASP A 1 151 ? -2.026 -15.901 -1.852 1.00 0.00 97 ASP A C 11
ATOM 9715 O O . ASP A 1 151 ? -2.698 -16.371 -0.910 1.00 0.00 97 ASP A O 11
ATOM 9725 N N . LYS A 1 98 ? -5.775 8.627 12.204 1.00 0.00 44 LYS A N 12
ATOM 9726 C CA . LYS A 1 98 ? -5.540 9.136 10.827 1.00 0.00 44 LYS A CA 12
ATOM 9727 C C . LYS A 1 98 ? -6.320 8.324 9.799 1.00 0.00 44 LYS A C 12
ATOM 9728 O O . LYS A 1 98 ? -6.771 8.858 8.786 1.00 0.00 44 LYS A O 12
ATOM 9747 N N . VAL A 1 99 ? -6.476 7.029 10.072 1.00 0.00 45 VAL A N 12
ATOM 9748 C CA . VAL A 1 99 ? -7.202 6.127 9.178 1.00 0.00 45 VAL A CA 12
ATOM 9749 C C . VAL A 1 99 ? -6.870 6.393 7.709 1.00 0.00 45 VAL A C 12
ATOM 9750 O O . VAL A 1 99 ? -7.710 6.213 6.828 1.00 0.00 45 VAL A O 12
ATOM 9763 N N . GLU A 1 100 ? -5.638 6.822 7.454 1.00 0.00 46 GLU A N 12
ATOM 9764 C CA . GLU A 1 100 ? -5.195 7.109 6.094 1.00 0.00 46 GLU A CA 12
ATOM 9765 C C . GLU A 1 100 ? -4.918 5.819 5.331 1.00 0.00 46 GLU A C 12
ATOM 9766 O O . GLU A 1 100 ? -5.312 5.672 4.174 1.00 0.00 46 GLU A O 12
ATOM 9778 N N . TYR A 1 101 ? -4.240 4.890 5.991 1.00 0.00 47 TYR A N 12
ATOM 9779 C CA . TYR A 1 101 ? -3.903 3.604 5.389 1.00 0.00 47 TYR A CA 12
ATOM 9780 C C . TYR A 1 101 ? -3.629 2.565 6.470 1.00 0.00 47 TYR A C 12
ATOM 9781 O O . TYR A 1 101 ? -2.486 2.165 6.690 1.00 0.00 47 TYR A O 12
ATOM 9799 N N . SER A 1 102 ? -4.690 2.135 7.140 1.00 0.00 48 SER A N 12
ATOM 9800 C CA . SER A 1 102 ? -4.577 1.142 8.201 1.00 0.00 48 SER A CA 12
ATOM 9801 C C . SER A 1 102 ? -4.308 -0.236 7.618 1.00 0.00 48 SER A C 12
ATOM 9802 O O . SER A 1 102 ? -3.349 -0.908 7.994 1.00 0.00 48 SER A O 12
ATOM 9810 N N . GLU A 1 103 ? -5.171 -0.642 6.694 1.00 0.00 49 GLU A N 12
ATOM 9811 C CA . GLU A 1 103 ? -5.064 -1.934 6.033 1.00 0.00 49 GLU A CA 12
ATOM 9812 C C . GLU A 1 103 ? -6.347 -2.239 5.266 1.00 0.00 49 GLU A C 12
ATOM 9813 O O . GLU A 1 103 ? -6.308 -2.781 4.164 1.00 0.00 49 GLU A O 12
ATOM 9825 N N . GLU A 1 104 ? -7.482 -1.883 5.860 1.00 0.00 50 GLU A N 12
ATOM 9826 C CA . GLU A 1 104 ? -8.783 -2.112 5.237 1.00 0.00 50 GLU A CA 12
ATOM 9827 C C . GLU A 1 104 ? -8.855 -1.470 3.858 1.00 0.00 50 GLU A C 12
ATOM 9828 O O . GLU A 1 104 ? -9.100 -2.150 2.862 1.00 0.00 50 GLU A O 12
ATOM 9840 N N . GLU A 1 105 ? -8.633 -0.161 3.797 1.00 0.00 51 GLU A N 12
ATOM 9841 C CA . GLU A 1 105 ? -8.668 0.545 2.526 1.00 0.00 51 GLU A CA 12
ATOM 9842 C C . GLU A 1 105 ? -7.631 -0.051 1.589 1.00 0.00 51 GLU A C 12
ATOM 9843 O O . GLU A 1 105 ? -7.885 -0.242 0.401 1.00 0.00 51 GLU A O 12
ATOM 9855 N N . LEU A 1 106 ? -6.468 -0.366 2.147 1.00 0.00 52 LEU A N 12
ATOM 9856 C CA . LEU A 1 106 ? -5.391 -0.969 1.380 1.00 0.00 52 LEU A CA 12
ATOM 9857 C C . LEU A 1 106 ? -5.847 -2.293 0.783 1.00 0.00 52 LEU A C 12
ATOM 9858 O O . LEU A 1 106 ? -5.726 -2.518 -0.421 1.00 0.00 52 LEU A O 12
ATOM 9874 N N . LYS A 1 107 ? -6.393 -3.165 1.631 1.00 0.00 53 LYS A N 12
ATOM 9875 C CA . LYS A 1 107 ? -6.888 -4.458 1.174 1.00 0.00 53 LYS A CA 12
ATOM 9876 C C . LYS A 1 107 ? -7.866 -4.260 0.029 1.00 0.00 53 LYS A C 12
ATOM 9877 O O . LYS A 1 107 ? -7.760 -4.902 -1.016 1.00 0.00 53 LYS A O 12
ATOM 9896 N N . THR A 1 108 ? -8.810 -3.343 0.228 1.00 0.00 54 THR A N 12
ATOM 9897 C CA . THR A 1 108 ? -9.797 -3.036 -0.797 1.00 0.00 54 THR A CA 12
ATOM 9898 C C . THR A 1 108 ? -9.089 -2.623 -2.078 1.00 0.00 54 THR A C 12
ATOM 9899 O O . THR A 1 108 ? -9.458 -3.043 -3.175 1.00 0.00 54 THR A O 12
ATOM 9910 N N . HIS A 1 109 ? -8.048 -1.814 -1.918 1.00 0.00 55 HIS A N 12
ATOM 9911 C CA . HIS A 1 109 ? -7.253 -1.358 -3.046 1.00 0.00 55 HIS A CA 12
ATOM 9912 C C . HIS A 1 109 ? -6.636 -2.558 -3.754 1.00 0.00 55 HIS A C 12
ATOM 9913 O O . HIS A 1 109 ? -6.736 -2.698 -4.973 1.00 0.00 55 HIS A O 12
ATOM 9928 N N . ILE A 1 110 ? -6.008 -3.428 -2.968 1.00 0.00 56 ILE A N 12
ATOM 9929 C CA . ILE A 1 110 ? -5.381 -4.632 -3.498 1.00 0.00 56 ILE A CA 12
ATOM 9930 C C . ILE A 1 110 ? -6.392 -5.494 -4.252 1.00 0.00 56 ILE A C 12
ATOM 9931 O O . ILE A 1 110 ? -6.138 -5.926 -5.377 1.00 0.00 56 ILE A O 12
ATOM 9947 N N . SER A 1 111 ? -7.537 -5.746 -3.620 1.00 0.00 57 SER A N 12
ATOM 9948 C CA . SER A 1 111 ? -8.585 -6.564 -4.225 1.00 0.00 57 SER A CA 12
ATOM 9949 C C . SER A 1 111 ? -8.970 -6.048 -5.609 1.00 0.00 57 SER A C 12
ATOM 9950 O O . SER A 1 111 ? -8.673 -6.681 -6.622 1.00 0.00 57 SER A O 12
ATOM 9958 N N . LYS A 1 112 ? -9.639 -4.900 -5.643 1.00 0.00 58 LYS A N 12
ATOM 9959 C CA . LYS A 1 112 ? -10.072 -4.305 -6.903 1.00 0.00 58 LYS A CA 12
ATOM 9960 C C . LYS A 1 112 ? -8.879 -3.983 -7.798 1.00 0.00 58 LYS A C 12
ATOM 9961 O O . LYS A 1 112 ? -8.596 -4.706 -8.753 1.00 0.00 58 LYS A O 12
ATOM 9980 N N . GLY A 1 113 ? -8.183 -2.896 -7.483 1.00 0.00 59 GLY A N 12
ATOM 9981 C CA . GLY A 1 113 ? -7.029 -2.504 -8.272 1.00 0.00 59 GLY A CA 12
ATOM 9982 C C . GLY A 1 113 ? -6.779 -1.007 -8.244 1.00 0.00 59 GLY A C 12
ATOM 9983 O O . GLY A 1 113 ? -6.350 -0.425 -9.240 1.00 0.00 59 GLY A O 12
ATOM 9987 N N . THR A 1 114 ? -7.040 -0.384 -7.099 1.00 0.00 60 THR A N 12
ATOM 9988 C CA . THR A 1 114 ? -6.833 1.051 -6.944 1.00 0.00 60 THR A CA 12
ATOM 9989 C C . THR A 1 114 ? -5.529 1.337 -6.204 1.00 0.00 60 THR A C 12
ATOM 9990 O O . THR A 1 114 ? -5.047 2.470 -6.194 1.00 0.00 60 THR A O 12
ATOM 10001 N N . LEU A 1 115 ? -4.957 0.304 -5.588 1.00 0.00 61 LEU A N 12
ATOM 10002 C CA . LEU A 1 115 ? -3.707 0.452 -4.853 1.00 0.00 61 LEU A CA 12
ATOM 10003 C C . LEU A 1 115 ? -2.605 0.970 -5.773 1.00 0.00 61 LEU A C 12
ATOM 10004 O O . LEU A 1 115 ? -1.661 1.622 -5.325 1.00 0.00 61 LEU A O 12
ATOM 10020 N N . GLY A 1 116 ? -2.739 0.680 -7.066 1.00 0.00 62 GLY A N 12
ATOM 10021 C CA . GLY A 1 116 ? -1.756 1.128 -8.036 1.00 0.00 62 GLY A CA 12
ATOM 10022 C C . GLY A 1 116 ? -2.053 2.519 -8.564 1.00 0.00 62 GLY A C 12
ATOM 10023 O O . GLY A 1 116 ? -1.366 3.008 -9.460 1.00 0.00 62 GLY A O 12
ATOM 10027 N N . LYS A 1 117 ? -3.074 3.162 -8.003 1.00 0.00 63 LYS A N 12
ATOM 10028 C CA . LYS A 1 117 ? -3.449 4.505 -8.421 1.00 0.00 63 LYS A CA 12
ATOM 10029 C C . LYS A 1 117 ? -2.719 5.541 -7.577 1.00 0.00 63 LYS A C 12
ATOM 10030 O O . LYS A 1 117 ? -2.040 6.422 -8.103 1.00 0.00 63 LYS A O 12
ATOM 10049 N N . PHE A 1 118 ? -2.861 5.420 -6.260 1.00 0.00 64 PHE A N 12
ATOM 10050 C CA . PHE A 1 118 ? -2.212 6.336 -5.327 1.00 0.00 64 PHE A CA 12
ATOM 10051 C C . PHE A 1 118 ? -0.732 6.507 -5.661 1.00 0.00 64 PHE A C 12
ATOM 10052 O O . PHE A 1 118 ? -0.089 5.588 -6.167 1.00 0.00 64 PHE A O 12
ATOM 10069 N N . THR A 1 119 ? -0.200 7.689 -5.371 1.00 0.00 65 THR A N 12
ATOM 10070 C CA . THR A 1 119 ? 1.204 7.984 -5.635 1.00 0.00 65 THR A CA 12
ATOM 10071 C C . THR A 1 119 ? 2.109 7.265 -4.640 1.00 0.00 65 THR A C 12
ATOM 10072 O O . THR A 1 119 ? 1.675 6.358 -3.930 1.00 0.00 65 THR A O 12
ATOM 10083 N N . VAL A 1 120 ? 3.369 7.678 -4.598 1.00 0.00 66 VAL A N 12
ATOM 10084 C CA . VAL A 1 120 ? 4.346 7.082 -3.697 1.00 0.00 66 VAL A CA 12
ATOM 10085 C C . VAL A 1 120 ? 4.129 7.558 -2.257 1.00 0.00 66 VAL A C 12
ATOM 10086 O O . VAL A 1 120 ? 3.926 6.740 -1.360 1.00 0.00 66 VAL A O 12
ATOM 10099 N N . PRO A 1 121 ? 4.160 8.884 -2.005 1.00 0.00 67 PRO A N 12
ATOM 10100 C CA . PRO A 1 121 ? 3.956 9.429 -0.661 1.00 0.00 67 PRO A CA 12
ATOM 10101 C C . PRO A 1 121 ? 2.742 8.810 0.025 1.00 0.00 67 PRO A C 12
ATOM 10102 O O . PRO A 1 121 ? 2.693 8.709 1.251 1.00 0.00 67 PRO A O 12
ATOM 10113 N N . MET A 1 122 ? 1.773 8.379 -0.778 1.00 0.00 68 MET A N 12
ATOM 10114 C CA . MET A 1 122 ? 0.569 7.750 -0.251 1.00 0.00 68 MET A CA 12
ATOM 10115 C C . MET A 1 122 ? 0.859 6.297 0.108 1.00 0.00 68 MET A C 12
ATOM 10116 O O . MET A 1 122 ? 0.566 5.846 1.215 1.00 0.00 68 MET A O 12
ATOM 10130 N N . LEU A 1 123 ? 1.458 5.577 -0.836 1.00 0.00 69 LEU A N 12
ATOM 10131 C CA . LEU A 1 123 ? 1.819 4.181 -0.627 1.00 0.00 69 LEU A CA 12
ATOM 10132 C C . LEU A 1 123 ? 2.815 4.062 0.521 1.00 0.00 69 LEU A C 12
ATOM 10133 O O . LEU A 1 123 ? 2.739 3.140 1.334 1.00 0.00 69 LEU A O 12
ATOM 10149 N N . LYS A 1 124 ? 3.742 5.014 0.585 1.00 0.00 70 LYS A N 12
ATOM 10150 C CA . LYS A 1 124 ? 4.754 5.039 1.636 1.00 0.00 70 LYS A CA 12
ATOM 10151 C C . LYS A 1 124 ? 4.111 4.944 3.016 1.00 0.00 70 LYS A C 12
ATOM 10152 O O . LYS A 1 124 ? 4.574 4.200 3.880 1.00 0.00 70 LYS A O 12
ATOM 10171 N N . GLU A 1 125 ? 3.040 5.707 3.212 1.00 0.00 71 GLU A N 12
ATOM 10172 C CA . GLU A 1 125 ? 2.325 5.718 4.484 1.00 0.00 71 GLU A CA 12
ATOM 10173 C C . GLU A 1 125 ? 1.925 4.305 4.897 1.00 0.00 71 GLU A C 12
ATOM 10174 O O . GLU A 1 125 ? 2.215 3.868 6.011 1.00 0.00 71 GLU A O 12
ATOM 10186 N N . ALA A 1 126 ? 1.266 3.591 3.990 1.00 0.00 72 ALA A N 12
ATOM 10187 C CA . ALA A 1 126 ? 0.838 2.224 4.261 1.00 0.00 72 ALA A CA 12
ATOM 10188 C C . ALA A 1 126 ? 2.032 1.348 4.616 1.00 0.00 72 ALA A C 12
ATOM 10189 O O . ALA A 1 126 ? 1.975 0.548 5.550 1.00 0.00 72 ALA A O 12
ATOM 10196 N N . CYS A 1 127 ? 3.117 1.512 3.866 1.00 0.00 73 CYS A N 12
ATOM 10197 C CA . CYS A 1 127 ? 4.332 0.744 4.101 1.00 0.00 73 CYS A CA 12
ATOM 10198 C C . CYS A 1 127 ? 4.867 1.001 5.505 1.00 0.00 73 CYS A C 12
ATOM 10199 O O . CYS A 1 127 ? 5.326 0.084 6.183 1.00 0.00 73 CYS A O 12
ATOM 10207 N N . ARG A 1 128 ? 4.804 2.257 5.935 1.00 0.00 74 ARG A N 12
ATOM 10208 C CA . ARG A 1 128 ? 5.279 2.637 7.259 1.00 0.00 74 ARG A CA 12
ATOM 10209 C C . ARG A 1 128 ? 4.480 1.925 8.346 1.00 0.00 74 ARG A C 12
ATOM 10210 O O . ARG A 1 128 ? 5.021 1.558 9.389 1.00 0.00 74 ARG A O 12
ATOM 10231 N N . ALA A 1 129 ? 3.189 1.735 8.094 1.00 0.00 75 ALA A N 12
ATOM 10232 C CA . ALA A 1 129 ? 2.313 1.068 9.049 1.00 0.00 75 ALA A CA 12
ATOM 10233 C C . ALA A 1 129 ? 2.485 -0.446 8.991 1.00 0.00 75 ALA A C 12
ATOM 10234 O O . ALA A 1 129 ? 2.350 -1.135 10.002 1.00 0.00 75 ALA A O 12
ATOM 10241 N N . TYR A 1 130 ? 2.782 -0.958 7.800 1.00 0.00 76 TYR A N 12
ATOM 10242 C CA . TYR A 1 130 ? 2.969 -2.394 7.613 1.00 0.00 76 TYR A CA 12
ATOM 10243 C C . TYR A 1 130 ? 4.399 -2.813 7.948 1.00 0.00 76 TYR A C 12
ATOM 10244 O O . TYR A 1 130 ? 4.642 -3.946 8.364 1.00 0.00 76 TYR A O 12
ATOM 10262 N N . GLY A 1 131 ? 5.343 -1.895 7.764 1.00 0.00 77 GLY A N 12
ATOM 10263 C CA . GLY A 1 131 ? 6.736 -2.190 8.051 1.00 0.00 77 GLY A CA 12
ATOM 10264 C C . GLY A 1 131 ? 7.378 -3.058 6.985 1.00 0.00 77 GLY A C 12
ATOM 10265 O O . GLY A 1 131 ? 8.238 -3.887 7.285 1.00 0.00 77 GLY A O 12
ATOM 10269 N N . LEU A 1 132 ? 6.958 -2.870 5.739 1.00 0.00 78 LEU A N 12
ATOM 10270 C CA . LEU A 1 132 ? 7.493 -3.645 4.624 1.00 0.00 78 LEU A CA 12
ATOM 10271 C C . LEU A 1 132 ? 8.814 -3.062 4.127 1.00 0.00 78 LEU A C 12
ATOM 10272 O O . LEU A 1 132 ? 9.284 -2.043 4.633 1.00 0.00 78 LEU A O 12
ATOM 10288 N N . LYS A 1 133 ? 9.406 -3.719 3.134 1.00 0.00 79 LYS A N 12
ATOM 10289 C CA . LYS A 1 133 ? 10.673 -3.274 2.564 1.00 0.00 79 LYS A CA 12
ATOM 10290 C C . LYS A 1 133 ? 10.454 -2.565 1.232 1.00 0.00 79 LYS A C 12
ATOM 10291 O O . LYS A 1 133 ? 10.700 -3.130 0.167 1.00 0.00 79 LYS A O 12
ATOM 10310 N N . SER A 1 134 ? 9.996 -1.323 1.302 1.00 0.00 80 SER A N 12
ATOM 10311 C CA . SER A 1 134 ? 9.749 -0.530 0.103 1.00 0.00 80 SER A CA 12
ATOM 10312 C C . SER A 1 134 ? 9.678 0.957 0.443 1.00 0.00 80 SER A C 12
ATOM 10313 O O . SER A 1 134 ? 10.120 1.376 1.513 1.00 0.00 80 SER A O 12
ATOM 10321 N N . GLY A 1 135 ? 9.123 1.751 -0.468 1.00 0.00 81 GLY A N 12
ATOM 10322 C CA . GLY A 1 135 ? 9.014 3.180 -0.232 1.00 0.00 81 GLY A CA 12
ATOM 10323 C C . GLY A 1 135 ? 9.424 4.005 -1.435 1.00 0.00 81 GLY A C 12
ATOM 10324 O O . GLY A 1 135 ? 8.892 5.092 -1.661 1.00 0.00 81 GLY A O 12
ATOM 10328 N N . LEU A 1 136 ? 10.376 3.492 -2.206 1.00 0.00 82 LEU A N 12
ATOM 10329 C CA . LEU A 1 136 ? 10.862 4.192 -3.389 1.00 0.00 82 LEU A CA 12
ATOM 10330 C C . LEU A 1 136 ? 9.925 3.993 -4.573 1.00 0.00 82 LEU A C 12
ATOM 10331 O O . LEU A 1 136 ? 9.206 4.909 -4.973 1.00 0.00 82 LEU A O 12
ATOM 10347 N N . LYS A 1 137 ? 9.949 2.794 -5.136 1.00 0.00 83 LYS A N 12
ATOM 10348 C CA . LYS A 1 137 ? 9.111 2.469 -6.285 1.00 0.00 83 LYS A CA 12
ATOM 10349 C C . LYS A 1 137 ? 7.683 2.137 -5.862 1.00 0.00 83 LYS A C 12
ATOM 10350 O O . LYS A 1 137 ? 7.431 1.096 -5.255 1.00 0.00 83 LYS A O 12
ATOM 10369 N N . LYS A 1 138 ? 6.752 3.027 -6.194 1.00 0.00 84 LYS A N 12
ATOM 10370 C CA . LYS A 1 138 ? 5.343 2.833 -5.862 1.00 0.00 84 LYS A CA 12
ATOM 10371 C C . LYS A 1 138 ? 4.888 1.423 -6.223 1.00 0.00 84 LYS A C 12
ATOM 10372 O O . LYS A 1 138 ? 4.344 0.704 -5.386 1.00 0.00 84 LYS A O 12
ATOM 10391 N N . GLN A 1 139 ? 5.124 1.023 -7.469 1.00 0.00 85 GLN A N 12
ATOM 10392 C CA . GLN A 1 139 ? 4.749 -0.313 -7.919 1.00 0.00 85 GLN A CA 12
ATOM 10393 C C . GLN A 1 139 ? 5.243 -1.357 -6.925 1.00 0.00 85 GLN A C 12
ATOM 10394 O O . GLN A 1 139 ? 4.561 -2.343 -6.646 1.00 0.00 85 GLN A O 12
ATOM 10408 N N . GLU A 1 140 ? 6.432 -1.115 -6.382 1.00 0.00 86 GLU A N 12
ATOM 10409 C CA . GLU A 1 140 ? 7.022 -2.014 -5.400 1.00 0.00 86 GLU A CA 12
ATOM 10410 C C . GLU A 1 140 ? 6.256 -1.924 -4.088 1.00 0.00 86 GLU A C 12
ATOM 10411 O O . GLU A 1 140 ? 6.112 -2.914 -3.371 1.00 0.00 86 GLU A O 12
ATOM 10423 N N . LEU A 1 141 ? 5.746 -0.730 -3.791 1.00 0.00 87 LEU A N 12
ATOM 10424 C CA . LEU A 1 141 ? 4.971 -0.518 -2.576 1.00 0.00 87 LEU A CA 12
ATOM 10425 C C . LEU A 1 141 ? 3.729 -1.394 -2.614 1.00 0.00 87 LEU A C 12
ATOM 10426 O O . LEU A 1 141 ? 3.381 -2.044 -1.628 1.00 0.00 87 LEU A O 12
ATOM 10442 N N . LEU A 1 142 ? 3.081 -1.430 -3.776 1.00 0.00 88 LEU A N 12
ATOM 10443 C CA . LEU A 1 142 ? 1.895 -2.253 -3.964 1.00 0.00 88 LEU A CA 12
ATOM 10444 C C . LEU A 1 142 ? 2.181 -3.691 -3.557 1.00 0.00 88 LEU A C 12
ATOM 10445 O O . LEU A 1 142 ? 1.549 -4.233 -2.651 1.00 0.00 88 LEU A O 12
ATOM 10461 N N . GLU A 1 143 ? 3.150 -4.302 -4.237 1.00 0.00 89 GLU A N 12
ATOM 10462 C CA . GLU A 1 143 ? 3.537 -5.677 -3.951 1.00 0.00 89 GLU A CA 12
ATOM 10463 C C . GLU A 1 143 ? 3.750 -5.875 -2.456 1.00 0.00 89 GLU A C 12
ATOM 10464 O O . GLU A 1 143 ? 3.242 -6.831 -1.870 1.00 0.00 89 GLU A O 12
ATOM 10476 N N . ALA A 1 144 ? 4.494 -4.959 -1.838 1.00 0.00 90 ALA A N 12
ATOM 10477 C CA . ALA A 1 144 ? 4.754 -5.039 -0.408 1.00 0.00 90 ALA A CA 12
ATOM 10478 C C . ALA A 1 144 ? 3.445 -5.151 0.361 1.00 0.00 90 ALA A C 12
ATOM 10479 O O . ALA A 1 144 ? 3.300 -5.991 1.249 1.00 0.00 90 ALA A O 12
ATOM 10486 N N . LEU A 1 145 ? 2.487 -4.306 -0.002 1.00 0.00 91 LEU A N 12
ATOM 10487 C CA . LEU A 1 145 ? 1.179 -4.316 0.634 1.00 0.00 91 LEU A CA 12
ATOM 10488 C C . LEU A 1 145 ? 0.438 -5.600 0.303 1.00 0.00 91 LEU A C 12
ATOM 10489 O O . LEU A 1 145 ? 0.021 -6.341 1.192 1.00 0.00 91 LEU A O 12
ATOM 10505 N N . THR A 1 146 ? 0.284 -5.855 -0.991 1.00 0.00 92 THR A N 12
ATOM 10506 C CA . THR A 1 146 ? -0.402 -7.047 -1.463 1.00 0.00 92 THR A CA 12
ATOM 10507 C C . THR A 1 146 ? 0.152 -8.293 -0.774 1.00 0.00 92 THR A C 12
ATOM 10508 O O . THR A 1 146 ? -0.589 -9.040 -0.138 1.00 0.00 92 THR A O 12
ATOM 10519 N N . LYS A 1 147 ? 1.460 -8.508 -0.899 1.00 0.00 93 LYS A N 12
ATOM 10520 C CA . LYS A 1 147 ? 2.104 -9.659 -0.277 1.00 0.00 93 LYS A CA 12
ATOM 10521 C C . LYS A 1 147 ? 1.724 -9.773 1.199 1.00 0.00 93 LYS A C 12
ATOM 10522 O O . LYS A 1 147 ? 1.714 -10.866 1.764 1.00 0.00 93 LYS A O 12
ATOM 10541 N N . HIS A 1 148 ? 1.421 -8.633 1.821 1.00 0.00 94 HIS A N 12
ATOM 10542 C CA . HIS A 1 148 ? 1.055 -8.611 3.233 1.00 0.00 94 HIS A CA 12
ATOM 10543 C C . HIS A 1 148 ? -0.451 -8.777 3.432 1.00 0.00 94 HIS A C 12
ATOM 10544 O O . HIS A 1 148 ? -0.945 -8.683 4.556 1.00 0.00 94 HIS A O 12
ATOM 10559 N N . PHE A 1 149 ? -1.182 -9.023 2.347 1.00 0.00 95 PHE A N 12
ATOM 10560 C CA . PHE A 1 149 ? -2.628 -9.197 2.438 1.00 0.00 95 PHE A CA 12
ATOM 10561 C C . PHE A 1 149 ? -3.135 -10.214 1.412 1.00 0.00 95 PHE A C 12
ATOM 10562 O O . PHE A 1 149 ? -4.341 -10.339 1.200 1.00 0.00 95 PHE A O 12
ATOM 10579 N N . GLN A 1 150 ? -2.214 -10.940 0.779 1.00 0.00 96 GLN A N 12
ATOM 10580 C CA . GLN A 1 150 ? -2.586 -11.940 -0.215 1.00 0.00 96 GLN A CA 12
ATOM 10581 C C . GLN A 1 150 ? -3.179 -13.176 0.453 1.00 0.00 96 GLN A C 12
ATOM 10582 O O . GLN A 1 150 ? -2.511 -13.851 1.236 1.00 0.00 96 GLN A O 12
ATOM 10596 N N . ASP A 1 151 ? -4.437 -13.467 0.138 1.00 0.00 97 ASP A N 12
ATOM 10597 C CA . ASP A 1 151 ? -5.120 -14.623 0.709 1.00 0.00 97 ASP A CA 12
ATOM 10598 C C . ASP A 1 151 ? -5.178 -14.523 2.230 1.00 0.00 97 ASP A C 12
ATOM 10599 O O . ASP A 1 151 ? -6.261 -14.198 2.760 1.00 0.00 97 ASP A O 12
ATOM 10609 N N . LYS A 1 98 ? -11.068 6.071 6.482 1.00 0.00 44 LYS A N 13
ATOM 10610 C CA . LYS A 1 98 ? -10.194 5.764 7.645 1.00 0.00 44 LYS A CA 13
ATOM 10611 C C . LYS A 1 98 ? -9.256 6.928 7.952 1.00 0.00 44 LYS A C 13
ATOM 10612 O O . LYS A 1 98 ? -9.417 8.025 7.418 1.00 0.00 44 LYS A O 13
ATOM 10631 N N . VAL A 1 99 ? -8.276 6.680 8.815 1.00 0.00 45 VAL A N 13
ATOM 10632 C CA . VAL A 1 99 ? -7.314 7.708 9.192 1.00 0.00 45 VAL A CA 13
ATOM 10633 C C . VAL A 1 99 ? -6.321 7.967 8.066 1.00 0.00 45 VAL A C 13
ATOM 10634 O O . VAL A 1 99 ? -6.014 9.116 7.745 1.00 0.00 45 VAL A O 13
ATOM 10647 N N . GLU A 1 100 ? -5.823 6.892 7.470 1.00 0.00 46 GLU A N 13
ATOM 10648 C CA . GLU A 1 100 ? -4.863 6.998 6.377 1.00 0.00 46 GLU A CA 13
ATOM 10649 C C . GLU A 1 100 ? -4.722 5.672 5.639 1.00 0.00 46 GLU A C 13
ATOM 10650 O O . GLU A 1 100 ? -5.146 5.538 4.492 1.00 0.00 46 GLU A O 13
ATOM 10662 N N . TYR A 1 101 ? -4.121 4.697 6.308 1.00 0.00 47 TYR A N 13
ATOM 10663 C CA . TYR A 1 101 ? -3.915 3.376 5.724 1.00 0.00 47 TYR A CA 13
ATOM 10664 C C . TYR A 1 101 ? -3.736 2.325 6.813 1.00 0.00 47 TYR A C 13
ATOM 10665 O O . TYR A 1 101 ? -2.631 1.837 7.050 1.00 0.00 47 TYR A O 13
ATOM 10683 N N . SER A 1 102 ? -4.837 1.980 7.468 1.00 0.00 48 SER A N 13
ATOM 10684 C CA . SER A 1 102 ? -4.818 0.984 8.532 1.00 0.00 48 SER A CA 13
ATOM 10685 C C . SER A 1 102 ? -4.665 -0.413 7.950 1.00 0.00 48 SER A C 13
ATOM 10686 O O . SER A 1 102 ? -3.754 -1.156 8.314 1.00 0.00 48 SER A O 13
ATOM 10694 N N . GLU A 1 103 ? -5.572 -0.752 7.040 1.00 0.00 49 GLU A N 13
ATOM 10695 C CA . GLU A 1 103 ? -5.581 -2.047 6.380 1.00 0.00 49 GLU A CA 13
ATOM 10696 C C . GLU A 1 103 ? -6.867 -2.219 5.581 1.00 0.00 49 GLU A C 13
ATOM 10697 O O . GLU A 1 103 ? -6.853 -2.738 4.467 1.00 0.00 49 GLU A O 13
ATOM 10709 N N . GLU A 1 104 ? -7.979 -1.777 6.161 1.00 0.00 50 GLU A N 13
ATOM 10710 C CA . GLU A 1 104 ? -9.277 -1.878 5.504 1.00 0.00 50 GLU A CA 13
ATOM 10711 C C . GLU A 1 104 ? -9.250 -1.206 4.139 1.00 0.00 50 GLU A C 13
ATOM 10712 O O . GLU A 1 104 ? -9.562 -1.832 3.126 1.00 0.00 50 GLU A O 13
ATOM 10724 N N . GLU A 1 105 ? -8.862 0.064 4.110 1.00 0.00 51 GLU A N 13
ATOM 10725 C CA . GLU A 1 105 ? -8.783 0.794 2.856 1.00 0.00 51 GLU A CA 13
ATOM 10726 C C . GLU A 1 105 ? -7.799 0.096 1.933 1.00 0.00 51 GLU A C 13
ATOM 10727 O O . GLU A 1 105 ? -8.050 -0.064 0.739 1.00 0.00 51 GLU A O 13
ATOM 10739 N N . LEU A 1 106 ? -6.686 -0.344 2.510 1.00 0.00 52 LEU A N 13
ATOM 10740 C CA . LEU A 1 106 ? -5.665 -1.056 1.760 1.00 0.00 52 LEU A CA 13
ATOM 10741 C C . LEU A 1 106 ? -6.256 -2.307 1.124 1.00 0.00 52 LEU A C 13
ATOM 10742 O O . LEU A 1 106 ? -6.151 -2.509 -0.085 1.00 0.00 52 LEU A O 13
ATOM 10758 N N . LYS A 1 107 ? -6.896 -3.140 1.947 1.00 0.00 53 LYS A N 13
ATOM 10759 C CA . LYS A 1 107 ? -7.521 -4.361 1.455 1.00 0.00 53 LYS A CA 13
ATOM 10760 C C . LYS A 1 107 ? -8.460 -4.034 0.303 1.00 0.00 53 LYS A C 13
ATOM 10761 O O . LYS A 1 107 ? -8.417 -4.668 -0.751 1.00 0.00 53 LYS A O 13
ATOM 10780 N N . THR A 1 108 ? -9.292 -3.017 0.509 1.00 0.00 54 THR A N 13
ATOM 10781 C CA . THR A 1 108 ? -10.226 -2.578 -0.518 1.00 0.00 54 THR A CA 13
ATOM 10782 C C . THR A 1 108 ? -9.459 -2.178 -1.768 1.00 0.00 54 THR A C 13
ATOM 10783 O O . THR A 1 108 ? -9.819 -2.554 -2.883 1.00 0.00 54 THR A O 13
ATOM 10794 N N . HIS A 1 109 ? -8.381 -1.428 -1.562 1.00 0.00 55 HIS A N 13
ATOM 10795 C CA . HIS A 1 109 ? -7.534 -0.989 -2.659 1.00 0.00 55 HIS A CA 13
ATOM 10796 C C . HIS A 1 109 ? -6.983 -2.200 -3.403 1.00 0.00 55 HIS A C 13
ATOM 10797 O O . HIS A 1 109 ? -7.088 -2.295 -4.625 1.00 0.00 55 HIS A O 13
ATOM 10812 N N . ILE A 1 110 ? -6.406 -3.132 -2.647 1.00 0.00 56 ILE A N 13
ATOM 10813 C CA . ILE A 1 110 ? -5.850 -4.351 -3.225 1.00 0.00 56 ILE A CA 13
ATOM 10814 C C . ILE A 1 110 ? -6.912 -5.117 -4.012 1.00 0.00 56 ILE A C 13
ATOM 10815 O O . ILE A 1 110 ? -6.667 -5.565 -5.131 1.00 0.00 56 ILE A O 13
ATOM 10831 N N . SER A 1 111 ? -8.091 -5.266 -3.412 1.00 0.00 57 SER A N 13
ATOM 10832 C CA . SER A 1 111 ? -9.194 -5.984 -4.047 1.00 0.00 57 SER A CA 13
ATOM 10833 C C . SER A 1 111 ? -9.478 -5.448 -5.448 1.00 0.00 57 SER A C 13
ATOM 10834 O O . SER A 1 111 ? -9.159 -6.094 -6.446 1.00 0.00 57 SER A O 13
ATOM 10842 N N . LYS A 1 112 ? -10.086 -4.269 -5.514 1.00 0.00 58 LYS A N 13
ATOM 10843 C CA . LYS A 1 112 ? -10.421 -3.652 -6.793 1.00 0.00 58 LYS A CA 13
ATOM 10844 C C . LYS A 1 112 ? -9.164 -3.383 -7.615 1.00 0.00 58 LYS A C 13
ATOM 10845 O O . LYS A 1 112 ? -8.936 -4.020 -8.644 1.00 0.00 58 LYS A O 13
ATOM 10864 N N . GLY A 1 113 ? -8.354 -2.437 -7.156 1.00 0.00 59 GLY A N 13
ATOM 10865 C CA . GLY A 1 113 ? -7.130 -2.103 -7.862 1.00 0.00 59 GLY A CA 13
ATOM 10866 C C . GLY A 1 113 ? -6.815 -0.620 -7.816 1.00 0.00 59 GLY A C 13
ATOM 10867 O O . GLY A 1 113 ? -6.320 -0.055 -8.791 1.00 0.00 59 GLY A O 13
ATOM 10871 N N . THR A 1 114 ? -7.098 0.010 -6.681 1.00 0.00 60 THR A N 13
ATOM 10872 C CA . THR A 1 114 ? -6.837 1.435 -6.510 1.00 0.00 60 THR A CA 13
ATOM 10873 C C . THR A 1 114 ? -5.556 1.665 -5.713 1.00 0.00 60 THR A C 13
ATOM 10874 O O . THR A 1 114 ? -5.031 2.778 -5.680 1.00 0.00 60 THR A O 13
ATOM 10885 N N . LEU A 1 115 ? -5.052 0.610 -5.075 1.00 0.00 61 LEU A N 13
ATOM 10886 C CA . LEU A 1 115 ? -3.831 0.714 -4.288 1.00 0.00 61 LEU A CA 13
ATOM 10887 C C . LEU A 1 115 ? -2.676 1.182 -5.166 1.00 0.00 61 LEU A C 13
ATOM 10888 O O . LEU A 1 115 ? -1.774 1.883 -4.707 1.00 0.00 61 LEU A O 13
ATOM 10904 N N . GLY A 1 116 ? -2.720 0.793 -6.438 1.00 0.00 62 GLY A N 13
ATOM 10905 C CA . GLY A 1 116 ? -1.681 1.182 -7.373 1.00 0.00 62 GLY A CA 13
ATOM 10906 C C . GLY A 1 116 ? -1.864 2.594 -7.899 1.00 0.00 62 GLY A C 13
ATOM 10907 O O . GLY A 1 116 ? -1.128 3.033 -8.782 1.00 0.00 62 GLY A O 13
ATOM 10911 N N . LYS A 1 117 ? -2.845 3.312 -7.354 1.00 0.00 63 LYS A N 13
ATOM 10912 C CA . LYS A 1 117 ? -3.111 4.679 -7.773 1.00 0.00 63 LYS A CA 13
ATOM 10913 C C . LYS A 1 117 ? -2.290 5.659 -6.942 1.00 0.00 63 LYS A C 13
ATOM 10914 O O . LYS A 1 117 ? -1.606 6.528 -7.482 1.00 0.00 63 LYS A O 13
ATOM 10933 N N . PHE A 1 118 ? -2.359 5.504 -5.622 1.00 0.00 64 PHE A N 13
ATOM 10934 C CA . PHE A 1 118 ? -1.619 6.366 -4.704 1.00 0.00 64 PHE A CA 13
ATOM 10935 C C . PHE A 1 118 ? -0.153 6.486 -5.114 1.00 0.00 64 PHE A C 13
ATOM 10936 O O . PHE A 1 118 ? 0.422 5.556 -5.680 1.00 0.00 64 PHE A O 13
ATOM 10953 N N . THR A 1 119 ? 0.444 7.634 -4.817 1.00 0.00 65 THR A N 13
ATOM 10954 C CA . THR A 1 119 ? 1.844 7.880 -5.143 1.00 0.00 65 THR A CA 13
ATOM 10955 C C . THR A 1 119 ? 2.761 7.096 -4.207 1.00 0.00 65 THR A C 13
ATOM 10956 O O . THR A 1 119 ? 2.328 6.155 -3.542 1.00 0.00 65 THR A O 13
ATOM 10967 N N . VAL A 1 120 ? 4.028 7.491 -4.159 1.00 0.00 66 VAL A N 13
ATOM 10968 C CA . VAL A 1 120 ? 5.007 6.831 -3.306 1.00 0.00 66 VAL A CA 13
ATOM 10969 C C . VAL A 1 120 ? 4.813 7.232 -1.841 1.00 0.00 66 VAL A C 13
ATOM 10970 O O . VAL A 1 120 ? 4.571 6.376 -0.991 1.00 0.00 66 VAL A O 13
ATOM 10983 N N . PRO A 1 121 ? 4.905 8.538 -1.517 1.00 0.00 67 PRO A N 13
ATOM 10984 C CA . PRO A 1 121 ? 4.725 9.018 -0.145 1.00 0.00 67 PRO A CA 13
ATOM 10985 C C . PRO A 1 121 ? 3.482 8.422 0.507 1.00 0.00 67 PRO A C 13
ATOM 10986 O O . PRO A 1 121 ? 3.434 8.233 1.722 1.00 0.00 67 PRO A O 13
ATOM 10997 N N . MET A 1 122 ? 2.483 8.112 -0.315 1.00 0.00 68 MET A N 13
ATOM 10998 C CA . MET A 1 122 ? 1.245 7.519 0.176 1.00 0.00 68 MET A CA 13
ATOM 10999 C C . MET A 1 122 ? 1.443 6.026 0.412 1.00 0.00 68 MET A C 13
ATOM 11000 O O . MET A 1 122 ? 1.041 5.488 1.444 1.00 0.00 68 MET A O 13
ATOM 11014 N N . LEU A 1 123 ? 2.085 5.369 -0.549 1.00 0.00 69 LEU A N 13
ATOM 11015 C CA . LEU A 1 123 ? 2.365 3.942 -0.452 1.00 0.00 69 LEU A CA 13
ATOM 11016 C C . LEU A 1 123 ? 3.251 3.663 0.753 1.00 0.00 69 LEU A C 13
ATOM 11017 O O . LEU A 1 123 ? 2.959 2.783 1.563 1.00 0.00 69 LEU A O 13
ATOM 11033 N N . LYS A 1 124 ? 4.329 4.432 0.874 1.00 0.00 70 LYS A N 13
ATOM 11034 C CA . LYS A 1 124 ? 5.252 4.285 1.993 1.00 0.00 70 LYS A CA 13
ATOM 11035 C C . LYS A 1 124 ? 4.494 4.342 3.315 1.00 0.00 70 LYS A C 13
ATOM 11036 O O . LYS A 1 124 ? 4.853 3.670 4.281 1.00 0.00 70 LYS A O 13
ATOM 11055 N N . GLU A 1 125 ? 3.438 5.151 3.340 1.00 0.00 71 GLU A N 13
ATOM 11056 C CA . GLU A 1 125 ? 2.614 5.306 4.532 1.00 0.00 71 GLU A CA 13
ATOM 11057 C C . GLU A 1 125 ? 2.076 3.958 4.999 1.00 0.00 71 GLU A C 13
ATOM 11058 O O . GLU A 1 125 ? 2.292 3.557 6.142 1.00 0.00 71 GLU A O 13
ATOM 11070 N N . ALA A 1 126 ? 1.384 3.255 4.104 1.00 0.00 72 ALA A N 13
ATOM 11071 C CA . ALA A 1 126 ? 0.832 1.947 4.433 1.00 0.00 72 ALA A CA 13
ATOM 11072 C C . ALA A 1 126 ? 1.939 1.004 4.882 1.00 0.00 72 ALA A C 13
ATOM 11073 O O . ALA A 1 126 ? 1.808 0.306 5.887 1.00 0.00 72 ALA A O 13
ATOM 11080 N N . CYS A 1 127 ? 3.038 1.003 4.135 1.00 0.00 73 CYS A N 13
ATOM 11081 C CA . CYS A 1 127 ? 4.181 0.163 4.460 1.00 0.00 73 CYS A CA 13
ATOM 11082 C C . CYS A 1 127 ? 4.728 0.526 5.836 1.00 0.00 73 CYS A C 13
ATOM 11083 O O . CYS A 1 127 ? 5.049 -0.349 6.640 1.00 0.00 73 CYS A O 13
ATOM 11091 N N . ARG A 1 128 ? 4.822 1.826 6.101 1.00 0.00 74 ARG A N 13
ATOM 11092 C CA . ARG A 1 128 ? 5.319 2.314 7.383 1.00 0.00 74 ARG A CA 13
ATOM 11093 C C . ARG A 1 128 ? 4.405 1.865 8.517 1.00 0.00 74 ARG A C 13
ATOM 11094 O O . ARG A 1 128 ? 4.864 1.575 9.622 1.00 0.00 74 ARG A O 13
ATOM 11115 N N . ALA A 1 129 ? 3.107 1.808 8.233 1.00 0.00 75 ALA A N 13
ATOM 11116 C CA . ALA A 1 129 ? 2.124 1.391 9.226 1.00 0.00 75 ALA A CA 13
ATOM 11117 C C . ALA A 1 129 ? 2.239 -0.102 9.505 1.00 0.00 75 ALA A C 13
ATOM 11118 O O . ALA A 1 129 ? 2.091 -0.546 10.643 1.00 0.00 75 ALA A O 13
ATOM 11125 N N . TYR A 1 130 ? 2.506 -0.870 8.455 1.00 0.00 76 TYR A N 13
ATOM 11126 C CA . TYR A 1 130 ? 2.646 -2.317 8.580 1.00 0.00 76 TYR A CA 13
ATOM 11127 C C . TYR A 1 130 ? 4.060 -2.698 9.016 1.00 0.00 76 TYR A C 13
ATOM 11128 O O . TYR A 1 130 ? 4.277 -3.774 9.573 1.00 0.00 76 TYR A O 13
ATOM 11146 N N . GLY A 1 131 ? 5.018 -1.814 8.754 1.00 0.00 77 GLY A N 13
ATOM 11147 C CA . GLY A 1 131 ? 6.396 -2.083 9.121 1.00 0.00 77 GLY A CA 13
ATOM 11148 C C . GLY A 1 131 ? 7.160 -2.786 8.016 1.00 0.00 77 GLY A C 13
ATOM 11149 O O . GLY A 1 131 ? 8.148 -3.473 8.275 1.00 0.00 77 GLY A O 13
ATOM 11153 N N . LEU A 1 132 ? 6.699 -2.615 6.781 1.00 0.00 78 LEU A N 13
ATOM 11154 C CA . LEU A 1 132 ? 7.341 -3.237 5.629 1.00 0.00 78 LEU A CA 13
ATOM 11155 C C . LEU A 1 132 ? 8.555 -2.430 5.178 1.00 0.00 78 LEU A C 13
ATOM 11156 O O . LEU A 1 132 ? 8.941 -1.457 5.826 1.00 0.00 78 LEU A O 13
ATOM 11172 N N . LYS A 1 133 ? 9.150 -2.839 4.062 1.00 0.00 79 LYS A N 13
ATOM 11173 C CA . LYS A 1 133 ? 10.317 -2.154 3.522 1.00 0.00 79 LYS A CA 13
ATOM 11174 C C . LYS A 1 133 ? 10.209 -2.029 2.005 1.00 0.00 79 LYS A C 13
ATOM 11175 O O . LYS A 1 133 ? 10.925 -2.698 1.260 1.00 0.00 79 LYS A O 13
ATOM 11194 N N . SER A 1 134 ? 9.301 -1.167 1.558 1.00 0.00 80 SER A N 13
ATOM 11195 C CA . SER A 1 134 ? 9.085 -0.949 0.133 1.00 0.00 80 SER A CA 13
ATOM 11196 C C . SER A 1 134 ? 10.191 -0.083 -0.462 1.00 0.00 80 SER A C 13
ATOM 11197 O O . SER A 1 134 ? 11.195 0.193 0.195 1.00 0.00 80 SER A O 13
ATOM 11205 N N . GLY A 1 135 ? 10.006 0.340 -1.710 1.00 0.00 81 GLY A N 13
ATOM 11206 C CA . GLY A 1 135 ? 11.004 1.165 -2.367 1.00 0.00 81 GLY A CA 13
ATOM 11207 C C . GLY A 1 135 ? 10.484 2.545 -2.716 1.00 0.00 81 GLY A C 13
ATOM 11208 O O . GLY A 1 135 ? 9.927 3.238 -1.865 1.00 0.00 81 GLY A O 13
ATOM 11212 N N . LEU A 1 136 ? 10.667 2.943 -3.972 1.00 0.00 82 LEU A N 13
ATOM 11213 C CA . LEU A 1 136 ? 10.216 4.252 -4.441 1.00 0.00 82 LEU A CA 13
ATOM 11214 C C . LEU A 1 136 ? 9.784 4.194 -5.908 1.00 0.00 82 LEU A C 13
ATOM 11215 O O . LEU A 1 136 ? 9.536 5.229 -6.528 1.00 0.00 82 LEU A O 13
ATOM 11231 N N . LYS A 1 137 ? 9.685 2.985 -6.458 1.00 0.00 83 LYS A N 13
ATOM 11232 C CA . LYS A 1 137 ? 9.272 2.809 -7.846 1.00 0.00 83 LYS A CA 13
ATOM 11233 C C . LYS A 1 137 ? 7.748 2.812 -7.975 1.00 0.00 83 LYS A C 13
ATOM 11234 O O . LYS A 1 137 ? 7.210 2.557 -9.052 1.00 0.00 83 LYS A O 13
ATOM 11253 N N . LYS A 1 138 ? 7.057 3.091 -6.870 1.00 0.00 84 LYS A N 13
ATOM 11254 C CA . LYS A 1 138 ? 5.598 3.116 -6.859 1.00 0.00 84 LYS A CA 13
ATOM 11255 C C . LYS A 1 138 ? 5.038 1.700 -6.960 1.00 0.00 84 LYS A C 13
ATOM 11256 O O . LYS A 1 138 ? 4.623 1.116 -5.959 1.00 0.00 84 LYS A O 13
ATOM 11275 N N . GLN A 1 139 ? 5.037 1.148 -8.170 1.00 0.00 85 GLN A N 13
ATOM 11276 C CA . GLN A 1 139 ? 4.538 -0.204 -8.395 1.00 0.00 85 GLN A CA 13
ATOM 11277 C C . GLN A 1 139 ? 5.178 -1.192 -7.424 1.00 0.00 85 GLN A C 13
ATOM 11278 O O . GLN A 1 139 ? 4.557 -2.175 -7.022 1.00 0.00 85 GLN A O 13
ATOM 11292 N N . GLU A 1 140 ? 6.427 -0.922 -7.053 1.00 0.00 86 GLU A N 13
ATOM 11293 C CA . GLU A 1 140 ? 7.153 -1.787 -6.130 1.00 0.00 86 GLU A CA 13
ATOM 11294 C C . GLU A 1 140 ? 6.489 -1.799 -4.760 1.00 0.00 86 GLU A C 13
ATOM 11295 O O . GLU A 1 140 ? 6.386 -2.846 -4.121 1.00 0.00 86 GLU A O 13
ATOM 11307 N N . LEU A 1 141 ? 6.026 -0.635 -4.315 1.00 0.00 87 LEU A N 13
ATOM 11308 C CA . LEU A 1 141 ? 5.359 -0.531 -3.024 1.00 0.00 87 LEU A CA 13
ATOM 11309 C C . LEU A 1 141 ? 4.112 -1.401 -3.022 1.00 0.00 87 LEU A C 13
ATOM 11310 O O . LEU A 1 141 ? 3.836 -2.113 -2.056 1.00 0.00 87 LEU A O 13
ATOM 11326 N N . LEU A 1 142 ? 3.370 -1.351 -4.124 1.00 0.00 88 LEU A N 13
ATOM 11327 C CA . LEU A 1 142 ? 2.160 -2.148 -4.269 1.00 0.00 88 LEU A CA 13
ATOM 11328 C C . LEU A 1 142 ? 2.439 -3.606 -3.935 1.00 0.00 88 LEU A C 13
ATOM 11329 O O . LEU A 1 142 ? 1.763 -4.202 -3.098 1.00 0.00 88 LEU A O 13
ATOM 11345 N N . GLU A 1 143 ? 3.444 -4.175 -4.594 1.00 0.00 89 GLU A N 13
ATOM 11346 C CA . GLU A 1 143 ? 3.817 -5.565 -4.364 1.00 0.00 89 GLU A CA 13
ATOM 11347 C C . GLU A 1 143 ? 4.000 -5.839 -2.876 1.00 0.00 89 GLU A C 13
ATOM 11348 O O . GLU A 1 143 ? 3.392 -6.758 -2.329 1.00 0.00 89 GLU A O 13
ATOM 11360 N N . ALA A 1 144 ? 4.831 -5.031 -2.220 1.00 0.00 90 ALA A N 13
ATOM 11361 C CA . ALA A 1 144 ? 5.069 -5.197 -0.793 1.00 0.00 90 ALA A CA 13
ATOM 11362 C C . ALA A 1 144 ? 3.749 -5.212 -0.037 1.00 0.00 90 ALA A C 13
ATOM 11363 O O . ALA A 1 144 ? 3.534 -6.036 0.852 1.00 0.00 90 ALA A O 13
ATOM 11370 N N . LEU A 1 145 ? 2.861 -4.300 -0.414 1.00 0.00 91 LEU A N 13
ATOM 11371 C CA . LEU A 1 145 ? 1.549 -4.209 0.208 1.00 0.00 91 LEU A CA 13
ATOM 11372 C C . LEU A 1 145 ? 0.732 -5.447 -0.106 1.00 0.00 91 LEU A C 13
ATOM 11373 O O . LEU A 1 145 ? 0.290 -6.163 0.793 1.00 0.00 91 LEU A O 13
ATOM 11389 N N . THR A 1 146 ? 0.541 -5.696 -1.395 1.00 0.00 92 THR A N 13
ATOM 11390 C CA . THR A 1 146 ? -0.215 -6.848 -1.846 1.00 0.00 92 THR A CA 13
ATOM 11391 C C . THR A 1 146 ? 0.305 -8.112 -1.168 1.00 0.00 92 THR A C 13
ATOM 11392 O O . THR A 1 146 ? -0.433 -8.800 -0.466 1.00 0.00 92 THR A O 13
ATOM 11403 N N . LYS A 1 147 ? 1.587 -8.400 -1.373 1.00 0.00 93 LYS A N 13
ATOM 11404 C CA . LYS A 1 147 ? 2.215 -9.570 -0.771 1.00 0.00 93 LYS A CA 13
ATOM 11405 C C . LYS A 1 147 ? 1.885 -9.671 0.716 1.00 0.00 93 LYS A C 13
ATOM 11406 O O . LYS A 1 147 ? 1.800 -10.768 1.268 1.00 0.00 93 LYS A O 13
ATOM 11425 N N . HIS A 1 148 ? 1.706 -8.521 1.363 1.00 0.00 94 HIS A N 13
ATOM 11426 C CA . HIS A 1 148 ? 1.394 -8.493 2.787 1.00 0.00 94 HIS A CA 13
ATOM 11427 C C . HIS A 1 148 ? -0.058 -8.886 3.046 1.00 0.00 94 HIS A C 13
ATOM 11428 O O . HIS A 1 148 ? -0.345 -9.659 3.959 1.00 0.00 94 HIS A O 13
ATOM 11443 N N . PHE A 1 149 ? -0.970 -8.347 2.243 1.00 0.00 95 PHE A N 13
ATOM 11444 C CA . PHE A 1 149 ? -2.391 -8.643 2.400 1.00 0.00 95 PHE A CA 13
ATOM 11445 C C . PHE A 1 149 ? -2.823 -9.816 1.519 1.00 0.00 95 PHE A C 13
ATOM 11446 O O . PHE A 1 149 ? -4.003 -10.163 1.475 1.00 0.00 95 PHE A O 13
ATOM 11463 N N . GLN A 1 150 ? -1.868 -10.428 0.821 1.00 0.00 96 GLN A N 13
ATOM 11464 C CA . GLN A 1 150 ? -2.170 -11.561 -0.046 1.00 0.00 96 GLN A CA 13
ATOM 11465 C C . GLN A 1 150 ? -2.470 -12.808 0.780 1.00 0.00 96 GLN A C 13
ATOM 11466 O O . GLN A 1 150 ? -1.855 -13.037 1.821 1.00 0.00 96 GLN A O 13
ATOM 11480 N N . ASP A 1 151 ? -3.419 -13.610 0.310 1.00 0.00 97 ASP A N 13
ATOM 11481 C CA . ASP A 1 151 ? -3.799 -14.833 1.007 1.00 0.00 97 ASP A CA 13
ATOM 11482 C C . ASP A 1 151 ? -2.818 -15.961 0.700 1.00 0.00 97 ASP A C 13
ATOM 11483 O O . ASP A 1 151 ? -1.962 -15.775 -0.189 1.00 0.00 97 ASP A O 13
ATOM 11493 N N . LYS A 1 98 ? -11.292 8.546 6.405 1.00 0.00 44 LYS A N 14
ATOM 11494 C CA . LYS A 1 98 ? -9.978 8.824 7.042 1.00 0.00 44 LYS A CA 14
ATOM 11495 C C . LYS A 1 98 ? -8.869 7.995 6.400 1.00 0.00 44 LYS A C 14
ATOM 11496 O O . LYS A 1 98 ? -8.789 6.784 6.604 1.00 0.00 44 LYS A O 14
ATOM 11515 N N . VAL A 1 99 ? -8.014 8.657 5.627 1.00 0.00 45 VAL A N 14
ATOM 11516 C CA . VAL A 1 99 ? -6.908 7.982 4.957 1.00 0.00 45 VAL A CA 14
ATOM 11517 C C . VAL A 1 99 ? -5.801 7.626 5.949 1.00 0.00 45 VAL A C 14
ATOM 11518 O O . VAL A 1 99 ? -4.665 8.085 5.822 1.00 0.00 45 VAL A O 14
ATOM 11531 N N . GLU A 1 100 ? -6.143 6.808 6.941 1.00 0.00 46 GLU A N 14
ATOM 11532 C CA . GLU A 1 100 ? -5.182 6.394 7.957 1.00 0.00 46 GLU A CA 14
ATOM 11533 C C . GLU A 1 100 ? -4.243 5.318 7.423 1.00 0.00 46 GLU A C 14
ATOM 11534 O O . GLU A 1 100 ? -3.045 5.332 7.705 1.00 0.00 46 GLU A O 14
ATOM 11546 N N . TYR A 1 101 ? -4.799 4.377 6.667 1.00 0.00 47 TYR A N 14
ATOM 11547 C CA . TYR A 1 101 ? -4.023 3.283 6.108 1.00 0.00 47 TYR A CA 14
ATOM 11548 C C . TYR A 1 101 ? -3.497 2.391 7.218 1.00 0.00 47 TYR A C 14
ATOM 11549 O O . TYR A 1 101 ? -2.770 2.837 8.105 1.00 0.00 47 TYR A O 14
ATOM 11567 N N . SER A 1 102 ? -3.883 1.129 7.161 1.00 0.00 48 SER A N 14
ATOM 11568 C CA . SER A 1 102 ? -3.469 0.153 8.162 1.00 0.00 48 SER A CA 14
ATOM 11569 C C . SER A 1 102 ? -3.698 -1.272 7.671 1.00 0.00 48 SER A C 14
ATOM 11570 O O . SER A 1 102 ? -2.932 -2.177 8.000 1.00 0.00 48 SER A O 14
ATOM 11578 N N . GLU A 1 103 ? -4.747 -1.469 6.875 1.00 0.00 49 GLU A N 14
ATOM 11579 C CA . GLU A 1 103 ? -5.061 -2.788 6.336 1.00 0.00 49 GLU A CA 14
ATOM 11580 C C . GLU A 1 103 ? -6.439 -2.806 5.685 1.00 0.00 49 GLU A C 14
ATOM 11581 O O . GLU A 1 103 ? -6.570 -3.148 4.512 1.00 0.00 49 GLU A O 14
ATOM 11593 N N . GLU A 1 104 ? -7.467 -2.441 6.444 1.00 0.00 50 GLU A N 14
ATOM 11594 C CA . GLU A 1 104 ? -8.830 -2.424 5.918 1.00 0.00 50 GLU A CA 14
ATOM 11595 C C . GLU A 1 104 ? -8.905 -1.609 4.636 1.00 0.00 50 GLU A C 14
ATOM 11596 O O . GLU A 1 104 ? -9.366 -2.100 3.605 1.00 0.00 50 GLU A O 14
ATOM 11608 N N . GLU A 1 105 ? -8.435 -0.369 4.693 1.00 0.00 51 GLU A N 14
ATOM 11609 C CA . GLU A 1 105 ? -8.440 0.486 3.517 1.00 0.00 51 GLU A CA 14
ATOM 11610 C C . GLU A 1 105 ? -7.586 -0.148 2.430 1.00 0.00 51 GLU A C 14
ATOM 11611 O O . GLU A 1 105 ? -7.952 -0.151 1.255 1.00 0.00 51 GLU A O 14
ATOM 11623 N N . LEU A 1 106 ? -6.453 -0.707 2.843 1.00 0.00 52 LEU A N 14
ATOM 11624 C CA . LEU A 1 106 ? -5.549 -1.372 1.918 1.00 0.00 52 LEU A CA 14
ATOM 11625 C C . LEU A 1 106 ? -6.262 -2.525 1.224 1.00 0.00 52 LEU A C 14
ATOM 11626 O O . LEU A 1 106 ? -6.273 -2.612 -0.002 1.00 0.00 52 LEU A O 14
ATOM 11642 N N . LYS A 1 107 ? -6.872 -3.404 2.021 1.00 0.00 53 LYS A N 14
ATOM 11643 C CA . LYS A 1 107 ? -7.605 -4.543 1.483 1.00 0.00 53 LYS A CA 14
ATOM 11644 C C . LYS A 1 107 ? -8.619 -4.070 0.453 1.00 0.00 53 LYS A C 14
ATOM 11645 O O . LYS A 1 107 ? -8.698 -4.605 -0.653 1.00 0.00 53 LYS A O 14
ATOM 11664 N N . THR A 1 108 ? -9.380 -3.043 0.820 1.00 0.00 54 THR A N 14
ATOM 11665 C CA . THR A 1 108 ? -10.374 -2.475 -0.082 1.00 0.00 54 THR A CA 14
ATOM 11666 C C . THR A 1 108 ? -9.691 -2.031 -1.366 1.00 0.00 54 THR A C 14
ATOM 11667 O O . THR A 1 108 ? -10.156 -2.317 -2.469 1.00 0.00 54 THR A O 14
ATOM 11678 N N . HIS A 1 109 ? -8.564 -1.349 -1.201 1.00 0.00 55 HIS A N 14
ATOM 11679 C CA . HIS A 1 109 ? -7.776 -0.878 -2.328 1.00 0.00 55 HIS A CA 14
ATOM 11680 C C . HIS A 1 109 ? -7.309 -2.063 -3.163 1.00 0.00 55 HIS A C 14
ATOM 11681 O O . HIS A 1 109 ? -7.526 -2.112 -4.374 1.00 0.00 55 HIS A O 14
ATOM 11696 N N . ILE A 1 110 ? -6.675 -3.023 -2.496 1.00 0.00 56 ILE A N 14
ATOM 11697 C CA . ILE A 1 110 ? -6.180 -4.224 -3.159 1.00 0.00 56 ILE A CA 14
ATOM 11698 C C . ILE A 1 110 ? -7.312 -4.968 -3.863 1.00 0.00 56 ILE A C 14
ATOM 11699 O O . ILE A 1 110 ? -7.132 -5.506 -4.955 1.00 0.00 56 ILE A O 14
ATOM 11715 N N . SER A 1 111 ? -8.480 -4.996 -3.225 1.00 0.00 57 SER A N 14
ATOM 11716 C CA . SER A 1 111 ? -9.647 -5.676 -3.782 1.00 0.00 57 SER A CA 14
ATOM 11717 C C . SER A 1 111 ? -9.932 -5.215 -5.210 1.00 0.00 57 SER A C 14
ATOM 11718 O O . SER A 1 111 ? -9.661 -5.936 -6.171 1.00 0.00 57 SER A O 14
ATOM 11726 N N . LYS A 1 112 ? -10.484 -4.013 -5.340 1.00 0.00 58 LYS A N 14
ATOM 11727 C CA . LYS A 1 112 ? -10.812 -3.459 -6.650 1.00 0.00 58 LYS A CA 14
ATOM 11728 C C . LYS A 1 112 ? -9.558 -3.299 -7.504 1.00 0.00 58 LYS A C 14
ATOM 11729 O O . LYS A 1 112 ? -9.363 -4.025 -8.479 1.00 0.00 58 LYS A O 14
ATOM 11748 N N . GLY A 1 113 ? -8.712 -2.345 -7.132 1.00 0.00 59 GLY A N 14
ATOM 11749 C CA . GLY A 1 113 ? -7.488 -2.109 -7.877 1.00 0.00 59 GLY A CA 14
ATOM 11750 C C . GLY A 1 113 ? -7.031 -0.664 -7.813 1.00 0.00 59 GLY A C 14
ATOM 11751 O O . GLY A 1 113 ? -6.481 -0.138 -8.781 1.00 0.00 59 GLY A O 14
ATOM 11755 N N . THR A 1 114 ? -7.254 -0.020 -6.671 1.00 0.00 60 THR A N 14
ATOM 11756 C CA . THR A 1 114 ? -6.856 1.371 -6.486 1.00 0.00 60 THR A CA 14
ATOM 11757 C C . THR A 1 114 ? -5.573 1.469 -5.663 1.00 0.00 60 THR A C 14
ATOM 11758 O O . THR A 1 114 ? -4.928 2.516 -5.626 1.00 0.00 60 THR A O 14
ATOM 11769 N N . LEU A 1 115 ? -5.209 0.372 -5.002 1.00 0.00 61 LEU A N 14
ATOM 11770 C CA . LEU A 1 115 ? -4.006 0.338 -4.181 1.00 0.00 61 LEU A CA 14
ATOM 11771 C C . LEU A 1 115 ? -2.768 0.669 -5.014 1.00 0.00 61 LEU A C 14
ATOM 11772 O O . LEU A 1 115 ? -1.772 1.167 -4.490 1.00 0.00 61 LEU A O 14
ATOM 11788 N N . GLY A 1 116 ? -2.840 0.391 -6.313 1.00 0.00 62 GLY A N 14
ATOM 11789 C CA . GLY A 1 116 ? -1.719 0.666 -7.195 1.00 0.00 62 GLY A CA 14
ATOM 11790 C C . GLY A 1 116 ? -1.806 2.028 -7.859 1.00 0.00 62 GLY A C 14
ATOM 11791 O O . GLY A 1 116 ? -0.949 2.384 -8.668 1.00 0.00 62 GLY A O 14
ATOM 11795 N N . LYS A 1 117 ? -2.837 2.796 -7.519 1.00 0.00 63 LYS A N 14
ATOM 11796 C CA . LYS A 1 117 ? -3.018 4.124 -8.092 1.00 0.00 63 LYS A CA 14
ATOM 11797 C C . LYS A 1 117 ? -2.354 5.181 -7.216 1.00 0.00 63 LYS A C 14
ATOM 11798 O O . LYS A 1 117 ? -1.763 6.138 -7.717 1.00 0.00 63 LYS A O 14
ATOM 11817 N N . PHE A 1 118 ? -2.459 4.999 -5.903 1.00 0.00 64 PHE A N 14
ATOM 11818 C CA . PHE A 1 118 ? -1.873 5.932 -4.943 1.00 0.00 64 PHE A CA 14
ATOM 11819 C C . PHE A 1 118 ? -0.433 6.282 -5.310 1.00 0.00 64 PHE A C 14
ATOM 11820 O O . PHE A 1 118 ? 0.269 5.496 -5.946 1.00 0.00 64 PHE A O 14
ATOM 11837 N N . THR A 1 119 ? -0.003 7.470 -4.900 1.00 0.00 65 THR A N 14
ATOM 11838 C CA . THR A 1 119 ? 1.351 7.940 -5.175 1.00 0.00 65 THR A CA 14
ATOM 11839 C C . THR A 1 119 ? 2.370 7.214 -4.302 1.00 0.00 65 THR A C 14
ATOM 11840 O O . THR A 1 119 ? 2.037 6.256 -3.603 1.00 0.00 65 THR A O 14
ATOM 11851 N N . VAL A 1 120 ? 3.612 7.684 -4.344 1.00 0.00 66 VAL A N 14
ATOM 11852 C CA . VAL A 1 120 ? 4.684 7.092 -3.556 1.00 0.00 66 VAL A CA 14
ATOM 11853 C C . VAL A 1 120 ? 4.565 7.502 -2.087 1.00 0.00 66 VAL A C 14
ATOM 11854 O O . VAL A 1 120 ? 4.444 6.645 -1.212 1.00 0.00 66 VAL A O 14
ATOM 11867 N N . PRO A 1 121 ? 4.583 8.818 -1.785 1.00 0.00 67 PRO A N 14
ATOM 11868 C CA . PRO A 1 121 ? 4.460 9.301 -0.408 1.00 0.00 67 PRO A CA 14
ATOM 11869 C C . PRO A 1 121 ? 3.239 8.709 0.284 1.00 0.00 67 PRO A C 14
ATOM 11870 O O . PRO A 1 121 ? 3.224 8.536 1.503 1.00 0.00 67 PRO A O 14
ATOM 11881 N N . MET A 1 122 ? 2.221 8.385 -0.509 1.00 0.00 68 MET A N 14
ATOM 11882 C CA . MET A 1 122 ? 0.999 7.793 0.019 1.00 0.00 68 MET A CA 14
ATOM 11883 C C . MET A 1 122 ? 1.210 6.305 0.270 1.00 0.00 68 MET A C 14
ATOM 11884 O O . MET A 1 122 ? 0.851 5.782 1.325 1.00 0.00 68 MET A O 14
ATOM 11898 N N . LEU A 1 123 ? 1.812 5.635 -0.708 1.00 0.00 69 LEU A N 14
ATOM 11899 C CA . LEU A 1 123 ? 2.097 4.210 -0.603 1.00 0.00 69 LEU A CA 14
ATOM 11900 C C . LEU A 1 123 ? 3.041 3.943 0.563 1.00 0.00 69 LEU A C 14
ATOM 11901 O O . LEU A 1 123 ? 2.834 3.013 1.343 1.00 0.00 69 LEU A O 14
ATOM 11917 N N . LYS A 1 124 ? 4.073 4.774 0.681 1.00 0.00 70 LYS A N 14
ATOM 11918 C CA . LYS A 1 124 ? 5.049 4.641 1.758 1.00 0.00 70 LYS A CA 14
ATOM 11919 C C . LYS A 1 124 ? 4.351 4.568 3.114 1.00 0.00 70 LYS A C 14
ATOM 11920 O O . LYS A 1 124 ? 4.786 3.843 4.010 1.00 0.00 70 LYS A O 14
ATOM 11939 N N . GLU A 1 125 ? 3.263 5.322 3.255 1.00 0.00 71 GLU A N 14
ATOM 11940 C CA . GLU A 1 125 ? 2.499 5.342 4.497 1.00 0.00 71 GLU A CA 14
ATOM 11941 C C . GLU A 1 125 ? 2.067 3.932 4.885 1.00 0.00 71 GLU A C 14
ATOM 11942 O O . GLU A 1 125 ? 2.322 3.477 6.000 1.00 0.00 71 GLU A O 14
ATOM 11954 N N . ALA A 1 126 ? 1.419 3.241 3.952 1.00 0.00 72 ALA A N 14
ATOM 11955 C CA . ALA A 1 126 ? 0.963 1.878 4.190 1.00 0.00 72 ALA A CA 14
ATOM 11956 C C . ALA A 1 126 ? 2.134 0.979 4.558 1.00 0.00 72 ALA A C 14
ATOM 11957 O O . ALA A 1 126 ? 2.056 0.193 5.503 1.00 0.00 72 ALA A O 14
ATOM 11964 N N . CYS A 1 127 ? 3.228 1.110 3.813 1.00 0.00 73 CYS A N 14
ATOM 11965 C CA . CYS A 1 127 ? 4.421 0.318 4.072 1.00 0.00 73 CYS A CA 14
ATOM 11966 C C . CYS A 1 127 ? 4.916 0.573 5.490 1.00 0.00 73 CYS A C 14
ATOM 11967 O O . CYS A 1 127 ? 5.319 -0.350 6.196 1.00 0.00 73 CYS A O 14
ATOM 11975 N N . ARG A 1 128 ? 4.865 1.836 5.903 1.00 0.00 74 ARG A N 14
ATOM 11976 C CA . ARG A 1 128 ? 5.288 2.223 7.242 1.00 0.00 74 ARG A CA 14
ATOM 11977 C C . ARG A 1 128 ? 4.405 1.552 8.287 1.00 0.00 74 ARG A C 14
ATOM 11978 O O . ARG A 1 128 ? 4.875 1.157 9.354 1.00 0.00 74 ARG A O 14
ATOM 11999 N N . ALA A 1 129 ? 3.121 1.424 7.966 1.00 0.00 75 ALA A N 14
ATOM 12000 C CA . ALA A 1 129 ? 2.165 0.796 8.867 1.00 0.00 75 ALA A CA 14
ATOM 12001 C C . ALA A 1 129 ? 2.384 -0.711 8.917 1.00 0.00 75 ALA A C 14
ATOM 12002 O O . ALA A 1 129 ? 2.170 -1.348 9.948 1.00 0.00 75 ALA A O 14
ATOM 12009 N N . TYR A 1 130 ? 2.818 -1.272 7.793 1.00 0.00 76 TYR A N 14
ATOM 12010 C CA . TYR A 1 130 ? 3.075 -2.706 7.705 1.00 0.00 76 TYR A CA 14
ATOM 12011 C C . TYR A 1 130 ? 4.460 -3.042 8.250 1.00 0.00 76 TYR A C 14
ATOM 12012 O O . TYR A 1 130 ? 4.666 -4.104 8.839 1.00 0.00 76 TYR A O 14
ATOM 12030 N N . GLY A 1 131 ? 5.407 -2.133 8.045 1.00 0.00 77 GLY A N 14
ATOM 12031 C CA . GLY A 1 131 ? 6.762 -2.352 8.516 1.00 0.00 77 GLY A CA 14
ATOM 12032 C C . GLY A 1 131 ? 7.679 -2.883 7.428 1.00 0.00 77 GLY A C 14
ATOM 12033 O O . GLY A 1 131 ? 8.764 -3.388 7.716 1.00 0.00 77 GLY A O 14
ATOM 12037 N N . LEU A 1 132 ? 7.242 -2.769 6.176 1.00 0.00 78 LEU A N 14
ATOM 12038 C CA . LEU A 1 132 ? 8.030 -3.242 5.044 1.00 0.00 78 LEU A CA 14
ATOM 12039 C C . LEU A 1 132 ? 9.093 -2.218 4.655 1.00 0.00 78 LEU A C 14
ATOM 12040 O O . LEU A 1 132 ? 8.986 -1.039 4.993 1.00 0.00 78 LEU A O 14
ATOM 12056 N N . LYS A 1 133 ? 10.118 -2.676 3.943 1.00 0.00 79 LYS A N 14
ATOM 12057 C CA . LYS A 1 133 ? 11.199 -1.796 3.508 1.00 0.00 79 LYS A CA 14
ATOM 12058 C C . LYS A 1 133 ? 11.052 -1.430 2.033 1.00 0.00 79 LYS A C 14
ATOM 12059 O O . LYS A 1 133 ? 12.040 -1.159 1.351 1.00 0.00 79 LYS A O 14
ATOM 12078 N N . SER A 1 134 ? 9.814 -1.421 1.549 1.00 0.00 80 SER A N 14
ATOM 12079 C CA . SER A 1 134 ? 9.541 -1.086 0.155 1.00 0.00 80 SER A CA 14
ATOM 12080 C C . SER A 1 134 ? 9.609 0.422 -0.065 1.00 0.00 80 SER A C 14
ATOM 12081 O O . SER A 1 134 ? 9.982 1.174 0.836 1.00 0.00 80 SER A O 14
ATOM 12089 N N . GLY A 1 135 ? 9.244 0.860 -1.267 1.00 0.00 81 GLY A N 14
ATOM 12090 C CA . GLY A 1 135 ? 9.269 2.278 -1.580 1.00 0.00 81 GLY A CA 14
ATOM 12091 C C . GLY A 1 135 ? 10.246 2.617 -2.689 1.00 0.00 81 GLY A C 14
ATOM 12092 O O . GLY A 1 135 ? 10.435 1.835 -3.621 1.00 0.00 81 GLY A O 14
ATOM 12096 N N . LEU A 1 136 ? 10.861 3.794 -2.586 1.00 0.00 82 LEU A N 14
ATOM 12097 C CA . LEU A 1 136 ? 11.823 4.261 -3.579 1.00 0.00 82 LEU A CA 14
ATOM 12098 C C . LEU A 1 136 ? 11.133 4.562 -4.902 1.00 0.00 82 LEU A C 14
ATOM 12099 O O . LEU A 1 136 ? 11.044 5.715 -5.323 1.00 0.00 82 LEU A O 14
ATOM 12115 N N . LYS A 1 137 ? 10.646 3.515 -5.548 1.00 0.00 83 LYS A N 14
ATOM 12116 C CA . LYS A 1 137 ? 9.956 3.656 -6.826 1.00 0.00 83 LYS A CA 14
ATOM 12117 C C . LYS A 1 137 ? 8.484 4.016 -6.615 1.00 0.00 83 LYS A C 14
ATOM 12118 O O . LYS A 1 137 ? 8.141 5.186 -6.444 1.00 0.00 83 LYS A O 14
ATOM 12137 N N . LYS A 1 138 ? 7.620 3.004 -6.626 1.00 0.00 84 LYS A N 14
ATOM 12138 C CA . LYS A 1 138 ? 6.189 3.202 -6.434 1.00 0.00 84 LYS A CA 14
ATOM 12139 C C . LYS A 1 138 ? 5.472 1.857 -6.435 1.00 0.00 84 LYS A C 14
ATOM 12140 O O . LYS A 1 138 ? 4.859 1.467 -5.442 1.00 0.00 84 LYS A O 14
ATOM 12159 N N . GLN A 1 139 ? 5.568 1.144 -7.554 1.00 0.00 85 GLN A N 14
ATOM 12160 C CA . GLN A 1 139 ? 4.945 -0.169 -7.682 1.00 0.00 85 GLN A CA 14
ATOM 12161 C C . GLN A 1 139 ? 5.406 -1.094 -6.566 1.00 0.00 85 GLN A C 14
ATOM 12162 O O . GLN A 1 139 ? 4.604 -1.779 -5.936 1.00 0.00 85 GLN A O 14
ATOM 12176 N N . GLU A 1 140 ? 6.715 -1.108 -6.334 1.00 0.00 86 GLU A N 14
ATOM 12177 C CA . GLU A 1 140 ? 7.308 -1.948 -5.295 1.00 0.00 86 GLU A CA 14
ATOM 12178 C C . GLU A 1 140 ? 6.495 -1.882 -4.006 1.00 0.00 86 GLU A C 14
ATOM 12179 O O . GLU A 1 140 ? 6.353 -2.881 -3.300 1.00 0.00 86 GLU A O 14
ATOM 12191 N N . LEU A 1 141 ? 5.949 -0.707 -3.713 1.00 0.00 87 LEU A N 14
ATOM 12192 C CA . LEU A 1 141 ? 5.135 -0.527 -2.519 1.00 0.00 87 LEU A CA 14
ATOM 12193 C C . LEU A 1 141 ? 3.897 -1.407 -2.606 1.00 0.00 87 LEU A C 14
ATOM 12194 O O . LEU A 1 141 ? 3.527 -2.077 -1.642 1.00 0.00 87 LEU A O 14
ATOM 12210 N N . LEU A 1 142 ? 3.276 -1.416 -3.781 1.00 0.00 88 LEU A N 14
ATOM 12211 C CA . LEU A 1 142 ? 2.092 -2.234 -4.016 1.00 0.00 88 LEU A CA 14
ATOM 12212 C C . LEU A 1 142 ? 2.361 -3.676 -3.608 1.00 0.00 88 LEU A C 14
ATOM 12213 O O . LEU A 1 142 ? 1.639 -4.249 -2.794 1.00 0.00 88 LEU A O 14
ATOM 12229 N N . GLU A 1 143 ? 3.415 -4.255 -4.181 1.00 0.00 89 GLU A N 14
ATOM 12230 C CA . GLU A 1 143 ? 3.792 -5.630 -3.878 1.00 0.00 89 GLU A CA 14
ATOM 12231 C C . GLU A 1 143 ? 3.876 -5.849 -2.374 1.00 0.00 89 GLU A C 14
ATOM 12232 O O . GLU A 1 143 ? 3.261 -6.770 -1.838 1.00 0.00 89 GLU A O 14
ATOM 12244 N N . ALA A 1 144 ? 4.630 -4.990 -1.690 1.00 0.00 90 ALA A N 14
ATOM 12245 C CA . ALA A 1 144 ? 4.768 -5.097 -0.245 1.00 0.00 90 ALA A CA 14
ATOM 12246 C C . ALA A 1 144 ? 3.395 -5.145 0.408 1.00 0.00 90 ALA A C 14
ATOM 12247 O O . ALA A 1 144 ? 3.147 -5.942 1.314 1.00 0.00 90 ALA A O 14
ATOM 12254 N N . LEU A 1 145 ? 2.500 -4.294 -0.079 1.00 0.00 91 LEU A N 14
ATOM 12255 C CA . LEU A 1 145 ? 1.138 -4.237 0.428 1.00 0.00 91 LEU A CA 14
ATOM 12256 C C . LEU A 1 145 ? 0.390 -5.512 0.085 1.00 0.00 91 LEU A C 14
ATOM 12257 O O . LEU A 1 145 ? -0.068 -6.238 0.967 1.00 0.00 91 LEU A O 14
ATOM 12273 N N . THR A 1 146 ? 0.276 -5.778 -1.211 1.00 0.00 92 THR A N 14
ATOM 12274 C CA . THR A 1 146 ? -0.410 -6.964 -1.691 1.00 0.00 92 THR A CA 14
ATOM 12275 C C . THR A 1 146 ? 0.107 -8.203 -0.967 1.00 0.00 92 THR A C 14
ATOM 12276 O O . THR A 1 146 ? -0.663 -8.951 -0.369 1.00 0.00 92 THR A O 14
ATOM 12287 N N . LYS A 1 147 ? 1.420 -8.405 -1.015 1.00 0.00 93 LYS A N 14
ATOM 12288 C CA . LYS A 1 147 ? 2.046 -9.542 -0.350 1.00 0.00 93 LYS A CA 14
ATOM 12289 C C . LYS A 1 147 ? 1.578 -9.655 1.100 1.00 0.00 93 LYS A C 14
ATOM 12290 O O . LYS A 1 147 ? 1.471 -10.754 1.643 1.00 0.00 93 LYS A O 14
ATOM 12309 N N . HIS A 1 148 ? 1.312 -8.509 1.725 1.00 0.00 94 HIS A N 14
ATOM 12310 C CA . HIS A 1 148 ? 0.868 -8.484 3.115 1.00 0.00 94 HIS A CA 14
ATOM 12311 C C . HIS A 1 148 ? -0.641 -8.704 3.230 1.00 0.00 94 HIS A C 14
ATOM 12312 O O . HIS A 1 148 ? -1.192 -8.697 4.331 1.00 0.00 94 HIS A O 14
ATOM 12327 N N . PHE A 1 149 ? -1.310 -8.903 2.097 1.00 0.00 95 PHE A N 14
ATOM 12328 C CA . PHE A 1 149 ? -2.751 -9.128 2.097 1.00 0.00 95 PHE A CA 14
ATOM 12329 C C . PHE A 1 149 ? -3.164 -10.040 0.943 1.00 0.00 95 PHE A C 14
ATOM 12330 O O . PHE A 1 149 ? -4.318 -10.031 0.516 1.00 0.00 95 PHE A O 14
ATOM 12347 N N . GLN A 1 150 ? -2.215 -10.828 0.442 1.00 0.00 96 GLN A N 14
ATOM 12348 C CA . GLN A 1 150 ? -2.487 -11.742 -0.662 1.00 0.00 96 GLN A CA 14
ATOM 12349 C C . GLN A 1 150 ? -3.341 -12.918 -0.197 1.00 0.00 96 GLN A C 14
ATOM 12350 O O . GLN A 1 150 ? -3.623 -13.061 0.993 1.00 0.00 96 GLN A O 14
ATOM 12364 N N . ASP A 1 151 ? -3.750 -13.756 -1.144 1.00 0.00 97 ASP A N 14
ATOM 12365 C CA . ASP A 1 151 ? -4.572 -14.920 -0.832 1.00 0.00 97 ASP A CA 14
ATOM 12366 C C . ASP A 1 151 ? -3.715 -16.069 -0.313 1.00 0.00 97 ASP A C 14
ATOM 12367 O O . ASP A 1 151 ? -2.674 -16.359 -0.940 1.00 0.00 97 ASP A O 14
ATOM 12377 N N . LYS A 1 98 ? -7.476 11.706 9.042 1.00 0.00 44 LYS A N 15
ATOM 12378 C CA . LYS A 1 98 ? -6.414 10.912 8.370 1.00 0.00 44 LYS A CA 15
ATOM 12379 C C . LYS A 1 98 ? -6.565 9.424 8.670 1.00 0.00 44 LYS A C 15
ATOM 12380 O O . LYS A 1 98 ? -6.503 9.004 9.825 1.00 0.00 44 LYS A O 15
ATOM 12399 N N . VAL A 1 99 ? -6.762 8.631 7.621 1.00 0.00 45 VAL A N 15
ATOM 12400 C CA . VAL A 1 99 ? -6.920 7.189 7.773 1.00 0.00 45 VAL A CA 15
ATOM 12401 C C . VAL A 1 99 ? -5.587 6.524 8.096 1.00 0.00 45 VAL A C 15
ATOM 12402 O O . VAL A 1 99 ? -5.524 5.593 8.899 1.00 0.00 45 VAL A O 15
ATOM 12415 N N . GLU A 1 100 ? -4.525 7.011 7.464 1.00 0.00 46 GLU A N 15
ATOM 12416 C CA . GLU A 1 100 ? -3.184 6.472 7.679 1.00 0.00 46 GLU A CA 15
ATOM 12417 C C . GLU A 1 100 ? -3.059 5.051 7.131 1.00 0.00 46 GLU A C 15
ATOM 12418 O O . GLU A 1 100 ? -2.100 4.343 7.439 1.00 0.00 46 GLU A O 15
ATOM 12430 N N . TYR A 1 101 ? -4.028 4.636 6.316 1.00 0.00 47 TYR A N 15
ATOM 12431 C CA . TYR A 1 101 ? -4.012 3.298 5.731 1.00 0.00 47 TYR A CA 15
ATOM 12432 C C . TYR A 1 101 ? -3.846 2.232 6.808 1.00 0.00 47 TYR A C 15
ATOM 12433 O O . TYR A 1 101 ? -2.740 1.757 7.066 1.00 0.00 47 TYR A O 15
ATOM 12451 N N . SER A 1 102 ? -4.959 1.862 7.430 1.00 0.00 48 SER A N 15
ATOM 12452 C CA . SER A 1 102 ? -4.952 0.852 8.481 1.00 0.00 48 SER A CA 15
ATOM 12453 C C . SER A 1 102 ? -4.761 -0.536 7.890 1.00 0.00 48 SER A C 15
ATOM 12454 O O . SER A 1 102 ? -3.878 -1.287 8.304 1.00 0.00 48 SER A O 15
ATOM 12462 N N . GLU A 1 103 ? -5.603 -0.863 6.917 1.00 0.00 49 GLU A N 15
ATOM 12463 C CA . GLU A 1 103 ? -5.557 -2.158 6.245 1.00 0.00 49 GLU A CA 15
ATOM 12464 C C . GLU A 1 103 ? -6.847 -2.399 5.470 1.00 0.00 49 GLU A C 15
ATOM 12465 O O . GLU A 1 103 ? -6.832 -2.982 4.390 1.00 0.00 49 GLU A O 15
ATOM 12477 N N . GLU A 1 104 ? -7.962 -1.947 6.033 1.00 0.00 50 GLU A N 15
ATOM 12478 C CA . GLU A 1 104 ? -9.265 -2.113 5.396 1.00 0.00 50 GLU A CA 15
ATOM 12479 C C . GLU A 1 104 ? -9.276 -1.513 3.998 1.00 0.00 50 GLU A C 15
ATOM 12480 O O . GLU A 1 104 ? -9.501 -2.219 3.015 1.00 0.00 50 GLU A O 15
ATOM 12492 N N . GLU A 1 105 ? -9.022 -0.212 3.904 1.00 0.00 51 GLU A N 15
ATOM 12493 C CA . GLU A 1 105 ? -8.997 0.451 2.611 1.00 0.00 51 GLU A CA 15
ATOM 12494 C C . GLU A 1 105 ? -7.949 -0.207 1.729 1.00 0.00 51 GLU A C 15
ATOM 12495 O O . GLU A 1 105 ? -8.171 -0.433 0.541 1.00 0.00 51 GLU A O 15
ATOM 12507 N N . LEU A 1 106 ? -6.813 -0.537 2.336 1.00 0.00 52 LEU A N 15
ATOM 12508 C CA . LEU A 1 106 ? -5.732 -1.196 1.624 1.00 0.00 52 LEU A CA 15
ATOM 12509 C C . LEU A 1 106 ? -6.211 -2.524 1.050 1.00 0.00 52 LEU A C 15
ATOM 12510 O O . LEU A 1 106 ? -6.057 -2.787 -0.142 1.00 0.00 52 LEU A O 15
ATOM 12526 N N . LYS A 1 107 ? -6.810 -3.352 1.906 1.00 0.00 53 LYS A N 15
ATOM 12527 C CA . LYS A 1 107 ? -7.330 -4.644 1.478 1.00 0.00 53 LYS A CA 15
ATOM 12528 C C . LYS A 1 107 ? -8.266 -4.458 0.294 1.00 0.00 53 LYS A C 15
ATOM 12529 O O . LYS A 1 107 ? -8.149 -5.141 -0.724 1.00 0.00 53 LYS A O 15
ATOM 12548 N N . THR A 1 108 ? -9.183 -3.505 0.431 1.00 0.00 54 THR A N 15
ATOM 12549 C CA . THR A 1 108 ? -10.131 -3.200 -0.633 1.00 0.00 54 THR A CA 15
ATOM 12550 C C . THR A 1 108 ? -9.377 -2.825 -1.900 1.00 0.00 54 THR A C 15
ATOM 12551 O O . THR A 1 108 ? -9.724 -3.257 -2.999 1.00 0.00 54 THR A O 15
ATOM 12562 N N . HIS A 1 109 ? -8.327 -2.029 -1.726 1.00 0.00 55 HIS A N 15
ATOM 12563 C CA . HIS A 1 109 ? -7.496 -1.604 -2.841 1.00 0.00 55 HIS A CA 15
ATOM 12564 C C . HIS A 1 109 ? -6.885 -2.819 -3.525 1.00 0.00 55 HIS A C 15
ATOM 12565 O O . HIS A 1 109 ? -6.946 -2.959 -4.747 1.00 0.00 55 HIS A O 15
ATOM 12580 N N . ILE A 1 110 ? -6.303 -3.703 -2.719 1.00 0.00 56 ILE A N 15
ATOM 12581 C CA . ILE A 1 110 ? -5.687 -4.921 -3.234 1.00 0.00 56 ILE A CA 15
ATOM 12582 C C . ILE A 1 110 ? -6.692 -5.754 -4.026 1.00 0.00 56 ILE A C 15
ATOM 12583 O O . ILE A 1 110 ? -6.400 -6.212 -5.130 1.00 0.00 56 ILE A O 15
ATOM 12599 N N . SER A 1 111 ? -7.876 -5.953 -3.449 1.00 0.00 57 SER A N 15
ATOM 12600 C CA . SER A 1 111 ? -8.924 -6.739 -4.095 1.00 0.00 57 SER A CA 15
ATOM 12601 C C . SER A 1 111 ? -9.213 -6.235 -5.507 1.00 0.00 57 SER A C 15
ATOM 12602 O O . SER A 1 111 ? -8.846 -6.875 -6.493 1.00 0.00 57 SER A O 15
ATOM 12610 N N . LYS A 1 112 ? -9.884 -5.091 -5.596 1.00 0.00 58 LYS A N 15
ATOM 12611 C CA . LYS A 1 112 ? -10.234 -4.508 -6.887 1.00 0.00 58 LYS A CA 15
ATOM 12612 C C . LYS A 1 112 ? -8.987 -4.189 -7.707 1.00 0.00 58 LYS A C 15
ATOM 12613 O O . LYS A 1 112 ? -8.704 -4.852 -8.705 1.00 0.00 58 LYS A O 15
ATOM 12632 N N . GLY A 1 113 ? -8.243 -3.174 -7.281 1.00 0.00 59 GLY A N 15
ATOM 12633 C CA . GLY A 1 113 ? -7.036 -2.793 -7.993 1.00 0.00 59 GLY A CA 15
ATOM 12634 C C . GLY A 1 113 ? -6.799 -1.294 -7.992 1.00 0.00 59 GLY A C 15
ATOM 12635 O O . GLY A 1 113 ? -6.307 -0.737 -8.974 1.00 0.00 59 GLY A O 15
ATOM 12639 N N . THR A 1 114 ? -7.140 -0.640 -6.886 1.00 0.00 60 THR A N 15
ATOM 12640 C CA . THR A 1 114 ? -6.953 0.801 -6.759 1.00 0.00 60 THR A CA 15
ATOM 12641 C C . THR A 1 114 ? -5.690 1.118 -5.963 1.00 0.00 60 THR A C 15
ATOM 12642 O O . THR A 1 114 ? -5.249 2.266 -5.915 1.00 0.00 60 THR A O 15
ATOM 12653 N N . LEU A 1 115 ? -5.104 0.094 -5.345 1.00 0.00 61 LEU A N 15
ATOM 12654 C CA . LEU A 1 115 ? -3.888 0.275 -4.564 1.00 0.00 61 LEU A CA 15
ATOM 12655 C C . LEU A 1 115 ? -2.771 0.842 -5.437 1.00 0.00 61 LEU A C 15
ATOM 12656 O O . LEU A 1 115 ? -1.816 1.434 -4.934 1.00 0.00 61 LEU A O 15
ATOM 12672 N N . GLY A 1 116 ? -2.905 0.664 -6.751 1.00 0.00 62 GLY A N 15
ATOM 12673 C CA . GLY A 1 116 ? -1.910 1.170 -7.677 1.00 0.00 62 GLY A CA 15
ATOM 12674 C C . GLY A 1 116 ? -2.224 2.574 -8.153 1.00 0.00 62 GLY A C 15
ATOM 12675 O O . GLY A 1 116 ? -1.672 3.035 -9.152 1.00 0.00 62 GLY A O 15
ATOM 12679 N N . LYS A 1 117 ? -3.110 3.260 -7.436 1.00 0.00 63 LYS A N 15
ATOM 12680 C CA . LYS A 1 117 ? -3.490 4.619 -7.790 1.00 0.00 63 LYS A CA 15
ATOM 12681 C C . LYS A 1 117 ? -2.567 5.623 -7.107 1.00 0.00 63 LYS A C 15
ATOM 12682 O O . LYS A 1 117 ? -2.065 6.553 -7.737 1.00 0.00 63 LYS A O 15
ATOM 12701 N N . PHE A 1 118 ? -2.351 5.420 -5.810 1.00 0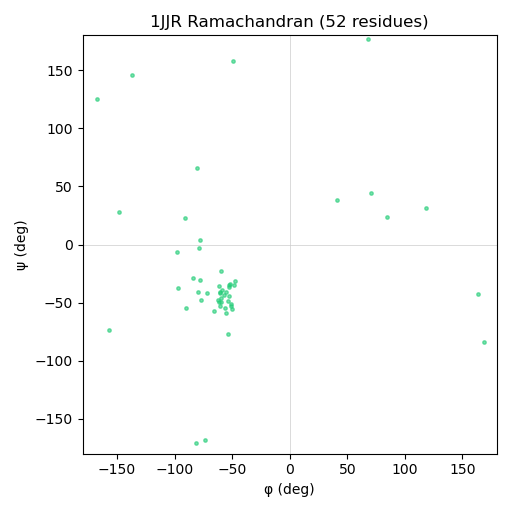.00 64 PHE A N 15
ATOM 12702 C CA . PHE A 1 118 ? -1.489 6.295 -5.020 1.00 0.00 64 PHE A CA 15
ATOM 12703 C C . PHE A 1 118 ? -0.155 6.548 -5.721 1.00 0.00 64 PHE A C 15
ATOM 12704 O O . PHE A 1 118 ? 0.306 5.731 -6.518 1.00 0.00 64 PHE A O 15
ATOM 12721 N N . THR A 1 119 ? 0.453 7.689 -5.418 1.00 0.00 65 THR A N 15
ATOM 12722 C CA . THR A 1 119 ? 1.730 8.068 -6.013 1.00 0.00 65 THR A CA 15
ATOM 12723 C C . THR A 1 119 ? 2.889 7.274 -5.411 1.00 0.00 65 THR A C 15
ATOM 12724 O O . THR A 1 119 ? 3.360 6.297 -5.993 1.00 0.00 65 THR A O 15
ATOM 12735 N N . VAL A 1 120 ? 3.353 7.724 -4.250 1.00 0.00 66 VAL A N 15
ATOM 12736 C CA . VAL A 1 120 ? 4.468 7.093 -3.562 1.00 0.00 66 VAL A CA 15
ATOM 12737 C C . VAL A 1 120 ? 4.468 7.490 -2.086 1.00 0.00 66 VAL A C 15
ATOM 12738 O O . VAL A 1 120 ? 4.261 6.647 -1.213 1.00 0.00 66 VAL A O 15
ATOM 12751 N N . PRO A 1 121 ? 4.677 8.789 -1.780 1.00 0.00 67 PRO A N 15
ATOM 12752 C CA . PRO A 1 121 ? 4.672 9.277 -0.401 1.00 0.00 67 PRO A CA 15
ATOM 12753 C C . PRO A 1 121 ? 3.423 8.813 0.335 1.00 0.00 67 PRO A C 15
ATOM 12754 O O . PRO A 1 121 ? 3.424 8.666 1.557 1.00 0.00 67 PRO A O 15
ATOM 12765 N N . MET A 1 122 ? 2.362 8.563 -0.429 1.00 0.00 68 MET A N 15
ATOM 12766 C CA . MET A 1 122 ? 1.110 8.091 0.136 1.00 0.00 68 MET A CA 15
ATOM 12767 C C . MET A 1 122 ? 1.215 6.600 0.433 1.00 0.00 68 MET A C 15
ATOM 12768 O O . MET A 1 122 ? 0.796 6.130 1.490 1.00 0.00 68 MET A O 15
ATOM 12782 N N . LEU A 1 123 ? 1.800 5.869 -0.512 1.00 0.00 69 LEU A N 15
ATOM 12783 C CA . LEU A 1 123 ? 1.996 4.432 -0.373 1.00 0.00 69 LEU A CA 15
ATOM 12784 C C . LEU A 1 123 ? 2.911 4.131 0.808 1.00 0.00 69 LEU A C 15
ATOM 12785 O O . LEU A 1 123 ? 2.637 3.236 1.607 1.00 0.00 69 LEU A O 15
ATOM 12801 N N . LYS A 1 124 ? 3.995 4.894 0.917 1.00 0.00 70 LYS A N 15
ATOM 12802 C CA . LYS A 1 124 ? 4.949 4.719 2.008 1.00 0.00 70 LYS A CA 15
ATOM 12803 C C . LYS A 1 124 ? 4.232 4.714 3.354 1.00 0.00 70 LYS A C 15
ATOM 12804 O O . LYS A 1 124 ? 4.628 4.005 4.280 1.00 0.00 70 LYS A O 15
ATOM 12823 N N . GLU A 1 125 ? 3.171 5.510 3.451 1.00 0.00 71 GLU A N 15
ATOM 12824 C CA . GLU A 1 125 ? 2.389 5.601 4.679 1.00 0.00 71 GLU A CA 15
ATOM 12825 C C . GLU A 1 125 ? 1.892 4.224 5.108 1.00 0.00 71 GLU A C 15
ATOM 12826 O O . GLU A 1 125 ? 2.152 3.783 6.227 1.00 0.00 71 GLU A 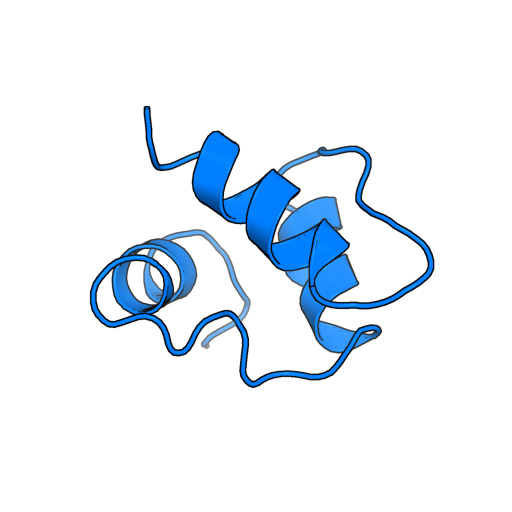O 15
ATOM 12838 N N . ALA A 1 126 ? 1.187 3.543 4.208 1.00 0.00 72 ALA A N 15
ATOM 12839 C CA . ALA A 1 126 ? 0.670 2.210 4.499 1.00 0.00 72 ALA A CA 15
ATOM 12840 C C . ALA A 1 126 ? 1.809 1.268 4.863 1.00 0.00 72 ALA A C 15
ATOM 12841 O O . ALA A 1 126 ? 1.722 0.514 5.832 1.00 0.00 72 ALA A O 15
ATOM 12848 N N . CYS A 1 127 ? 2.884 1.328 4.084 1.00 0.00 73 CYS A N 15
ATOM 12849 C CA . CYS A 1 127 ? 4.051 0.493 4.330 1.00 0.00 73 CYS A CA 15
ATOM 12850 C C . CYS A 1 127 ? 4.630 0.789 5.707 1.00 0.00 73 CYS A C 15
ATOM 12851 O O . CYS A 1 127 ? 5.023 -0.121 6.436 1.00 0.00 73 CYS A O 15
ATOM 12859 N N . ARG A 1 128 ? 4.668 2.070 6.062 1.00 0.00 74 ARG A N 15
ATOM 12860 C CA . ARG A 1 128 ? 5.184 2.486 7.359 1.00 0.00 74 ARG A CA 15
ATOM 12861 C C . ARG A 1 128 ? 4.340 1.886 8.476 1.00 0.00 74 ARG A C 15
ATOM 12862 O O . ARG A 1 128 ? 4.858 1.496 9.523 1.00 0.00 74 ARG A O 15
ATOM 12883 N N . ALA A 1 129 ? 3.034 1.804 8.238 1.00 0.00 75 ALA A N 15
ATOM 12884 C CA . ALA A 1 129 ? 2.111 1.239 9.212 1.00 0.00 75 ALA A CA 15
ATOM 12885 C C . ALA A 1 129 ? 2.208 -0.282 9.221 1.00 0.00 75 ALA A C 15
ATOM 12886 O O . ALA A 1 129 ? 1.962 -0.926 10.240 1.00 0.00 75 ALA A O 15
ATOM 12893 N N . TYR A 1 130 ? 2.576 -0.848 8.074 1.00 0.00 76 TYR A N 15
ATOM 12894 C CA . TYR A 1 130 ? 2.714 -2.294 7.943 1.00 0.00 76 TYR A CA 15
ATOM 12895 C C . TYR A 1 130 ? 4.078 -2.754 8.450 1.00 0.00 76 TYR A C 15
ATOM 12896 O O . TYR A 1 130 ? 4.214 -3.856 8.983 1.00 0.00 76 TYR A O 15
ATOM 12914 N N . GLY A 1 131 ? 5.084 -1.903 8.278 1.00 0.00 77 GLY A N 15
ATOM 12915 C CA . GLY A 1 131 ? 6.426 -2.236 8.720 1.00 0.00 77 GLY A CA 15
ATOM 12916 C C . GLY A 1 131 ? 7.217 -2.992 7.667 1.00 0.00 77 GLY A C 15
ATOM 12917 O O . GLY A 1 131 ? 8.236 -3.611 7.975 1.00 0.00 77 GLY A O 15
ATOM 12921 N N . LEU A 1 132 ? 6.747 -2.944 6.424 1.00 0.00 78 LEU A N 15
ATOM 12922 C CA . LEU A 1 132 ? 7.417 -3.632 5.325 1.00 0.00 78 LEU A CA 15
ATOM 12923 C C . LEU A 1 132 ? 8.584 -2.808 4.791 1.00 0.00 78 LEU A C 15
ATOM 12924 O O . LEU A 1 132 ? 9.026 -1.852 5.428 1.00 0.00 78 LEU A O 15
ATOM 12940 N N . LYS A 1 133 ? 9.077 -3.185 3.616 1.00 0.00 79 LYS A N 15
ATOM 12941 C CA . LYS A 1 133 ? 10.191 -2.485 2.990 1.00 0.00 79 LYS A CA 15
ATOM 12942 C C . LYS A 1 133 ? 9.896 -2.232 1.515 1.00 0.00 79 LYS A C 15
ATOM 12943 O O . LYS A 1 133 ? 10.435 -2.902 0.635 1.00 0.00 79 LYS A O 15
ATOM 12962 N N . SER A 1 134 ? 9.025 -1.263 1.259 1.00 0.00 80 SER A N 15
ATOM 12963 C CA . SER A 1 134 ? 8.639 -0.917 -0.105 1.00 0.00 80 SER A CA 15
ATOM 12964 C C . SER A 1 134 ? 9.749 -0.149 -0.817 1.00 0.00 80 SER A C 15
ATOM 12965 O O . SER A 1 134 ? 10.833 0.045 -0.268 1.00 0.00 80 SER A O 15
ATOM 12973 N N . GLY A 1 135 ? 9.471 0.280 -2.046 1.00 0.00 81 GLY A N 15
ATOM 12974 C CA . GLY A 1 135 ? 10.459 1.016 -2.816 1.00 0.00 81 GLY A CA 15
ATOM 12975 C C . GLY A 1 135 ? 10.060 2.458 -3.060 1.00 0.00 81 GLY A C 15
ATOM 12976 O O . GLY A 1 135 ? 8.903 2.832 -2.865 1.00 0.00 81 GLY A O 15
ATOM 12980 N N . LEU A 1 136 ? 11.023 3.269 -3.488 1.00 0.00 82 LEU A N 15
ATOM 12981 C CA . LEU A 1 136 ? 10.775 4.681 -3.760 1.00 0.00 82 LEU A CA 15
ATOM 12982 C C . LEU A 1 136 ? 10.158 4.890 -5.144 1.00 0.00 82 LEU A C 15
ATOM 12983 O O . LEU A 1 136 ? 9.906 6.024 -5.550 1.00 0.00 82 LEU A O 15
ATOM 12999 N N . LYS A 1 137 ? 9.916 3.798 -5.866 1.00 0.00 83 LYS A N 15
ATOM 13000 C CA . LYS A 1 137 ? 9.329 3.884 -7.199 1.00 0.00 83 LYS A CA 15
ATOM 13001 C C . LYS A 1 137 ? 7.821 4.100 -7.111 1.00 0.00 83 LYS A C 15
ATOM 13002 O O . LYS A 1 137 ? 7.331 5.206 -7.331 1.00 0.00 83 LYS A O 15
ATOM 13021 N N . LYS A 1 138 ? 7.095 3.035 -6.781 1.00 0.00 84 LYS A N 15
ATOM 13022 C CA . LYS A 1 138 ? 5.639 3.095 -6.649 1.00 0.00 84 LYS A CA 15
ATOM 13023 C C . LYS A 1 138 ? 5.047 1.689 -6.587 1.00 0.00 84 LYS A C 15
ATOM 13024 O O . LYS A 1 138 ? 4.591 1.246 -5.533 1.00 0.00 84 LYS A O 15
ATOM 13043 N N . GLN A 1 139 ? 5.063 0.988 -7.718 1.00 0.00 85 GLN A N 15
ATOM 13044 C CA . GLN A 1 139 ? 4.534 -0.371 -7.788 1.00 0.00 85 GLN A CA 15
ATOM 13045 C C . GLN A 1 139 ? 5.119 -1.246 -6.683 1.00 0.00 85 GLN A C 15
ATOM 13046 O O . GLN A 1 139 ? 4.468 -2.172 -6.200 1.00 0.00 85 GLN A O 15
ATOM 13060 N N . GLU A 1 140 ? 6.353 -0.947 -6.287 1.00 0.00 86 GLU A N 15
ATOM 13061 C CA . GLU A 1 140 ? 7.023 -1.709 -5.239 1.00 0.00 86 GLU A CA 15
ATOM 13062 C C . GLU A 1 140 ? 6.224 -1.662 -3.943 1.00 0.00 86 GLU A C 15
ATOM 13063 O O . GLU A 1 140 ? 6.108 -2.664 -3.238 1.00 0.00 86 GLU A O 15
ATOM 13075 N N . LEU A 1 141 ? 5.663 -0.496 -3.641 1.00 0.00 87 LEU A N 15
ATOM 13076 C CA . LEU A 1 141 ? 4.862 -0.330 -2.436 1.00 0.00 87 LEU A CA 15
ATOM 13077 C C . LEU A 1 141 ? 3.656 -1.254 -2.488 1.00 0.00 87 LEU A C 15
ATOM 13078 O O . LEU A 1 141 ? 3.330 -1.924 -1.508 1.00 0.00 87 LEU A O 15
ATOM 13094 N N . LEU A 1 142 ? 3.011 -1.306 -3.649 1.00 0.00 88 LEU A N 15
ATOM 13095 C CA . LEU A 1 142 ? 1.858 -2.175 -3.841 1.00 0.00 88 LEU A CA 15
ATOM 13096 C C . LEU A 1 142 ? 2.197 -3.597 -3.416 1.00 0.00 88 LEU A C 15
ATOM 13097 O O . LEU A 1 142 ? 1.503 -4.194 -2.595 1.00 0.00 88 LEU A O 15
ATOM 13113 N N . GLU A 1 143 ? 3.278 -4.131 -3.982 1.00 0.00 89 GLU A N 15
ATOM 13114 C CA . GLU A 1 143 ? 3.720 -5.483 -3.661 1.00 0.00 89 GLU A CA 15
ATOM 13115 C C . GLU A 1 143 ? 3.806 -5.682 -2.154 1.00 0.00 89 GLU A C 15
ATOM 13116 O O . GLU A 1 143 ? 3.218 -6.616 -1.609 1.00 0.00 89 GLU A O 15
ATOM 13128 N N . ALA A 1 144 ? 4.531 -4.791 -1.480 1.00 0.00 90 ALA A N 15
ATOM 13129 C CA . ALA A 1 144 ? 4.675 -4.871 -0.032 1.00 0.00 90 ALA A CA 15
ATOM 13130 C C . ALA A 1 144 ? 3.308 -4.974 0.631 1.00 0.00 90 ALA A C 15
ATOM 13131 O O . ALA A 1 144 ? 3.098 -5.783 1.534 1.00 0.00 90 ALA A O 15
ATOM 13138 N N . LEU A 1 145 ? 2.376 -4.156 0.159 1.00 0.00 91 LEU A N 15
ATOM 13139 C CA . LEU A 1 145 ? 1.019 -4.163 0.685 1.00 0.00 91 LEU A CA 15
ATOM 13140 C C . LEU A 1 145 ? 0.323 -5.467 0.334 1.00 0.00 91 LEU A C 15
ATOM 13141 O O . LEU A 1 145 ? -0.145 -6.195 1.209 1.00 0.00 91 LEU A O 15
ATOM 13157 N N . THR A 1 146 ? 0.263 -5.752 -0.961 1.00 0.00 92 THR A N 15
ATOM 13158 C CA . THR A 1 146 ? -0.370 -6.964 -1.453 1.00 0.00 92 THR A CA 15
ATOM 13159 C C . THR A 1 146 ? 0.161 -8.187 -0.707 1.00 0.00 92 THR A C 15
ATOM 13160 O O . THR A 1 146 ? -0.607 -8.939 -0.108 1.00 0.00 92 THR A O 15
ATOM 13171 N N . LYS A 1 147 ? 1.478 -8.376 -0.739 1.00 0.00 93 LYS A N 15
ATOM 13172 C CA . LYS A 1 147 ? 2.103 -9.502 -0.052 1.00 0.00 93 LYS A CA 15
ATOM 13173 C C . LYS A 1 147 ? 1.615 -9.603 1.393 1.00 0.00 93 LYS A C 15
ATOM 13174 O O . LYS A 1 147 ? 1.538 -10.695 1.957 1.00 0.00 93 LYS A O 15
ATOM 13193 N N . HIS A 1 148 ? 1.292 -8.456 1.990 1.00 0.00 94 HIS A N 15
ATOM 13194 C CA . HIS A 1 148 ? 0.819 -8.420 3.371 1.00 0.00 94 HIS A CA 15
ATOM 13195 C C . HIS A 1 148 ? -0.632 -8.890 3.483 1.00 0.00 94 HIS A C 15
ATOM 13196 O O . HIS A 1 148 ? -1.143 -9.089 4.585 1.00 0.00 94 HIS A O 15
ATOM 13211 N N . PHE A 1 149 ? -1.293 -9.068 2.342 1.00 0.00 95 PHE A N 15
ATOM 13212 C CA . PHE A 1 149 ? -2.681 -9.515 2.326 1.00 0.00 95 PHE A CA 15
ATOM 13213 C C . PHE A 1 149 ? -2.962 -10.379 1.100 1.00 0.00 95 PHE A C 15
ATOM 13214 O O . PHE A 1 149 ? -4.083 -10.410 0.593 1.00 0.00 95 PHE A O 15
ATOM 13231 N N . GLN A 1 150 ? -1.936 -11.083 0.631 1.00 0.00 96 GLN A N 15
ATOM 13232 C CA . GLN A 1 150 ? -2.073 -11.952 -0.532 1.00 0.00 96 GLN A CA 15
ATOM 13233 C C . GLN A 1 150 ? -2.869 -13.206 -0.181 1.00 0.00 96 GLN A C 15
ATOM 13234 O O . GLN A 1 150 ? -3.278 -13.392 0.965 1.00 0.00 96 GLN A O 15
ATOM 13248 N N . ASP A 1 151 ? -3.085 -14.062 -1.174 1.00 0.00 97 ASP A N 15
ATOM 13249 C CA . ASP A 1 151 ? -3.831 -15.298 -0.968 1.00 0.00 97 ASP A CA 15
ATOM 13250 C C . ASP A 1 151 ? -3.518 -16.310 -2.065 1.00 0.00 97 ASP A C 15
ATOM 13251 O O . ASP A 1 151 ? -4.025 -16.134 -3.193 1.00 0.00 97 ASP A O 15
ATOM 13261 N N . LYS A 1 98 ? -1.708 10.482 11.499 1.00 0.00 44 LYS A N 16
ATOM 13262 C CA . LYS A 1 98 ? -2.753 9.953 10.585 1.00 0.00 44 LYS A CA 16
ATOM 13263 C C . LYS A 1 98 ? -2.382 8.565 10.070 1.00 0.00 44 LYS A C 16
ATOM 13264 O O . LYS A 1 98 ? -1.204 8.245 9.915 1.00 0.00 44 LYS A O 16
ATOM 13283 N N . VAL A 1 99 ? -3.399 7.747 9.806 1.00 0.00 45 VAL A N 16
ATOM 13284 C CA . VAL A 1 99 ? -3.192 6.391 9.309 1.00 0.00 45 VAL A CA 16
ATOM 13285 C C . VAL A 1 99 ? -4.459 5.866 8.638 1.00 0.00 45 VAL A C 16
ATOM 13286 O O . VAL A 1 99 ? -5.190 5.057 9.211 1.00 0.00 45 VAL A O 16
ATOM 13299 N N . GLU A 1 100 ? -4.715 6.335 7.421 1.00 0.00 46 GLU A N 16
ATOM 13300 C CA . GLU A 1 100 ? -5.894 5.916 6.672 1.00 0.00 46 GLU A CA 16
ATOM 13301 C C . GLU A 1 100 ? -5.712 4.511 6.106 1.00 0.00 46 GLU A C 16
ATOM 13302 O O . GLU A 1 100 ? -6.665 3.736 6.024 1.00 0.00 46 GLU A O 16
ATOM 13314 N N . TYR A 1 101 ? -4.484 4.192 5.716 1.00 0.00 47 TYR A N 16
ATOM 13315 C CA . TYR A 1 101 ? -4.174 2.882 5.154 1.00 0.00 47 TYR A CA 16
ATOM 13316 C C . TYR A 1 101 ? -3.971 1.850 6.259 1.00 0.00 47 TYR A C 16
ATOM 13317 O O . TYR A 1 101 ? -2.881 1.301 6.424 1.00 0.00 47 TYR A O 16
ATOM 13335 N N . SER A 1 102 ? -5.035 1.589 7.011 1.00 0.00 48 SER A N 16
ATOM 13336 C CA . SER A 1 102 ? -4.987 0.622 8.102 1.00 0.00 48 SER A CA 16
ATOM 13337 C C . SER A 1 102 ? -4.962 -0.801 7.560 1.00 0.00 48 SER A C 16
ATOM 13338 O O . SER A 1 102 ? -4.163 -1.631 7.994 1.00 0.00 48 SER A O 16
ATOM 13346 N N . GLU A 1 103 ? -5.848 -1.069 6.607 1.00 0.00 49 GLU A N 16
ATOM 13347 C CA . GLU A 1 103 ? -5.954 -2.386 5.983 1.00 0.00 49 GLU A CA 16
ATOM 13348 C C . GLU A 1 103 ? -7.243 -2.489 5.176 1.00 0.00 49 GLU A C 16
ATOM 13349 O O . GLU A 1 103 ? -7.246 -3.005 4.061 1.00 0.00 49 GLU A O 16
ATOM 13361 N N . GLU A 1 104 ? -8.337 -1.993 5.746 1.00 0.00 50 GLU A N 16
ATOM 13362 C CA . GLU A 1 104 ? -9.633 -2.028 5.075 1.00 0.00 50 GLU A CA 16
ATOM 13363 C C . GLU A 1 104 ? -9.556 -1.371 3.705 1.00 0.00 50 GLU A C 16
ATOM 13364 O O . GLU A 1 104 ? -9.878 -1.993 2.692 1.00 0.00 50 GLU A O 16
ATOM 13376 N N . GLU A 1 105 ? -9.113 -0.119 3.669 1.00 0.00 51 GLU A N 16
ATOM 13377 C CA . GLU A 1 105 ? -8.984 0.592 2.407 1.00 0.00 51 GLU A CA 16
ATOM 13378 C C . GLU A 1 105 ? -8.020 -0.160 1.503 1.00 0.00 51 GLU A C 16
ATOM 13379 O O . GLU A 1 105 ? -8.257 -0.309 0.306 1.00 0.00 51 GLU A O 16
ATOM 13391 N N . LEU A 1 106 ? -6.942 -0.656 2.102 1.00 0.00 52 LEU A N 16
ATOM 13392 C CA . LEU A 1 106 ? -5.945 -1.421 1.371 1.00 0.00 52 LEU A CA 16
ATOM 13393 C C . LEU A 1 106 ? -6.584 -2.651 0.738 1.00 0.00 52 LEU A C 16
ATOM 13394 O O . LEU A 1 106 ? -6.461 -2.876 -0.466 1.00 0.00 52 LEU A O 16
ATOM 13410 N N . LYS A 1 107 ? -7.282 -3.441 1.557 1.00 0.00 53 LYS A N 16
ATOM 13411 C CA . LYS A 1 107 ? -7.956 -4.639 1.071 1.00 0.00 53 LYS A CA 16
ATOM 13412 C C . LYS A 1 107 ? -8.871 -4.289 -0.094 1.00 0.00 53 LYS A C 16
ATOM 13413 O O . LYS A 1 107 ? -8.865 -4.950 -1.131 1.00 0.00 53 LYS A O 16
ATOM 13432 N N . THR A 1 108 ? -9.645 -3.225 0.075 1.00 0.00 54 THR A N 16
ATOM 13433 C CA . THR A 1 108 ? -10.540 -2.774 -0.979 1.00 0.00 54 THR A CA 16
ATOM 13434 C C . THR A 1 108 ? -9.727 -2.442 -2.218 1.00 0.00 54 THR A C 16
ATOM 13435 O O . THR A 1 108 ? -10.087 -2.812 -3.336 1.00 0.00 54 THR A O 16
ATOM 13446 N N . HIS A 1 109 ? -8.610 -1.758 -2.000 1.00 0.00 55 HIS A N 16
ATOM 13447 C CA . HIS A 1 109 ? -7.715 -1.389 -3.083 1.00 0.00 55 HIS A CA 16
ATOM 13448 C C . HIS A 1 109 ? -7.199 -2.640 -3.781 1.00 0.00 55 HIS A C 16
ATOM 13449 O O . HIS A 1 109 ? -7.287 -2.759 -5.002 1.00 0.00 55 HIS A O 16
ATOM 13464 N N . ILE A 1 110 ? -6.666 -3.579 -2.999 1.00 0.00 56 ILE A N 16
ATOM 13465 C CA . ILE A 1 110 ? -6.151 -4.823 -3.563 1.00 0.00 56 ILE A CA 16
ATOM 13466 C C . ILE A 1 110 ? -7.249 -5.564 -4.323 1.00 0.00 56 ILE A C 16
ATOM 13467 O O . ILE A 1 110 ? -7.031 -6.049 -5.433 1.00 0.00 56 ILE A O 16
ATOM 13483 N N . SER A 1 111 ? -8.435 -5.641 -3.718 1.00 0.00 57 SER A N 16
ATOM 13484 C CA . SER A 1 111 ? -9.570 -6.314 -4.339 1.00 0.00 57 SER A CA 16
ATOM 13485 C C . SER A 1 111 ? -9.877 -5.712 -5.706 1.00 0.00 57 SER A C 16
ATOM 13486 O O . SER A 1 111 ? -9.774 -6.384 -6.732 1.00 0.00 57 SER A O 16
ATOM 13494 N N . LYS A 1 112 ? -10.256 -4.439 -5.707 1.00 0.00 58 LYS A N 16
ATOM 13495 C CA . LYS A 1 112 ? -10.583 -3.732 -6.939 1.00 0.00 58 LYS A CA 16
ATOM 13496 C C . LYS A 1 112 ? -9.372 -3.659 -7.864 1.00 0.00 58 LYS A C 16
ATOM 13497 O O . LYS A 1 112 ? -9.457 -3.995 -9.045 1.00 0.00 58 LYS A O 16
ATOM 13516 N N . GLY A 1 113 ? -8.246 -3.215 -7.315 1.00 0.00 59 GLY A N 16
ATOM 13517 C CA . GLY A 1 113 ? -7.030 -3.100 -8.099 1.00 0.00 59 GLY A CA 16
ATOM 13518 C C . GLY A 1 113 ? -6.574 -1.662 -8.255 1.00 0.00 59 GLY A C 16
ATOM 13519 O O . GLY A 1 113 ? -5.858 -1.330 -9.200 1.00 0.00 59 GLY A O 16
ATOM 13523 N N . THR A 1 114 ? -6.989 -0.804 -7.326 1.00 0.00 60 THR A N 16
ATOM 13524 C CA . THR A 1 114 ? -6.620 0.607 -7.367 1.00 0.00 60 THR A CA 16
ATOM 13525 C C . THR A 1 114 ? -5.484 0.918 -6.392 1.00 0.00 60 THR A C 16
ATOM 13526 O O . THR A 1 114 ? -5.055 2.067 -6.278 1.00 0.00 60 THR A O 16
ATOM 13537 N N . LEU A 1 115 ? -4.997 -0.103 -5.690 1.00 0.00 61 LEU A N 16
ATOM 13538 C CA . LEU A 1 115 ? -3.913 0.080 -4.732 1.00 0.00 61 LEU A CA 16
ATOM 13539 C C . LEU A 1 115 ? -2.667 0.633 -5.418 1.00 0.00 61 LEU A C 16
ATOM 13540 O O . LEU A 1 115 ? -1.847 1.303 -4.790 1.00 0.00 61 LEU A O 16
ATOM 13556 N N . GLY A 1 116 ? -2.531 0.349 -6.710 1.00 0.00 62 GLY A N 16
ATOM 13557 C CA . GLY A 1 116 ? -1.382 0.828 -7.459 1.00 0.00 62 GLY A CA 16
ATOM 13558 C C . GLY A 1 116 ? -1.643 2.155 -8.149 1.00 0.00 62 GLY A C 16
ATOM 13559 O O . GLY A 1 116 ? -0.865 2.577 -9.004 1.00 0.00 62 GLY A O 16
ATOM 13563 N N . LYS A 1 117 ? -2.736 2.815 -7.778 1.00 0.00 63 LYS A N 16
ATOM 13564 C CA . LYS A 1 117 ? -3.088 4.100 -8.369 1.00 0.00 63 LYS A CA 16
ATOM 13565 C C . LYS A 1 117 ? -2.504 5.246 -7.552 1.00 0.00 63 LYS A C 16
ATOM 13566 O O . LYS A 1 117 ? -1.836 6.130 -8.091 1.00 0.00 63 LYS A O 16
ATOM 13585 N N . PHE A 1 118 ? -2.758 5.223 -6.247 1.00 0.00 64 PHE A N 16
ATOM 13586 C CA . PHE A 1 118 ? -2.257 6.257 -5.345 1.00 0.00 64 PHE A CA 16
ATOM 13587 C C . PHE A 1 118 ? -0.779 6.541 -5.599 1.00 0.00 64 PHE A C 16
ATOM 13588 O O . PHE A 1 118 ? -0.062 5.707 -6.153 1.00 0.00 64 PHE A O 16
ATOM 13605 N N . THR A 1 119 ? -0.331 7.722 -5.189 1.00 0.00 65 THR A N 16
ATOM 13606 C CA . THR A 1 119 ? 1.061 8.116 -5.370 1.00 0.00 65 THR A CA 16
ATOM 13607 C C . THR A 1 119 ? 1.970 7.356 -4.411 1.00 0.00 65 THR A C 16
ATOM 13608 O O . THR A 1 119 ? 1.554 6.383 -3.781 1.00 0.00 65 THR A O 16
ATOM 13619 N N . VAL A 1 120 ? 3.213 7.807 -4.309 1.00 0.00 66 VAL A N 16
ATOM 13620 C CA . VAL A 1 120 ? 4.190 7.177 -3.433 1.00 0.00 66 VAL A CA 16
ATOM 13621 C C . VAL A 1 120 ? 3.948 7.557 -1.969 1.00 0.00 66 VAL A C 16
ATOM 13622 O O . VAL A 1 120 ? 3.714 6.683 -1.136 1.00 0.00 66 VAL A O 16
ATOM 13635 N N . PRO A 1 121 ? 3.995 8.863 -1.627 1.00 0.00 67 PRO A N 16
ATOM 13636 C CA . PRO A 1 121 ? 3.774 9.327 -0.253 1.00 0.00 67 PRO A CA 16
ATOM 13637 C C . PRO A 1 121 ? 2.553 8.675 0.384 1.00 0.00 67 PRO A C 16
ATOM 13638 O O . PRO A 1 121 ? 2.504 8.480 1.599 1.00 0.00 67 PRO 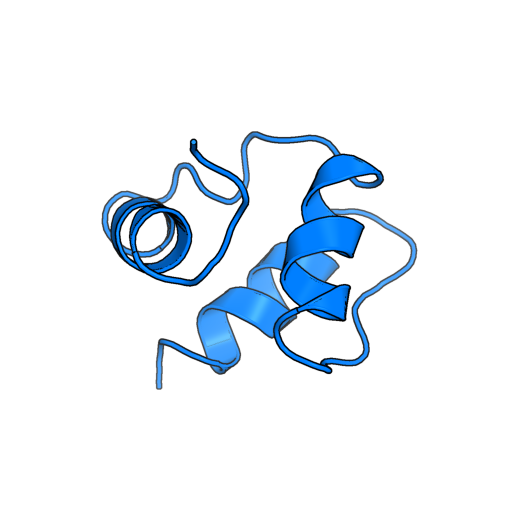A O 16
ATOM 13649 N N . MET A 1 122 ? 1.576 8.329 -0.444 1.00 0.00 68 MET A N 16
ATOM 13650 C CA . MET A 1 122 ? 0.363 7.684 0.037 1.00 0.00 68 MET A CA 16
ATOM 13651 C C . MET A 1 122 ? 0.622 6.203 0.280 1.00 0.00 68 MET A C 16
ATOM 13652 O O . MET A 1 122 ? 0.225 5.647 1.302 1.00 0.00 68 MET A O 16
ATOM 13666 N N . LEU A 1 123 ? 1.302 5.575 -0.672 1.00 0.00 69 LEU A N 16
ATOM 13667 C CA . LEU A 1 123 ? 1.635 4.160 -0.576 1.00 0.00 69 LEU A CA 16
ATOM 13668 C C . LEU A 1 123 ? 2.583 3.898 0.588 1.00 0.00 69 LEU A C 16
ATOM 13669 O O . LEU A 1 123 ? 2.288 3.083 1.463 1.00 0.00 69 LEU A O 16
ATOM 13685 N N . LYS A 1 124 ? 3.722 4.588 0.605 1.00 0.00 70 LYS A N 16
ATOM 13686 C CA . LYS A 1 124 ? 4.693 4.409 1.680 1.00 0.00 70 LYS A CA 16
ATOM 13687 C C . LYS A 1 124 ? 4.022 4.542 3.043 1.00 0.00 70 LYS A C 16
ATOM 13688 O O . LYS A 1 124 ? 4.474 3.959 4.025 1.00 0.00 70 LYS A O 16
ATOM 13707 N N . GLU A 1 125 ? 2.932 5.306 3.092 1.00 0.00 71 GLU A N 16
ATOM 13708 C CA . GLU A 1 125 ? 2.195 5.501 4.334 1.00 0.00 71 GLU A CA 16
ATOM 13709 C C . GLU A 1 125 ? 1.739 4.163 4.902 1.00 0.00 71 GLU A C 16
ATOM 13710 O O . GLU A 1 125 ? 2.010 3.846 6.060 1.00 0.00 71 GLU A O 16
ATOM 13722 N N . ALA A 1 126 ? 1.056 3.373 4.077 1.00 0.00 72 ALA A N 16
ATOM 13723 C CA . ALA A 1 126 ? 0.581 2.063 4.506 1.00 0.00 72 ALA A CA 16
ATOM 13724 C C . ALA A 1 126 ? 1.750 1.193 4.942 1.00 0.00 72 ALA A C 16
ATOM 13725 O O . ALA A 1 126 ? 1.722 0.583 6.011 1.00 0.00 72 ALA A O 16
ATOM 13732 N N . CYS A 1 127 ? 2.782 1.151 4.108 1.00 0.00 73 CYS A N 16
ATOM 13733 C CA . CYS A 1 127 ? 3.972 0.368 4.405 1.00 0.00 73 CYS A CA 16
ATOM 13734 C C . CYS A 1 127 ? 4.639 0.866 5.684 1.00 0.00 73 CYS A C 16
ATOM 13735 O O . CYS A 1 127 ? 5.101 0.075 6.505 1.00 0.00 73 CYS A O 16
ATOM 13743 N N . ARG A 1 128 ? 4.684 2.186 5.845 1.00 0.00 74 ARG A N 16
ATOM 13744 C CA . ARG A 1 128 ? 5.292 2.792 7.023 1.00 0.00 74 ARG A CA 16
ATOM 13745 C C . ARG A 1 128 ? 4.555 2.369 8.286 1.00 0.00 74 ARG A C 16
ATOM 13746 O O . ARG A 1 128 ? 5.165 2.165 9.336 1.00 0.00 74 ARG A O 16
ATOM 13767 N N . ALA A 1 129 ? 3.239 2.234 8.175 1.00 0.00 75 ALA A N 16
ATOM 13768 C CA . ALA A 1 129 ? 2.418 1.829 9.307 1.00 0.00 75 ALA A CA 16
ATOM 13769 C C . ALA A 1 129 ? 2.653 0.363 9.642 1.00 0.00 75 ALA A C 16
ATOM 13770 O O . ALA A 1 129 ? 2.807 -0.003 10.807 1.00 0.00 75 ALA A O 16
ATOM 13777 N N . TYR A 1 130 ? 2.683 -0.474 8.609 1.00 0.00 76 TYR A N 16
ATOM 13778 C CA . TYR A 1 130 ? 2.904 -1.904 8.794 1.00 0.00 76 TYR A CA 16
ATOM 13779 C C . TYR A 1 130 ? 4.394 -2.250 8.775 1.00 0.00 76 TYR A C 16
ATOM 13780 O O . TYR A 1 130 ? 4.764 -3.424 8.737 1.00 0.00 76 TYR A O 16
ATOM 13798 N N . GLY A 1 131 ? 5.246 -1.227 8.807 1.00 0.00 77 GLY A N 16
ATOM 13799 C CA . GLY A 1 131 ? 6.681 -1.453 8.799 1.00 0.00 77 GLY A CA 16
ATOM 13800 C C . GLY A 1 131 ? 7.136 -2.313 7.634 1.00 0.00 77 GLY A C 16
ATOM 13801 O O . GLY A 1 131 ? 7.943 -3.226 7.807 1.00 0.00 77 GLY A O 16
ATOM 13805 N N . LEU A 1 132 ? 6.619 -2.021 6.446 1.00 0.00 78 LEU A N 16
ATOM 13806 C CA . LEU A 1 132 ? 6.979 -2.773 5.250 1.00 0.00 78 LEU A CA 16
ATOM 13807 C C . LEU A 1 132 ? 8.306 -2.284 4.678 1.00 0.00 78 LEU A C 16
ATOM 13808 O O . LEU A 1 132 ? 8.945 -1.394 5.239 1.00 0.00 78 LEU A O 16
ATOM 13824 N N . LYS A 1 133 ? 8.714 -2.872 3.558 1.00 0.00 79 LYS A N 16
ATOM 13825 C CA . LYS A 1 133 ? 9.965 -2.496 2.909 1.00 0.00 79 LYS A CA 16
ATOM 13826 C C . LYS A 1 133 ? 9.712 -1.509 1.775 1.00 0.00 79 LYS A C 16
ATOM 13827 O O . LYS A 1 133 ? 10.427 -0.519 1.627 1.00 0.00 79 LYS A O 16
ATOM 13846 N N . SER A 1 134 ? 8.685 -1.789 0.979 1.00 0.00 80 SER A N 16
ATOM 13847 C CA . SER A 1 134 ? 8.322 -0.931 -0.147 1.00 0.00 80 SER A CA 16
ATOM 13848 C C . SER A 1 134 ? 9.551 -0.535 -0.964 1.00 0.00 80 SER A C 16
ATOM 13849 O O . SER A 1 134 ? 10.616 -1.138 -0.831 1.00 0.00 80 SER A O 16
ATOM 13857 N N . GLY A 1 135 ? 9.394 0.478 -1.812 1.00 0.00 81 GLY A N 16
ATOM 13858 C CA . GLY A 1 135 ? 10.498 0.930 -2.637 1.00 0.00 81 GLY A CA 16
ATOM 13859 C C . GLY A 1 135 ? 10.589 2.441 -2.717 1.00 0.00 81 GLY A C 16
ATOM 13860 O O . GLY A 1 135 ? 10.957 3.100 -1.744 1.00 0.00 81 GLY A O 16
ATOM 13864 N N . LEU A 1 136 ? 10.257 2.993 -3.880 1.00 0.00 82 LEU A N 16
ATOM 13865 C CA . LEU A 1 136 ? 10.310 4.439 -4.081 1.00 0.00 82 LEU A CA 16
ATOM 13866 C C . LEU A 1 136 ? 9.460 4.881 -5.273 1.00 0.00 82 LEU A C 16
ATOM 13867 O O . LEU A 1 136 ? 8.924 5.989 -5.281 1.00 0.00 82 LEU A O 16
ATOM 13883 N N . LYS A 1 137 ? 9.347 4.021 -6.282 1.00 0.00 83 LYS A N 16
ATOM 13884 C CA . LYS A 1 137 ? 8.570 4.344 -7.474 1.00 0.00 83 LYS A CA 16
ATOM 13885 C C . LYS A 1 137 ? 7.073 4.207 -7.211 1.00 0.00 83 LYS A C 16
ATOM 13886 O O . LYS A 1 137 ? 6.338 5.193 -7.238 1.00 0.00 83 LYS A O 16
ATOM 13905 N N . LYS A 1 138 ? 6.623 2.980 -6.960 1.00 0.00 84 LYS A N 16
ATOM 13906 C CA . LYS A 1 138 ? 5.209 2.724 -6.693 1.00 0.00 84 LYS A CA 16
ATOM 13907 C C . LYS A 1 138 ? 4.930 1.227 -6.599 1.00 0.00 84 LYS A C 16
ATOM 13908 O O . LYS A 1 138 ? 4.548 0.724 -5.542 1.00 0.00 84 LYS A O 16
ATOM 13927 N N . GLN A 1 139 ? 5.122 0.518 -7.709 1.00 0.00 85 GLN A N 16
ATOM 13928 C CA . GLN A 1 139 ? 4.890 -0.923 -7.753 1.00 0.00 85 GLN A CA 16
ATOM 13929 C C . GLN A 1 139 ? 5.528 -1.621 -6.556 1.00 0.00 85 GLN A C 16
ATOM 13930 O O . GLN A 1 139 ? 4.993 -2.600 -6.037 1.00 0.00 85 GLN A O 16
ATOM 13944 N N . GLU A 1 140 ? 6.673 -1.110 -6.123 1.00 0.00 86 GLU A N 16
ATOM 13945 C CA . GLU A 1 140 ? 7.380 -1.684 -4.985 1.00 0.00 86 GLU A CA 16
ATOM 13946 C C . GLU A 1 140 ? 6.507 -1.644 -3.737 1.00 0.00 86 GLU A C 16
ATOM 13947 O O . GLU A 1 140 ? 6.414 -2.627 -3.002 1.00 0.00 86 GLU A O 16
ATOM 13959 N N . LEU A 1 141 ? 5.853 -0.508 -3.511 1.00 0.00 87 LEU A N 16
ATOM 13960 C CA . LEU A 1 141 ? 4.973 -0.359 -2.359 1.00 0.00 87 LEU A CA 16
ATOM 13961 C C . LEU A 1 141 ? 3.837 -1.364 -2.455 1.00 0.00 87 LEU A C 16
ATOM 13962 O O . LEU A 1 141 ? 3.480 -2.014 -1.473 1.00 0.00 87 LEU A O 16
ATOM 13978 N N . LEU A 1 142 ? 3.287 -1.500 -3.658 1.00 0.00 88 LEU A N 16
ATOM 13979 C CA . LEU A 1 142 ? 2.207 -2.445 -3.902 1.00 0.00 88 LEU A CA 16
ATOM 13980 C C . LEU A 1 142 ? 2.577 -3.822 -3.373 1.00 0.00 88 LEU A C 16
ATOM 13981 O O . LEU A 1 142 ? 1.815 -4.437 -2.634 1.00 0.00 88 LEU A O 16
ATOM 13997 N N . GLU A 1 143 ? 3.757 -4.299 -3.760 1.00 0.00 89 GLU A N 16
ATOM 13998 C CA . GLU A 1 143 ? 4.230 -5.606 -3.322 1.00 0.00 89 GLU A CA 16
ATOM 13999 C C . GLU A 1 143 ? 4.134 -5.745 -1.808 1.00 0.00 89 GLU A C 16
ATOM 14000 O O . GLU A 1 143 ? 3.522 -6.686 -1.301 1.00 0.00 89 GLU A O 16
ATOM 14012 N N . ALA A 1 144 ? 4.739 -4.805 -1.087 1.00 0.00 90 ALA A N 16
ATOM 14013 C CA . ALA A 1 144 ? 4.711 -4.835 0.370 1.00 0.00 90 ALA A CA 16
ATOM 14014 C C . ALA A 1 144 ? 3.279 -4.894 0.885 1.00 0.00 90 ALA A C 16
ATOM 14015 O O . ALA A 1 144 ? 2.967 -5.653 1.802 1.00 0.00 90 ALA A O 16
ATOM 14022 N N . LEU A 1 145 ? 2.409 -4.093 0.285 1.00 0.00 91 LEU A N 16
ATOM 14023 C CA . LEU A 1 145 ? 1.008 -4.066 0.678 1.00 0.00 91 LEU A CA 16
ATOM 14024 C C . LEU A 1 145 ? 0.320 -5.365 0.287 1.00 0.00 91 LEU A C 16
ATOM 14025 O O . LEU A 1 145 ? -0.369 -5.987 1.095 1.00 0.00 91 LEU A O 16
ATOM 14041 N N . THR A 1 146 ? 0.516 -5.766 -0.964 1.00 0.00 92 THR A N 16
ATOM 14042 C CA . THR A 1 146 ? -0.077 -6.987 -1.481 1.00 0.00 92 THR A CA 16
ATOM 14043 C C . THR A 1 146 ? 0.242 -8.171 -0.569 1.00 0.00 92 THR A C 16
ATOM 14044 O O . THR A 1 146 ? -0.660 -8.791 -0.011 1.00 0.00 92 THR A O 16
ATOM 14055 N N . LYS A 1 147 ? 1.530 -8.476 -0.416 1.00 0.00 93 LYS A N 16
ATOM 14056 C CA . LYS A 1 147 ? 1.949 -9.582 0.440 1.00 0.00 93 LYS A CA 16
ATOM 14057 C C . LYS A 1 147 ? 1.269 -9.507 1.806 1.00 0.00 93 LYS A C 16
ATOM 14058 O O . LYS A 1 147 ? 1.057 -10.528 2.460 1.00 0.00 93 LYS A O 16
ATOM 14077 N N . HIS A 1 148 ? 0.932 -8.291 2.233 1.00 0.00 94 HIS A N 16
ATOM 14078 C CA . HIS A 1 148 ? 0.280 -8.088 3.522 1.00 0.00 94 HIS A CA 16
ATOM 14079 C C . HIS A 1 148 ? -1.175 -8.552 3.486 1.00 0.00 94 HIS A C 16
ATOM 14080 O O . HIS A 1 148 ? -1.759 -8.868 4.522 1.00 0.00 94 HIS A O 16
ATOM 14095 N N . PHE A 1 149 ? -1.756 -8.588 2.290 1.00 0.00 95 PHE A N 16
ATOM 14096 C CA . PHE A 1 149 ? -3.143 -9.011 2.129 1.00 0.00 95 PHE A CA 16
ATOM 14097 C C . PHE A 1 149 ? -3.351 -9.707 0.785 1.00 0.00 95 PHE A C 16
ATOM 14098 O O . PHE A 1 149 ? -4.323 -9.440 0.079 1.00 0.00 95 PHE A O 16
ATOM 14115 N N . GLN A 1 150 ? -2.432 -10.604 0.441 1.00 0.00 96 GLN A N 16
ATOM 14116 C CA . GLN A 1 150 ? -2.514 -11.341 -0.815 1.00 0.00 96 GLN A CA 16
ATOM 14117 C C . GLN A 1 150 ? -1.532 -12.509 -0.827 1.00 0.00 96 GLN A C 16
ATOM 14118 O O . GLN A 1 150 ? -0.344 -12.330 -1.092 1.00 0.00 96 GLN A O 16
ATOM 14132 N N . ASP A 1 151 ? -2.037 -13.704 -0.537 1.00 0.00 97 ASP A N 16
ATOM 14133 C CA . ASP A 1 151 ? -1.205 -14.902 -0.514 1.00 0.00 97 ASP A CA 16
ATOM 14134 C C . ASP A 1 151 ? -0.057 -14.750 0.479 1.00 0.00 97 ASP A C 16
ATOM 14135 O O . ASP A 1 151 ? -0.190 -13.932 1.414 1.00 0.00 97 ASP A O 16
ATOM 14145 N N . LYS A 1 98 ? -8.010 10.505 8.365 1.00 0.00 44 LYS A N 17
ATOM 14146 C CA . LYS A 1 98 ? -9.021 10.080 7.361 1.00 0.00 44 LYS A CA 17
ATOM 14147 C C . LYS A 1 98 ? -9.045 8.562 7.213 1.00 0.00 44 LYS A C 17
ATOM 14148 O O . LYS A 1 98 ? -10.098 7.968 6.984 1.00 0.00 44 LYS A O 17
ATOM 14167 N N . VAL A 1 99 ? -7.875 7.944 7.349 1.00 0.00 45 VAL A N 17
ATOM 14168 C CA . VAL A 1 99 ? -7.746 6.495 7.230 1.00 0.00 45 VAL A CA 17
ATOM 14169 C C . VAL A 1 99 ? -6.459 6.016 7.893 1.00 0.00 45 VAL A C 17
ATOM 14170 O O . VAL A 1 99 ? -6.478 5.130 8.747 1.00 0.00 45 VAL A O 17
ATOM 14183 N N . GLU A 1 100 ? -5.344 6.614 7.491 1.00 0.00 46 GLU A N 17
ATOM 14184 C CA . GLU A 1 100 ? -4.034 6.263 8.037 1.00 0.00 46 GLU A CA 17
ATOM 14185 C C . GLU A 1 100 ? -3.532 4.935 7.469 1.00 0.00 46 GLU A C 17
ATOM 14186 O O . GLU A 1 100 ? -2.528 4.395 7.934 1.00 0.00 46 GLU A O 17
ATOM 14198 N N . TYR A 1 101 ? -4.231 4.412 6.463 1.00 0.00 47 TYR A N 17
ATOM 14199 C CA . TYR A 1 101 ? -3.847 3.149 5.839 1.00 0.00 47 TYR A CA 17
ATOM 14200 C C . TYR A 1 101 ? -3.637 2.060 6.886 1.00 0.00 47 TYR A C 17
ATOM 14201 O O . TYR A 1 101 ? -2.532 1.542 7.049 1.00 0.00 47 TYR A O 17
ATOM 14219 N N . SER A 1 102 ? -4.710 1.714 7.589 1.00 0.00 48 SER A N 17
ATOM 14220 C CA . SER A 1 102 ? -4.650 0.681 8.616 1.00 0.00 48 SER A CA 17
ATOM 14221 C C . SER A 1 102 ? -4.511 -0.691 7.976 1.00 0.00 48 SER A C 17
ATOM 14222 O O . SER A 1 102 ? -3.607 -1.455 8.307 1.00 0.00 48 SER A O 17
ATOM 14230 N N . GLU A 1 103 ? -5.419 -0.981 7.051 1.00 0.00 49 GLU A N 17
ATOM 14231 C CA . GLU A 1 103 ? -5.439 -2.244 6.328 1.00 0.00 49 GLU A CA 17
ATOM 14232 C C . GLU A 1 103 ? -6.776 -2.418 5.620 1.00 0.00 49 GLU A C 17
ATOM 14233 O O . GLU A 1 103 ? -6.843 -2.982 4.532 1.00 0.00 49 GLU A O 17
ATOM 14245 N N . GLU A 1 104 ? -7.839 -1.930 6.250 1.00 0.00 50 GLU A N 17
ATOM 14246 C CA . GLU A 1 104 ? -9.180 -2.026 5.680 1.00 0.00 50 GLU A CA 17
ATOM 14247 C C . GLU A 1 104 ? -9.235 -1.386 4.301 1.00 0.00 50 GLU A C 17
ATOM 14248 O O . GLU A 1 104 ? -9.537 -2.054 3.312 1.00 0.00 50 GLU A O 17
ATOM 14260 N N . GLU A 1 105 ? -8.930 -0.095 4.230 1.00 0.00 51 GLU A N 17
ATOM 14261 C CA . GLU A 1 105 ? -8.937 0.606 2.956 1.00 0.00 51 GLU A CA 17
ATOM 14262 C C . GLU A 1 105 ? -7.952 -0.061 2.012 1.00 0.00 51 GLU A C 17
ATOM 14263 O O . GLU A 1 105 ? -8.225 -0.231 0.824 1.00 0.00 51 GLU A O 17
ATOM 14275 N N . LEU A 1 106 ? -6.811 -0.461 2.563 1.00 0.00 52 LEU A N 17
ATOM 14276 C CA . LEU A 1 106 ? -5.786 -1.138 1.788 1.00 0.00 52 LEU A CA 17
ATOM 14277 C C . LEU A 1 106 ? -6.339 -2.430 1.202 1.00 0.00 52 LEU A C 17
ATOM 14278 O O . LEU A 1 106 ? -6.245 -2.669 -0.002 1.00 0.00 52 LEU A O 17
ATOM 14294 N N . LYS A 1 107 ? -6.938 -3.255 2.062 1.00 0.00 53 LYS A N 17
ATOM 14295 C CA . LYS A 1 107 ? -7.528 -4.514 1.629 1.00 0.00 53 LYS A CA 17
ATOM 14296 C C . LYS A 1 107 ? -8.507 -4.262 0.492 1.00 0.00 53 LYS A C 17
ATOM 14297 O O . LYS A 1 107 ? -8.460 -4.922 -0.546 1.00 0.00 53 LYS A O 17
ATOM 14316 N N . THR A 1 108 ? -9.382 -3.281 0.693 1.00 0.00 54 THR A N 17
ATOM 14317 C CA . THR A 1 108 ? -10.361 -2.914 -0.321 1.00 0.00 54 THR A CA 17
ATOM 14318 C C . THR A 1 108 ? -9.645 -2.530 -1.606 1.00 0.00 54 THR A C 17
ATOM 14319 O O . THR A 1 108 ? -10.018 -2.962 -2.697 1.00 0.00 54 THR A O 17
ATOM 14330 N N . HIS A 1 109 ? -8.596 -1.728 -1.458 1.00 0.00 55 HIS A N 17
ATOM 14331 C CA . HIS A 1 109 ? -7.796 -1.295 -2.592 1.00 0.00 55 HIS A CA 17
ATOM 14332 C C . HIS A 1 109 ? -7.206 -2.507 -3.300 1.00 0.00 55 HIS A C 17
ATOM 14333 O O . HIS A 1 109 ? -7.337 -2.659 -4.514 1.00 0.00 55 HIS A O 17
ATOM 14348 N N . ILE A 1 110 ? -6.566 -3.376 -2.522 1.00 0.00 56 ILE A N 17
ATOM 14349 C CA . ILE A 1 110 ? -5.964 -4.589 -3.061 1.00 0.00 56 ILE A CA 17
ATOM 14350 C C . ILE A 1 110 ? -7.005 -5.433 -3.794 1.00 0.00 56 ILE A C 17
ATOM 14351 O O . ILE A 1 110 ? -6.756 -5.929 -4.892 1.00 0.00 56 ILE A O 17
ATOM 14367 N N . SER A 1 111 ? -8.172 -5.590 -3.173 1.00 0.00 57 SER A N 17
ATOM 14368 C CA . SER A 1 111 ? -9.257 -6.373 -3.757 1.00 0.00 57 SER A CA 17
ATOM 14369 C C . SER A 1 111 ? -9.579 -5.906 -5.175 1.00 0.00 57 SER A C 17
ATOM 14370 O O . SER A 1 111 ? -9.301 -6.607 -6.148 1.00 0.00 57 SER A O 17
ATOM 14378 N N . LYS A 1 112 ? -10.171 -4.721 -5.282 1.00 0.00 58 LYS A N 17
ATOM 14379 C CA . LYS A 1 112 ? -10.537 -4.163 -6.579 1.00 0.00 58 LYS A CA 17
ATOM 14380 C C . LYS A 1 112 ? -9.303 -3.951 -7.452 1.00 0.00 58 LYS A C 17
ATOM 14381 O O . LYS A 1 112 ? -9.009 -4.759 -8.333 1.00 0.00 58 LYS A O 17
ATOM 14400 N N . GLY A 1 113 ? -8.583 -2.861 -7.202 1.00 0.00 59 GLY A N 17
ATOM 14401 C CA . GLY A 1 113 ? -7.390 -2.568 -7.975 1.00 0.00 59 GLY A CA 17
ATOM 14402 C C . GLY A 1 113 ? -7.017 -1.097 -7.950 1.00 0.00 59 GLY A C 17
ATOM 14403 O O . GLY A 1 113 ? -6.487 -0.569 -8.928 1.00 0.00 59 GLY A O 17
ATOM 14407 N N . THR A 1 114 ? -7.287 -0.434 -6.830 1.00 0.00 60 THR A N 17
ATOM 14408 C CA . THR A 1 114 ? -6.970 0.982 -6.682 1.00 0.00 60 THR A CA 17
ATOM 14409 C C . THR A 1 114 ? -5.715 1.177 -5.835 1.00 0.00 60 THR A C 17
ATOM 14410 O O . THR A 1 114 ? -5.155 2.272 -5.783 1.00 0.00 60 THR A O 17
ATOM 14421 N N . LEU A 1 115 ? -5.275 0.111 -5.172 1.00 0.00 61 LEU A N 17
ATOM 14422 C CA . LEU A 1 115 ? -4.086 0.173 -4.331 1.00 0.00 61 LEU A CA 17
ATOM 14423 C C . LEU A 1 115 ? -2.864 0.581 -5.149 1.00 0.00 61 LEU A C 17
ATOM 14424 O O . LEU A 1 115 ? -1.917 1.163 -4.620 1.00 0.00 61 LEU A O 17
ATOM 14440 N N . GLY A 1 116 ? -2.894 0.275 -6.444 1.00 0.00 62 GLY A N 17
ATOM 14441 C CA . GLY A 1 116 ? -1.783 0.622 -7.312 1.00 0.00 62 GLY A CA 17
ATOM 14442 C C . GLY A 1 116 ? -1.938 1.992 -7.944 1.00 0.00 62 GLY A C 17
ATOM 14443 O O . GLY A 1 116 ? -1.187 2.349 -8.852 1.00 0.00 62 GLY A O 17
ATOM 14447 N N . LYS A 1 117 ? -2.907 2.766 -7.463 1.00 0.00 63 LYS A N 17
ATOM 14448 C CA . LYS A 1 117 ? -3.145 4.104 -7.990 1.00 0.00 63 LYS A CA 17
ATOM 14449 C C . LYS A 1 117 ? -2.357 5.141 -7.195 1.00 0.00 63 LYS A C 17
ATOM 14450 O O . LYS A 1 117 ? -1.697 6.009 -7.768 1.00 0.00 63 LYS A O 17
ATOM 14469 N N . PHE A 1 118 ? -2.431 5.042 -5.870 1.00 0.00 64 PHE A N 17
ATOM 14470 C CA . PHE A 1 118 ? -1.726 5.967 -4.985 1.00 0.00 64 PHE A CA 17
ATOM 14471 C C . PHE A 1 118 ? -0.272 6.149 -5.414 1.00 0.00 64 PHE A C 17
ATOM 14472 O O . PHE A 1 118 ? 0.358 5.220 -5.919 1.00 0.00 64 PHE A O 17
ATOM 14489 N N . THR A 1 119 ? 0.251 7.351 -5.205 1.00 0.00 65 THR A N 17
ATOM 14490 C CA . THR A 1 119 ? 1.630 7.662 -5.564 1.00 0.00 65 THR A CA 17
ATOM 14491 C C . THR A 1 119 ? 2.610 7.012 -4.594 1.00 0.00 65 THR A C 17
ATOM 14492 O O . THR A 1 119 ? 2.230 6.178 -3.772 1.00 0.00 65 THR A O 17
ATOM 14503 N N . VAL A 1 120 ? 3.874 7.400 -4.704 1.00 0.00 66 VAL A N 17
ATOM 14504 C CA . VAL A 1 120 ? 4.925 6.866 -3.849 1.00 0.00 66 VAL A CA 17
ATOM 14505 C C . VAL A 1 120 ? 4.874 7.480 -2.446 1.00 0.00 66 VAL A C 17
ATOM 14506 O O . VAL A 1 120 ? 4.779 6.755 -1.456 1.00 0.00 66 VAL A O 17
ATOM 14519 N N . PRO A 1 121 ? 4.938 8.822 -2.331 1.00 0.00 67 PRO A N 17
ATOM 14520 C CA . PRO A 1 121 ? 4.900 9.500 -1.033 1.00 0.00 67 PRO A CA 17
ATOM 14521 C C . PRO A 1 121 ? 3.766 8.991 -0.149 1.00 0.00 67 PRO A C 17
ATOM 14522 O O . PRO A 1 121 ? 3.910 8.889 1.069 1.00 0.00 67 PRO A O 17
ATOM 14533 N N . MET A 1 122 ? 2.641 8.669 -0.772 1.00 0.00 68 MET A N 17
ATOM 14534 C CA . MET A 1 122 ? 1.483 8.163 -0.044 1.00 0.00 68 MET A CA 17
ATOM 14535 C C . MET A 1 122 ? 1.629 6.670 0.235 1.00 0.00 68 MET A C 17
ATOM 14536 O O . MET A 1 122 ? 1.184 6.173 1.269 1.00 0.00 68 MET A O 17
ATOM 14550 N N . LEU A 1 123 ? 2.252 5.961 -0.701 1.00 0.00 69 LEU A N 17
ATOM 14551 C CA . LEU A 1 123 ? 2.457 4.523 -0.568 1.00 0.00 69 LEU A CA 17
ATOM 14552 C C . LEU A 1 123 ? 3.343 4.191 0.629 1.00 0.00 69 LEU A C 17
ATOM 14553 O O . LEU A 1 123 ? 2.973 3.375 1.472 1.00 0.00 69 LEU A O 17
ATOM 14569 N N . LYS A 1 124 ? 4.518 4.817 0.702 1.00 0.00 70 LYS A N 17
ATOM 14570 C CA . LYS A 1 124 ? 5.440 4.562 1.805 1.00 0.00 70 LYS A CA 17
ATOM 14571 C C . LYS A 1 124 ? 4.725 4.659 3.150 1.00 0.00 70 LYS A C 17
ATOM 14572 O O . LYS A 1 124 ? 5.094 3.984 4.112 1.00 0.00 70 LYS A O 17
ATOM 14591 N N . GLU A 1 125 ? 3.691 5.496 3.206 1.00 0.00 71 GLU A N 17
ATOM 14592 C CA . GLU A 1 125 ? 2.916 5.671 4.428 1.00 0.00 71 GLU A CA 17
ATOM 14593 C C . GLU A 1 125 ? 2.348 4.334 4.892 1.00 0.00 71 GLU A C 17
ATOM 14594 O O . GLU A 1 125 ? 2.583 3.906 6.022 1.00 0.00 71 GLU A O 17
ATOM 14606 N N . ALA A 1 126 ? 1.612 3.669 4.004 1.00 0.00 72 ALA A N 17
ATOM 14607 C CA . ALA A 1 126 ? 1.028 2.371 4.318 1.00 0.00 72 ALA A CA 17
ATOM 14608 C C . ALA A 1 126 ? 2.120 1.376 4.687 1.00 0.00 72 ALA A C 17
ATOM 14609 O O . ALA A 1 126 ? 1.966 0.581 5.614 1.00 0.00 72 ALA A O 17
ATOM 14616 N N . CYS A 1 127 ? 3.230 1.437 3.958 1.00 0.00 73 CYS A N 17
ATOM 14617 C CA . CYS A 1 127 ? 4.359 0.553 4.210 1.00 0.00 73 CYS A CA 17
ATOM 14618 C C . CYS A 1 127 ? 4.886 0.755 5.626 1.00 0.00 73 CYS A C 17
ATOM 14619 O O . CYS A 1 127 ? 5.230 -0.205 6.313 1.00 0.00 73 CYS A O 17
ATOM 14627 N N . ARG A 1 128 ? 4.941 2.012 6.056 1.00 0.00 74 ARG A N 17
ATOM 14628 C CA . ARG A 1 128 ? 5.417 2.340 7.394 1.00 0.00 74 ARG A CA 17
ATOM 14629 C C . ARG A 1 128 ? 4.518 1.708 8.449 1.00 0.00 74 ARG A C 17
ATOM 14630 O O . ARG A 1 128 ? 4.988 1.261 9.496 1.00 0.00 74 ARG A O 17
ATOM 14651 N N . ALA A 1 129 ? 3.220 1.668 8.161 1.00 0.00 75 ALA A N 17
ATOM 14652 C CA . ALA A 1 129 ? 2.251 1.084 9.079 1.00 0.00 75 ALA A CA 17
ATOM 14653 C C . ALA A 1 129 ? 2.322 -0.438 9.038 1.00 0.00 75 ALA A C 17
ATOM 14654 O O . ALA A 1 129 ? 2.101 -1.109 10.046 1.00 0.00 75 ALA A O 17
ATOM 14661 N N . TYR A 1 130 ? 2.639 -0.974 7.864 1.00 0.00 76 TYR A N 17
ATOM 14662 C CA . TYR A 1 130 ? 2.747 -2.418 7.684 1.00 0.00 76 TYR A CA 17
ATOM 14663 C C . TYR A 1 130 ? 4.129 -2.919 8.100 1.00 0.00 76 TYR A C 17
ATOM 14664 O O . TYR A 1 130 ? 4.297 -4.090 8.440 1.00 0.00 76 TYR A O 17
ATOM 14682 N N . GLY A 1 131 ? 5.115 -2.027 8.068 1.00 0.00 77 GLY A N 17
ATOM 14683 C CA . GLY A 1 131 ? 6.468 -2.401 8.442 1.00 0.00 77 GLY A CA 17
ATOM 14684 C C . GLY A 1 131 ? 7.220 -3.069 7.307 1.00 0.00 77 GLY A C 17
ATOM 14685 O O . GLY A 1 131 ? 8.166 -3.822 7.539 1.00 0.00 77 GLY A O 17
ATOM 14689 N N . LEU A 1 132 ? 6.797 -2.796 6.076 1.00 0.00 78 LEU A N 17
ATOM 14690 C CA . LEU A 1 132 ? 7.436 -3.379 4.901 1.00 0.00 78 LEU A CA 17
ATOM 14691 C C . LEU A 1 132 ? 8.692 -2.604 4.516 1.00 0.00 78 LEU A C 17
ATOM 14692 O O . LEU A 1 132 ? 8.959 -1.527 5.049 1.00 0.00 78 LEU A O 17
ATOM 14708 N N . LYS A 1 133 ? 9.458 -3.162 3.583 1.00 0.00 79 LYS A N 17
ATOM 14709 C CA . LYS A 1 133 ? 10.685 -2.531 3.118 1.00 0.00 79 LYS A CA 17
ATOM 14710 C C . LYS A 1 133 ? 10.537 -2.059 1.676 1.00 0.00 79 LYS A C 17
ATOM 14711 O O . LYS A 1 133 ? 10.972 -2.734 0.743 1.00 0.00 79 LYS A O 17
ATOM 14730 N N . SER A 1 134 ? 9.917 -0.899 1.501 1.00 0.00 80 SER A N 17
ATOM 14731 C CA . SER A 1 134 ? 9.708 -0.337 0.171 1.00 0.00 80 SER A CA 17
ATOM 14732 C C . SER A 1 134 ? 9.452 1.166 0.244 1.00 0.00 80 SER A C 17
ATOM 14733 O O . SER A 1 134 ? 9.598 1.780 1.301 1.00 0.00 80 SER A O 17
ATOM 14741 N N . GLY A 1 135 ? 9.070 1.752 -0.887 1.00 0.00 81 GLY A N 17
ATOM 14742 C CA . GLY A 1 135 ? 8.802 3.178 -0.930 1.00 0.00 81 GLY A CA 17
ATOM 14743 C C . GLY A 1 135 ? 9.853 3.947 -1.707 1.00 0.00 81 GLY A C 17
ATOM 14744 O O . GLY A 1 135 ? 10.363 4.962 -1.234 1.00 0.00 81 GLY A O 17
ATOM 14748 N N . LEU A 1 136 ? 10.178 3.464 -2.904 1.00 0.00 82 LEU A N 17
ATOM 14749 C CA . LEU A 1 136 ? 11.176 4.119 -3.744 1.00 0.00 82 LEU A CA 17
ATOM 14750 C C . LEU A 1 136 ? 11.012 3.735 -5.216 1.00 0.00 82 LEU A C 17
ATOM 14751 O O . LEU A 1 136 ? 11.940 3.887 -6.010 1.00 0.00 82 LEU A O 17
ATOM 14767 N N . LYS A 1 137 ? 9.832 3.235 -5.575 1.00 0.00 83 LYS A N 17
ATOM 14768 C CA . LYS A 1 137 ? 9.562 2.832 -6.953 1.00 0.00 83 LYS A CA 17
ATOM 14769 C C . LYS A 1 137 ? 8.060 2.780 -7.249 1.00 0.00 83 LYS A C 17
ATOM 14770 O O . LYS A 1 137 ? 7.651 2.340 -8.323 1.00 0.00 83 LYS A O 17
ATOM 14789 N N . LYS A 1 138 ? 7.246 3.223 -6.295 1.00 0.00 84 LYS A N 17
ATOM 14790 C CA . LYS A 1 138 ? 5.794 3.221 -6.454 1.00 0.00 84 LYS A CA 17
ATOM 14791 C C . LYS A 1 138 ? 5.248 1.794 -6.456 1.00 0.00 84 LYS A C 17
ATOM 14792 O O . LYS A 1 138 ? 4.783 1.300 -5.430 1.00 0.00 84 LYS A O 17
ATOM 14811 N N . GLN A 1 139 ? 5.309 1.133 -7.610 1.00 0.00 85 GLN A N 17
ATOM 14812 C CA . GLN A 1 139 ? 4.822 -0.238 -7.736 1.00 0.00 85 GLN A CA 17
ATOM 14813 C C . GLN A 1 139 ? 5.368 -1.123 -6.621 1.00 0.00 85 GLN A C 17
ATOM 14814 O O . GLN A 1 139 ? 4.632 -1.898 -6.012 1.00 0.00 85 GLN A O 17
ATOM 14828 N N . GLU A 1 140 ? 6.664 -1.004 -6.358 1.00 0.00 86 GLU A N 17
ATOM 14829 C CA . GLU A 1 140 ? 7.310 -1.796 -5.312 1.00 0.00 86 GLU A CA 17
ATOM 14830 C C . GLU A 1 140 ? 6.495 -1.764 -4.024 1.00 0.00 86 GLU A C 17
ATOM 14831 O O . GLU A 1 140 ? 6.362 -2.777 -3.337 1.00 0.00 86 GLU A O 17
ATOM 14843 N N . LEU A 1 141 ? 5.940 -0.599 -3.709 1.00 0.00 87 LEU A N 17
ATOM 14844 C CA . LEU A 1 141 ? 5.126 -0.448 -2.512 1.00 0.00 87 LEU A CA 17
ATOM 14845 C C . LEU A 1 141 ? 3.901 -1.344 -2.608 1.00 0.00 87 LEU A C 17
ATOM 14846 O O . LEU A 1 141 ? 3.543 -2.031 -1.652 1.00 0.00 87 LEU A O 17
ATOM 14862 N N . LEU A 1 142 ? 3.274 -1.348 -3.782 1.00 0.00 88 LEU A N 17
ATOM 14863 C CA . LEU A 1 142 ? 2.101 -2.182 -4.019 1.00 0.00 88 LEU A CA 17
ATOM 14864 C C . LEU A 1 142 ? 2.397 -3.625 -3.633 1.00 0.00 88 LEU A C 17
ATOM 14865 O O . LEU A 1 142 ? 1.671 -4.231 -2.846 1.00 0.00 88 LEU A O 17
ATOM 14881 N N . GLU A 1 143 ? 3.478 -4.167 -4.193 1.00 0.00 89 GLU A N 17
ATOM 14882 C CA . GLU A 1 143 ? 3.881 -5.538 -3.908 1.00 0.00 89 GLU A CA 17
ATOM 14883 C C . GLU A 1 143 ? 3.942 -5.783 -2.406 1.00 0.00 89 GLU A C 17
ATOM 14884 O O . GLU A 1 143 ? 3.329 -6.720 -1.896 1.00 0.00 89 GLU A O 17
ATOM 14896 N N . ALA A 1 144 ? 4.678 -4.928 -1.698 1.00 0.00 90 ALA A N 17
ATOM 14897 C CA . ALA A 1 144 ? 4.804 -5.054 -0.252 1.00 0.00 90 ALA A CA 17
ATOM 14898 C C . ALA A 1 144 ? 3.429 -5.124 0.399 1.00 0.00 90 ALA A C 17
ATOM 14899 O O . ALA A 1 144 ? 3.187 -5.945 1.283 1.00 0.00 90 ALA A O 17
ATOM 14906 N N . LEU A 1 145 ? 2.528 -4.261 -0.057 1.00 0.00 91 LEU A N 17
ATOM 14907 C CA . LEU A 1 145 ? 1.170 -4.228 0.466 1.00 0.00 91 LEU A CA 17
ATOM 14908 C C . LEU A 1 145 ? 0.434 -5.507 0.110 1.00 0.00 91 LEU A C 17
ATOM 14909 O O . LEU A 1 145 ? -0.092 -6.201 0.980 1.00 0.00 91 LEU A O 17
ATOM 14925 N N . THR A 1 146 ? 0.405 -5.815 -1.181 1.00 0.00 92 THR A N 17
ATOM 14926 C CA . THR A 1 146 ? -0.260 -7.012 -1.667 1.00 0.00 92 THR A CA 17
ATOM 14927 C C . THR A 1 146 ? 0.204 -8.236 -0.878 1.00 0.00 92 THR A C 17
ATOM 14928 O O . THR A 1 146 ? -0.600 -8.915 -0.242 1.00 0.00 92 THR A O 17
ATOM 14939 N N . LYS A 1 147 ? 1.507 -8.503 -0.916 1.00 0.00 93 LYS A N 17
ATOM 14940 C CA . LYS A 1 147 ? 2.077 -9.635 -0.193 1.00 0.00 93 LYS A CA 17
ATOM 14941 C C . LYS A 1 147 ? 1.582 -9.674 1.252 1.00 0.00 93 LYS A C 17
ATOM 14942 O O . LYS A 1 147 ? 1.456 -10.745 1.846 1.00 0.00 93 LYS A O 17
ATOM 14961 N N . HIS A 1 148 ? 1.313 -8.497 1.815 1.00 0.00 94 HIS A N 17
ATOM 14962 C CA . HIS A 1 148 ? 0.845 -8.399 3.194 1.00 0.00 94 HIS A CA 17
ATOM 14963 C C . HIS A 1 148 ? -0.614 -8.833 3.328 1.00 0.00 94 HIS A C 17
ATOM 14964 O O . HIS A 1 148 ? -1.079 -9.126 4.429 1.00 0.00 94 HIS A O 17
ATOM 14979 N N . PHE A 1 149 ? -1.335 -8.870 2.211 1.00 0.00 95 PHE A N 17
ATOM 14980 C CA . PHE A 1 149 ? -2.738 -9.267 2.230 1.00 0.00 95 PHE A CA 17
ATOM 14981 C C . PHE A 1 149 ? -3.113 -10.000 0.944 1.00 0.00 95 PHE A C 17
ATOM 14982 O O . PHE A 1 149 ? -4.212 -9.829 0.415 1.00 0.00 95 PHE A O 17
ATOM 14999 N N . GLN A 1 150 ? -2.191 -10.819 0.448 1.00 0.00 96 GLN A N 17
ATOM 15000 C CA . GLN A 1 150 ? -2.420 -11.582 -0.774 1.00 0.00 96 GLN A CA 17
ATOM 15001 C C . GLN A 1 150 ? -3.413 -12.714 -0.530 1.00 0.00 96 GLN A C 17
ATOM 15002 O O . GLN A 1 150 ? -4.085 -12.752 0.501 1.00 0.00 96 GLN A O 17
ATOM 15016 N N . ASP A 1 151 ? -3.501 -13.635 -1.484 1.00 0.00 97 ASP A N 17
ATOM 15017 C CA . ASP A 1 151 ? -4.412 -14.769 -1.371 1.00 0.00 97 ASP A CA 17
ATOM 15018 C C . ASP A 1 151 ? -3.979 -15.908 -2.288 1.00 0.00 97 ASP A C 17
ATOM 15019 O O . ASP A 1 151 ? -2.892 -15.798 -2.895 1.00 0.00 97 ASP A O 17
ATOM 15029 N N . LYS A 1 98 ? -9.641 9.648 8.262 1.00 0.00 44 LYS A N 18
ATOM 15030 C CA . LYS A 1 98 ? -9.479 8.627 7.195 1.00 0.00 44 LYS A CA 18
ATOM 15031 C C . LYS A 1 98 ? -8.029 8.556 6.717 1.00 0.00 44 LYS A C 18
ATOM 15032 O O . LYS A 1 98 ? -7.113 8.942 7.442 1.00 0.00 44 LYS A O 18
ATOM 15051 N N . VAL A 1 99 ? -7.827 8.053 5.497 1.00 0.00 45 VAL A N 18
ATOM 15052 C CA . VAL A 1 99 ? -6.489 7.922 4.923 1.00 0.00 45 VAL A CA 18
ATOM 15053 C C . VAL A 1 99 ? -5.494 7.381 5.948 1.00 0.00 45 VAL A C 18
ATOM 15054 O O . VAL A 1 99 ? -4.304 7.694 5.903 1.00 0.00 45 VAL A O 18
ATOM 15067 N N . GLU A 1 100 ? -5.995 6.569 6.872 1.00 0.00 46 GLU A N 18
ATOM 15068 C CA . GLU A 1 100 ? -5.158 5.982 7.912 1.00 0.00 46 GLU A CA 18
ATOM 15069 C C . GLU A 1 100 ? -4.314 4.838 7.357 1.00 0.00 46 GLU A C 18
ATOM 15070 O O . GLU A 1 100 ? -3.183 4.621 7.793 1.00 0.00 46 GLU A O 18
ATOM 15082 N N . TYR A 1 101 ? -4.871 4.108 6.396 1.00 0.00 47 TYR A N 18
ATOM 15083 C CA . TYR A 1 101 ? -4.167 2.983 5.787 1.00 0.00 47 TYR A CA 18
ATOM 15084 C C . TYR A 1 101 ? -3.802 1.942 6.839 1.00 0.00 47 TYR A C 18
ATOM 15085 O O . TYR A 1 101 ? -2.675 1.450 6.879 1.00 0.00 47 TYR A O 18
ATOM 15103 N N . SER A 1 102 ? -4.768 1.612 7.687 1.00 0.00 48 SER A N 18
ATOM 15104 C CA . SER A 1 102 ? -4.558 0.628 8.741 1.00 0.00 48 SER A CA 18
ATOM 15105 C C . SER A 1 102 ? -4.467 -0.773 8.156 1.00 0.00 48 SER A C 18
ATOM 15106 O O . SER A 1 102 ? -3.615 -1.569 8.550 1.00 0.00 48 SER A O 18
ATOM 15114 N N . GLU A 1 103 ? -5.354 -1.061 7.208 1.00 0.00 49 GLU A N 18
ATOM 15115 C CA . GLU A 1 103 ? -5.396 -2.364 6.545 1.00 0.00 49 GLU A CA 18
ATOM 15116 C C . GLU A 1 103 ? -6.722 -2.551 5.817 1.00 0.00 49 GLU A C 18
ATOM 15117 O O . GLU A 1 103 ? -6.755 -3.022 4.683 1.00 0.00 49 GLU A O 18
ATOM 15129 N N . GLU A 1 104 ? -7.813 -2.182 6.480 1.00 0.00 50 GLU A N 18
ATOM 15130 C CA . GLU A 1 104 ? -9.145 -2.311 5.895 1.00 0.00 50 GLU A CA 18
ATOM 15131 C C . GLU A 1 104 ? -9.227 -1.599 4.552 1.00 0.00 50 GLU A C 18
ATOM 15132 O O . GLU A 1 104 ? -9.563 -2.210 3.538 1.00 0.00 50 GLU A O 18
ATOM 15144 N N . GLU A 1 105 ? -8.909 -0.309 4.541 1.00 0.00 51 GLU A N 18
ATOM 15145 C CA . GLU A 1 105 ? -8.941 0.458 3.307 1.00 0.00 51 GLU A CA 18
ATOM 15146 C C . GLU A 1 105 ? -7.975 -0.154 2.308 1.00 0.00 51 GLU A C 18
ATOM 15147 O O . GLU A 1 105 ? -8.276 -0.267 1.120 1.00 0.00 51 GLU A O 18
ATOM 15159 N N . LEU A 1 106 ? -6.817 -0.570 2.810 1.00 0.00 52 LEU A N 18
ATOM 15160 C CA . LEU A 1 106 ? -5.805 -1.198 1.977 1.00 0.00 52 LEU A CA 18
ATOM 15161 C C . LEU A 1 106 ? -6.362 -2.462 1.333 1.00 0.00 52 LEU A C 18
ATOM 15162 O O . LEU A 1 106 ? -6.293 -2.634 0.116 1.00 0.00 52 LEU A O 18
ATOM 15178 N N . LYS A 1 107 ? -6.934 -3.340 2.158 1.00 0.00 53 LYS A N 18
ATOM 15179 C CA . LYS A 1 107 ? -7.522 -4.578 1.662 1.00 0.00 53 LYS A CA 18
ATOM 15180 C C . LYS A 1 107 ? -8.534 -4.270 0.568 1.00 0.00 53 LYS A C 18
ATOM 15181 O O . LYS A 1 107 ? -8.513 -4.873 -0.505 1.00 0.00 53 LYS A O 18
ATOM 15200 N N . THR A 1 108 ? -9.408 -3.307 0.847 1.00 0.00 54 THR A N 18
ATOM 15201 C CA . THR A 1 108 ? -10.419 -2.894 -0.118 1.00 0.00 54 THR A CA 18
ATOM 15202 C C . THR A 1 108 ? -9.745 -2.439 -1.403 1.00 0.00 54 THR A C 18
ATOM 15203 O O . THR A 1 108 ? -10.176 -2.780 -2.504 1.00 0.00 54 THR A O 18
ATOM 15214 N N . HIS A 1 109 ? -8.665 -1.680 -1.244 1.00 0.00 55 HIS A N 18
ATOM 15215 C CA . HIS A 1 109 ? -7.901 -1.188 -2.380 1.00 0.00 55 HIS A CA 18
ATOM 15216 C C . HIS A 1 109 ? -7.380 -2.361 -3.199 1.00 0.00 55 HIS A C 18
ATOM 15217 O O . HIS A 1 109 ? -7.540 -2.405 -4.418 1.00 0.00 55 HIS A O 18
ATOM 15232 N N . ILE A 1 110 ? -6.766 -3.318 -2.509 1.00 0.00 56 ILE A N 18
ATOM 15233 C CA . ILE A 1 110 ? -6.230 -4.507 -3.160 1.00 0.00 56 ILE A CA 18
ATOM 15234 C C . ILE A 1 110 ? -7.322 -5.250 -3.927 1.00 0.00 56 ILE A C 18
ATOM 15235 O O . ILE A 1 110 ? -7.142 -5.617 -5.088 1.00 0.00 56 ILE A O 18
ATOM 15251 N N . SER A 1 111 ? -8.454 -5.470 -3.263 1.00 0.00 57 SER A N 18
ATOM 15252 C CA . SER A 1 111 ? -9.582 -6.172 -3.869 1.00 0.00 57 SER A CA 18
ATOM 15253 C C . SER A 1 111 ? -9.995 -5.532 -5.193 1.00 0.00 57 SER A C 18
ATOM 15254 O O . SER A 1 111 ? -9.915 -6.160 -6.248 1.00 0.00 57 SER A O 18
ATOM 15262 N N . LYS A 1 112 ? -10.447 -4.284 -5.127 1.00 0.00 58 LYS A N 18
ATOM 15263 C CA . LYS A 1 112 ? -10.885 -3.563 -6.318 1.00 0.00 58 LYS A CA 18
ATOM 15264 C C . LYS A 1 112 ? -9.748 -3.416 -7.325 1.00 0.00 58 LYS A C 18
ATOM 15265 O O . LYS A 1 112 ? -9.929 -3.659 -8.518 1.00 0.00 58 LYS A O 18
ATOM 15284 N N . GLY A 1 113 ? -8.578 -3.017 -6.839 1.00 0.00 59 GLY A N 18
ATOM 15285 C CA . GLY A 1 113 ? -7.432 -2.846 -7.714 1.00 0.00 59 GLY A CA 18
ATOM 15286 C C . GLY A 1 113 ? -6.942 -1.411 -7.763 1.00 0.00 59 GLY A C 18
ATOM 15287 O O . GLY A 1 113 ? -6.253 -1.017 -8.704 1.00 0.00 59 GLY A O 18
ATOM 15291 N N . THR A 1 114 ? -7.292 -0.628 -6.747 1.00 0.00 60 THR A N 18
ATOM 15292 C CA . THR A 1 114 ? -6.877 0.769 -6.679 1.00 0.00 60 THR A CA 18
ATOM 15293 C C . THR A 1 114 ? -5.649 0.933 -5.789 1.00 0.00 60 THR A C 18
ATOM 15294 O O . THR A 1 114 ? -5.054 2.009 -5.734 1.00 0.00 60 THR A O 18
ATOM 15305 N N . LEU A 1 115 ? -5.266 -0.139 -5.096 1.00 0.00 61 LEU A N 18
ATOM 15306 C CA . LEU A 1 115 ? -4.102 -0.098 -4.221 1.00 0.00 61 LEU A CA 18
ATOM 15307 C C . LEU A 1 115 ? -2.856 0.277 -5.013 1.00 0.00 61 LEU A C 18
ATOM 15308 O O . LEU A 1 115 ? -1.934 0.884 -4.478 1.00 0.00 61 LEU A O 18
ATOM 15324 N N . GLY A 1 116 ? -2.844 -0.081 -6.296 1.00 0.00 62 GLY A N 18
ATOM 15325 C CA . GLY A 1 116 ? -1.711 0.234 -7.150 1.00 0.00 62 GLY A CA 18
ATOM 15326 C C . GLY A 1 116 ? -1.799 1.631 -7.743 1.00 0.00 62 GLY A C 18
ATOM 15327 O O . GLY A 1 116 ? -1.034 1.978 -8.643 1.00 0.00 62 GLY A O 18
ATOM 15331 N N . LYS A 1 117 ? -2.741 2.433 -7.247 1.00 0.00 63 LYS A N 18
ATOM 15332 C CA . LYS A 1 117 ? -2.928 3.792 -7.743 1.00 0.00 63 LYS A CA 18
ATOM 15333 C C . LYS A 1 117 ? -2.186 4.814 -6.881 1.00 0.00 63 LYS A C 18
ATOM 15334 O O . LYS A 1 117 ? -1.603 5.767 -7.396 1.00 0.00 63 LYS A O 18
ATOM 15353 N N . PHE A 1 118 ? -2.231 4.619 -5.564 1.00 0.00 64 PHE A N 18
ATOM 15354 C CA . PHE A 1 118 ? -1.582 5.531 -4.620 1.00 0.00 64 PHE A CA 18
ATOM 15355 C C . PHE A 1 118 ? -0.174 5.918 -5.061 1.00 0.00 64 PHE A C 18
ATOM 15356 O O . PHE A 1 118 ? 0.558 5.111 -5.633 1.00 0.00 64 PHE A O 18
ATOM 15373 N N . THR A 1 119 ? 0.194 7.163 -4.773 1.00 0.00 65 THR A N 18
ATOM 15374 C CA . THR A 1 119 ? 1.513 7.681 -5.115 1.00 0.00 65 THR A CA 18
ATOM 15375 C C . THR A 1 119 ? 2.573 7.105 -4.181 1.00 0.00 65 THR A C 18
ATOM 15376 O O . THR A 1 119 ? 2.291 6.203 -3.394 1.00 0.00 65 THR A O 18
ATOM 15387 N N . VAL A 1 120 ? 3.791 7.626 -4.275 1.00 0.00 66 VAL A N 18
ATOM 15388 C CA . VAL A 1 120 ? 4.887 7.152 -3.441 1.00 0.00 66 VAL A CA 18
ATOM 15389 C C . VAL A 1 120 ? 4.785 7.694 -2.012 1.00 0.00 66 VAL A C 18
ATOM 15390 O O . VAL A 1 120 ? 4.937 6.941 -1.050 1.00 0.00 66 VAL A O 18
ATOM 15403 N N . PRO A 1 121 ? 4.523 9.005 -1.843 1.00 0.00 67 PRO A N 18
ATOM 15404 C CA . PRO A 1 121 ? 4.404 9.612 -0.512 1.00 0.00 67 PRO A CA 18
ATOM 15405 C C . PRO A 1 121 ? 3.277 8.986 0.301 1.00 0.00 67 PRO A C 18
ATOM 15406 O O . PRO A 1 121 ? 3.344 8.919 1.529 1.00 0.00 67 PRO A O 18
ATOM 15417 N N . MET A 1 122 ? 2.245 8.524 -0.395 1.00 0.00 68 MET A N 18
ATOM 15418 C CA . MET A 1 122 ? 1.101 7.894 0.252 1.00 0.00 68 MET A CA 18
ATOM 15419 C C . MET A 1 122 ? 1.411 6.436 0.572 1.00 0.00 68 MET A C 18
ATOM 15420 O O . MET A 1 122 ? 1.035 5.920 1.625 1.00 0.00 68 MET A O 18
ATOM 15434 N N . LEU A 1 123 ? 2.105 5.785 -0.352 1.00 0.00 69 LEU A N 18
ATOM 15435 C CA . LEU A 1 123 ? 2.486 4.387 -0.198 1.00 0.00 69 LEU A CA 18
ATOM 15436 C C . LEU A 1 123 ? 3.377 4.191 1.024 1.00 0.00 69 LEU A C 18
ATOM 15437 O O . LEU A 1 123 ? 3.222 3.221 1.767 1.00 0.00 69 LEU A O 18
ATOM 15453 N N . LYS A 1 124 ? 4.305 5.119 1.233 1.00 0.00 70 LYS A N 18
ATOM 15454 C CA . LYS A 1 124 ? 5.215 5.049 2.373 1.00 0.00 70 LYS A CA 18
ATOM 15455 C C . LYS A 1 124 ? 4.442 4.875 3.679 1.00 0.00 70 LYS A C 18
ATOM 15456 O O . LYS A 1 124 ? 4.838 4.099 4.549 1.00 0.00 70 LYS A O 18
ATOM 15475 N N . GLU A 1 125 ? 3.341 5.609 3.809 1.00 0.00 71 GLU A N 18
ATOM 15476 C CA . GLU A 1 125 ? 2.509 5.547 5.007 1.00 0.00 71 GLU A CA 18
ATOM 15477 C C . GLU A 1 125 ? 2.042 4.121 5.288 1.00 0.00 71 GLU A C 18
ATOM 15478 O O . GLU A 1 125 ? 2.232 3.603 6.388 1.00 0.00 71 GLU A O 18
ATOM 15490 N N . ALA A 1 126 ? 1.429 3.491 4.290 1.00 0.00 72 ALA A N 18
ATOM 15491 C CA . ALA A 1 126 ? 0.937 2.126 4.440 1.00 0.00 72 ALA A CA 18
ATOM 15492 C C . ALA A 1 126 ? 2.058 1.187 4.864 1.00 0.00 72 ALA A C 18
ATOM 15493 O O . ALA A 1 126 ? 1.919 0.438 5.831 1.00 0.00 72 ALA A O 18
ATOM 15500 N N . CYS A 1 127 ? 3.173 1.239 4.145 1.00 0.00 73 CYS A N 18
ATOM 15501 C CA . CYS A 1 127 ? 4.317 0.397 4.464 1.00 0.00 73 CYS A CA 18
ATOM 15502 C C . CYS A 1 127 ? 4.804 0.685 5.880 1.00 0.00 73 CYS A C 18
ATOM 15503 O O . CYS A 1 127 ? 5.201 -0.224 6.608 1.00 0.00 73 CYS A O 18
ATOM 15511 N N . ARG A 1 128 ? 4.755 1.957 6.267 1.00 0.00 74 ARG A N 18
ATOM 15512 C CA . ARG A 1 128 ? 5.176 2.364 7.601 1.00 0.00 74 ARG A CA 18
ATOM 15513 C C . ARG A 1 128 ? 4.292 1.707 8.654 1.00 0.00 74 ARG A C 18
ATOM 15514 O O . ARG A 1 128 ? 4.764 1.306 9.718 1.00 0.00 74 ARG A O 18
ATOM 15535 N N . ALA A 1 129 ? 3.004 1.596 8.342 1.00 0.00 75 ALA A N 18
ATOM 15536 C CA . ALA A 1 129 ? 2.045 0.982 9.251 1.00 0.00 75 ALA A CA 18
ATOM 15537 C C . ALA A 1 129 ? 2.156 -0.538 9.207 1.00 0.00 75 ALA A C 18
ATOM 15538 O O . ALA A 1 129 ? 1.858 -1.221 10.186 1.00 0.00 75 ALA A O 18
ATOM 15545 N N . TYR A 1 130 ? 2.590 -1.060 8.063 1.00 0.00 76 TYR A N 18
ATOM 15546 C CA . TYR A 1 130 ? 2.745 -2.501 7.890 1.00 0.00 76 TYR A CA 18
ATOM 15547 C C . TYR A 1 130 ? 4.071 -2.981 8.474 1.00 0.00 76 TYR A C 18
ATOM 15548 O O . TYR A 1 130 ? 4.146 -4.058 9.064 1.00 0.00 76 TYR A O 18
ATOM 15566 N N . GLY A 1 131 ? 5.114 -2.174 8.310 1.00 0.00 77 GLY A N 18
ATOM 15567 C CA . GLY A 1 131 ? 6.420 -2.535 8.830 1.00 0.00 77 GLY A CA 18
ATOM 15568 C C . GLY A 1 131 ? 7.349 -3.086 7.764 1.00 0.00 77 GLY A C 18
ATOM 15569 O O . GLY A 1 131 ? 8.346 -3.735 8.080 1.00 0.00 77 GLY A O 18
ATOM 15573 N N . LEU A 1 132 ? 7.026 -2.828 6.500 1.00 0.00 78 LEU A N 18
ATOM 15574 C CA . LEU A 1 132 ? 7.846 -3.304 5.391 1.00 0.00 78 LEU A CA 18
ATOM 15575 C C . LEU A 1 132 ? 9.045 -2.385 5.172 1.00 0.00 78 LEU A C 18
ATOM 15576 O O . LEU A 1 132 ? 9.355 -1.545 6.016 1.00 0.00 78 LEU A O 18
ATOM 15592 N N . LYS A 1 133 ? 9.713 -2.547 4.034 1.00 0.00 79 LYS A N 18
ATOM 15593 C CA . LYS A 1 133 ? 10.874 -1.724 3.712 1.00 0.00 79 LYS A CA 18
ATOM 15594 C C . LYS A 1 133 ? 10.475 -0.549 2.827 1.00 0.00 79 LYS A C 18
ATOM 15595 O O . LYS A 1 133 ? 10.902 0.583 3.053 1.00 0.00 79 LYS A O 18
ATOM 15614 N N . SER A 1 134 ? 9.643 -0.826 1.828 1.00 0.00 80 SER A N 18
ATOM 15615 C CA . SER A 1 134 ? 9.167 0.203 0.905 1.00 0.00 80 SER A CA 18
ATOM 15616 C C . SER A 1 134 ? 10.329 0.905 0.204 1.00 0.00 80 SER A C 18
ATOM 15617 O O . SER A 1 134 ? 11.346 1.214 0.825 1.00 0.00 80 SER A O 18
ATOM 15625 N N . GLY A 1 135 ? 10.172 1.163 -1.092 1.00 0.00 81 GLY A N 18
ATOM 15626 C CA . GLY A 1 135 ? 11.222 1.836 -1.836 1.00 0.00 81 GLY A CA 18
ATOM 15627 C C . GLY A 1 135 ? 11.306 1.389 -3.282 1.00 0.00 81 GLY A C 18
ATOM 15628 O O . GLY A 1 135 ? 10.391 0.748 -3.797 1.00 0.00 81 GLY A O 18
ATOM 15632 N N . LEU A 1 136 ? 12.413 1.741 -3.933 1.00 0.00 82 LEU A N 18
ATOM 15633 C CA . LEU A 1 136 ? 12.642 1.391 -5.330 1.00 0.00 82 LEU A CA 18
ATOM 15634 C C . LEU A 1 136 ? 11.690 2.153 -6.241 1.00 0.00 82 LEU A C 18
ATOM 15635 O O . LEU A 1 136 ? 12.108 3.011 -7.018 1.00 0.00 82 LEU A O 18
ATOM 15651 N N . LYS A 1 137 ? 10.412 1.831 -6.137 1.00 0.00 83 LYS A N 18
ATOM 15652 C CA . LYS A 1 137 ? 9.391 2.481 -6.949 1.00 0.00 83 LYS A CA 18
ATOM 15653 C C . LYS A 1 137 ? 7.999 2.262 -6.366 1.00 0.00 83 LYS A C 18
ATOM 15654 O O . LYS A 1 137 ? 7.747 1.264 -5.691 1.00 0.00 83 LYS A O 18
ATOM 15673 N N . LYS A 1 138 ? 7.096 3.202 -6.640 1.00 0.00 84 LYS A N 18
ATOM 15674 C CA . LYS A 1 138 ? 5.720 3.119 -6.156 1.00 0.00 84 LYS A CA 18
ATOM 15675 C C . LYS A 1 138 ? 5.161 1.712 -6.344 1.00 0.00 84 LYS A C 18
ATOM 15676 O O . LYS A 1 138 ? 4.701 1.087 -5.390 1.00 0.00 84 LYS A O 18
ATOM 15695 N N . GLN A 1 139 ? 5.219 1.212 -7.579 1.00 0.00 85 GLN A N 18
ATOM 15696 C CA . GLN A 1 139 ? 4.732 -0.130 -7.885 1.00 0.00 85 GLN A CA 18
ATOM 15697 C C . GLN A 1 139 ? 5.236 -1.122 -6.851 1.00 0.00 85 GLN A C 18
ATOM 15698 O O . GLN A 1 139 ? 4.485 -1.964 -6.362 1.00 0.00 85 GLN A O 18
ATOM 15712 N N . GLU A 1 140 ? 6.512 -0.999 -6.507 1.00 0.00 86 GLU A N 18
ATOM 15713 C CA . GLU A 1 140 ? 7.114 -1.869 -5.508 1.00 0.00 86 GLU A CA 18
ATOM 15714 C C . GLU A 1 140 ? 6.394 -1.691 -4.179 1.00 0.00 86 GLU A C 18
ATOM 15715 O O . GLU A 1 140 ? 6.088 -2.664 -3.490 1.00 0.00 86 GLU A O 18
ATOM 15727 N N . LEU A 1 141 ? 6.095 -0.438 -3.843 1.00 0.00 87 LEU A N 18
ATOM 15728 C CA . LEU A 1 141 ? 5.374 -0.134 -2.616 1.00 0.00 87 LEU A CA 18
ATOM 15729 C C . LEU A 1 141 ? 3.997 -0.770 -2.686 1.00 0.00 87 LEU A C 18
ATOM 15730 O O . LEU A 1 141 ? 3.610 -1.546 -1.812 1.00 0.00 87 LEU A O 18
ATOM 15746 N N . LEU A 1 142 ? 3.274 -0.455 -3.756 1.00 0.00 88 LEU A N 18
ATOM 15747 C CA . LEU A 1 142 ? 1.950 -1.017 -3.974 1.00 0.00 88 LEU A CA 18
ATOM 15748 C C . LEU A 1 142 ? 2.019 -2.537 -3.898 1.00 0.00 88 LEU A C 18
ATOM 15749 O O . LEU A 1 142 ? 1.273 -3.171 -3.152 1.00 0.00 88 LEU A O 18
ATOM 15765 N N . GLU A 1 143 ? 2.941 -3.114 -4.670 1.00 0.00 89 GLU A N 18
ATOM 15766 C CA . GLU A 1 143 ? 3.135 -4.557 -4.686 1.00 0.00 89 GLU A CA 18
ATOM 15767 C C . GLU A 1 143 ? 3.375 -5.080 -3.277 1.00 0.00 89 GLU A C 18
ATOM 15768 O O . GLU A 1 143 ? 2.735 -6.037 -2.844 1.00 0.00 89 GLU A O 18
ATOM 15780 N N . ALA A 1 144 ? 4.293 -4.438 -2.555 1.00 0.00 90 ALA A N 18
ATOM 15781 C CA . ALA A 1 144 ? 4.596 -4.840 -1.189 1.00 0.00 90 ALA A CA 18
ATOM 15782 C C . ALA A 1 144 ? 3.314 -4.928 -0.376 1.00 0.00 90 ALA A C 18
ATOM 15783 O O . ALA A 1 144 ? 3.107 -5.873 0.386 1.00 0.00 90 ALA A O 18
ATOM 15790 N N . LEU A 1 145 ? 2.446 -3.942 -0.565 1.00 0.00 91 LEU A N 18
ATOM 15791 C CA . LEU A 1 145 ? 1.167 -3.909 0.128 1.00 0.00 91 LEU A CA 18
ATOM 15792 C C . LEU A 1 145 ? 0.304 -5.076 -0.308 1.00 0.00 91 LEU A C 18
ATOM 15793 O O . LEU A 1 145 ? -0.048 -5.941 0.493 1.00 0.00 91 LEU A O 18
ATOM 15809 N N . THR A 1 146 ? -0.027 -5.094 -1.593 1.00 0.00 92 THR A N 18
ATOM 15810 C CA . THR A 1 146 ? -0.843 -6.156 -2.153 1.00 0.00 92 THR A CA 18
ATOM 15811 C C . THR A 1 146 ? -0.287 -7.516 -1.743 1.00 0.00 92 THR A C 18
ATOM 15812 O O . THR A 1 146 ? -0.979 -8.317 -1.120 1.00 0.00 92 THR A O 18
ATOM 15823 N N . LYS A 1 147 ? 0.976 -7.758 -2.083 1.00 0.00 93 LYS A N 18
ATOM 15824 C CA . LYS A 1 147 ? 1.639 -9.010 -1.737 1.00 0.00 93 LYS A CA 18
ATOM 15825 C C . LYS A 1 147 ? 1.401 -9.373 -0.272 1.00 0.00 93 LYS A C 18
ATOM 15826 O O . LYS A 1 147 ? 1.363 -10.550 0.087 1.00 0.00 93 LYS A O 18
ATOM 15845 N N . HIS A 1 148 ? 1.250 -8.353 0.572 1.00 0.00 94 HIS A N 18
ATOM 15846 C CA . HIS A 1 148 ? 1.027 -8.569 1.997 1.00 0.00 94 HIS A CA 18
ATOM 15847 C C . HIS A 1 148 ? -0.315 -9.248 2.260 1.00 0.00 94 HIS A C 18
ATOM 15848 O O . HIS A 1 148 ? -0.380 -10.266 2.948 1.00 0.00 94 HIS A O 18
ATOM 15863 N N . PHE A 1 149 ? -1.386 -8.673 1.720 1.00 0.00 95 PHE A N 18
ATOM 15864 C CA . PHE A 1 149 ? -2.725 -9.223 1.913 1.00 0.00 95 PHE A CA 18
ATOM 15865 C C . PHE A 1 149 ? -3.095 -10.217 0.811 1.00 0.00 95 PHE A C 18
ATOM 15866 O O . PHE A 1 149 ? -4.105 -10.913 0.909 1.00 0.00 95 PHE A O 18
ATOM 15883 N N . GLN A 1 150 ? -2.275 -10.284 -0.234 1.00 0.00 96 GLN A N 18
ATOM 15884 C CA . GLN A 1 150 ? -2.525 -11.198 -1.342 1.00 0.00 96 GLN A CA 18
ATOM 15885 C C . GLN A 1 150 ? -2.230 -12.640 -0.936 1.00 0.00 96 GLN A C 18
ATOM 15886 O O . GLN A 1 150 ? -1.325 -13.276 -1.477 1.00 0.00 96 GLN A O 18
ATOM 15900 N N . ASP A 1 151 ? -2.999 -13.151 0.021 1.00 0.00 97 ASP A N 18
ATOM 15901 C CA . ASP A 1 151 ? -2.819 -14.517 0.500 1.00 0.00 97 ASP A CA 18
ATOM 15902 C C . ASP A 1 151 ? -1.389 -14.744 0.982 1.00 0.00 97 ASP A C 18
ATOM 15903 O O . ASP A 1 151 ? -1.118 -14.486 2.174 1.00 0.00 97 ASP A O 18
ATOM 15913 N N . LYS A 1 98 ? -2.503 10.918 8.891 1.00 0.00 44 LYS A N 19
ATOM 15914 C CA . LYS A 1 98 ? -3.428 10.158 9.772 1.00 0.00 44 LYS A CA 19
ATOM 15915 C C . LYS A 1 98 ? -3.461 8.680 9.392 1.00 0.00 44 LYS A C 19
ATOM 15916 O O . LYS A 1 98 ? -2.938 8.285 8.351 1.00 0.00 44 LYS A O 19
ATOM 15935 N N . VAL A 1 99 ? -4.079 7.869 10.245 1.00 0.00 45 VAL A N 19
ATOM 15936 C CA . VAL A 1 99 ? -4.180 6.435 10.002 1.00 0.00 45 VAL A CA 19
ATOM 15937 C C . VAL A 1 99 ? -5.209 6.131 8.915 1.00 0.00 45 VAL A C 19
ATOM 15938 O O . VAL A 1 99 ? -6.214 5.465 9.164 1.00 0.00 45 VAL A O 19
ATOM 15951 N N . GLU A 1 100 ? -4.950 6.625 7.709 1.00 0.00 46 GLU A N 19
ATOM 15952 C CA . GLU A 1 100 ? -5.851 6.407 6.584 1.00 0.00 46 GLU A CA 19
ATOM 15953 C C . GLU A 1 100 ? -5.715 4.987 6.047 1.00 0.00 46 GLU A C 19
ATOM 15954 O O . GLU A 1 100 ? -6.681 4.225 6.016 1.00 0.00 46 GLU A O 19
ATOM 15966 N N . TYR A 1 101 ? -4.505 4.643 5.628 1.00 0.00 47 TYR A N 19
ATOM 15967 C CA . TYR A 1 101 ? -4.226 3.317 5.092 1.00 0.00 47 TYR A CA 19
ATOM 15968 C C . TYR A 1 101 ? -3.996 2.317 6.219 1.00 0.00 47 TYR A C 19
ATOM 15969 O O . TYR A 1 101 ? -2.885 1.824 6.412 1.00 0.00 47 TYR A O 19
ATOM 15987 N N . SER A 1 102 ? -5.059 2.021 6.957 1.00 0.00 48 SER A N 19
ATOM 15988 C CA . SER A 1 102 ? -4.983 1.076 8.064 1.00 0.00 48 SER A CA 19
ATOM 15989 C C . SER A 1 102 ? -4.811 -0.341 7.541 1.00 0.00 48 SER A C 19
ATOM 15990 O O . SER A 1 102 ? -3.861 -1.036 7.898 1.00 0.00 48 SER A O 19
ATOM 15998 N N . GLU A 1 103 ? -5.738 -0.750 6.681 1.00 0.00 49 GLU A N 19
ATOM 15999 C CA . GLU A 1 103 ? -5.722 -2.072 6.077 1.00 0.00 49 GLU A CA 19
ATOM 16000 C C . GLU A 1 103 ? -7.026 -2.332 5.329 1.00 0.00 49 GLU A C 19
ATOM 16001 O O . GLU A 1 103 ? -7.028 -2.955 4.272 1.00 0.00 49 GLU A O 19
ATOM 16013 N N . GLU A 1 104 ? -8.135 -1.849 5.883 1.00 0.00 50 GLU A N 19
ATOM 16014 C CA . GLU A 1 104 ? -9.440 -2.029 5.255 1.00 0.00 50 GLU A CA 19
ATOM 16015 C C . GLU A 1 104 ? -9.444 -1.451 3.848 1.00 0.00 50 GLU A C 19
ATOM 16016 O O . GLU A 1 104 ? -9.746 -2.152 2.882 1.00 0.00 50 GLU A O 19
ATOM 16028 N N . GLU A 1 105 ? -9.089 -0.177 3.730 1.00 0.00 51 GLU A N 19
ATOM 16029 C CA . GLU A 1 105 ? -9.038 0.468 2.429 1.00 0.00 51 GLU A CA 19
ATOM 16030 C C . GLU A 1 105 ? -8.016 -0.245 1.559 1.00 0.00 51 GLU A C 19
ATOM 16031 O O . GLU A 1 105 ? -8.251 -0.495 0.377 1.00 0.00 51 GLU A O 19
ATOM 16043 N N . LEU A 1 106 ? -6.886 -0.592 2.168 1.00 0.00 52 LEU A N 19
ATOM 16044 C CA . LEU A 1 106 ? -5.830 -1.302 1.467 1.00 0.00 52 LEU A CA 19
ATOM 16045 C C . LEU A 1 106 ? -6.353 -2.630 0.938 1.00 0.00 52 LEU A C 19
ATOM 16046 O O . LEU A 1 106 ? -6.202 -2.946 -0.242 1.00 0.00 52 LEU A O 19
ATOM 16062 N N . LYS A 1 107 ? -6.990 -3.397 1.821 1.00 0.00 53 LYS A N 19
ATOM 16063 C CA . LYS A 1 107 ? -7.562 -4.683 1.449 1.00 0.00 53 LYS A CA 19
ATOM 16064 C C . LYS A 1 107 ? -8.468 -4.519 0.239 1.00 0.00 53 LYS A C 19
ATOM 16065 O O . LYS A 1 107 ? -8.345 -5.244 -0.748 1.00 0.00 53 LYS A O 19
ATOM 16084 N N . THR A 1 108 ? -9.368 -3.544 0.321 1.00 0.00 54 THR A N 19
ATOM 16085 C CA . THR A 1 108 ? -10.286 -3.265 -0.776 1.00 0.00 54 THR A CA 19
ATOM 16086 C C . THR A 1 108 ? -9.505 -2.918 -2.032 1.00 0.00 54 THR A C 19
ATOM 16087 O O . THR A 1 108 ? -9.828 -3.377 -3.128 1.00 0.00 54 THR A O 19
ATOM 16098 N N . HIS A 1 109 ? -8.463 -2.113 -1.858 1.00 0.00 55 HIS A N 19
ATOM 16099 C CA . HIS A 1 109 ? -7.618 -1.715 -2.970 1.00 0.00 55 HIS A CA 19
ATOM 16100 C C . HIS A 1 109 ? -7.036 -2.955 -3.620 1.00 0.00 55 HIS A C 19
ATOM 16101 O O . HIS A 1 109 ? -7.131 -3.142 -4.833 1.00 0.00 55 HIS A O 19
ATOM 16116 N N . ILE A 1 110 ? -6.464 -3.823 -2.792 1.00 0.00 56 ILE A N 19
ATOM 16117 C CA . ILE A 1 110 ? -5.904 -5.072 -3.279 1.00 0.00 56 ILE A CA 19
ATOM 16118 C C . ILE A 1 110 ? -6.990 -5.876 -3.985 1.00 0.00 56 ILE A C 19
ATOM 16119 O O . ILE A 1 110 ? -6.859 -6.225 -5.158 1.00 0.00 56 ILE A O 19
ATOM 16135 N N . SER A 1 111 ? -8.071 -6.149 -3.256 1.00 0.00 57 SER A N 19
ATOM 16136 C CA . SER A 1 111 ? -9.211 -6.894 -3.792 1.00 0.00 57 SER A CA 19
ATOM 16137 C C . SER A 1 111 ? -9.955 -6.108 -4.879 1.00 0.00 57 SER A C 19
ATOM 16138 O O . SER A 1 111 ? -11.183 -6.029 -4.860 1.00 0.00 57 SER A O 19
ATOM 16146 N N . LYS A 1 112 ? -9.219 -5.529 -5.820 1.00 0.00 58 LYS A N 19
ATOM 16147 C CA . LYS A 1 112 ? -9.827 -4.756 -6.898 1.00 0.00 58 LYS A CA 19
ATOM 16148 C C . LYS A 1 112 ? -8.774 -4.292 -7.900 1.00 0.00 58 LYS A C 19
ATOM 16149 O O . LYS A 1 112 ? -8.846 -4.618 -9.085 1.00 0.00 58 LYS A O 19
ATOM 16168 N N . GLY A 1 113 ? -7.795 -3.533 -7.418 1.00 0.00 59 GLY A N 19
ATOM 16169 C CA . GLY A 1 113 ? -6.741 -3.042 -8.289 1.00 0.00 59 GLY A CA 19
ATOM 16170 C C . GLY A 1 113 ? -6.583 -1.533 -8.238 1.00 0.00 59 GLY A C 19
ATOM 16171 O O . GLY A 1 113 ? -6.082 -0.925 -9.183 1.00 0.00 59 GLY A O 19
ATOM 16175 N N . THR A 1 114 ? -7.006 -0.926 -7.133 1.00 0.00 60 THR A N 19
ATOM 16176 C CA . THR A 1 114 ? -6.902 0.520 -6.966 1.00 0.00 60 THR A CA 19
ATOM 16177 C C . THR A 1 114 ? -5.691 0.889 -6.112 1.00 0.00 60 THR A C 19
ATOM 16178 O O . THR A 1 114 ? -5.305 2.056 -6.043 1.00 0.00 60 THR A O 19
ATOM 16189 N N . LEU A 1 115 ? -5.089 -0.109 -5.467 1.00 0.00 61 LEU A N 19
ATOM 16190 C CA . LEU A 1 115 ? -3.921 0.124 -4.627 1.00 0.00 61 LEU A CA 19
ATOM 16191 C C . LEU A 1 115 ? -2.791 0.749 -5.440 1.00 0.00 61 LEU A C 19
ATOM 16192 O O . LEU A 1 115 ? -1.906 1.403 -4.890 1.00 0.00 61 LEU A O 19
ATOM 16208 N N . GLY A 1 116 ? -2.836 0.552 -6.755 1.00 0.00 62 GLY A N 19
ATOM 16209 C CA . GLY A 1 116 ? -1.819 1.111 -7.623 1.00 0.00 62 GLY A CA 19
ATOM 16210 C C . GLY A 1 116 ? -2.193 2.488 -8.137 1.00 0.00 62 GLY A C 19
ATOM 16211 O O . GLY A 1 116 ? -1.641 2.956 -9.133 1.00 0.00 62 GLY A O 19
ATOM 16215 N N . LYS A 1 117 ? -3.129 3.141 -7.454 1.00 0.00 63 LYS A N 19
ATOM 16216 C CA . LYS A 1 117 ? -3.570 4.471 -7.843 1.00 0.00 63 LYS A CA 19
ATOM 16217 C C . LYS A 1 117 ? -2.759 5.531 -7.107 1.00 0.00 63 LYS A C 19
ATOM 16218 O O . LYS A 1 117 ? -2.107 6.373 -7.724 1.00 0.00 63 LYS A O 19
ATOM 16237 N N . PHE A 1 118 ? -2.807 5.477 -5.778 1.00 0.00 64 PHE A N 19
ATOM 16238 C CA . PHE A 1 118 ? -2.079 6.423 -4.940 1.00 0.00 64 PHE A CA 19
ATOM 16239 C C . PHE A 1 118 ? -0.619 6.540 -5.371 1.00 0.00 64 PHE A C 19
ATOM 16240 O O . PHE A 1 118 ? -0.045 5.598 -5.918 1.00 0.00 64 PHE A O 19
ATOM 16257 N N . THR A 1 119 ? -0.025 7.699 -5.114 1.00 0.00 65 THR A N 19
ATOM 16258 C CA . THR A 1 119 ? 1.368 7.941 -5.467 1.00 0.00 65 THR A CA 19
ATOM 16259 C C . THR A 1 119 ? 2.305 7.199 -4.521 1.00 0.00 65 THR A C 19
ATOM 16260 O O . THR A 1 119 ? 1.880 6.328 -3.762 1.00 0.00 65 THR A O 19
ATOM 16271 N N . VAL A 1 120 ? 3.583 7.551 -4.576 1.00 0.00 66 VAL A N 19
ATOM 16272 C CA . VAL A 1 120 ? 4.593 6.927 -3.732 1.00 0.00 66 VAL A CA 19
ATOM 16273 C C . VAL A 1 120 ? 4.532 7.468 -2.299 1.00 0.00 66 VAL A C 19
ATOM 16274 O O . VAL A 1 120 ? 4.360 6.698 -1.354 1.00 0.00 66 VAL A O 19
ATOM 16287 N N . PRO A 1 121 ? 4.670 8.796 -2.106 1.00 0.00 67 PRO A N 19
ATOM 16288 C CA . PRO A 1 121 ? 4.624 9.404 -0.773 1.00 0.00 67 PRO A CA 19
ATOM 16289 C C . PRO A 1 121 ? 3.422 8.927 0.035 1.00 0.00 67 PRO A C 19
ATOM 16290 O O . PRO A 1 121 ? 3.485 8.823 1.260 1.00 0.00 67 PRO A O 19
ATOM 16301 N N . MET A 1 122 ? 2.331 8.629 -0.662 1.00 0.00 68 MET A N 19
ATOM 16302 C CA . MET A 1 122 ? 1.117 8.151 -0.011 1.00 0.00 68 MET A CA 19
ATOM 16303 C C . MET A 1 122 ? 1.245 6.670 0.321 1.00 0.00 68 MET A C 19
ATOM 16304 O O . MET A 1 122 ? 0.820 6.219 1.385 1.00 0.00 68 MET A O 19
ATOM 16318 N N . LEU A 1 123 ? 1.846 5.923 -0.597 1.00 0.00 69 LEU A N 19
ATOM 16319 C CA . LEU A 1 123 ? 2.052 4.493 -0.415 1.00 0.00 69 LEU A CA 19
ATOM 16320 C C . LEU A 1 123 ? 2.926 4.227 0.807 1.00 0.00 69 LEU A C 19
ATOM 16321 O O . LEU A 1 123 ? 2.680 3.290 1.566 1.00 0.00 69 LEU A O 19
ATOM 16337 N N . LYS A 1 124 ? 3.944 5.062 0.993 1.00 0.00 70 LYS A N 19
ATOM 16338 C CA . LYS A 1 124 ? 4.854 4.924 2.126 1.00 0.00 70 LYS A CA 19
ATOM 16339 C C . LYS A 1 124 ? 4.080 4.861 3.442 1.00 0.00 70 LYS A C 19
ATOM 16340 O O . LYS A 1 124 ? 4.456 4.133 4.360 1.00 0.00 70 LYS A O 19
ATOM 16359 N N . GLU A 1 125 ? 2.998 5.630 3.523 1.00 0.00 71 GLU A N 19
ATOM 16360 C CA . GLU A 1 125 ? 2.169 5.664 4.723 1.00 0.00 71 GLU A CA 19
ATOM 16361 C C . GLU A 1 125 ? 1.693 4.264 5.096 1.00 0.00 71 GLU A C 19
ATOM 16362 O O . GLU A 1 125 ? 1.869 3.819 6.230 1.00 0.00 71 GLU A O 19
ATOM 16374 N N . ALA A 1 126 ? 1.094 3.571 4.132 1.00 0.00 72 ALA A N 19
ATOM 16375 C CA . ALA A 1 126 ? 0.598 2.219 4.359 1.00 0.00 72 ALA A CA 19
ATOM 16376 C C . ALA A 1 126 ? 1.723 1.303 4.827 1.00 0.00 72 ALA A C 19
ATOM 16377 O O . ALA A 1 126 ? 1.545 0.504 5.747 1.00 0.00 72 ALA A O 19
ATOM 16384 N N . CYS A 1 127 ? 2.883 1.430 4.191 1.00 0.00 73 CYS A N 19
ATOM 16385 C CA . CYS A 1 127 ? 4.041 0.620 4.545 1.00 0.00 73 CYS A CA 19
ATOM 16386 C C . CYS A 1 127 ? 4.437 0.853 5.999 1.00 0.00 73 CYS A C 19
ATOM 16387 O O . CYS A 1 127 ? 4.812 -0.080 6.708 1.00 0.00 73 CYS A O 19
ATOM 16395 N N . ARG A 1 128 ? 4.346 2.104 6.438 1.00 0.00 74 ARG A N 19
ATOM 16396 C CA . ARG A 1 128 ? 4.689 2.460 7.809 1.00 0.00 74 ARG A CA 19
ATOM 16397 C C . ARG A 1 128 ? 3.774 1.742 8.797 1.00 0.00 74 ARG A C 19
ATOM 16398 O O . ARG A 1 128 ? 4.204 1.338 9.877 1.00 0.00 74 ARG A O 19
ATOM 16419 N N . ALA A 1 129 ? 2.510 1.587 8.416 1.00 0.00 75 ALA A N 19
ATOM 16420 C CA . ALA A 1 129 ? 1.531 0.918 9.264 1.00 0.00 75 ALA A CA 19
ATOM 16421 C C . ALA A 1 129 ? 1.646 -0.597 9.144 1.00 0.00 75 ALA A C 19
ATOM 16422 O O . ALA A 1 129 ? 1.354 -1.329 10.090 1.00 0.00 75 ALA A O 19
ATOM 16429 N N . TYR A 1 130 ? 2.073 -1.063 7.975 1.00 0.00 76 TYR A N 19
ATOM 16430 C CA . TYR A 1 130 ? 2.227 -2.493 7.732 1.00 0.00 76 TYR A CA 19
ATOM 16431 C C . TYR A 1 130 ? 3.584 -2.991 8.223 1.00 0.00 76 TYR A C 19
ATOM 16432 O O . TYR A 1 130 ? 3.742 -4.168 8.547 1.00 0.00 76 TYR A O 19
ATOM 16450 N N . GLY A 1 131 ? 4.559 -2.089 8.275 1.00 0.00 77 GLY A N 19
ATOM 16451 C CA . GLY A 1 131 ? 5.887 -2.459 8.728 1.00 0.00 77 GLY A CA 19
ATOM 16452 C C . GLY A 1 131 ? 6.755 -3.000 7.608 1.00 0.00 77 GLY A C 19
ATOM 16453 O O . GLY A 1 131 ? 7.727 -3.713 7.857 1.00 0.00 77 GLY A O 19
ATOM 16457 N N . LEU A 1 132 ? 6.404 -2.662 6.371 1.00 0.00 78 LEU A N 19
ATOM 16458 C CA . LEU A 1 132 ? 7.158 -3.119 5.209 1.00 0.00 78 LEU A CA 19
ATOM 16459 C C . LEU A 1 132 ? 8.393 -2.253 4.985 1.00 0.00 78 LEU A C 19
ATOM 16460 O O . LEU A 1 132 ? 8.689 -1.358 5.777 1.00 0.00 78 LEU A O 19
ATOM 16476 N N . LYS A 1 133 ? 9.113 -2.526 3.901 1.00 0.00 79 LYS A N 19
ATOM 16477 C CA . LYS A 1 133 ? 10.319 -1.773 3.572 1.00 0.00 79 LYS A CA 19
ATOM 16478 C C . LYS A 1 133 ? 10.020 -0.679 2.552 1.00 0.00 79 LYS A C 19
ATOM 16479 O O . LYS A 1 133 ? 10.536 0.434 2.651 1.00 0.00 79 LYS A O 19
ATOM 16498 N N . SER A 1 134 ? 9.184 -1.005 1.573 1.00 0.00 80 SER A N 19
ATOM 16499 C CA . SER A 1 134 ? 8.811 -0.054 0.529 1.00 0.00 80 SER A CA 19
ATOM 16500 C C . SER A 1 134 ? 9.995 0.230 -0.393 1.00 0.00 80 SER A C 19
ATOM 16501 O O . SER A 1 134 ? 11.112 -0.221 -0.142 1.00 0.00 80 SER A O 19
ATOM 16509 N N . GLY A 1 135 ? 9.741 0.979 -1.462 1.00 0.00 81 GLY A N 19
ATOM 16510 C CA . GLY A 1 135 ? 10.794 1.308 -2.404 1.00 0.00 81 GLY A CA 19
ATOM 16511 C C . GLY A 1 135 ? 10.733 2.751 -2.865 1.00 0.00 81 GLY A C 19
ATOM 16512 O O . GLY A 1 135 ? 10.638 3.667 -2.048 1.00 0.00 81 GLY A O 19
ATOM 16516 N N . LEU A 1 136 ? 10.787 2.953 -4.177 1.00 0.00 82 LEU A N 19
ATOM 16517 C CA . LEU A 1 136 ? 10.737 4.294 -4.749 1.00 0.00 82 LEU A CA 19
ATOM 16518 C C . LEU A 1 136 ? 10.305 4.242 -6.211 1.00 0.00 82 LEU A C 19
ATOM 16519 O O . LEU A 1 136 ? 10.982 4.774 -7.092 1.00 0.00 82 LEU A O 19
ATOM 16535 N N . LYS A 1 137 ? 9.176 3.588 -6.463 1.00 0.00 83 LYS A N 19
ATOM 16536 C CA . LYS A 1 137 ? 8.654 3.454 -7.819 1.00 0.00 83 LYS A CA 19
ATOM 16537 C C . LYS A 1 137 ? 7.143 3.211 -7.825 1.00 0.00 83 LYS A C 19
ATOM 16538 O O . LYS A 1 137 ? 6.567 2.887 -8.863 1.00 0.00 83 LYS A O 19
ATOM 16557 N N . LYS A 1 138 ? 6.508 3.364 -6.667 1.00 0.00 84 LYS A N 19
ATOM 16558 C CA . LYS A 1 138 ? 5.067 3.157 -6.544 1.00 0.00 84 LYS A CA 19
ATOM 16559 C C . LYS A 1 138 ? 4.731 1.669 -6.563 1.00 0.00 84 LYS A C 19
ATOM 16560 O O . LYS A 1 138 ? 4.365 1.092 -5.539 1.00 0.00 84 LYS A O 19
ATOM 16579 N N . GLN A 1 139 ? 4.859 1.052 -7.735 1.00 0.00 85 GLN A N 19
ATOM 16580 C CA . GLN A 1 139 ? 4.571 -0.371 -7.893 1.00 0.00 85 GLN A CA 19
ATOM 16581 C C . GLN A 1 139 ? 5.229 -1.199 -6.790 1.00 0.00 85 GLN A C 19
ATOM 16582 O O . GLN A 1 139 ? 4.678 -2.205 -6.343 1.00 0.00 85 GLN A O 19
ATOM 16596 N N . GLU A 1 140 ? 6.413 -0.771 -6.359 1.00 0.00 86 GLU A N 19
ATOM 16597 C CA . GLU A 1 140 ? 7.146 -1.476 -5.312 1.00 0.00 86 GLU A CA 19
ATOM 16598 C C . GLU A 1 140 ? 6.359 -1.489 -4.006 1.00 0.00 86 GLU A C 19
ATOM 16599 O O . GLU A 1 140 ? 6.248 -2.524 -3.350 1.00 0.00 86 GLU A O 19
ATOM 16611 N N . LEU A 1 141 ? 5.806 -0.338 -3.637 1.00 0.00 87 LEU A N 19
ATOM 16612 C CA . LEU A 1 141 ? 5.022 -0.236 -2.413 1.00 0.00 87 LEU A CA 19
ATOM 16613 C C . LEU A 1 141 ? 3.823 -1.167 -2.495 1.00 0.00 87 LEU A C 19
ATOM 16614 O O . LEU A 1 141 ? 3.499 -1.870 -1.538 1.00 0.00 87 LEU A O 19
ATOM 16630 N N . LEU A 1 142 ? 3.183 -1.184 -3.659 1.00 0.00 88 LEU A N 19
ATOM 16631 C CA . LEU A 1 142 ? 2.036 -2.052 -3.887 1.00 0.00 88 LEU A CA 19
ATOM 16632 C C . LEU A 1 142 ? 2.384 -3.491 -3.530 1.00 0.00 88 LEU A C 19
ATOM 16633 O O . LEU A 1 142 ? 1.689 -4.133 -2.744 1.00 0.00 88 LEU A O 19
ATOM 16649 N N . GLU A 1 143 ? 3.474 -3.990 -4.113 1.00 0.00 89 GLU A N 19
ATOM 16650 C CA . GLU A 1 143 ? 3.924 -5.353 -3.854 1.00 0.00 89 GLU A CA 19
ATOM 16651 C C . GLU A 1 143 ? 4.013 -5.618 -2.356 1.00 0.00 89 GLU A C 19
ATOM 166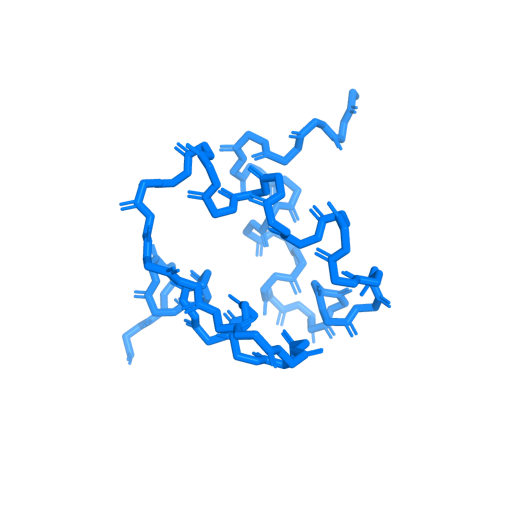52 O O . GLU A 1 143 ? 3.445 -6.588 -1.854 1.00 0.00 89 GLU A O 19
ATOM 16664 N N . ALA A 1 144 ? 4.722 -4.746 -1.644 1.00 0.00 90 ALA A N 19
ATOM 16665 C CA . ALA A 1 144 ? 4.871 -4.889 -0.203 1.00 0.00 90 ALA A CA 19
ATOM 16666 C C . ALA A 1 144 ? 3.509 -5.018 0.464 1.00 0.00 90 ALA A C 19
ATOM 16667 O O . ALA A 1 144 ? 3.301 -5.878 1.320 1.00 0.00 90 ALA A O 19
ATOM 16674 N N . LEU A 1 145 ? 2.578 -4.166 0.052 1.00 0.00 91 LEU A N 19
ATOM 16675 C CA . LEU A 1 145 ? 1.229 -4.194 0.596 1.00 0.00 91 LEU A CA 19
ATOM 16676 C C . LEU A 1 145 ? 0.526 -5.479 0.198 1.00 0.00 91 LEU A C 19
ATOM 16677 O O . LEU A 1 145 ? 0.017 -6.213 1.045 1.00 0.00 91 LEU A O 19
ATOM 16693 N N . THR A 1 146 ? 0.505 -5.746 -1.102 1.00 0.00 92 THR A N 19
ATOM 16694 C CA . THR A 1 146 ? -0.130 -6.942 -1.626 1.00 0.00 92 THR A CA 19
ATOM 16695 C C . THR A 1 146 ? 0.379 -8.181 -0.893 1.00 0.00 92 THR A C 19
ATOM 16696 O O . THR A 1 146 ? -0.396 -8.897 -0.262 1.00 0.00 92 THR A O 19
ATOM 16707 N N . LYS A 1 147 ? 1.686 -8.426 -0.972 1.00 0.00 93 LYS A N 19
ATOM 16708 C CA . LYS A 1 147 ? 2.283 -9.576 -0.301 1.00 0.00 93 LYS A CA 19
ATOM 16709 C C . LYS A 1 147 ? 1.814 -9.667 1.148 1.00 0.00 93 LYS A C 19
ATOM 16710 O O . LYS A 1 147 ? 1.736 -10.755 1.718 1.00 0.00 93 LYS A O 19
ATOM 16729 N N . HIS A 1 148 ? 1.498 -8.516 1.740 1.00 0.00 94 HIS A N 19
ATOM 16730 C CA . HIS A 1 148 ? 1.034 -8.478 3.119 1.00 0.00 94 HIS A CA 19
ATOM 16731 C C . HIS A 1 148 ? -0.336 -9.134 3.244 1.00 0.00 94 HIS A C 19
ATOM 16732 O O . HIS A 1 148 ? -0.507 -10.098 3.991 1.00 0.00 94 HIS A O 19
ATOM 16747 N N . PHE A 1 149 ? -1.309 -8.609 2.506 1.00 0.00 95 PHE A N 19
ATOM 16748 C CA . PHE A 1 149 ? -2.662 -9.150 2.537 1.00 0.00 95 PHE A CA 19
ATOM 16749 C C . PHE A 1 149 ? -2.890 -10.137 1.394 1.00 0.00 95 PHE A C 19
ATOM 16750 O O . PHE A 1 149 ? -4.028 -10.385 0.997 1.00 0.00 95 PHE A O 19
ATOM 16767 N N . GLN A 1 150 ? -1.804 -10.699 0.869 1.00 0.00 96 GLN A N 19
ATOM 16768 C CA . GLN A 1 150 ? -1.897 -11.657 -0.225 1.00 0.00 96 GLN A CA 19
ATOM 16769 C C . GLN A 1 150 ? -2.459 -12.986 0.268 1.00 0.00 96 GLN A C 19
ATOM 16770 O O . GLN A 1 150 ? -2.134 -13.440 1.366 1.00 0.00 96 GLN A O 19
ATOM 16784 N N . ASP A 1 151 ? -3.304 -13.606 -0.549 1.00 0.00 97 ASP A N 19
ATOM 16785 C CA . ASP A 1 151 ? -3.912 -14.883 -0.194 1.00 0.00 97 ASP A CA 19
ATOM 16786 C C . ASP A 1 151 ? -4.402 -15.616 -1.438 1.00 0.00 97 ASP A C 19
ATOM 16787 O O . ASP A 1 151 ? -4.032 -16.796 -1.613 1.00 0.00 97 ASP A O 19
ATOM 16797 N N . LYS A 1 98 ? -10.576 10.359 6.218 1.00 0.00 44 LYS A N 20
ATOM 16798 C CA . LYS A 1 98 ? -9.167 10.017 6.544 1.00 0.00 44 LYS A CA 20
ATOM 16799 C C . LYS A 1 98 ? -8.795 8.639 6.005 1.00 0.00 44 LYS A C 20
ATOM 16800 O O . LYS A 1 98 ? -9.664 7.869 5.597 1.00 0.00 44 LYS A O 20
ATOM 16819 N N . VAL A 1 99 ? -7.499 8.339 6.010 1.00 0.00 45 VAL A N 20
ATOM 16820 C CA . VAL A 1 99 ? -6.999 7.057 5.521 1.00 0.00 45 VAL A CA 20
ATOM 16821 C C . VAL A 1 99 ? -5.601 6.781 6.066 1.00 0.00 45 VAL A C 20
ATOM 16822 O O . VAL A 1 99 ? -4.600 7.053 5.402 1.00 0.00 45 VAL A O 20
ATOM 16835 N N . GLU A 1 100 ? -5.540 6.239 7.277 1.00 0.00 46 GLU A N 20
ATOM 16836 C CA . GLU A 1 100 ? -4.264 5.925 7.912 1.00 0.00 46 GLU A CA 20
ATOM 16837 C C . GLU A 1 100 ? -3.632 4.671 7.304 1.00 0.00 46 GLU A C 20
ATOM 16838 O O . GLU A 1 100 ? -2.497 4.323 7.628 1.00 0.00 46 GLU A O 20
ATOM 16850 N N . TYR A 1 101 ? -4.371 3.995 6.425 1.00 0.00 47 TYR A N 20
ATOM 16851 C CA . TYR A 1 101 ? -3.874 2.784 5.781 1.00 0.00 47 TYR A CA 20
ATOM 16852 C C . TYR A 1 101 ? -3.678 1.669 6.802 1.00 0.00 47 TYR A C 20
ATOM 16853 O O . TYR A 1 101 ? -2.584 1.121 6.941 1.00 0.00 47 TYR A O 20
ATOM 16871 N N . SER A 1 102 ? -4.750 1.334 7.511 1.00 0.00 48 SER A N 20
ATOM 16872 C CA . SER A 1 102 ? -4.704 0.280 8.516 1.00 0.00 48 SER A CA 20
ATOM 16873 C C . SER A 1 102 ? -4.609 -1.083 7.849 1.00 0.00 48 SER A C 20
ATOM 16874 O O . SER A 1 102 ? -3.716 -1.875 8.149 1.00 0.00 48 SER A O 20
ATOM 16882 N N . GLU A 1 103 ? -5.539 -1.336 6.935 1.00 0.00 49 GLU A N 20
ATOM 16883 C CA . GLU A 1 103 ? -5.596 -2.586 6.195 1.00 0.00 49 GLU A CA 20
ATOM 16884 C C . GLU A 1 103 ? -6.911 -2.686 5.431 1.00 0.00 49 GLU A C 20
ATOM 16885 O O . GLU A 1 103 ? -6.957 -3.226 4.331 1.00 0.00 49 GLU A O 20
ATOM 16897 N N . GLU A 1 104 ? -7.977 -2.160 6.024 1.00 0.00 50 GLU A N 20
ATOM 16898 C CA . GLU A 1 104 ? -9.293 -2.187 5.391 1.00 0.00 50 GLU A CA 20
ATOM 16899 C C . GLU A 1 104 ? -9.253 -1.505 4.031 1.00 0.00 50 GLU A C 20
ATOM 16900 O O . GLU A 1 104 ? -9.564 -2.121 3.012 1.00 0.00 50 GLU A O 20
ATOM 16912 N N . GLU A 1 105 ? -8.857 -0.237 4.014 1.00 0.00 51 GLU A N 20
ATOM 16913 C CA . GLU A 1 105 ? -8.767 0.501 2.765 1.00 0.00 51 GLU A CA 20
ATOM 16914 C C . GLU A 1 105 ? -7.779 -0.191 1.840 1.00 0.00 51 GLU A C 20
ATOM 16915 O O . GLU A 1 105 ? -8.026 -0.337 0.644 1.00 0.00 51 GLU A O 20
ATOM 16927 N N . LEU A 1 106 ? -6.669 -0.640 2.414 1.00 0.00 52 LEU A N 20
ATOM 16928 C CA . LEU A 1 106 ? -5.651 -1.345 1.653 1.00 0.00 52 LEU A CA 20
ATOM 16929 C C . LEU A 1 106 ? -6.240 -2.608 1.040 1.00 0.00 52 LEU A C 20
ATOM 16930 O O . LEU A 1 106 ? -6.096 -2.859 -0.155 1.00 0.00 52 LEU A O 20
ATOM 16946 N N . LYS A 1 107 ? -6.922 -3.392 1.873 1.00 0.00 53 LYS A N 20
ATOM 16947 C CA . LYS A 1 107 ? -7.556 -4.624 1.425 1.00 0.00 53 LYS A CA 20
ATOM 16948 C C . LYS A 1 107 ? -8.458 -4.344 0.233 1.00 0.00 53 LYS A C 20
ATOM 16949 O O . LYS A 1 107 ? -8.379 -5.018 -0.794 1.00 0.00 53 LYS A O 20
ATOM 16968 N N . THR A 1 108 ? -9.304 -3.328 0.373 1.00 0.00 54 THR A N 20
ATOM 16969 C CA . THR A 1 108 ? -10.208 -2.942 -0.702 1.00 0.00 54 THR A CA 20
ATOM 16970 C C . THR A 1 108 ? -9.401 -2.590 -1.945 1.00 0.00 54 THR A C 20
ATOM 16971 O O . THR A 1 108 ? -9.719 -3.018 -3.054 1.00 0.00 54 THR A O 20
ATOM 16982 N N . HIS A 1 109 ? -8.336 -1.823 -1.736 1.00 0.00 55 HIS A N 20
ATOM 16983 C CA . HIS A 1 109 ? -7.455 -1.425 -2.821 1.00 0.00 55 HIS A CA 20
ATOM 16984 C C . HIS A 1 109 ? -6.854 -2.661 -3.478 1.00 0.00 55 HIS A C 20
ATOM 16985 O O . HIS A 1 109 ? -6.912 -2.824 -4.696 1.00 0.00 55 HIS A O 20
ATOM 17000 N N . ILE A 1 110 ? -6.286 -3.536 -2.652 1.00 0.00 56 ILE A N 20
ATOM 17001 C CA . ILE A 1 110 ? -5.684 -4.771 -3.140 1.00 0.00 56 ILE A CA 20
ATOM 17002 C C . ILE A 1 110 ? -6.696 -5.596 -3.930 1.00 0.00 56 ILE A C 20
ATOM 17003 O O . ILE A 1 110 ? -6.391 -6.103 -5.009 1.00 0.00 56 ILE A O 20
ATOM 17019 N N . SER A 1 111 ? -7.903 -5.724 -3.383 1.00 0.00 57 SER A N 20
ATOM 17020 C CA . SER A 1 111 ? -8.965 -6.486 -4.033 1.00 0.00 57 SER A CA 20
ATOM 17021 C C . SER A 1 111 ? -9.194 -6.005 -5.464 1.00 0.00 57 SER A C 20
ATOM 17022 O O . SER A 1 111 ? -8.817 -6.678 -6.423 1.00 0.00 57 SER A O 20
ATOM 17030 N N . LYS A 1 112 ? -9.818 -4.839 -5.597 1.00 0.00 58 LYS A N 20
ATOM 17031 C CA . LYS A 1 112 ? -10.103 -4.268 -6.909 1.00 0.00 58 LYS A CA 20
ATOM 17032 C C . LYS A 1 112 ? -8.814 -3.982 -7.675 1.00 0.00 58 LYS A C 20
ATOM 17033 O O . LYS A 1 112 ? -8.453 -4.712 -8.597 1.00 0.00 58 LYS A O 20
ATOM 17052 N N . GLY A 1 113 ? -8.125 -2.914 -7.286 1.00 0.00 59 GLY A N 20
ATOM 17053 C CA . GLY A 1 113 ? -6.885 -2.551 -7.948 1.00 0.00 59 GLY A CA 20
ATOM 17054 C C . GLY A 1 113 ? -6.628 -1.055 -7.933 1.00 0.00 59 GLY A C 20
ATOM 17055 O O . GLY A 1 113 ? -6.118 -0.498 -8.905 1.00 0.00 59 GLY A O 20
ATOM 17059 N N . THR A 1 114 ? -6.976 -0.405 -6.827 1.00 0.00 60 THR A N 20
ATOM 17060 C CA . THR A 1 114 ? -6.774 1.033 -6.687 1.00 0.00 60 THR A CA 20
ATOM 17061 C C . THR A 1 114 ? -5.532 1.334 -5.851 1.00 0.00 60 THR A C 20
ATOM 17062 O O . THR A 1 114 ? -5.102 2.484 -5.757 1.00 0.00 60 THR A O 20
ATOM 17073 N N . LEU A 1 115 ? -4.956 0.297 -5.247 1.00 0.00 61 LEU A N 20
ATOM 17074 C CA . LEU A 1 115 ? -3.764 0.459 -4.425 1.00 0.00 61 LEU A CA 20
ATOM 17075 C C . LEU A 1 115 ? -2.624 1.064 -5.241 1.00 0.00 61 LEU A C 20
ATOM 17076 O O . LEU A 1 115 ? -1.713 1.682 -4.690 1.00 0.00 61 LEU A O 20
ATOM 17092 N N . GLY A 1 116 ? -2.687 0.889 -6.559 1.00 0.00 62 GLY A N 20
ATOM 17093 C CA . GLY A 1 116 ? -1.661 1.431 -7.430 1.00 0.00 62 GLY A CA 20
ATOM 17094 C C . GLY A 1 116 ? -2.002 2.823 -7.927 1.00 0.00 62 GLY A C 20
ATOM 17095 O O . GLY A 1 116 ? -1.377 3.324 -8.862 1.00 0.00 62 GLY A O 20
ATOM 17099 N N . LYS A 1 117 ? -2.992 3.453 -7.298 1.00 0.00 63 LYS A N 20
ATOM 17100 C CA . LYS A 1 117 ? -3.407 4.795 -7.680 1.00 0.00 63 LYS A CA 20
ATOM 17101 C C . LYS A 1 117 ? -2.660 5.837 -6.856 1.00 0.00 63 LYS A C 20
ATOM 17102 O O . LYS A 1 117 ? -2.004 6.724 -7.402 1.00 0.00 63 LYS A O 20
ATOM 17121 N N . PHE A 1 118 ? -2.764 5.717 -5.536 1.00 0.00 64 PHE A N 20
ATOM 17122 C CA . PHE A 1 118 ? -2.100 6.640 -4.621 1.00 0.00 64 PHE A CA 20
ATOM 17123 C C . PHE A 1 118 ? -0.637 6.844 -5.004 1.00 0.00 64 PHE A C 20
ATOM 17124 O O . PHE A 1 118 ? -0.021 5.980 -5.629 1.00 0.00 64 PHE A O 20
ATOM 17141 N N . THR A 1 119 ? -0.087 7.990 -4.621 1.00 0.00 65 THR A N 20
ATOM 17142 C CA . THR A 1 119 ? 1.305 8.311 -4.917 1.00 0.00 65 THR A CA 20
ATOM 17143 C C . THR A 1 119 ? 2.250 7.501 -4.036 1.00 0.00 65 THR A C 20
ATOM 17144 O O . THR A 1 119 ? 1.840 6.544 -3.379 1.00 0.00 65 THR A O 20
ATOM 17155 N N . VAL A 1 120 ? 3.517 7.894 -4.031 1.00 0.00 66 VAL A N 20
ATOM 17156 C CA . VAL A 1 120 ? 4.530 7.213 -3.237 1.00 0.00 66 VAL A CA 20
ATOM 17157 C C . VAL A 1 120 ? 4.427 7.597 -1.758 1.00 0.00 66 VAL A C 20
ATOM 17158 O O . VAL A 1 120 ? 4.249 6.728 -0.904 1.00 0.00 66 VAL A O 20
ATOM 17171 N N . PRO A 1 121 ? 4.532 8.900 -1.423 1.00 0.00 67 PRO A N 20
ATOM 17172 C CA . PRO A 1 121 ? 4.443 9.362 -0.036 1.00 0.00 67 PRO A CA 20
ATOM 17173 C C . PRO A 1 121 ? 3.248 8.758 0.693 1.00 0.00 67 PRO A C 20
ATOM 17174 O O . PRO A 1 121 ? 3.289 8.545 1.905 1.00 0.00 67 PRO A O 20
ATOM 17185 N N . MET A 1 122 ? 2.189 8.473 -0.058 1.00 0.00 68 MET A N 20
ATOM 17186 C CA . MET A 1 122 ? 0.986 7.880 0.512 1.00 0.00 68 MET A CA 20
ATOM 17187 C C . MET A 1 122 ? 1.172 6.378 0.692 1.00 0.00 68 MET A C 20
ATOM 17188 O O . MET A 1 122 ? 0.871 5.824 1.749 1.00 0.00 68 MET A O 20
ATOM 17202 N N . LEU A 1 123 ? 1.685 5.728 -0.348 1.00 0.00 69 LEU A N 20
ATOM 17203 C CA . LEU A 1 123 ? 1.930 4.292 -0.312 1.00 0.00 69 LEU A CA 20
ATOM 17204 C C . LEU A 1 123 ? 2.931 3.950 0.785 1.00 0.00 69 LEU A C 20
ATOM 17205 O O . LEU A 1 123 ? 2.718 3.022 1.565 1.00 0.00 69 LEU A O 20
ATOM 17221 N N . LYS A 1 124 ? 4.016 4.714 0.849 1.00 0.00 70 LYS A N 20
ATOM 17222 C CA . LYS A 1 124 ? 5.043 4.501 1.863 1.00 0.00 70 LYS A CA 20
ATOM 17223 C C . LYS A 1 124 ? 4.419 4.454 3.256 1.00 0.00 70 LYS A C 20
ATOM 17224 O O . LYS A 1 124 ? 4.903 3.751 4.142 1.00 0.00 70 LYS A O 20
ATOM 17243 N N . GLU A 1 125 ? 3.340 5.211 3.437 1.00 0.00 71 GLU A N 20
ATOM 17244 C CA . GLU A 1 125 ? 2.642 5.260 4.717 1.00 0.00 71 GLU A CA 20
ATOM 17245 C C . GLU A 1 125 ? 2.202 3.866 5.150 1.00 0.00 71 GLU A C 20
ATOM 17246 O O . GLU A 1 125 ? 2.536 3.413 6.245 1.00 0.00 71 GLU A O 20
ATOM 17258 N N . ALA A 1 126 ? 1.459 3.184 4.282 1.00 0.00 72 ALA A N 20
ATOM 17259 C CA . ALA A 1 126 ? 0.989 1.837 4.583 1.00 0.00 72 ALA A CA 20
ATOM 17260 C C . ALA A 1 126 ? 2.166 0.921 4.889 1.00 0.00 72 ALA A C 20
ATOM 17261 O O . ALA A 1 126 ? 2.156 0.185 5.875 1.00 0.00 72 ALA A O 20
ATOM 17268 N N . CYS A 1 127 ? 3.187 0.985 4.042 1.00 0.00 73 CYS A N 20
ATOM 17269 C CA . CYS A 1 127 ? 4.382 0.176 4.226 1.00 0.00 73 CYS A CA 20
ATOM 17270 C C . CYS A 1 127 ? 5.054 0.517 5.552 1.00 0.00 73 CYS A C 20
ATOM 17271 O O . CYS A 1 127 ? 5.467 -0.371 6.297 1.00 0.00 73 CYS A O 20
ATOM 17279 N N . ARG A 1 128 ? 5.153 1.811 5.841 1.00 0.00 74 ARG A N 20
ATOM 17280 C CA . ARG A 1 128 ? 5.765 2.273 7.080 1.00 0.00 74 ARG A CA 20
ATOM 17281 C C . ARG A 1 128 ? 4.967 1.791 8.287 1.00 0.00 74 ARG A C 20
ATOM 17282 O O . ARG A 1 128 ? 5.530 1.495 9.340 1.00 0.00 74 ARG A O 20
ATOM 17303 N N . ALA A 1 129 ? 3.650 1.714 8.122 1.00 0.00 75 ALA A N 20
ATOM 17304 C CA . ALA A 1 129 ? 2.770 1.266 9.195 1.00 0.00 75 ALA A CA 20
ATOM 17305 C C . ALA A 1 129 ? 2.940 -0.227 9.448 1.00 0.00 75 ALA A C 20
ATOM 17306 O O . ALA A 1 129 ? 2.908 -0.682 10.591 1.00 0.00 75 ALA A O 20
ATOM 17313 N N . TYR A 1 130 ? 3.124 -0.984 8.372 1.00 0.00 76 TYR A N 20
ATOM 17314 C CA . TYR A 1 130 ? 3.303 -2.429 8.476 1.00 0.00 76 TYR A CA 20
ATOM 17315 C C . TYR A 1 130 ? 4.759 -2.781 8.768 1.00 0.00 76 TYR A C 20
ATOM 17316 O O . TYR A 1 130 ? 5.047 -3.804 9.388 1.00 0.00 76 TYR A O 20
ATOM 17334 N N . GLY A 1 131 ? 5.673 -1.927 8.317 1.00 0.00 77 GLY A N 20
ATOM 17335 C CA . GLY A 1 131 ? 7.086 -2.168 8.541 1.00 0.00 77 GLY A CA 20
ATOM 17336 C C . GLY A 1 131 ? 7.755 -2.849 7.363 1.00 0.00 77 GLY A C 20
ATOM 17337 O O . GLY A 1 131 ? 8.755 -3.547 7.528 1.00 0.00 77 GLY A O 20
ATOM 17341 N N . LEU A 1 132 ? 7.202 -2.646 6.171 1.00 0.00 78 LEU A N 20
ATOM 17342 C CA . LEU A 1 132 ? 7.752 -3.247 4.961 1.00 0.00 78 LEU A CA 20
ATOM 17343 C C . LEU A 1 132 ? 8.936 -2.438 4.441 1.00 0.00 78 LEU A C 20
ATOM 17344 O O . LEU A 1 132 ? 9.270 -1.387 4.988 1.00 0.00 78 LEU A O 20
ATOM 17360 N N . LYS A 1 133 ? 9.565 -2.934 3.381 1.00 0.00 79 LYS A N 20
ATOM 17361 C CA . LYS A 1 133 ? 10.712 -2.257 2.785 1.00 0.00 79 LYS A CA 20
ATOM 17362 C C . LYS A 1 133 ? 10.281 -1.409 1.593 1.00 0.00 79 LYS A C 20
ATOM 17363 O O . LYS A 1 133 ? 10.859 -0.354 1.327 1.00 0.00 79 LYS A O 20
ATOM 17382 N N . SER A 1 134 ? 9.261 -1.876 0.878 1.00 0.00 80 SER A N 20
ATOM 17383 C CA . SER A 1 134 ? 8.744 -1.165 -0.288 1.00 0.00 80 SER A CA 20
ATOM 17384 C C . SER A 1 134 ? 9.871 -0.743 -1.229 1.00 0.00 80 SER A C 20
ATOM 17385 O O . SER A 1 134 ? 11.030 -1.106 -1.028 1.00 0.00 80 SER A O 20
ATOM 17393 N N . GLY A 1 135 ? 9.521 0.027 -2.255 1.00 0.00 81 GLY A N 20
ATOM 17394 C CA . GLY A 1 135 ? 10.511 0.487 -3.210 1.00 0.00 81 GLY A CA 20
ATOM 17395 C C . GLY A 1 135 ? 10.517 1.996 -3.357 1.00 0.00 81 GLY A C 20
ATOM 17396 O O . GLY A 1 135 ? 9.544 2.663 -3.005 1.00 0.00 81 GLY A O 20
ATOM 17400 N N . LEU A 1 136 ? 11.615 2.534 -3.875 1.00 0.00 82 LEU A N 20
ATOM 17401 C CA . LEU A 1 136 ? 11.744 3.975 -4.064 1.00 0.00 82 LEU A CA 20
ATOM 17402 C C . LEU A 1 136 ? 11.038 4.440 -5.338 1.00 0.00 82 LEU A C 20
ATOM 17403 O O . LEU A 1 136 ? 10.974 5.638 -5.614 1.00 0.00 82 LEU A O 20
ATOM 17419 N N . LYS A 1 137 ? 10.510 3.495 -6.113 1.00 0.00 83 LYS A N 20
ATOM 17420 C CA . LYS A 1 137 ? 9.815 3.832 -7.352 1.00 0.00 83 LYS A CA 20
ATOM 17421 C C . LYS A 1 137 ? 8.387 4.286 -7.065 1.00 0.00 83 LYS A C 20
ATOM 17422 O O . LYS A 1 137 ? 8.075 5.473 -7.157 1.00 0.00 83 LYS A O 20
ATOM 17441 N N . LYS A 1 138 ? 7.524 3.334 -6.714 1.00 0.00 84 LYS A N 20
ATOM 17442 C CA . LYS A 1 138 ? 6.127 3.634 -6.409 1.00 0.00 84 LYS A CA 20
ATOM 17443 C C . LYS A 1 138 ? 5.297 2.354 -6.332 1.00 0.00 84 LYS A C 20
ATOM 17444 O O . LYS A 1 138 ? 4.821 1.978 -5.261 1.00 0.00 84 LYS A O 20
ATOM 17463 N N . GLN A 1 139 ? 5.132 1.686 -7.471 1.00 0.00 85 GLN A N 20
ATOM 17464 C CA . GLN A 1 139 ? 4.365 0.447 -7.529 1.00 0.00 85 GLN A CA 20
ATOM 17465 C C . GLN A 1 139 ? 4.898 -0.563 -6.522 1.00 0.00 85 GLN A C 20
ATOM 17466 O O . GLN A 1 139 ? 4.137 -1.308 -5.908 1.00 0.00 85 GLN A O 20
ATOM 17480 N N . GLU A 1 140 ? 6.219 -0.591 -6.375 1.00 0.00 86 GLU A N 20
ATOM 17481 C CA . GLU A 1 140 ? 6.871 -1.521 -5.461 1.00 0.00 86 GLU A CA 20
ATOM 17482 C C . GLU A 1 140 ? 6.159 -1.569 -4.113 1.00 0.00 86 GLU A C 20
ATOM 17483 O O . GLU A 1 140 ? 6.129 -2.607 -3.452 1.00 0.00 86 GLU A O 20
ATOM 17495 N N . LEU A 1 141 ? 5.577 -0.443 -3.716 1.00 0.00 87 LEU A N 20
ATOM 17496 C CA . LEU A 1 141 ? 4.856 -0.364 -2.452 1.00 0.00 87 LEU A CA 20
ATOM 17497 C C . LEU A 1 141 ? 3.669 -1.315 -2.467 1.00 0.00 87 LEU A C 20
ATOM 17498 O O . LEU A 1 141 ? 3.393 -1.996 -1.480 1.00 0.00 87 LEU A O 20
ATOM 17514 N N . LEU A 1 142 ? 2.982 -1.374 -3.604 1.00 0.00 88 LEU A N 20
ATOM 17515 C CA . LEU A 1 142 ? 1.837 -2.263 -3.756 1.00 0.00 88 LEU A CA 20
ATOM 17516 C C . LEU A 1 142 ? 2.204 -3.677 -3.331 1.00 0.00 88 LEU A C 20
ATOM 17517 O O . LEU A 1 142 ? 1.534 -4.277 -2.494 1.00 0.00 88 LEU A O 20
ATOM 17533 N N . GLU A 1 143 ? 3.277 -4.204 -3.916 1.00 0.00 89 GLU A N 20
ATOM 17534 C CA . GLU A 1 143 ? 3.737 -5.550 -3.596 1.00 0.00 89 GLU A CA 20
ATOM 17535 C C . GLU A 1 143 ? 3.845 -5.745 -2.089 1.00 0.00 89 GLU A C 20
ATOM 17536 O O . GLU A 1 143 ? 3.254 -6.669 -1.532 1.00 0.00 89 GLU A O 20
ATOM 17548 N N . ALA A 1 144 ? 4.592 -4.863 -1.428 1.00 0.00 90 ALA A N 20
ATOM 17549 C CA . ALA A 1 144 ? 4.752 -4.946 0.018 1.00 0.00 90 ALA A CA 20
ATOM 17550 C C . ALA A 1 144 ? 3.390 -5.039 0.691 1.00 0.00 90 ALA A C 20
ATOM 17551 O O . ALA A 1 144 ? 3.177 -5.853 1.590 1.00 0.00 90 ALA A O 20
ATOM 17558 N N . LEU A 1 145 ? 2.465 -4.203 0.232 1.00 0.00 91 LEU A N 20
ATOM 17559 C CA . LEU A 1 145 ? 1.110 -4.188 0.765 1.00 0.00 91 LEU A CA 20
ATOM 17560 C C . LEU A 1 145 ? 0.385 -5.480 0.429 1.00 0.00 91 LEU A C 20
ATOM 17561 O O . LEU A 1 145 ? -0.073 -6.200 1.317 1.00 0.00 91 LEU A O 20
ATOM 17577 N N . THR A 1 146 ? 0.287 -5.767 -0.864 1.00 0.00 92 THR A N 20
ATOM 17578 C CA . THR A 1 146 ? -0.379 -6.969 -1.335 1.00 0.00 92 THR A CA 20
ATOM 17579 C C . THR A 1 146 ? 0.134 -8.190 -0.577 1.00 0.00 92 THR A C 20
ATOM 17580 O O . THR A 1 146 ? -0.644 -8.943 0.002 1.00 0.00 92 THR A O 20
ATOM 17591 N N . LYS A 1 147 ? 1.450 -8.370 -0.577 1.00 0.00 93 LYS A N 20
ATOM 17592 C CA . LYS A 1 147 ? 2.070 -9.490 0.124 1.00 0.00 93 LYS A CA 20
ATOM 17593 C C . LYS A 1 147 ? 1.523 -9.621 1.545 1.00 0.00 93 LYS A C 20
ATOM 17594 O O . LYS A 1 147 ? 1.450 -10.721 2.092 1.00 0.00 93 LYS A O 20
ATOM 17613 N N . HIS A 1 148 ? 1.149 -8.489 2.142 1.00 0.00 94 HIS A N 20
ATOM 17614 C CA . HIS A 1 148 ? 0.622 -8.483 3.503 1.00 0.00 94 HIS A CA 20
ATOM 17615 C C . HIS A 1 148 ? -0.825 -8.973 3.551 1.00 0.00 94 HIS A C 20
ATOM 17616 O O . HIS A 1 148 ? -1.332 -9.320 4.618 1.00 0.00 94 HIS A O 20
ATOM 17631 N N . PHE A 1 149 ? -1.490 -8.999 2.399 1.00 0.00 95 PHE A N 20
ATOM 17632 C CA . PHE A 1 149 ? -2.877 -9.449 2.336 1.00 0.00 95 PHE A CA 20
ATOM 17633 C C . PHE A 1 149 ? -3.164 -10.154 1.012 1.00 0.00 95 PHE A C 20
ATOM 17634 O O . PHE A 1 149 ? -4.256 -10.032 0.456 1.00 0.00 95 PHE A O 20
ATOM 17651 N N . GLN A 1 150 ? -2.177 -10.893 0.512 1.00 0.00 96 GLN A N 20
ATOM 17652 C CA . GLN A 1 150 ? -2.319 -11.620 -0.747 1.00 0.00 96 GLN A CA 20
ATOM 17653 C C . GLN A 1 150 ? -3.130 -12.908 -0.577 1.00 0.00 96 GLN A C 20
ATOM 17654 O O . GLN A 1 150 ? -2.990 -13.842 -1.367 1.00 0.00 96 GLN A O 20
ATOM 17668 N N . ASP A 1 151 ? -3.975 -12.958 0.449 1.00 0.00 97 ASP A N 20
ATOM 17669 C CA . ASP A 1 151 ? -4.796 -14.136 0.703 1.00 0.00 97 ASP A CA 20
ATOM 17670 C C . ASP A 1 151 ? -6.029 -14.144 -0.195 1.00 0.00 97 ASP A C 20
ATOM 17671 O O . ASP A 1 151 ? -6.150 -15.070 -1.024 1.00 0.00 97 ASP A O 20
#

Radius of gyration: 9.54 Å; Cα contacts (8 Å, |Δi|>4): 48; chains: 1; bounding box: 23×24×17 Å

Secondary structure (DSSP, 8-state):
----SSHHHHHHHHHT-TTSS-HHHHHHHHHHHT----SSSHHHHHHHHHTT--

GO terms:
  GO:0097110 scaffold protein binding (F, IPI)
  GO:0002218 activation of innate immune response (P, IDA)
  GO:0005730 nucleolus (C, IDA)
  GO:0043564 Ku70:Ku80 complex (C, IDA)
  GO:0070419 nonhomologous end joining complex (C, IDA)
  GO:0071480 cellular response to gamma radiation (P, IDA)
  GO:0005634 nucleus (C, EXP)
  GO:0005694 chromosome (C, EXP)
  GO:0005737 cytoplasm (C, EXP)
  GO:0016887 ATP hydrolysis activity (F, EXP)
  GO:0140078 class I DNA-(apurinic or apyrimidinic site) endonuclease activity (F, EXP)
  GO:0051575 5'-deoxyribose-5-phosphate lyase activity (F, IMP)
  GO:0045892 negative regulation of DNA-templated transcription (P, IMP)
  GO:0048660 regulation of smooth muscle cell proliferation (P, IMP)
  GO:0006303 double-strand break repair via nonhomologous end joining (P, IMP)
  GO:0005515 protein binding (F, IPI)
  GO:0005634 nucleus (C, TAS)
  GO:0016020 membrane (C, TAS)
  GO:0008094 ATP-dependent activity, acting on DNA (F, IDA)
  GO:0003678 DNA helicase activity (F, IDA)

Solvent-accessible surface area: 4039 Å² total; per-residue (Å²): 227,73,130,24,65,80,100,49,0,96,67,15,27,94,140,55,33,5,33,155,49,68,31,95,76,3,81,97,0,4,189,69,23,60,56,197,24,10,168,172,82,142,90,0,20,100,18,0,46,150,95,70,102,188

CATH classification: 1.10.720.30

Nearest PDB structures (foldseek):
  1jjr-assembly1_A  TM=9.465E-01  e=4.470E-06  Homo sapiens
  1jeq-assembly1_A  TM=9.124E-01  e=7.101E-05  Homo sapiens
  1jjr-assembly1_A  TM=9.265E-01  e=6.291E-07  Homo sapiens
  1jeq-assembly1_A  TM=8.906E-01  e=6.618E-05  Homo sapiens
  1zrj-assembly1_A  TM=8.135E-01  e=1.718E+00  Homo sapiens

InterPro domains:
  IPR003034 SAP domain [PF02037] (573-607)
  IPR003034 SAP domain [PS50800] (573-607)
  IPR003034 SAP domain [SM00513] (573-607)
  IPR005160 Ku70/Ku80 C-terminal arm [PF03730] (472-556)
  IPR005161 Ku70/Ku80, N-terminal alpha/beta [PF03731] (37-255)
  IPR006164 Ku70/Ku80, DNA-binding domain [PF02735] (265-459)
  IPR006164 Ku70/Ku80, DNA-binding domain [SM00559] (308-454)
  IPR006165 Ku70 [PIRSF003033] (1-608)
  IPR006165 Ku70 [TIGR00578] (25-608)
  IPR016194 SPOC-like, C-terminal domain superfamily [G3DSA:2.40.290.10] (254-439)
  IPR016194 SPOC-like, C-terminal domain superfamily [SSF100939] (254-533)
  IPR027388 Ku70, bridge and pillars domain superfamily [G3DSA:4.10.970.10] (279-341)
  IPR036361 SAP domain superfamily [G3DSA:1.10.720.30] (559-609)
  IPR036361 SAP domain superfamily [SSF68906] (560-608)
  IPR036465 von Willebrand factor A-like domain superfamily [G3DSA:3.40.50.410] (35-250)
  IPR036465 von Willebrand factor A-like domain superfamily [SSF53300] (34-253)
  IPR047087 Ku70, core domain [cd00788] (254-529)